Protein AF-A0A7Y8L264-F1 (afdb_monomer_lite)

Structure (mmCIF, N/CA/C/O backbone):
data_AF-A0A7Y8L264-F1
#
_entry.id   AF-A0A7Y8L264-F1
#
loop_
_atom_site.group_PDB
_atom_site.id
_atom_site.type_symbol
_atom_site.label_atom_id
_atom_site.label_alt_id
_atom_site.label_comp_id
_atom_site.label_asym_id
_atom_site.label_entity_id
_atom_site.label_seq_id
_atom_site.pdbx_PDB_ins_code
_atom_site.Cartn_x
_atom_site.Cartn_y
_atom_site.Cartn_z
_atom_site.occupancy
_atom_site.B_iso_or_equiv
_atom_site.auth_seq_id
_atom_site.auth_comp_id
_atom_site.auth_asym_id
_atom_site.auth_atom_id
_atom_site.pdbx_PDB_model_num
ATOM 1 N N . MET A 1 1 ? -32.188 -51.997 -29.684 1.00 31.36 1 MET A N 1
ATOM 2 C CA . MET A 1 1 ? -32.563 -53.361 -30.122 1.00 31.36 1 MET A CA 1
ATOM 3 C C . MET A 1 1 ? -32.174 -54.346 -29.017 1.00 31.36 1 MET A C 1
ATOM 5 O O . MET A 1 1 ? -30.989 -54.434 -28.754 1.00 31.36 1 MET A O 1
ATOM 9 N N . LYS A 1 2 ? -33.172 -55.009 -28.388 1.00 29.67 2 LYS A N 1
ATOM 10 C CA . LYS A 1 2 ? -33.124 -56.189 -27.469 1.00 29.67 2 LYS A CA 1
ATOM 11 C C . LYS A 1 2 ? -32.184 -56.068 -26.244 1.00 29.67 2 LYS A C 1
ATOM 13 O O . LYS A 1 2 ? -30.986 -56.189 -26.407 1.00 29.67 2 LYS A O 1
ATOM 18 N N . PHE A 1 3 ? -32.590 -55.810 -24.995 1.00 30.33 3 PHE A N 1
ATOM 19 C CA . PHE A 1 3 ? -33.687 -56.303 -24.135 1.00 30.33 3 PHE A CA 1
ATOM 20 C C . PHE A 1 3 ? -33.802 -57.834 -24.002 1.00 30.33 3 PHE A C 1
ATOM 22 O O . PHE A 1 3 ? -34.340 -58.491 -24.892 1.00 30.33 3 PHE A O 1
ATOM 29 N N . LYS A 1 4 ? -33.357 -58.356 -22.846 1.00 29.53 4 LYS A N 1
ATOM 30 C CA . LYS A 1 4 ? -34.009 -59.387 -22.007 1.00 29.53 4 LYS A CA 1
ATOM 31 C C . LYS A 1 4 ? -33.331 -59.367 -20.624 1.00 29.53 4 LYS A C 1
ATOM 33 O O . LYS A 1 4 ? -32.141 -59.627 -20.538 1.00 29.53 4 LYS A O 1
ATOM 38 N N . LEU A 1 5 ? -33.952 -58.767 -19.607 1.00 29.25 5 LEU A N 1
ATOM 39 C CA . LEU A 1 5 ? -34.953 -59.351 -18.695 1.00 29.25 5 LEU A CA 1
ATOM 40 C C . LEU A 1 5 ? -34.452 -60.596 -17.948 1.00 29.25 5 LEU A C 1
ATOM 42 O O . LEU A 1 5 ? -34.485 -61.688 -18.507 1.00 29.25 5 LEU A O 1
ATOM 46 N N . THR A 1 6 ? -34.206 -60.419 -16.647 1.00 29.00 6 THR A N 1
ATOM 47 C CA . THR A 1 6 ? -34.832 -61.276 -15.634 1.00 29.00 6 THR A CA 1
ATOM 48 C C . THR A 1 6 ? -35.420 -60.377 -14.551 1.00 29.00 6 THR A C 1
ATOM 50 O O . THR A 1 6 ? -34.779 -59.458 -14.050 1.00 29.00 6 THR A O 1
ATOM 53 N N . VAL A 1 7 ? -36.694 -60.619 -14.286 1.00 29.27 7 VAL A N 1
ATOM 54 C CA . VAL A 1 7 ? -37.655 -59.828 -13.527 1.00 29.27 7 VAL A CA 1
ATOM 55 C C . VAL A 1 7 ? -37.965 -60.594 -12.242 1.00 29.27 7 VAL A C 1
ATOM 57 O O . VAL A 1 7 ? -38.245 -61.784 -12.313 1.00 29.27 7 VAL A O 1
ATOM 60 N N . ILE A 1 8 ? -37.925 -59.870 -11.118 1.00 28.70 8 ILE A N 1
ATOM 61 C CA . ILE A 1 8 ? -38.795 -59.975 -9.931 1.00 28.70 8 ILE A CA 1
ATOM 62 C C . ILE A 1 8 ? -38.875 -61.346 -9.241 1.00 28.70 8 ILE A C 1
ATOM 64 O O . ILE A 1 8 ? -39.528 -62.250 -9.740 1.00 28.70 8 ILE A O 1
ATOM 68 N N . PHE A 1 9 ? -38.356 -61.425 -8.009 1.00 26.72 9 PHE A N 1
ATOM 69 C CA . PHE A 1 9 ? -39.140 -61.802 -6.818 1.00 26.72 9 PHE A CA 1
ATOM 70 C C . PHE A 1 9 ? -38.274 -61.636 -5.557 1.00 26.72 9 PHE A C 1
ATOM 72 O O . PHE A 1 9 ? -37.479 -62.509 -5.251 1.00 26.72 9 PHE A O 1
ATOM 79 N N . PHE A 1 10 ? -38.385 -60.489 -4.878 1.00 26.81 10 PHE A N 1
ATOM 80 C CA . PHE A 1 10 ? -38.339 -60.324 -3.410 1.00 26.81 10 PHE A CA 1
ATOM 81 C C . PHE A 1 10 ? -38.509 -58.827 -3.091 1.00 26.81 10 PHE A C 1
ATOM 83 O O . PHE A 1 10 ? -37.588 -58.114 -2.714 1.00 26.81 10 PHE A O 1
ATOM 90 N N . LEU A 1 11 ? -39.727 -58.333 -3.315 1.00 28.83 11 LEU A N 1
ATOM 91 C CA . LEU A 1 11 ? -40.212 -57.052 -2.808 1.00 28.83 11 LEU A CA 1
ATOM 92 C C . LEU A 1 11 ? -41.447 -57.365 -1.970 1.00 28.83 11 LEU A C 1
ATOM 94 O O . LEU A 1 11 ? -42.546 -57.390 -2.502 1.00 28.83 11 LEU A O 1
ATOM 98 N N . PHE A 1 12 ? -41.243 -57.679 -0.692 1.00 30.33 12 PHE A N 1
ATOM 99 C CA . PHE A 1 12 ? -42.161 -57.354 0.401 1.00 30.33 12 PHE A CA 1
ATOM 100 C C . PHE A 1 12 ? -41.427 -57.565 1.737 1.00 30.33 12 PHE A C 1
ATOM 102 O O . PHE A 1 12 ? -40.907 -58.645 1.996 1.00 30.33 12 PHE A O 1
ATOM 109 N N . PHE A 1 13 ? -41.422 -56.509 2.556 1.00 29.30 13 PHE A N 1
ATOM 110 C CA . PHE A 1 13 ? -40.920 -56.405 3.935 1.00 29.30 13 PHE A CA 1
ATOM 111 C C . PHE A 1 13 ? -39.402 -56.385 4.179 1.00 29.30 13 PHE A C 1
ATOM 113 O O . PHE A 1 13 ? -38.818 -57.357 4.635 1.00 29.30 13 PHE A O 1
ATOM 120 N N . SER A 1 14 ? -38.811 -55.191 4.050 1.00 26.73 14 SER A N 1
ATOM 121 C CA . SER A 1 14 ? -38.271 -54.465 5.217 1.00 26.73 14 SER A CA 1
ATOM 122 C C . SER A 1 14 ? -37.817 -53.061 4.802 1.00 26.73 14 SER A C 1
ATOM 124 O O . SER A 1 14 ? -36.739 -52.878 4.240 1.00 26.73 14 SER A O 1
ATOM 126 N N . TYR A 1 15 ? -38.653 -52.061 5.091 1.00 30.11 15 TYR A N 1
ATOM 127 C CA . TYR A 1 15 ? -38.219 -50.674 5.254 1.00 30.11 15 TYR A CA 1
ATOM 128 C C . TYR A 1 15 ? -37.241 -50.648 6.439 1.00 30.11 15 TYR A C 1
ATOM 130 O O . TYR A 1 15 ? -37.668 -50.633 7.590 1.00 30.11 15 TYR A O 1
ATOM 138 N N . TYR A 1 16 ? -35.937 -50.665 6.179 1.00 27.92 16 TYR A N 1
ATOM 139 C CA . TYR A 1 16 ? -34.974 -50.111 7.123 1.00 27.92 16 TYR A CA 1
ATOM 140 C C . TYR A 1 16 ? -34.631 -48.716 6.618 1.00 27.92 16 TYR A C 1
ATOM 142 O O . TYR A 1 16 ? -33.755 -48.528 5.780 1.00 27.92 16 TYR A O 1
ATOM 150 N N . ASN A 1 17 ? -35.367 -47.726 7.132 1.00 28.25 17 ASN A N 1
ATOM 151 C CA . ASN A 1 17 ? -34.797 -46.396 7.279 1.00 28.25 17 ASN A CA 1
ATOM 152 C C . ASN A 1 17 ? -33.455 -46.591 7.996 1.00 28.25 17 ASN A C 1
ATOM 154 O O . ASN A 1 17 ? -33.437 -47.149 9.097 1.00 28.25 17 ASN A O 1
ATOM 158 N N . PHE A 1 18 ? -32.346 -46.139 7.408 1.00 28.52 18 PHE A N 1
ATOM 159 C CA . PHE A 1 18 ? -31.194 -45.780 8.224 1.00 28.52 18 PHE A CA 1
ATOM 160 C C . PHE A 1 18 ? -31.675 -44.629 9.107 1.00 28.52 18 PHE A C 1
ATOM 162 O O . PHE A 1 18 ? -31.741 -43.476 8.688 1.00 28.52 18 PHE A O 1
ATOM 169 N N . CYS A 1 19 ? -32.149 -44.981 10.299 1.00 29.50 19 CYS A N 1
ATOM 170 C CA . CYS A 1 19 ? -32.493 -44.032 11.330 1.00 29.50 19 CYS A CA 1
ATOM 171 C C . CYS A 1 19 ? -31.200 -43.271 11.634 1.00 29.50 19 CYS A C 1
ATOM 173 O O . CYS A 1 19 ? -30.268 -43.848 12.194 1.00 29.50 19 CYS A O 1
ATOM 175 N N . GLN A 1 20 ? -31.125 -41.992 11.248 1.00 42.78 20 GLN A N 1
ATOM 176 C CA . GLN A 1 20 ? -30.262 -41.053 11.962 1.00 42.78 20 GLN A CA 1
ATOM 177 C C . GLN A 1 20 ? -30.543 -41.281 13.447 1.00 42.78 20 GLN A C 1
ATOM 179 O O . GLN A 1 20 ? -31.708 -41.308 13.853 1.00 42.78 20 GLN A O 1
ATOM 184 N N . SER A 1 21 ? -29.514 -41.558 14.246 1.00 48.03 21 SER A N 1
ATOM 185 C CA . SER A 1 21 ? -29.738 -41.748 15.673 1.00 48.03 21 SER A CA 1
ATOM 186 C C . SER A 1 21 ? -30.273 -40.429 16.234 1.00 48.03 21 SER A C 1
ATOM 188 O O . SER A 1 21 ? -29.532 -39.451 16.331 1.00 48.03 21 SER A O 1
ATOM 190 N N . ASN A 1 22 ? -31.546 -40.396 16.617 1.00 67.69 22 ASN A N 1
ATOM 191 C CA . ASN A 1 22 ? -32.160 -39.261 17.311 1.00 67.69 22 ASN A CA 1
ATOM 192 C C . ASN A 1 22 ? -31.761 -39.248 18.800 1.00 67.69 22 ASN A C 1
ATOM 194 O O . ASN A 1 22 ? -32.583 -39.028 19.691 1.00 67.69 22 ASN A O 1
ATOM 198 N N . SER A 1 23 ? -30.501 -39.573 19.084 1.00 83.44 23 SER A N 1
ATOM 199 C CA . SER A 1 23 ? -29.975 -39.715 20.433 1.00 83.44 23 SER A CA 1
ATOM 200 C C . SER A 1 23 ? -28.510 -39.303 20.503 1.00 83.44 23 SER A C 1
ATOM 202 O O . SER A 1 23 ? -27.727 -39.653 19.621 1.00 83.44 23 SER A O 1
ATOM 204 N N . LEU A 1 24 ? -28.152 -38.591 21.568 1.00 89.81 24 LEU A N 1
ATOM 205 C CA . LEU A 1 24 ? -26.783 -38.296 21.967 1.00 89.81 24 LEU A CA 1
ATOM 206 C C . LEU A 1 24 ? -26.287 -39.401 22.905 1.00 89.81 24 LEU A C 1
ATOM 208 O O . LEU A 1 24 ? -26.932 -39.685 23.914 1.00 89.81 24 LEU A O 1
ATOM 212 N N . GLU A 1 25 ? -25.132 -39.980 22.599 1.00 89.38 25 GLU A N 1
ATOM 213 C CA . GLU A 1 25 ? -24.409 -40.893 23.485 1.00 89.38 25 GLU A CA 1
ATOM 214 C C . GLU A 1 25 ? -23.531 -40.098 24.463 1.00 89.38 25 GLU A C 1
ATOM 216 O O . GLU A 1 25 ? -22.702 -39.288 24.044 1.00 89.38 25 GLU A O 1
ATOM 221 N N . ILE A 1 26 ? -23.694 -40.326 25.764 1.00 87.69 26 ILE A N 1
ATOM 222 C CA . ILE A 1 26 ? -22.900 -39.714 26.834 1.00 87.69 26 ILE A CA 1
ATOM 223 C C . ILE A 1 26 ? -22.106 -40.807 27.542 1.00 87.69 26 ILE A C 1
ATOM 225 O O . ILE A 1 26 ? -22.686 -41.676 28.188 1.00 87.69 26 ILE A O 1
ATOM 229 N N . ASN A 1 27 ? -20.780 -40.733 27.461 1.00 79.94 27 ASN A N 1
ATOM 230 C CA . ASN A 1 27 ? -19.869 -41.631 28.165 1.00 79.94 27 ASN A CA 1
ATOM 231 C C . ASN A 1 27 ? -19.351 -40.962 29.447 1.00 79.94 27 ASN A C 1
ATOM 233 O O . ASN A 1 27 ? -18.563 -40.017 29.372 1.00 79.94 27 ASN A O 1
ATOM 237 N N . TYR A 1 28 ? -19.778 -41.453 30.615 1.00 78.50 28 TYR A N 1
ATOM 238 C CA . TYR A 1 28 ? -19.426 -40.919 31.937 1.00 78.50 28 TYR A CA 1
ATOM 239 C C . TYR A 1 28 ? -19.143 -42.056 32.936 1.00 78.50 28 TYR A C 1
ATOM 241 O O . TYR A 1 28 ? -19.974 -42.945 33.103 1.00 78.50 28 TYR A O 1
ATOM 249 N N . LEU A 1 29 ? -17.972 -42.033 33.594 1.00 56.50 29 LEU A N 1
ATOM 250 C CA . LEU A 1 29 ? -17.539 -43.023 34.607 1.00 56.50 29 LEU A CA 1
ATOM 251 C C . LEU A 1 29 ? -17.741 -44.495 34.171 1.00 56.50 29 LEU A C 1
ATOM 253 O O . LEU A 1 29 ? -18.353 -45.286 34.886 1.00 56.50 29 LEU A O 1
ATOM 257 N N . ASP A 1 30 ? -17.267 -44.838 32.968 1.00 53.59 30 ASP A N 1
ATOM 258 C CA . ASP A 1 30 ? -17.371 -46.172 32.344 1.00 53.59 30 ASP A CA 1
ATOM 259 C C . ASP A 1 30 ? -18.805 -46.668 32.064 1.00 53.59 30 ASP A C 1
ATOM 261 O O . ASP A 1 30 ? -19.022 -47.844 31.765 1.00 53.59 30 ASP A O 1
ATOM 265 N N . LYS A 1 31 ? -19.796 -45.768 32.107 1.00 61.88 31 LYS A N 1
ATOM 266 C CA . LYS A 1 31 ? -21.181 -46.019 31.693 1.00 61.88 31 LYS A CA 1
ATOM 267 C C . LYS A 1 31 ? -21.552 -45.166 30.483 1.00 61.88 31 LYS A C 1
ATOM 269 O O . LYS A 1 31 ? -21.129 -44.017 30.359 1.00 61.88 31 LYS A O 1
ATOM 274 N N . THR A 1 32 ? -22.386 -45.734 29.619 1.00 80.88 32 THR A N 1
ATOM 275 C CA . THR A 1 32 ? -22.916 -45.076 28.423 1.00 80.88 32 THR A CA 1
ATOM 276 C C . THR A 1 32 ? -24.402 -44.794 28.609 1.00 80.88 32 THR A C 1
ATOM 278 O O . THR A 1 32 ? -25.178 -45.707 28.895 1.00 80.88 32 THR A O 1
ATOM 281 N N . PHE A 1 33 ? -24.804 -43.541 28.420 1.00 87.75 33 PHE A N 1
ATOM 282 C CA . PHE A 1 33 ? -26.193 -43.092 28.453 1.00 87.75 33 PHE A CA 1
ATOM 283 C C . PHE A 1 33 ? -26.612 -42.614 27.064 1.00 87.75 33 PHE A C 1
ATOM 285 O O . PHE A 1 33 ? -25.810 -42.030 26.343 1.00 87.75 33 PHE A O 1
ATOM 292 N N . LEU A 1 34 ? -27.868 -42.837 26.688 1.00 89.56 34 LEU A N 1
ATOM 293 C CA . LEU A 1 34 ? -28.440 -42.311 25.450 1.00 89.56 34 LEU A CA 1
ATOM 294 C C . LEU A 1 34 ? -29.558 -41.341 25.811 1.00 89.56 34 LEU A C 1
ATOM 296 O O . LEU A 1 34 ? -30.544 -41.749 26.424 1.00 89.56 34 LEU A O 1
ATOM 300 N N . ILE A 1 35 ? -29.413 -40.074 25.426 1.00 93.06 35 ILE A N 1
ATOM 301 C CA . ILE A 1 35 ? -30.436 -39.045 25.649 1.00 93.06 35 ILE A CA 1
ATOM 302 C C . ILE A 1 35 ? -31.029 -38.565 24.321 1.00 93.06 35 ILE A C 1
ATOM 304 O O . ILE A 1 35 ? -30.329 -38.601 23.311 1.00 93.06 35 ILE A O 1
ATOM 308 N N . PRO A 1 36 ? -32.289 -38.098 24.277 1.00 92.00 36 PRO A N 1
ATOM 309 C CA . PRO A 1 36 ? -32.906 -37.587 23.056 1.00 92.00 36 PRO A CA 1
ATOM 310 C C . PRO A 1 36 ? -32.105 -36.450 22.416 1.00 92.00 36 PRO A C 1
ATOM 312 O O . PRO A 1 36 ? -31.690 -35.502 23.090 1.00 92.00 36 PRO A O 1
ATOM 315 N N . ALA A 1 37 ? -31.935 -36.526 21.099 1.00 88.62 37 ALA A N 1
ATOM 316 C CA . ALA A 1 37 ? -31.271 -35.511 20.297 1.00 88.62 37 ALA A CA 1
ATOM 317 C C . ALA A 1 37 ? -31.898 -35.407 18.900 1.00 88.62 37 ALA A C 1
ATOM 319 O O . ALA A 1 37 ? -32.473 -36.366 18.394 1.00 88.62 37 ALA A O 1
ATOM 320 N N . GLU A 1 38 ? -31.799 -34.244 18.268 1.00 85.44 38 GLU A N 1
ATOM 321 C CA . GLU A 1 38 ? -32.346 -33.984 16.937 1.00 85.44 38 GLU A CA 1
ATOM 322 C C . GLU A 1 38 ? -31.435 -33.043 16.151 1.00 85.44 38 GLU A C 1
ATOM 324 O O . GLU A 1 38 ? -30.750 -32.200 16.725 1.00 85.44 38 GLU A O 1
ATOM 329 N N . LYS A 1 39 ? -31.459 -33.136 14.820 1.00 78.44 39 LYS A N 1
ATOM 330 C CA . LYS A 1 39 ? -30.754 -32.188 13.951 1.00 78.44 39 LYS A CA 1
ATOM 331 C C . LYS A 1 39 ? -31.728 -31.088 13.522 1.00 78.44 39 LYS A C 1
ATOM 333 O O . LYS A 1 39 ? -32.715 -31.370 12.846 1.00 78.44 39 LYS A O 1
ATOM 338 N N . ILE A 1 40 ? -31.469 -29.843 13.922 1.00 75.69 40 ILE A N 1
ATOM 339 C CA . ILE A 1 40 ? -32.297 -28.670 13.594 1.00 75.69 40 ILE A CA 1
ATOM 340 C C . ILE A 1 40 ? -31.398 -27.647 12.905 1.00 75.69 40 ILE A C 1
ATOM 342 O O . ILE A 1 40 ? -30.402 -27.213 13.482 1.00 75.69 40 ILE A O 1
ATOM 346 N N . ASN A 1 41 ? -31.732 -27.271 11.666 1.00 63.81 41 ASN A N 1
ATOM 347 C CA . ASN A 1 41 ? -30.929 -26.358 10.840 1.00 63.81 41 ASN A CA 1
ATOM 348 C C . ASN A 1 41 ? -29.436 -26.743 10.827 1.00 63.81 41 ASN A C 1
ATOM 350 O O . ASN A 1 41 ? -28.572 -25.925 11.128 1.00 63.81 41 ASN A O 1
ATOM 354 N N . GLU A 1 42 ? -29.159 -28.021 10.549 1.00 59.03 42 GLU A N 1
ATOM 355 C CA . GLU A 1 42 ? -27.818 -28.631 10.510 1.00 59.03 42 GLU A CA 1
ATOM 356 C C . GLU A 1 42 ? -27.051 -28.698 11.846 1.00 59.03 42 GLU A C 1
ATOM 358 O O . GLU A 1 42 ? -26.016 -29.357 11.898 1.00 59.03 42 GLU A O 1
ATOM 363 N N . ASN A 1 43 ? -27.560 -28.126 12.941 1.00 65.00 43 ASN A N 1
ATOM 364 C CA . ASN A 1 43 ? -26.951 -28.253 14.266 1.00 65.00 43 ASN A CA 1
ATOM 365 C C . ASN A 1 43 ? -27.526 -29.459 15.008 1.00 65.00 43 ASN A C 1
ATOM 367 O O . ASN A 1 43 ? -28.731 -29.710 14.964 1.00 65.00 43 ASN A O 1
ATOM 371 N N . PHE A 1 44 ? -26.667 -30.199 15.706 1.00 83.44 44 PHE A N 1
ATOM 372 C CA . PHE A 1 44 ? -27.095 -31.294 16.568 1.00 83.44 44 PHE A CA 1
ATOM 373 C C . PHE A 1 44 ? -27.558 -30.722 17.908 1.00 83.44 44 PHE A C 1
ATOM 375 O O . PHE A 1 44 ? -26.785 -30.079 18.618 1.00 83.44 44 PHE A O 1
ATOM 382 N N . TYR A 1 45 ? -28.827 -30.913 18.236 1.00 91.56 45 TYR A N 1
ATOM 383 C CA . TYR A 1 45 ? -29.448 -30.473 19.475 1.00 91.56 45 TYR A CA 1
ATOM 384 C C . TYR A 1 45 ? -29.687 -31.666 20.386 1.00 91.56 45 TYR A C 1
ATOM 386 O O . TYR A 1 45 ? -30.135 -32.707 19.925 1.00 91.56 45 TYR A O 1
ATOM 394 N N . PHE A 1 46 ? -29.470 -31.509 21.684 1.00 93.50 46 PHE A N 1
ATOM 395 C CA . PHE A 1 46 ? -29.722 -32.553 22.680 1.00 93.50 46 PHE A CA 1
ATOM 396 C C . PHE A 1 46 ? -30.663 -32.030 23.761 1.00 93.50 46 PHE A C 1
ATOM 398 O O . PHE A 1 46 ? -30.743 -30.817 23.989 1.00 93.50 46 PHE A O 1
ATOM 405 N N . SER A 1 47 ? -31.392 -32.933 24.417 1.00 94.00 47 SER A N 1
ATOM 406 C CA . SER A 1 47 ? -32.285 -32.538 25.499 1.00 94.00 47 SER A CA 1
ATOM 407 C C . SER A 1 47 ? -31.501 -32.155 26.753 1.00 94.00 47 SER A C 1
ATOM 409 O O . SER A 1 47 ? -30.823 -32.987 27.355 1.00 94.00 47 SER A O 1
ATOM 411 N N . LEU A 1 48 ? -31.646 -30.901 27.183 1.00 93.31 48 LEU A N 1
ATOM 412 C CA . LEU A 1 48 ? -31.091 -30.424 28.450 1.00 93.31 48 LEU A CA 1
ATOM 413 C C . LEU A 1 48 ? -31.759 -31.097 29.654 1.00 93.31 48 LEU A C 1
ATOM 415 O O . LEU A 1 48 ? -31.111 -31.269 30.680 1.00 93.31 48 LEU A O 1
ATOM 419 N N . ASN A 1 49 ? -33.033 -31.475 29.523 1.00 92.50 49 ASN A N 1
ATOM 420 C CA . ASN A 1 49 ? -33.780 -32.190 30.554 1.00 92.50 49 ASN A CA 1
ATOM 421 C C . ASN A 1 49 ? -33.124 -33.546 30.841 1.00 92.50 49 ASN A C 1
ATOM 423 O O . ASN A 1 49 ? -32.682 -33.797 31.953 1.00 92.50 49 ASN A O 1
ATOM 427 N N . ASP A 1 50 ? -32.999 -34.381 29.807 1.00 93.31 50 ASP A N 1
ATOM 428 C CA . ASP A 1 50 ? -32.446 -35.727 29.957 1.00 93.31 50 ASP A CA 1
ATOM 429 C C . ASP A 1 50 ? -30.939 -35.688 30.274 1.00 93.31 50 ASP A C 1
ATOM 431 O O . ASP A 1 50 ? -30.434 -36.551 30.986 1.00 93.31 50 ASP A O 1
ATOM 435 N N . PHE A 1 51 ? -30.208 -34.668 29.799 1.00 93.06 51 PHE A N 1
ATOM 436 C CA . PHE A 1 51 ? -28.825 -34.432 30.229 1.00 93.06 51 PHE A CA 1
ATOM 437 C C . PHE A 1 51 ? -28.742 -34.170 31.736 1.00 93.06 51 PHE A C 1
ATOM 439 O O . PHE A 1 51 ? -27.858 -34.696 32.410 1.00 93.06 51 PHE A O 1
ATOM 446 N N . ALA A 1 52 ? -29.659 -33.361 32.267 1.00 91.88 52 ALA A N 1
ATOM 447 C CA . ALA A 1 52 ? -29.703 -33.054 33.685 1.00 91.88 52 ALA A CA 1
ATOM 448 C C . ALA A 1 52 ? -30.052 -34.284 34.530 1.00 91.88 52 ALA A C 1
ATOM 450 O O . ALA A 1 52 ? -29.427 -34.481 35.567 1.00 91.88 52 ALA A O 1
ATOM 451 N N . ASP A 1 53 ? -30.953 -35.144 34.049 1.00 90.44 53 ASP A N 1
ATOM 452 C CA . ASP A 1 53 ? -31.263 -36.428 34.687 1.00 90.44 53 ASP A CA 1
ATOM 453 C C . ASP A 1 53 ? -30.042 -37.362 34.723 1.00 90.44 53 ASP A C 1
ATOM 455 O O . ASP A 1 53 ? -29.723 -37.925 35.769 1.00 90.44 53 ASP A O 1
ATOM 459 N N . VAL A 1 54 ? -29.318 -37.498 33.601 1.00 89.12 54 VAL A N 1
ATOM 460 C CA . VAL A 1 54 ? -28.105 -38.339 33.508 1.00 89.12 54 VAL A CA 1
ATOM 461 C C . VAL A 1 54 ? -27.000 -37.858 34.444 1.00 89.12 54 VAL A C 1
ATOM 463 O O . VAL A 1 54 ? -26.269 -38.671 35.006 1.00 89.12 54 VAL A O 1
ATOM 466 N N . MET A 1 55 ? -26.871 -36.542 34.604 1.00 87.25 55 MET A N 1
ATOM 467 C CA . MET A 1 55 ? -25.837 -35.925 35.430 1.00 87.25 55 MET A CA 1
ATOM 468 C C . MET A 1 55 ? -26.297 -35.632 36.868 1.00 87.25 55 MET A C 1
ATOM 470 O O . MET A 1 55 ? -25.574 -34.957 37.599 1.00 87.25 55 MET A O 1
ATOM 474 N N . GLU A 1 56 ? -27.481 -36.111 37.267 1.00 87.06 56 GLU A N 1
ATOM 475 C CA . GLU A 1 56 ? -28.081 -35.903 38.595 1.00 87.06 56 GLU A CA 1
ATOM 476 C C . GLU A 1 56 ? -28.163 -34.413 39.010 1.00 87.06 56 GLU A C 1
ATOM 478 O O . GLU A 1 56 ? -28.016 -34.052 40.179 1.00 87.06 56 GLU A O 1
ATOM 483 N N . LEU A 1 57 ? -28.403 -33.515 38.046 1.00 89.81 57 LEU A N 1
ATOM 484 C CA . LEU A 1 57 ? -28.521 -32.072 38.278 1.00 89.81 57 LEU A CA 1
ATOM 485 C C . LEU A 1 57 ? -29.934 -31.729 38.753 1.00 89.81 57 LEU A C 1
ATOM 487 O O . LEU A 1 57 ? -30.925 -32.166 38.171 1.00 89.81 57 LEU A O 1
ATOM 491 N N . SER A 1 58 ? -30.049 -30.837 39.736 1.00 88.44 58 SER A N 1
ATOM 492 C CA . SER A 1 58 ? -31.351 -30.243 40.054 1.00 88.44 58 SER A CA 1
ATOM 493 C C . SER A 1 58 ? -31.740 -29.238 38.969 1.00 88.44 58 SER A C 1
ATOM 495 O O . SER A 1 58 ? -30.921 -28.408 38.580 1.00 88.44 58 SER A O 1
ATOM 497 N N . TYR A 1 59 ? -32.975 -29.276 38.467 1.00 89.25 59 TYR A N 1
ATOM 498 C CA . TYR A 1 59 ? -33.431 -28.311 37.467 1.00 89.25 59 TYR A CA 1
ATOM 499 C C . TYR A 1 59 ? -34.845 -27.786 37.732 1.00 89.25 59 TYR A C 1
ATOM 501 O O . TYR A 1 59 ? -35.678 -28.467 38.326 1.00 89.25 59 TYR A O 1
ATOM 509 N N . ASN A 1 60 ? -35.125 -26.559 37.285 1.00 87.88 60 ASN A N 1
ATOM 510 C CA . ASN A 1 60 ? -36.445 -25.932 37.363 1.00 87.88 60 ASN A CA 1
ATOM 511 C C . ASN A 1 60 ? -36.881 -25.399 35.989 1.00 87.88 60 ASN A C 1
ATOM 513 O O . ASN A 1 60 ? -36.077 -24.806 35.263 1.00 87.88 60 ASN A O 1
ATOM 517 N N . PHE A 1 61 ? -38.161 -25.573 35.654 1.00 83.06 61 PHE A N 1
ATOM 518 C CA . PHE A 1 61 ? -38.752 -25.099 34.402 1.00 83.06 61 PHE A CA 1
ATOM 519 C C . PHE A 1 61 ? -39.754 -23.984 34.659 1.00 83.06 61 PHE A C 1
ATOM 521 O O . PHE A 1 61 ? -40.675 -24.134 35.459 1.00 83.06 61 PHE A O 1
ATOM 528 N N . ILE A 1 62 ? -39.630 -22.896 33.905 1.00 81.69 62 ILE A N 1
ATOM 529 C CA . ILE A 1 62 ? -40.584 -21.787 33.937 1.00 81.69 62 ILE A CA 1
ATOM 530 C C . ILE A 1 62 ? -41.151 -21.629 32.527 1.00 81.69 62 ILE A C 1
ATOM 532 O O . ILE A 1 62 ? -40.631 -20.848 31.725 1.00 81.69 62 ILE A O 1
ATOM 536 N N . TYR A 1 63 ? -42.207 -22.390 32.221 1.00 74.69 63 TYR A N 1
ATOM 537 C CA . TYR A 1 63 ? -42.828 -22.426 30.889 1.00 74.69 63 TYR A CA 1
ATOM 538 C C . TYR A 1 63 ? -43.316 -21.049 30.421 1.00 74.69 63 TYR A C 1
ATOM 540 O O . TYR A 1 63 ? -43.139 -20.710 29.256 1.00 74.69 63 TYR A O 1
ATOM 548 N N . GLU A 1 64 ? -43.828 -20.219 31.332 1.00 74.56 64 GLU A N 1
ATOM 549 C CA . GLU A 1 64 ? -44.302 -18.853 31.051 1.00 74.56 64 GLU A CA 1
ATOM 550 C C . GLU A 1 64 ? -43.197 -17.924 30.522 1.00 74.56 64 GLU A C 1
ATOM 552 O O . GLU A 1 64 ? -43.470 -17.015 29.744 1.00 74.56 64 GLU A O 1
ATOM 557 N N . SER A 1 65 ? -41.940 -18.167 30.909 1.00 74.94 65 SER A N 1
ATOM 558 C CA . SER A 1 65 ? -40.778 -17.376 30.474 1.00 74.94 65 SER A CA 1
ATOM 559 C C . SER A 1 65 ? -39.865 -18.118 29.495 1.00 74.94 65 SER A C 1
ATOM 561 O O . SER A 1 65 ? -38.845 -17.574 29.073 1.00 74.94 65 SER A O 1
ATOM 563 N N . GLY A 1 66 ? -40.210 -19.364 29.147 1.00 84.94 66 GLY A N 1
ATOM 564 C CA . GLY A 1 66 ? -39.398 -20.232 28.302 1.00 84.94 66 GLY A CA 1
ATOM 565 C C . GLY A 1 66 ? -38.001 -20.490 28.869 1.00 84.94 66 GLY A C 1
ATOM 566 O O . GLY A 1 66 ? -37.052 -20.504 28.095 1.00 84.94 66 GLY A O 1
ATOM 567 N N . LYS A 1 67 ? -37.842 -20.654 30.190 1.00 90.44 67 LYS A N 1
ATOM 568 C CA . LYS A 1 67 ? -36.531 -20.865 30.833 1.00 90.44 67 LYS A CA 1
ATOM 569 C C . LYS A 1 67 ? -36.385 -22.266 31.418 1.00 90.44 67 LYS A C 1
ATOM 571 O O . LYS A 1 67 ? -37.306 -22.760 32.071 1.00 90.44 67 LYS A O 1
ATOM 576 N N . ILE A 1 68 ? -35.201 -22.848 31.240 1.00 93.06 68 ILE A N 1
ATOM 577 C CA . ILE A 1 68 ? -34.714 -24.005 31.995 1.00 93.06 68 ILE A CA 1
ATOM 578 C C . ILE A 1 68 ? -33.498 -23.575 32.806 1.00 93.06 68 ILE A C 1
ATOM 580 O O . ILE A 1 68 ? -32.569 -22.950 32.296 1.00 93.06 68 ILE A O 1
ATOM 584 N N . GLU A 1 69 ? -33.527 -23.902 34.087 1.00 93.38 69 GLU A N 1
ATOM 585 C CA . GLU A 1 69 ? -32.476 -23.588 35.037 1.00 93.38 69 GLU A CA 1
ATOM 586 C C . GLU A 1 69 ? -31.896 -24.886 35.582 1.00 93.38 69 GLU A C 1
ATOM 588 O O . GLU A 1 69 ? -32.609 -25.616 36.258 1.00 93.38 69 GLU A O 1
ATOM 593 N N . LEU A 1 70 ? -30.624 -25.157 35.298 1.00 93.94 70 LEU A N 1
ATOM 594 C CA . LEU A 1 70 ? -29.867 -26.296 35.811 1.00 93.94 70 LEU A CA 1
ATOM 595 C C . LEU A 1 70 ? -29.008 -25.842 37.000 1.00 93.94 70 LEU A C 1
ATOM 597 O O . LEU A 1 70 ? -28.417 -24.763 36.950 1.00 93.94 70 LEU A O 1
ATOM 601 N N . ARG A 1 71 ? -28.922 -26.638 38.066 1.00 90.62 71 ARG A N 1
ATOM 602 C CA . ARG A 1 71 ? -28.214 -26.314 39.312 1.00 90.62 71 ARG A CA 1
ATOM 603 C C . ARG A 1 71 ? -27.433 -27.510 39.855 1.00 90.62 71 ARG A C 1
ATOM 605 O O . ARG A 1 71 ? -27.989 -28.601 40.006 1.00 90.62 71 ARG A O 1
ATOM 612 N N . VAL A 1 72 ? -26.184 -27.250 40.238 1.00 89.00 72 VAL A N 1
ATOM 613 C CA . VAL A 1 72 ? -25.277 -28.178 40.933 1.00 89.00 72 VAL A CA 1
ATOM 614 C C . VAL A 1 72 ? -24.489 -27.403 41.969 1.00 89.00 72 VAL A C 1
ATOM 616 O O . VAL A 1 72 ? -23.831 -26.431 41.615 1.00 89.00 72 VAL A O 1
ATOM 619 N N . GLU A 1 73 ? -24.515 -27.836 43.229 1.00 83.69 73 GLU A N 1
ATOM 620 C CA . GLU A 1 73 ? -23.793 -27.170 44.322 1.00 83.69 73 GLU A CA 1
ATOM 621 C C . GLU A 1 73 ? -24.060 -25.646 44.363 1.00 83.69 73 GLU A C 1
ATOM 623 O O . GLU A 1 73 ? -25.194 -25.215 44.576 1.00 83.69 73 GLU A O 1
ATOM 628 N N . GLN A 1 74 ? -23.020 -24.829 44.158 1.00 84.31 74 GLN A N 1
ATOM 629 C CA . GLN A 1 74 ? -23.084 -23.369 44.077 1.00 84.31 74 GLN A CA 1
ATOM 630 C C . GLN A 1 74 ? -23.180 -22.854 42.634 1.00 84.31 74 GLN A C 1
ATOM 632 O O . GLN A 1 74 ? -23.088 -21.655 42.427 1.00 84.31 74 GLN A O 1
ATOM 637 N N . ASN A 1 75 ? -23.360 -23.699 41.624 1.00 88.25 75 ASN A N 1
ATOM 638 C CA . ASN A 1 75 ? -23.417 -23.294 40.223 1.00 88.25 75 ASN A CA 1
ATOM 639 C C . ASN A 1 75 ? -24.838 -23.407 39.673 1.00 88.25 75 ASN A C 1
ATOM 641 O O . ASN A 1 75 ? -25.577 -24.354 39.952 1.00 88.25 75 ASN A O 1
ATOM 645 N N . LYS A 1 76 ? -25.209 -22.439 38.842 1.00 91.81 76 LYS A N 1
ATOM 646 C CA . LYS A 1 76 ? -26.485 -22.374 38.142 1.00 91.81 76 LYS A CA 1
ATOM 647 C C . LYS A 1 76 ? -26.241 -22.029 36.679 1.00 91.81 76 LYS A C 1
ATOM 649 O O . LYS A 1 76 ? -25.477 -21.121 36.385 1.00 91.81 76 LYS A O 1
ATOM 654 N N . LEU A 1 77 ? -26.929 -22.700 35.765 1.00 93.12 77 LEU A N 1
ATOM 655 C CA . LEU A 1 77 ? -26.892 -22.419 34.333 1.00 93.12 77 LEU A CA 1
ATOM 656 C C . LEU A 1 77 ? -28.318 -22.269 33.806 1.00 93.12 77 LEU A C 1
ATOM 658 O O . LEU A 1 77 ? -29.147 -23.160 33.977 1.00 93.12 77 LEU A O 1
ATOM 662 N N . ILE A 1 78 ? -28.612 -21.136 33.177 1.00 92.75 78 ILE A N 1
ATOM 663 C CA . ILE A 1 78 ? -29.936 -20.817 32.640 1.00 92.75 78 ILE A CA 1
ATOM 664 C C . ILE A 1 78 ? -29.879 -20.829 31.120 1.00 92.75 78 ILE A C 1
ATOM 666 O O . ILE A 1 78 ? -29.077 -20.109 30.526 1.00 92.75 78 ILE A O 1
ATOM 670 N N . PHE A 1 79 ? -30.800 -21.554 30.498 1.00 91.56 79 PHE A N 1
ATOM 671 C CA . PHE A 1 79 ? -31.094 -21.422 29.077 1.00 91.56 79 PHE A CA 1
ATOM 672 C C . PHE A 1 79 ? -32.487 -20.827 28.891 1.00 91.56 79 PHE A C 1
ATOM 674 O O . PHE A 1 79 ? -33.424 -21.171 29.614 1.00 91.56 79 PHE A O 1
ATOM 681 N N . THR A 1 80 ? -32.628 -19.941 27.906 1.00 89.81 80 THR A N 1
ATOM 682 C CA . THR A 1 80 ? -33.916 -19.334 27.544 1.00 89.81 80 THR A CA 1
ATOM 683 C C . THR A 1 80 ? -34.268 -19.721 26.108 1.00 89.81 80 THR A C 1
ATOM 685 O O . THR A 1 80 ? -33.420 -19.681 25.221 1.00 89.81 80 THR A O 1
ATOM 688 N N . SER A 1 81 ? -35.511 -20.125 25.859 1.00 86.25 81 SER A N 1
ATOM 689 C CA . SER A 1 81 ? -35.968 -20.495 24.522 1.00 86.25 81 SER A CA 1
ATOM 690 C C . SER A 1 81 ? -35.955 -19.289 23.586 1.00 86.25 81 SER A C 1
ATOM 692 O O . SER A 1 81 ? -36.253 -18.173 24.009 1.00 86.25 81 SER A O 1
ATOM 694 N N . ARG A 1 82 ? -35.616 -19.518 22.310 1.00 78.81 82 ARG A N 1
ATOM 695 C CA . ARG A 1 82 ? -35.452 -18.473 21.280 1.00 78.81 82 ARG A CA 1
ATOM 696 C C . ARG A 1 82 ? -34.399 -17.416 21.643 1.00 78.81 82 ARG A C 1
ATOM 698 O O . ARG A 1 82 ? -34.416 -16.317 21.101 1.00 78.81 82 ARG A O 1
ATOM 705 N N . ASN A 1 83 ? -33.495 -17.757 22.558 1.00 70.62 83 ASN A N 1
ATOM 706 C CA . ASN A 1 83 ? -32.372 -16.935 22.967 1.00 70.62 83 ASN A CA 1
ATOM 707 C C . ASN A 1 83 ? -31.075 -17.751 22.775 1.00 70.62 83 ASN A C 1
ATOM 709 O O . ASN A 1 83 ? -30.989 -18.871 23.291 1.00 70.62 83 ASN A O 1
ATOM 713 N N . PRO A 1 84 ? -30.078 -17.245 22.024 1.00 77.56 84 PRO A N 1
ATOM 714 C CA . PRO A 1 84 ? -28.820 -17.941 21.774 1.00 77.56 84 PRO A CA 1
ATOM 715 C C . PRO A 1 84 ? -27.787 -17.691 22.881 1.00 77.56 84 PRO A C 1
ATOM 717 O O . PRO A 1 84 ? -26.595 -17.738 22.618 1.00 77.56 84 PRO A O 1
ATOM 720 N N . PHE A 1 85 ? -28.201 -17.408 24.115 1.00 77.50 85 PHE A N 1
ATOM 721 C CA . PHE A 1 85 ? -27.291 -17.219 25.239 1.00 77.50 85 PHE A CA 1
ATOM 722 C C . PHE A 1 85 ? -27.638 -18.161 26.393 1.00 77.50 85 PHE A C 1
ATOM 724 O O . PHE A 1 85 ? -28.804 -18.324 26.764 1.00 77.50 85 PHE A O 1
ATOM 731 N N . ALA A 1 86 ? -26.604 -18.758 26.980 1.00 81.94 86 ALA A N 1
ATOM 732 C CA . ALA A 1 86 ? -26.672 -19.485 28.237 1.00 81.94 86 ALA A CA 1
ATOM 733 C C . ALA A 1 86 ? -26.025 -18.642 29.342 1.00 81.94 86 ALA A C 1
ATOM 735 O O . ALA A 1 86 ? -24.934 -18.103 29.173 1.00 81.94 86 ALA A O 1
ATOM 736 N N . VAL A 1 87 ? -26.708 -18.511 30.473 1.00 83.88 87 VAL A N 1
ATOM 737 C CA . VAL A 1 87 ? -26.296 -17.642 31.581 1.00 83.88 87 VAL A CA 1
ATOM 738 C C . VAL A 1 87 ? -25.829 -18.520 32.730 1.00 83.88 87 VAL A C 1
ATOM 740 O O . VAL A 1 87 ? -26.645 -19.148 33.402 1.00 83.88 87 VAL A O 1
ATOM 743 N N . PHE A 1 88 ? -24.523 -18.582 32.944 1.00 87.38 88 PHE A N 1
ATOM 744 C CA . PHE A 1 88 ? -23.915 -19.270 34.074 1.00 87.38 88 PHE A CA 1
ATOM 745 C C . PHE A 1 88 ? -23.762 -18.311 35.249 1.00 87.38 88 PHE A C 1
ATOM 747 O O . PHE A 1 88 ? -23.332 -17.176 35.085 1.00 87.38 88 PHE A O 1
ATOM 754 N N . GLN A 1 89 ? -24.092 -18.755 36.450 1.00 85.38 89 GLN A N 1
ATOM 755 C CA . GLN A 1 89 ? -23.993 -17.962 37.661 1.00 85.38 89 GLN A CA 1
ATOM 756 C C . GLN A 1 89 ? -23.512 -18.838 38.808 1.00 85.38 89 GLN A C 1
ATOM 758 O O . GLN A 1 89 ? -24.117 -19.868 39.105 1.00 85.38 89 GLN A O 1
ATOM 763 N N . LYS A 1 90 ? -22.475 -18.382 39.505 1.00 83.38 90 LYS A N 1
ATOM 764 C CA . LYS A 1 90 ? -22.076 -18.956 40.783 1.00 83.38 90 LYS A CA 1
ATOM 765 C C . LYS A 1 90 ? -22.821 -18.248 41.916 1.00 83.38 90 LYS A C 1
ATOM 767 O O . LYS A 1 90 ? -22.837 -17.023 42.002 1.00 83.38 90 LYS A O 1
ATOM 772 N N . ILE A 1 91 ? -23.494 -19.015 42.762 1.00 74.62 91 ILE A N 1
ATOM 773 C CA . ILE A 1 91 ? -24.262 -18.566 43.921 1.00 74.62 91 ILE A CA 1
ATOM 774 C C . ILE A 1 91 ? -23.289 -17.887 44.892 1.00 74.62 91 ILE A C 1
ATOM 776 O O . ILE A 1 91 ? -22.452 -18.546 45.501 1.00 74.62 91 ILE A O 1
ATOM 780 N N . GLY A 1 92 ? -23.402 -16.563 45.013 1.00 68.06 92 GLY A N 1
ATOM 781 C CA . GLY A 1 92 ? -22.513 -15.719 45.821 1.00 68.06 92 GLY A CA 1
ATOM 782 C C . GLY A 1 92 ? -21.643 -14.756 45.006 1.00 68.06 92 GLY A C 1
ATOM 783 O O . GLY A 1 92 ? -21.163 -13.776 45.568 1.00 68.06 92 GLY A O 1
ATOM 784 N N . GLU A 1 93 ? -21.490 -14.966 43.694 1.00 74.69 93 GLU A N 1
ATOM 785 C CA . GLU A 1 93 ? -20.851 -13.995 42.799 1.00 74.69 93 GLU A CA 1
ATOM 786 C C . GLU A 1 93 ? -21.897 -13.011 42.239 1.00 74.69 93 GLU A C 1
ATOM 788 O O . GLU A 1 93 ? -23.013 -13.414 41.889 1.00 74.69 93 GLU A O 1
ATOM 793 N N . PRO A 1 94 ? -21.575 -11.706 42.158 1.00 52.84 94 PRO A N 1
ATOM 794 C CA . PRO A 1 94 ? -22.562 -10.674 41.844 1.00 52.84 94 PRO A CA 1
ATOM 795 C C . PRO A 1 94 ? -23.049 -10.706 40.389 1.00 52.84 94 PRO A C 1
ATOM 797 O O . PRO A 1 94 ? -24.094 -10.129 40.092 1.00 52.84 94 PRO A O 1
ATOM 800 N N . LEU A 1 95 ? -22.317 -11.346 39.471 1.00 57.19 95 LEU A N 1
ATOM 801 C CA . LEU A 1 95 ? -22.544 -11.222 38.031 1.00 57.19 95 LEU A CA 1
ATOM 802 C C . LEU A 1 95 ? -22.448 -12.576 37.317 1.00 57.19 95 LEU A C 1
ATOM 804 O O . LEU A 1 95 ? -21.525 -13.342 37.586 1.00 57.19 95 LEU A O 1
ATOM 808 N N . PRO A 1 96 ? -23.374 -12.876 36.391 1.00 76.12 96 PRO A N 1
ATOM 809 C CA . PRO A 1 96 ? -23.324 -14.104 35.619 1.00 76.12 96 PRO A CA 1
ATOM 810 C C . PRO A 1 96 ? -22.318 -14.027 34.458 1.00 76.12 96 PRO A C 1
ATOM 812 O O . PRO A 1 96 ? -22.127 -12.977 33.844 1.00 76.12 96 PRO A O 1
ATOM 815 N N . VAL A 1 97 ? -21.734 -15.171 34.105 1.00 72.06 97 VAL A N 1
ATOM 816 C CA . VAL A 1 97 ? -20.964 -15.386 32.874 1.00 72.06 97 VAL A CA 1
ATOM 817 C C . VAL A 1 97 ? -21.929 -15.781 31.758 1.00 72.06 97 VAL A C 1
ATOM 819 O O . VAL A 1 97 ? -22.767 -16.664 31.935 1.00 72.06 97 VAL A O 1
ATOM 822 N N . ILE A 1 98 ? -21.831 -15.128 30.601 1.00 69.06 98 ILE A N 1
ATOM 823 C CA . ILE A 1 98 ? -22.726 -15.371 29.465 1.00 69.06 98 ILE A CA 1
ATOM 824 C C . ILE A 1 98 ? -21.968 -16.137 28.384 1.00 69.06 98 ILE A C 1
ATOM 826 O O . ILE A 1 98 ? -20.946 -15.674 27.884 1.00 69.06 98 ILE A O 1
ATOM 830 N N . TYR A 1 99 ? -22.505 -17.289 27.999 1.00 68.94 99 TYR A N 1
ATOM 831 C CA . TYR A 1 99 ? -22.015 -18.105 26.897 1.00 68.94 99 TYR A CA 1
ATOM 832 C C . TYR A 1 99 ? -22.921 -17.929 25.687 1.00 68.94 99 TYR A C 1
ATOM 834 O O . TYR A 1 99 ? -24.131 -18.134 25.777 1.00 68.94 99 TYR A O 1
ATOM 842 N N . GLN A 1 100 ? -22.342 -17.558 24.550 1.00 66.00 100 GLN A N 1
ATOM 843 C CA . GLN A 1 100 ? -23.061 -17.491 23.283 1.00 66.00 100 GLN A CA 1
ATOM 844 C C . GLN A 1 100 ? -23.154 -18.884 22.661 1.00 66.00 100 GLN A C 1
ATOM 846 O O . GLN A 1 100 ? -22.158 -19.588 22.501 1.00 66.00 100 GLN A O 1
ATOM 851 N N . LEU A 1 101 ? -24.373 -19.276 22.319 1.00 70.31 101 LEU A N 1
ATOM 852 C CA . LEU A 1 101 ? -24.711 -20.502 21.621 1.00 70.31 101 LEU A CA 1
ATOM 853 C C . LEU A 1 101 ? -24.689 -20.251 20.110 1.00 70.31 101 LEU A C 1
ATOM 855 O O . LEU A 1 101 ? -25.013 -19.159 19.651 1.00 70.31 101 LEU A O 1
ATOM 859 N N . GLN A 1 102 ? -24.369 -21.281 19.324 1.00 61.91 102 GLN A N 1
ATOM 860 C CA . GLN A 1 102 ? -24.417 -21.219 17.856 1.00 61.91 102 GLN A CA 1
ATOM 861 C C . GLN A 1 102 ? -25.817 -20.859 17.341 1.00 61.91 102 GLN A C 1
ATOM 863 O O . GLN A 1 102 ? -25.964 -20.218 16.306 1.00 61.91 102 GLN A O 1
ATOM 868 N N . THR A 1 103 ? -26.849 -21.293 18.063 1.00 77.81 103 THR A N 1
ATOM 869 C CA . THR A 1 103 ? -28.262 -21.086 17.745 1.00 77.81 103 THR A CA 1
ATOM 870 C C . THR A 1 103 ? -29.095 -21.055 19.028 1.00 77.81 103 THR A C 1
ATOM 872 O O . THR A 1 103 ? -28.637 -21.426 20.109 1.00 77.81 103 THR A O 1
ATOM 875 N N . SER A 1 104 ? -30.339 -20.586 18.926 1.00 84.38 104 SER A N 1
ATOM 876 C CA . SER A 1 104 ? -31.237 -20.502 20.080 1.00 84.38 104 SER A CA 1
ATOM 877 C C . SER A 1 104 ? -31.691 -21.872 20.581 1.00 84.38 104 SER A C 1
ATOM 879 O O . SER A 1 104 ? -31.910 -22.790 19.788 1.00 84.38 104 SER A O 1
ATOM 881 N N . VAL A 1 105 ? -31.933 -21.970 21.891 1.00 87.38 105 VAL A N 1
ATOM 882 C CA . VAL A 1 105 ? -32.587 -23.133 22.508 1.00 87.38 105 VAL A CA 1
ATOM 883 C C . VAL A 1 105 ? -34.043 -23.219 22.055 1.00 87.38 105 VAL A C 1
ATOM 885 O O . VAL A 1 105 ? -34.769 -22.220 22.033 1.00 87.38 105 VAL A O 1
ATOM 888 N N . VAL A 1 106 ? -34.500 -24.417 21.708 1.00 90.38 106 VAL A N 1
ATOM 889 C CA . VAL A 1 106 ? -35.871 -24.660 21.243 1.00 90.38 106 VAL A CA 1
ATOM 890 C C . VAL A 1 106 ? -36.621 -25.549 22.224 1.00 90.38 106 VAL A C 1
ATOM 892 O O . VAL A 1 106 ? -36.029 -26.387 22.899 1.00 90.38 106 VAL A O 1
ATOM 895 N N . ILE A 1 107 ? -37.935 -25.352 22.321 1.00 89.31 107 ILE A N 1
ATOM 896 C CA . ILE A 1 107 ? -38.810 -26.206 23.126 1.00 89.31 107 ILE A CA 1
ATOM 897 C C . ILE A 1 107 ? -39.580 -27.113 22.171 1.00 89.31 107 ILE A C 1
ATOM 899 O O . ILE A 1 107 ? -40.271 -26.623 21.276 1.00 89.31 107 ILE A O 1
ATOM 903 N N . LYS A 1 108 ? -39.479 -28.427 22.371 1.00 84.88 108 LYS A N 1
ATOM 904 C CA . LYS A 1 108 ? -40.211 -29.442 21.604 1.00 84.88 108 LYS A CA 1
ATOM 905 C C . LYS A 1 108 ? -40.666 -30.551 22.545 1.00 84.88 108 LYS A C 1
ATOM 907 O O . LYS A 1 108 ? -39.890 -30.992 23.385 1.00 84.88 108 LYS A O 1
ATOM 912 N N . ASN A 1 109 ? -41.921 -30.991 22.429 1.00 83.62 109 ASN A N 1
ATOM 913 C CA . ASN A 1 109 ? -42.506 -32.040 23.280 1.00 83.62 109 ASN A CA 1
ATOM 914 C C . ASN A 1 109 ? -42.283 -31.804 24.793 1.00 83.62 109 ASN A C 1
ATOM 916 O O . ASN A 1 109 ? -41.908 -32.722 25.516 1.00 83.62 109 ASN A O 1
ATOM 920 N N . ASN A 1 110 ? -42.468 -30.563 25.264 1.00 84.00 110 ASN A N 1
ATOM 921 C CA . ASN A 1 110 ? -42.204 -30.133 26.649 1.00 84.00 110 ASN A CA 1
ATOM 922 C C . ASN A 1 110 ? -40.756 -30.340 27.153 1.00 84.00 110 ASN A C 1
ATOM 924 O O . ASN A 1 110 ? -40.519 -30.328 28.359 1.00 84.00 110 ASN A O 1
ATOM 928 N N . LYS A 1 111 ? -39.774 -30.478 26.255 1.00 89.12 111 LYS A N 1
ATOM 929 C CA . LYS A 1 111 ? -38.344 -30.546 26.588 1.00 89.12 111 LYS A CA 1
ATOM 930 C C . LYS A 1 111 ? -37.568 -29.410 25.926 1.00 89.12 111 LYS A C 1
ATOM 932 O O . LYS A 1 111 ? -37.906 -28.975 24.823 1.00 89.12 111 LYS A O 1
ATOM 937 N N . PHE A 1 112 ? -36.527 -28.938 26.604 1.00 92.06 112 PHE A N 1
ATOM 938 C CA . PHE A 1 112 ? -35.593 -27.946 26.086 1.00 92.06 112 PHE A CA 1
ATOM 939 C C . PHE A 1 112 ? -34.468 -28.643 25.336 1.00 92.06 112 PHE A C 1
ATOM 941 O O . PHE A 1 112 ? -33.825 -29.549 25.865 1.00 92.06 112 PHE A O 1
ATOM 948 N N . PHE A 1 113 ? -34.221 -28.188 24.116 1.00 92.88 113 PHE A N 1
ATOM 949 C CA . PHE A 1 113 ? -33.165 -28.680 23.252 1.00 92.88 113 PHE A CA 1
ATOM 950 C C . PHE A 1 113 ? -32.167 -27.558 22.997 1.00 92.88 113 PHE A C 1
ATOM 952 O O . PHE A 1 113 ? -32.545 -26.496 22.491 1.00 92.88 113 PHE A O 1
ATOM 959 N N . ALA A 1 114 ? -30.896 -27.798 23.316 1.00 91.31 114 ALA A N 1
ATOM 960 C CA . ALA A 1 114 ? -29.807 -26.847 23.102 1.00 91.31 114 ALA A CA 1
ATOM 961 C C . ALA A 1 114 ? -28.788 -27.379 22.081 1.00 91.31 114 ALA A C 1
ATOM 963 O O . ALA A 1 114 ? -28.605 -28.596 21.997 1.00 91.31 114 ALA A O 1
ATOM 964 N N . PRO A 1 115 ? -28.123 -26.500 21.307 1.00 90.56 115 PRO A N 1
ATOM 965 C CA . PRO A 1 115 ? -27.102 -26.915 20.347 1.00 90.56 115 PRO A CA 1
ATOM 966 C C . PRO A 1 115 ? -25.892 -27.513 21.074 1.00 90.56 115 PRO A C 1
ATOM 968 O O . PRO A 1 115 ? -25.307 -26.859 21.939 1.00 90.56 115 PRO A O 1
ATOM 971 N N . LEU A 1 116 ? -25.510 -28.743 20.721 1.00 87.75 116 LEU A N 1
ATOM 972 C CA . LEU A 1 116 ? -24.498 -29.543 21.416 1.00 87.75 116 LEU A CA 1
ATOM 973 C C . LEU A 1 116 ? -23.163 -28.809 21.533 1.00 87.75 116 LEU A C 1
ATOM 975 O O . LEU A 1 116 ? -22.739 -28.495 22.642 1.00 87.75 116 LEU A O 1
ATOM 979 N N . ASN A 1 117 ? -22.535 -28.487 20.400 1.00 78.50 117 ASN A N 1
ATOM 980 C CA . ASN A 1 117 ? -21.156 -27.991 20.358 1.00 78.50 117 ASN A CA 1
ATOM 981 C C . ASN A 1 117 ? -20.954 -26.720 21.189 1.00 78.50 117 ASN A C 1
ATOM 983 O O . ASN A 1 117 ? -20.014 -26.638 21.973 1.00 78.50 117 ASN A O 1
ATOM 987 N N . SER A 1 118 ? -21.869 -25.755 21.090 1.00 75.56 118 SER A N 1
ATOM 988 C CA . SER A 1 118 ? -21.784 -24.523 21.879 1.00 75.56 118 SER A CA 1
ATOM 989 C C . SER A 1 118 ? -22.296 -24.655 23.318 1.00 75.56 118 SER A C 1
ATOM 991 O O . SER A 1 118 ? -22.070 -23.756 24.122 1.00 75.56 118 SER A O 1
ATOM 993 N N . SER A 1 119 ? -22.973 -25.756 23.664 1.00 88.75 119 SER A N 1
ATOM 994 C CA . SER A 1 119 ? -23.413 -26.032 25.041 1.00 88.75 119 SER A CA 1
ATOM 995 C C . SER A 1 119 ? -22.395 -26.845 25.849 1.00 88.75 119 SER A C 1
ATOM 997 O O . SER A 1 119 ? -22.485 -26.872 27.073 1.00 88.75 119 SER A O 1
ATOM 999 N N . ILE A 1 120 ? -21.409 -27.479 25.199 1.00 83.50 120 ILE A N 1
ATOM 1000 C CA . ILE A 1 120 ? -20.368 -28.296 25.850 1.00 83.50 120 ILE A CA 1
ATOM 1001 C C . ILE A 1 120 ? -19.626 -27.501 26.927 1.00 83.50 120 ILE A C 1
ATOM 1003 O O . ILE A 1 120 ? -19.499 -27.965 28.058 1.00 83.50 120 ILE A O 1
ATOM 1007 N N . TYR A 1 121 ? -19.161 -26.295 26.597 1.00 72.81 121 TYR A N 1
ATOM 1008 C CA . TYR A 1 121 ? -18.400 -25.466 27.529 1.00 72.81 121 TYR A CA 1
ATOM 1009 C C . TYR A 1 121 ? -19.226 -24.981 28.741 1.00 72.81 121 TYR A C 1
ATOM 1011 O O . TYR A 1 121 ? -18.806 -25.239 29.871 1.00 72.81 121 TYR A O 1
ATOM 1019 N N . PRO A 1 122 ? -20.409 -24.346 28.572 1.00 82.19 122 PRO A N 1
ATOM 1020 C CA . PRO A 1 122 ? -21.229 -23.941 29.715 1.00 82.19 122 PRO A CA 1
ATOM 1021 C C . PRO A 1 122 ? -21.671 -25.122 30.589 1.00 82.19 122 PRO A C 1
ATOM 1023 O O . PRO A 1 122 ? -21.731 -24.986 31.810 1.00 82.19 122 PRO A O 1
ATOM 1026 N N . LEU A 1 123 ? -21.954 -26.288 29.996 1.00 88.75 123 LEU A N 1
ATOM 1027 C CA . LEU A 1 123 ? -22.279 -27.490 30.764 1.00 88.75 123 LEU A CA 1
ATOM 1028 C C . LEU A 1 123 ? -21.065 -28.032 31.521 1.00 88.75 123 LEU A C 1
ATOM 1030 O O . LEU A 1 123 ? -21.209 -28.378 32.687 1.00 88.75 123 LEU A O 1
ATOM 1034 N N . SER A 1 124 ? -19.881 -28.044 30.900 1.00 79.88 124 SER A N 1
ATOM 1035 C CA . SER A 1 124 ? -18.599 -28.392 31.534 1.00 79.88 124 SER A CA 1
ATOM 1036 C C . SER A 1 124 ? -18.316 -27.531 32.772 1.00 79.88 124 SER A C 1
ATOM 1038 O O . SER A 1 124 ? -17.883 -28.054 33.802 1.00 79.88 124 SER A O 1
ATOM 1040 N N . GLU A 1 125 ? -18.623 -26.230 32.708 1.00 78.31 125 GLU A N 1
ATOM 1041 C CA . GLU A 1 125 ? -18.549 -25.312 33.857 1.00 78.31 125 GLU A CA 1
ATOM 1042 C C . GLU A 1 125 ? -19.575 -25.635 34.946 1.00 78.31 125 GLU A C 1
ATOM 1044 O O . GLU A 1 125 ? -19.225 -25.655 36.125 1.00 78.31 125 GLU A O 1
ATOM 1049 N N . LEU A 1 126 ? -20.822 -25.937 34.570 1.00 88.00 126 LEU A N 1
ATOM 1050 C CA . LEU A 1 126 ? -21.882 -26.292 35.517 1.00 88.00 126 LEU A CA 1
ATOM 1051 C C . LEU A 1 126 ? -21.536 -27.523 36.359 1.00 88.00 126 LEU A C 1
ATOM 1053 O O . LEU A 1 126 ? -21.648 -27.464 37.583 1.00 88.00 126 LEU A O 1
ATOM 1057 N N . ILE A 1 127 ? -21.127 -28.616 35.713 1.00 85.62 127 ILE A N 1
ATOM 1058 C CA . ILE A 1 127 ? -20.912 -29.920 36.368 1.00 85.62 127 ILE A CA 1
ATOM 1059 C C . ILE A 1 127 ? -19.480 -30.122 36.871 1.00 85.62 127 ILE A C 1
ATOM 1061 O O . ILE A 1 127 ? -19.140 -31.198 37.361 1.00 85.62 127 ILE A O 1
ATOM 1065 N N . ASN A 1 128 ? -18.617 -29.123 36.687 1.00 79.56 128 ASN A N 1
ATOM 1066 C CA . ASN A 1 128 ? -17.198 -29.200 37.003 1.00 79.56 128 ASN A CA 1
ATOM 1067 C C . ASN A 1 128 ? -16.514 -30.463 36.406 1.00 79.56 128 ASN A C 1
ATOM 1069 O O . ASN A 1 128 ? -15.795 -31.189 37.094 1.00 79.56 128 ASN A O 1
ATOM 1073 N N . CYS A 1 129 ? -16.746 -30.745 35.118 1.00 76.88 129 CYS A N 1
ATOM 1074 C CA . CYS A 1 129 ? -16.150 -31.866 34.366 1.00 76.88 129 CYS A CA 1
ATOM 1075 C C . CYS A 1 129 ? -15.746 -31.417 32.952 1.00 76.88 129 CYS A C 1
ATOM 1077 O O . CYS A 1 129 ? -16.418 -30.582 32.363 1.00 76.88 129 CYS A O 1
ATOM 1079 N N . PHE A 1 130 ? -14.670 -31.960 32.381 1.00 68.00 130 PHE A N 1
ATOM 1080 C CA . PHE A 1 130 ? -14.352 -31.797 30.965 1.00 68.00 130 PHE A CA 1
ATOM 1081 C C . PHE A 1 130 ? -15.331 -32.610 30.123 1.00 68.00 130 PHE A C 1
ATOM 1083 O O . PHE A 1 130 ? -15.376 -33.832 30.226 1.00 68.00 130 PHE A O 1
ATOM 1090 N N . ILE A 1 131 ? -16.088 -31.934 29.267 1.00 77.12 131 ILE A N 1
ATOM 1091 C CA . ILE A 1 131 ? -16.931 -32.573 28.261 1.00 77.12 131 ILE A CA 1
ATOM 1092 C C . ILE A 1 131 ? -16.207 -32.443 26.917 1.00 77.12 131 ILE A C 1
ATOM 1094 O O . ILE A 1 131 ? -15.897 -31.332 26.495 1.00 77.12 131 ILE A O 1
ATOM 1098 N N . THR A 1 132 ? -15.920 -33.557 26.248 1.00 63.69 132 THR A N 1
ATOM 1099 C CA . THR A 1 132 ? -15.313 -33.592 24.910 1.00 63.69 132 THR A CA 1
ATOM 1100 C C . THR A 1 132 ? -16.242 -34.276 23.918 1.00 63.69 132 THR A C 1
ATOM 1102 O O . THR A 1 132 ? -16.840 -35.307 24.219 1.00 63.69 132 THR A O 1
ATOM 1105 N N . SER A 1 133 ? -16.371 -33.705 22.721 1.00 63.97 133 SER A N 1
ATOM 1106 C CA . SER A 1 133 ? -17.082 -34.352 21.616 1.00 63.97 133 SER A CA 1
ATOM 1107 C C . SER A 1 133 ? -16.172 -35.391 20.962 1.00 63.97 133 SER A C 1
ATOM 1109 O O . SER A 1 133 ? -15.043 -35.071 20.597 1.00 63.97 133 SER A O 1
ATOM 1111 N N . ILE A 1 134 ? -16.640 -36.636 20.847 1.00 65.50 134 ILE A N 1
ATOM 1112 C CA . ILE A 1 134 ? -15.941 -37.711 20.121 1.00 65.50 134 ILE A CA 1
ATOM 1113 C C . ILE A 1 134 ? -16.407 -37.742 18.654 1.00 65.50 134 ILE A C 1
ATOM 1115 O O . ILE A 1 134 ? -15.643 -38.099 17.764 1.00 65.50 134 ILE A O 1
ATOM 1119 N N . SER A 1 135 ? -17.672 -37.395 18.400 1.00 58.94 135 SER A N 1
ATOM 1120 C CA . SER A 1 135 ? -18.304 -37.318 17.070 1.00 58.94 135 SER A CA 1
ATOM 1121 C C . SER A 1 135 ? -19.617 -36.522 17.172 1.00 58.94 135 SER A C 1
ATOM 1123 O O . SER A 1 135 ? -20.042 -36.222 18.286 1.00 58.94 135 SER A O 1
ATOM 1125 N N . GLU A 1 136 ? -20.296 -36.215 16.053 1.00 65.81 136 GLU A N 1
ATOM 1126 C CA . GLU A 1 136 ? -21.511 -35.362 16.031 1.00 65.81 136 GLU A CA 1
ATOM 1127 C C . GLU A 1 136 ? -22.592 -35.739 17.067 1.00 65.81 136 GLU 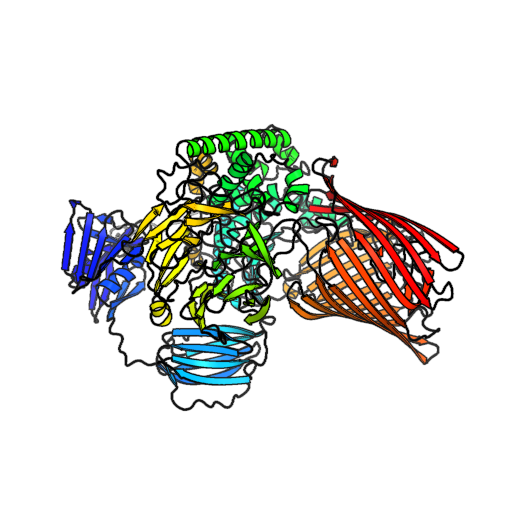A C 1
ATOM 1129 O O . GLU A 1 136 ? -23.305 -34.860 17.544 1.00 65.81 136 GLU A O 1
ATOM 1134 N N . ASN A 1 137 ? -22.716 -37.020 17.427 1.00 78.06 137 ASN A N 1
ATOM 1135 C CA . ASN A 1 137 ? -23.725 -37.540 18.351 1.00 78.06 137 ASN A CA 1
ATOM 1136 C C . ASN A 1 137 ? -23.137 -38.253 19.584 1.00 78.06 137 ASN A C 1
ATOM 1138 O O . ASN A 1 137 ? -23.866 -39.002 20.238 1.00 78.06 137 ASN A O 1
ATOM 1142 N N . ARG A 1 138 ? -21.853 -38.056 19.921 1.00 79.75 138 ARG A N 1
ATOM 1143 C CA . ARG A 1 138 ? -21.239 -38.685 21.107 1.00 79.75 138 ARG A CA 1
ATOM 1144 C C . ARG A 1 138 ? -20.343 -37.731 21.873 1.00 79.75 138 ARG A C 1
ATOM 1146 O O . ARG A 1 138 ? -19.421 -37.151 21.301 1.00 79.75 138 ARG A O 1
ATOM 1153 N N . ILE A 1 139 ? -20.544 -37.662 23.184 1.00 77.31 139 ILE A N 1
ATOM 1154 C CA . ILE A 1 139 ? -19.700 -36.905 24.107 1.00 77.31 139 ILE A CA 1
ATOM 1155 C C . ILE A 1 139 ? -19.109 -37.806 25.193 1.00 77.31 139 ILE A C 1
ATOM 1157 O O . ILE A 1 139 ? -19.711 -38.793 25.617 1.00 77.31 139 ILE A O 1
ATOM 1161 N N . ARG A 1 140 ? -17.919 -37.443 25.668 1.00 74.81 140 ARG A N 1
ATOM 1162 C CA . ARG A 1 140 ? -17.252 -38.045 26.823 1.00 74.81 140 ARG A CA 1
ATOM 1163 C C . ARG A 1 140 ? -17.125 -37.012 27.927 1.00 74.81 140 ARG A C 1
ATOM 1165 O O . ARG A 1 140 ? -16.714 -35.886 27.668 1.00 74.81 140 ARG A O 1
ATOM 1172 N N . ILE A 1 141 ? -17.455 -37.405 29.150 1.00 77.44 141 ILE A N 1
ATOM 1173 C CA . ILE A 1 141 ? -17.361 -36.561 30.339 1.00 77.44 141 ILE A CA 1
ATOM 1174 C C . ILE A 1 141 ? -16.256 -37.116 31.241 1.00 77.44 141 ILE A C 1
ATOM 1176 O O . ILE A 1 141 ? -16.283 -38.280 31.643 1.00 77.44 141 ILE A O 1
ATOM 1180 N N . LEU A 1 142 ? -15.271 -36.275 31.544 1.00 62.19 142 LEU A N 1
ATOM 1181 C CA . LEU A 1 142 ? -14.097 -36.566 32.364 1.00 62.19 142 LEU A CA 1
ATOM 1182 C C . LEU A 1 142 ? -14.086 -35.608 33.574 1.00 62.19 142 LEU A C 1
ATOM 1184 O O . LEU A 1 142 ? -14.357 -34.427 33.391 1.00 62.19 142 LEU A O 1
ATOM 1188 N N . PRO A 1 143 ? -13.773 -36.035 34.807 1.00 55.78 143 PRO A N 1
ATOM 1189 C CA . PRO A 1 143 ? -13.754 -35.138 35.972 1.00 55.78 143 PRO A CA 1
ATOM 1190 C C . PRO A 1 143 ? -12.789 -33.943 35.795 1.00 55.78 143 PRO A C 1
ATOM 1192 O O . PRO A 1 143 ? -11.662 -34.149 35.352 1.00 55.78 143 PRO A O 1
ATOM 1195 N N . ARG A 1 144 ? -13.158 -32.709 36.206 1.00 46.75 144 ARG A N 1
ATOM 1196 C CA . ARG A 1 144 ? -12.214 -31.556 36.279 1.00 46.75 144 ARG A CA 1
ATOM 1197 C C . ARG A 1 144 ? -11.297 -31.621 37.499 1.00 46.75 144 ARG A C 1
ATOM 1199 O O . ARG A 1 144 ? -10.685 -30.613 37.848 1.00 46.75 144 ARG A O 1
ATOM 1206 N N . ARG A 1 145 ? -11.164 -32.772 38.171 1.00 40.97 145 ARG A N 1
ATOM 1207 C CA . ARG A 1 145 ? -10.029 -32.953 39.082 1.00 40.97 145 ARG A CA 1
ATOM 1208 C C . ARG A 1 145 ? -8.758 -32.941 38.238 1.00 40.97 145 ARG A C 1
ATOM 1210 O O . ARG A 1 145 ? -8.281 -33.966 37.773 1.00 40.97 145 ARG A O 1
ATOM 1217 N N . PHE A 1 146 ? -8.279 -31.721 38.035 1.00 37.59 146 PHE A N 1
ATOM 1218 C CA . PHE A 1 146 ? -6.901 -31.373 37.826 1.00 37.59 146 PHE A CA 1
ATOM 1219 C C . PHE A 1 146 ? -6.172 -31.993 39.008 1.00 37.59 146 PHE A C 1
ATOM 1221 O O . PHE A 1 146 ? -6.365 -31.571 40.149 1.00 37.59 146 PHE A O 1
ATOM 1228 N N . ASP A 1 147 ? -5.459 -33.078 38.746 1.00 36.72 147 ASP A N 1
ATOM 1229 C CA . ASP A 1 147 ? -4.503 -33.596 39.698 1.00 36.72 147 ASP A CA 1
ATOM 1230 C C . ASP A 1 147 ? -3.315 -32.627 39.650 1.00 36.72 147 ASP A C 1
ATOM 1232 O O . ASP A 1 147 ? -2.652 -32.544 38.610 1.00 36.72 147 ASP A O 1
ATOM 1236 N N . PRO A 1 148 ? -3.034 -31.855 40.714 1.00 39.53 148 PRO A N 1
ATOM 1237 C CA . PRO A 1 148 ? -1.849 -31.003 40.767 1.00 39.53 148 PRO A CA 1
ATOM 1238 C C . PRO A 1 148 ? -0.548 -31.824 40.685 1.00 39.53 148 PRO A C 1
ATOM 1240 O O . PRO A 1 148 ? 0.532 -31.247 40.671 1.00 39.53 148 PRO A O 1
ATOM 1243 N N . GLY A 1 149 ? -0.637 -33.162 40.667 1.00 44.84 149 GLY A N 1
ATOM 1244 C CA . GLY A 1 149 ? 0.489 -34.088 40.604 1.00 44.84 149 GLY A CA 1
ATOM 1245 C C . GLY A 1 149 ? 0.976 -34.488 39.207 1.00 44.84 149 GLY A C 1
ATOM 1246 O O . GLY A 1 149 ? 1.923 -35.266 39.129 1.00 44.84 149 GLY A O 1
ATOM 1247 N N . LEU A 1 150 ? 0.377 -34.007 38.112 1.00 50.16 150 LEU A N 1
ATOM 1248 C CA . LEU A 1 150 ? 0.834 -34.326 36.749 1.00 50.16 150 LEU A CA 1
ATOM 1249 C C . LEU A 1 150 ? 1.659 -33.185 36.142 1.00 50.16 150 LEU A C 1
ATOM 1251 O O . LEU A 1 150 ? 1.319 -32.619 35.105 1.00 50.16 150 LEU A O 1
ATOM 1255 N N . THR A 1 151 ? 2.761 -32.843 36.805 1.00 57.09 151 THR A N 1
ATOM 1256 C CA . THR A 1 151 ? 3.870 -32.119 36.179 1.00 57.09 151 THR A CA 1
ATOM 1257 C C . THR A 1 151 ? 4.513 -33.050 35.152 1.00 57.09 151 THR A C 1
ATOM 1259 O O . THR A 1 151 ? 5.077 -34.079 35.531 1.00 57.09 151 THR A O 1
ATOM 1262 N N . SER A 1 152 ? 4.418 -32.730 33.857 1.00 70.44 152 SER A N 1
ATOM 1263 C CA . SER A 1 152 ? 5.142 -33.490 32.831 1.00 70.44 152 SER A CA 1
ATOM 1264 C C . SER A 1 152 ? 6.635 -33.234 32.992 1.00 70.44 152 SER A C 1
ATOM 1266 O O . SER A 1 152 ? 7.092 -32.088 32.985 1.00 70.44 152 SER A O 1
ATOM 1268 N N . LYS A 1 153 ? 7.418 -34.291 33.173 1.00 85.06 153 LYS A N 1
ATOM 1269 C CA . LYS A 1 153 ? 8.867 -34.181 33.296 1.00 85.06 153 LYS A CA 1
ATOM 1270 C C . LYS A 1 153 ? 9.465 -34.266 31.912 1.00 85.06 153 LYS A C 1
ATOM 1272 O O . LYS A 1 153 ? 9.341 -35.286 31.237 1.00 85.06 153 LYS A O 1
ATOM 1277 N N . ILE A 1 154 ? 10.136 -33.199 31.503 1.00 86.50 154 ILE A N 1
ATOM 1278 C CA . ILE A 1 154 ? 10.902 -33.196 30.263 1.00 86.50 154 ILE A CA 1
ATOM 1279 C C . ILE A 1 154 ? 12.081 -34.152 30.451 1.00 86.50 154 ILE A C 1
ATOM 1281 O O . ILE A 1 154 ? 12.954 -33.923 31.294 1.00 86.50 154 ILE A O 1
ATOM 1285 N N . GLU A 1 155 ? 12.068 -35.244 29.692 1.00 85.75 155 GLU A N 1
ATOM 1286 C CA . GLU A 1 155 ? 13.058 -36.315 29.775 1.00 85.75 155 GLU A CA 1
ATOM 1287 C C . GLU A 1 155 ? 14.288 -36.020 28.925 1.00 85.75 155 GLU A C 1
ATOM 1289 O O . GLU A 1 155 ? 15.407 -36.314 29.343 1.00 85.75 155 GLU A O 1
ATOM 1294 N N . SER A 1 156 ? 14.090 -35.444 27.738 1.00 83.69 156 SER A N 1
ATOM 1295 C CA . SER A 1 156 ? 15.172 -35.195 26.787 1.00 83.69 156 SER A CA 1
ATOM 1296 C C . SER A 1 156 ? 14.824 -34.088 25.799 1.00 83.69 156 SER A C 1
ATOM 1298 O O . SER A 1 156 ? 13.668 -33.943 25.404 1.00 83.69 156 SER A O 1
ATOM 1300 N N . VAL A 1 157 ? 15.850 -33.365 25.347 1.00 85.81 157 VAL A N 1
ATOM 1301 C CA . VAL A 1 157 ? 15.798 -32.520 24.155 1.00 85.81 157 VAL A CA 1
ATOM 1302 C C . VAL A 1 157 ? 16.868 -33.030 23.203 1.00 85.81 157 VAL A C 1
ATOM 1304 O O . VAL A 1 157 ? 18.041 -33.092 23.574 1.00 85.81 157 VAL A O 1
ATOM 1307 N N . HIS A 1 158 ? 16.457 -33.426 22.006 1.00 85.62 158 HIS A N 1
ATOM 1308 C CA . HIS A 1 158 ? 17.359 -33.801 20.922 1.00 85.62 158 HIS A CA 1
ATOM 1309 C C . HIS A 1 158 ? 17.363 -32.703 19.872 1.00 85.62 158 HIS A C 1
ATOM 1311 O O . HIS A 1 158 ? 16.316 -32.133 19.585 1.00 85.62 158 HIS A O 1
ATOM 1317 N N . ILE A 1 159 ? 18.539 -32.396 19.337 1.00 85.69 159 ILE A N 1
ATOM 1318 C CA . ILE A 1 159 ? 18.719 -31.409 18.277 1.00 85.69 159 ILE A CA 1
ATOM 1319 C C . ILE A 1 159 ? 19.447 -32.134 17.157 1.00 85.69 159 ILE A C 1
ATOM 1321 O O . ILE A 1 159 ? 20.557 -32.615 17.381 1.00 85.69 159 ILE A O 1
ATOM 1325 N N . ASP A 1 160 ? 18.790 -32.237 16.007 1.00 81.94 160 ASP A N 1
ATOM 1326 C CA . ASP A 1 160 ? 19.286 -32.917 14.815 1.00 81.94 160 ASP A CA 1
ATOM 1327 C C . ASP A 1 160 ? 19.270 -31.932 13.634 1.00 81.94 160 ASP A C 1
ATOM 1329 O O . ASP A 1 160 ? 18.257 -31.283 13.371 1.00 81.94 160 ASP A O 1
ATOM 1333 N N . GLU A 1 161 ? 20.363 -31.841 12.884 1.00 80.69 161 GLU A N 1
ATOM 1334 C CA . GLU A 1 161 ? 20.383 -31.154 11.589 1.00 80.69 161 GLU A CA 1
ATOM 1335 C C . GLU A 1 161 ? 19.693 -32.018 10.518 1.00 80.69 161 GLU A C 1
ATOM 1337 O O . GLU A 1 161 ? 19.955 -33.220 10.401 1.00 80.69 161 GLU A O 1
ATOM 1342 N N . ILE A 1 162 ? 18.803 -31.407 9.736 1.00 78.56 162 ILE A N 1
ATOM 1343 C CA . ILE A 1 162 ? 18.138 -32.015 8.577 1.00 78.56 162 ILE A CA 1
ATOM 1344 C C . ILE A 1 162 ? 18.463 -31.201 7.320 1.00 78.56 162 ILE A C 1
ATOM 1346 O O . ILE A 1 162 ? 18.877 -30.052 7.412 1.00 78.56 162 ILE A O 1
ATOM 1350 N N . ASN A 1 163 ? 18.232 -31.765 6.131 1.00 66.75 163 ASN A N 1
ATOM 1351 C CA . ASN A 1 163 ? 18.588 -31.110 4.862 1.00 66.75 163 ASN A CA 1
ATOM 1352 C C . ASN A 1 163 ? 18.012 -29.689 4.686 1.00 66.75 163 ASN A C 1
ATOM 1354 O O . ASN A 1 163 ? 18.577 -28.911 3.929 1.00 66.75 163 ASN A O 1
ATOM 1358 N N . THR A 1 164 ? 16.889 -29.375 5.335 1.00 62.53 164 THR A N 1
ATOM 1359 C CA . THR A 1 164 ? 16.158 -28.104 5.203 1.00 62.53 164 THR A CA 1
ATOM 1360 C C . THR A 1 164 ? 16.209 -27.233 6.463 1.00 62.53 164 THR A C 1
ATOM 1362 O O . THR A 1 164 ? 15.552 -26.197 6.508 1.00 62.53 164 THR A O 1
ATOM 1365 N N . GLY A 1 165 ? 16.924 -27.642 7.520 1.00 79.94 165 GLY A N 1
ATOM 1366 C CA . GLY A 1 165 ? 16.721 -27.036 8.833 1.00 79.94 165 GLY A CA 1
ATOM 1367 C C . GLY A 1 165 ? 17.379 -27.734 10.021 1.00 79.94 165 GLY A C 1
ATOM 1368 O O . GLY A 1 165 ? 18.263 -28.576 9.908 1.00 79.94 165 GLY A O 1
ATOM 1369 N N . THR A 1 166 ? 16.911 -27.387 11.213 1.00 84.69 166 THR A N 1
ATOM 1370 C CA . THR A 1 166 ? 17.281 -27.994 12.493 1.00 84.69 166 THR A CA 1
ATOM 1371 C C . THR A 1 166 ? 16.035 -28.428 13.222 1.00 84.69 166 THR A C 1
ATOM 1373 O O . THR A 1 166 ? 15.146 -27.627 13.482 1.00 84.69 166 THR A O 1
ATOM 1376 N N . VAL A 1 167 ? 15.976 -29.698 13.585 1.00 84.81 167 VAL A N 1
ATOM 1377 C CA . VAL A 1 167 ? 14.854 -30.281 14.304 1.00 84.81 167 VAL A CA 1
ATOM 1378 C C . VAL A 1 167 ? 15.205 -30.387 15.780 1.00 84.81 167 VAL A C 1
ATOM 1380 O O . VAL A 1 167 ? 16.158 -31.062 16.157 1.00 84.81 167 VAL A O 1
ATOM 1383 N N . ILE A 1 168 ? 14.392 -29.763 16.622 1.00 88.12 168 ILE A N 1
ATOM 1384 C CA . ILE A 1 168 ? 14.421 -29.873 18.075 1.00 88.12 168 ILE A CA 1
ATOM 1385 C C . ILE A 1 168 ? 13.270 -30.790 18.499 1.00 88.12 168 ILE A C 1
ATOM 1387 O O . ILE A 1 168 ? 12.102 -30.477 18.289 1.00 88.12 168 ILE A O 1
ATOM 1391 N N . LYS A 1 169 ? 13.585 -31.912 19.140 1.00 88.00 169 LYS A N 1
ATOM 1392 C CA . LYS A 1 169 ? 12.609 -32.837 19.731 1.00 88.00 169 LYS A CA 1
ATOM 1393 C C . LYS A 1 169 ? 12.631 -32.704 21.240 1.00 88.00 169 LYS A C 1
ATOM 1395 O O . LYS A 1 169 ? 13.604 -33.114 21.868 1.00 88.00 169 LYS A O 1
ATOM 1400 N N . ILE A 1 170 ? 11.567 -32.170 21.828 1.00 88.81 170 ILE A N 1
ATOM 1401 C CA . ILE A 1 170 ? 11.371 -32.089 23.278 1.00 88.81 170 ILE A CA 1
ATOM 1402 C C . ILE A 1 170 ? 10.449 -33.235 23.693 1.00 88.81 170 ILE A C 1
ATOM 1404 O O . ILE A 1 170 ? 9.279 -33.260 23.318 1.00 88.81 170 ILE A O 1
ATOM 1408 N N . ARG A 1 171 ? 10.964 -34.180 24.482 1.00 88.38 171 ARG A N 1
ATOM 1409 C CA . ARG A 1 171 ? 10.218 -35.357 24.944 1.00 88.38 171 ARG A CA 1
ATOM 1410 C C . ARG A 1 171 ? 9.894 -35.256 26.425 1.00 88.38 171 ARG A C 1
ATOM 1412 O O . ARG A 1 171 ? 10.771 -34.917 27.223 1.00 88.38 171 ARG A O 1
ATOM 1419 N N . ALA A 1 172 ? 8.669 -35.605 26.793 1.00 86.56 172 ALA A N 1
ATOM 1420 C CA . ALA A 1 172 ? 8.220 -35.678 28.175 1.00 86.56 172 ALA A CA 1
ATOM 1421 C C . ALA A 1 172 ? 7.744 -37.089 28.554 1.00 86.56 172 ALA A C 1
ATOM 1423 O O . ALA A 1 172 ? 7.367 -37.887 27.698 1.00 86.56 172 ALA A O 1
ATOM 1424 N N . ASP A 1 173 ? 7.750 -37.383 29.855 1.00 83.88 173 ASP A N 1
ATOM 1425 C CA . ASP A 1 173 ? 7.279 -38.654 30.426 1.00 83.88 173 ASP A CA 1
ATOM 1426 C C . ASP A 1 173 ? 5.751 -38.824 30.350 1.00 83.88 173 ASP A C 1
ATOM 1428 O O . ASP A 1 173 ? 5.223 -39.927 30.511 1.00 83.88 173 ASP A O 1
ATOM 1432 N N . ASN A 1 174 ? 5.037 -37.729 30.096 1.00 79.31 174 ASN A N 1
ATOM 1433 C CA . ASN A 1 174 ? 3.601 -37.685 29.901 1.00 79.31 174 ASN A CA 1
ATOM 1434 C C . ASN A 1 174 ? 3.227 -36.603 28.878 1.00 79.31 174 ASN A C 1
ATOM 1436 O O . ASN A 1 174 ? 4.071 -35.836 28.417 1.00 79.31 174 ASN A O 1
ATOM 1440 N N . LYS A 1 175 ? 1.945 -36.537 28.519 1.00 73.94 175 LYS A N 1
ATOM 1441 C CA . LYS A 1 175 ? 1.403 -35.573 27.563 1.00 73.94 175 LYS A CA 1
ATOM 1442 C C . LYS A 1 175 ? 1.797 -34.145 27.937 1.00 73.94 175 LYS A C 1
ATOM 1444 O O . LYS A 1 175 ? 1.423 -33.666 29.004 1.00 73.94 175 LYS A O 1
ATOM 1449 N N . ILE A 1 176 ? 2.470 -33.461 27.015 1.00 67.88 176 ILE A N 1
ATOM 1450 C CA . ILE A 1 176 ? 2.829 -32.051 27.123 1.00 67.88 176 ILE A CA 1
ATOM 1451 C C . ILE A 1 176 ? 1.534 -31.233 27.026 1.00 67.88 176 ILE A C 1
ATOM 1453 O O . ILE A 1 176 ? 0.913 -31.181 25.954 1.00 67.88 176 ILE A O 1
ATOM 1457 N N . PRO A 1 177 ? 1.073 -30.619 28.132 1.00 52.06 177 PRO A N 1
ATOM 1458 C CA . PRO A 1 177 ? -0.260 -30.035 28.174 1.00 52.06 177 PRO A CA 1
ATOM 1459 C C . PRO A 1 177 ? -0.319 -28.761 27.325 1.00 52.06 177 PRO A C 1
ATOM 1461 O O . PRO A 1 177 ? -1.228 -28.595 26.507 1.00 52.06 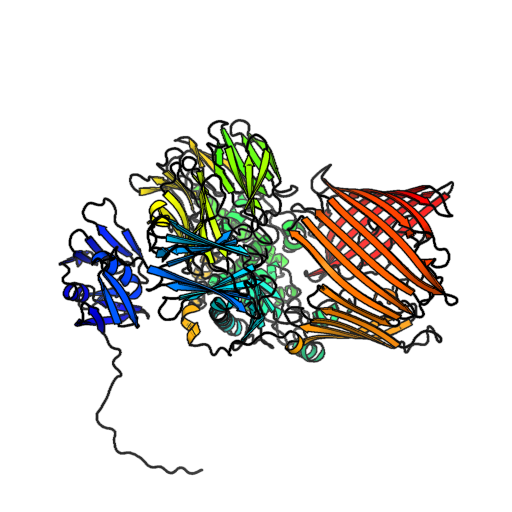177 PRO A O 1
ATOM 1464 N N . LEU A 1 178 ? 0.690 -27.896 27.454 1.00 60.12 178 LEU A N 1
ATOM 1465 C CA . LEU A 1 178 ? 0.790 -26.638 26.727 1.00 60.12 178 LEU A CA 1
ATOM 1466 C C . LEU A 1 178 ? 2.250 -26.221 26.554 1.00 60.12 178 LEU A C 1
ATOM 1468 O O . LEU A 1 178 ? 3.074 -26.436 27.439 1.00 60.12 178 LEU A O 1
ATOM 1472 N N . PHE A 1 179 ? 2.539 -25.553 25.446 1.00 63.59 179 PHE A N 1
ATOM 1473 C CA . PHE A 1 179 ? 3.790 -24.849 25.243 1.00 63.59 179 PHE A CA 1
ATOM 1474 C C . PHE A 1 179 ? 3.542 -23.546 24.483 1.00 63.59 179 PHE A C 1
ATOM 1476 O O . PHE A 1 179 ? 2.523 -23.414 23.804 1.00 63.59 179 PHE A O 1
ATOM 1483 N N . SER A 1 180 ? 4.473 -22.609 24.580 1.00 51.22 180 SER A N 1
ATOM 1484 C CA . SER A 1 180 ? 4.538 -21.409 23.748 1.00 51.22 180 SER A CA 1
ATOM 1485 C C . SER A 1 180 ? 5.927 -21.292 23.149 1.00 51.22 180 SER A C 1
ATOM 1487 O O . SER A 1 180 ? 6.904 -21.608 23.826 1.00 51.22 180 SER A O 1
ATOM 1489 N N . ILE A 1 181 ? 6.008 -20.823 21.910 1.00 57.41 181 ILE A N 1
ATOM 1490 C CA . ILE A 1 181 ? 7.267 -20.478 21.264 1.00 57.41 181 ILE A CA 1
ATOM 1491 C C . ILE A 1 181 ? 7.286 -18.981 20.983 1.00 57.41 181 ILE A C 1
ATOM 1493 O O . ILE A 1 181 ? 6.226 -18.400 20.757 1.00 57.41 181 ILE A O 1
ATOM 1497 N N . PHE A 1 182 ? 8.457 -18.365 20.990 1.00 53.47 182 PHE A N 1
ATOM 1498 C CA . PHE A 1 182 ? 8.644 -17.015 20.472 1.00 53.47 182 PHE A CA 1
ATOM 1499 C C . PHE A 1 182 ? 10.105 -16.788 20.101 1.00 53.47 182 PHE A C 1
ATOM 1501 O O . PHE A 1 182 ? 11.011 -17.369 20.701 1.00 53.47 182 PHE A O 1
ATOM 1508 N N . TYR A 1 183 ? 10.333 -15.909 19.136 1.00 58.59 183 TYR A N 1
ATOM 1509 C CA . TYR A 1 183 ? 11.664 -15.408 18.828 1.00 58.59 183 TYR A CA 1
ATOM 1510 C C . TYR A 1 183 ? 12.036 -14.279 19.798 1.00 58.59 183 TYR A C 1
ATOM 1512 O O . TYR A 1 183 ? 11.254 -13.362 20.040 1.00 58.59 183 TYR A O 1
ATOM 1520 N N . GLY A 1 184 ? 13.221 -14.376 20.392 1.00 51.81 184 GLY A N 1
ATOM 1521 C CA . GLY A 1 184 ? 13.941 -13.272 21.022 1.00 51.81 184 GLY A CA 1
ATOM 1522 C C . GLY A 1 184 ? 15.161 -12.906 20.176 1.00 51.81 184 GLY A C 1
ATOM 1523 O O . GLY A 1 184 ? 15.493 -13.612 19.226 1.00 51.81 184 GLY A O 1
ATOM 1524 N N . THR A 1 185 ? 15.866 -11.833 20.531 1.00 51.84 185 THR A N 1
ATOM 1525 C CA . THR A 1 185 ? 17.056 -11.354 19.805 1.00 51.84 185 THR A CA 1
ATOM 1526 C C . THR A 1 185 ? 18.102 -12.470 19.676 1.00 51.84 185 THR A C 1
ATOM 1528 O O . THR A 1 185 ? 18.735 -12.860 20.661 1.00 51.84 185 THR A O 1
ATOM 1531 N N . GLY A 1 186 ? 18.230 -13.049 18.478 1.00 58.03 186 GLY A N 1
ATOM 1532 C CA . GLY A 1 186 ? 19.118 -14.184 18.197 1.00 58.03 186 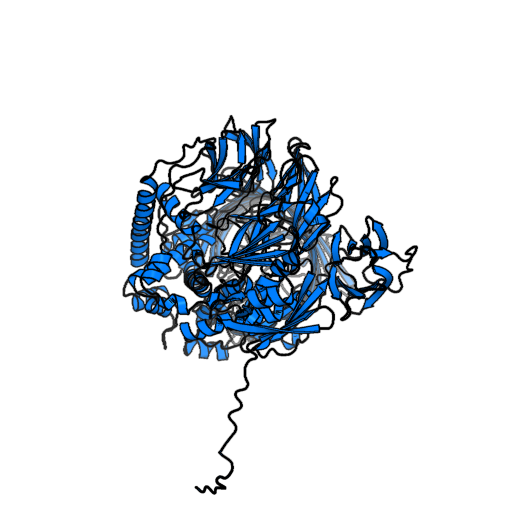GLY A CA 1
ATOM 1533 C C . GLY A 1 186 ? 18.795 -15.479 18.961 1.00 58.03 186 GLY A C 1
ATOM 1534 O O . GLY A 1 186 ? 19.700 -16.275 19.218 1.00 58.03 186 GLY A O 1
ATOM 1535 N N . SER A 1 187 ? 17.547 -15.704 19.396 1.00 70.06 187 SER A N 1
ATOM 1536 C CA . SER A 1 187 ? 17.157 -16.941 20.095 1.00 70.06 187 SER A CA 1
ATOM 1537 C C . SER A 1 187 ? 15.713 -17.374 19.833 1.00 70.06 187 SER A C 1
ATOM 1539 O O . SER A 1 187 ? 14.807 -16.553 19.786 1.00 70.06 187 SER A O 1
ATOM 1541 N N . LEU A 1 188 ? 15.474 -18.680 19.735 1.00 76.38 188 LEU A N 1
ATOM 1542 C CA . LEU A 1 188 ? 14.145 -19.281 19.777 1.00 76.38 188 LEU A CA 1
ATOM 1543 C C . LEU A 1 188 ? 13.844 -19.711 21.211 1.00 76.38 188 LEU A C 1
ATOM 1545 O O . LEU A 1 188 ? 14.564 -20.524 21.785 1.00 76.38 188 LEU A O 1
ATOM 1549 N N . ASN A 1 189 ? 12.783 -19.188 21.805 1.00 68.31 189 ASN A N 1
ATOM 1550 C CA . ASN A 1 189 ? 12.403 -19.480 23.179 1.00 68.31 189 ASN A CA 1
ATOM 1551 C C . ASN A 1 189 ? 11.169 -20.376 23.200 1.00 68.31 189 ASN A C 1
ATOM 1553 O O . ASN A 1 189 ? 10.156 -20.045 22.593 1.00 68.31 189 ASN A O 1
ATOM 1557 N N . VAL A 1 190 ? 11.234 -21.496 23.918 1.00 77.56 190 VAL A N 1
ATOM 1558 C CA . VAL A 1 190 ? 10.130 -22.445 24.095 1.00 77.56 190 VAL A CA 1
ATOM 1559 C C . VAL A 1 190 ? 9.814 -22.559 25.575 1.00 77.56 190 VAL A C 1
ATOM 1561 O O . VAL A 1 190 ? 10.647 -22.984 26.366 1.00 77.56 190 VAL A O 1
ATOM 1564 N N . ILE A 1 191 ? 8.590 -22.230 25.961 1.00 68.12 191 ILE A N 1
ATOM 1565 C CA . ILE A 1 191 ? 8.101 -22.423 27.324 1.00 68.12 191 ILE A CA 1
ATOM 1566 C C . ILE A 1 191 ? 7.163 -23.615 27.302 1.00 68.12 191 ILE A C 1
ATOM 1568 O O . ILE A 1 191 ? 6.102 -23.541 26.693 1.00 68.12 191 ILE A O 1
ATOM 1572 N N . VAL A 1 192 ? 7.511 -24.696 27.988 1.00 76.31 192 VAL A N 1
ATOM 1573 C CA . VAL A 1 192 ? 6.616 -25.827 28.225 1.00 76.31 192 VAL A CA 1
ATOM 1574 C C . VAL A 1 192 ? 5.963 -25.646 29.587 1.00 76.31 192 VAL A C 1
ATOM 1576 O O . VAL A 1 192 ? 6.633 -25.672 30.623 1.00 76.31 192 VAL A O 1
ATOM 1579 N N . ARG A 1 193 ? 4.650 -25.412 29.590 1.00 64.88 193 ARG A N 1
ATOM 1580 C CA . ARG A 1 193 ? 3.927 -25.073 30.815 1.00 64.88 193 ARG A CA 1
ATOM 1581 C C . ARG A 1 193 ? 3.579 -26.313 31.633 1.00 64.88 193 ARG A C 1
ATOM 1583 O O . ARG A 1 193 ? 3.431 -27.404 31.084 1.00 64.88 193 ARG A O 1
ATOM 1590 N N . ASN A 1 194 ? 3.431 -26.135 32.943 1.00 67.62 194 ASN A N 1
ATOM 1591 C CA . ASN A 1 194 ? 3.143 -27.209 33.904 1.00 67.62 194 ASN A CA 1
ATOM 1592 C C . ASN A 1 194 ? 4.109 -28.410 33.789 1.00 67.62 194 ASN A C 1
ATOM 1594 O O . ASN A 1 194 ? 3.692 -29.568 33.765 1.00 67.62 194 ASN A O 1
ATOM 1598 N N . SER A 1 195 ? 5.401 -28.119 33.641 1.00 76.50 195 SER A N 1
ATOM 1599 C CA . SER A 1 195 ? 6.463 -29.096 33.409 1.00 76.50 195 SER A CA 1
ATOM 1600 C C . SER A 1 195 ? 7.676 -28.841 34.299 1.00 76.50 195 SER A C 1
ATOM 1602 O O . SER A 1 195 ? 7.935 -27.710 34.713 1.00 76.50 195 SER A O 1
ATOM 1604 N N . GLU A 1 196 ? 8.466 -29.886 34.531 1.00 82.81 196 GLU A N 1
ATOM 1605 C CA . GLU A 1 196 ? 9.748 -29.815 35.243 1.00 82.81 196 GLU A CA 1
ATOM 1606 C C . GLU A 1 196 ? 10.870 -30.459 34.423 1.00 82.81 196 GLU A C 1
ATOM 1608 O O . GLU A 1 196 ? 10.645 -31.405 33.668 1.00 82.81 196 GLU A O 1
ATOM 1613 N N . LEU A 1 197 ? 12.101 -29.968 34.575 1.00 83.50 197 LEU A N 1
ATOM 1614 C CA . LEU A 1 197 ? 13.275 -30.615 33.988 1.00 83.50 197 LEU A CA 1
ATOM 1615 C C . LEU A 1 197 ? 13.699 -31.815 34.838 1.00 83.50 197 LEU A C 1
ATOM 1617 O O . LEU A 1 197 ? 13.938 -31.694 36.042 1.00 83.50 197 LEU A O 1
ATOM 1621 N N . LYS A 1 198 ? 13.868 -32.980 34.210 1.00 79.88 198 LYS A N 1
ATOM 1622 C CA . LYS A 1 198 ? 14.418 -34.167 34.874 1.00 79.88 198 LYS A CA 1
ATOM 1623 C C . LYS A 1 198 ? 15.952 -34.063 34.955 1.00 79.88 198 LYS A C 1
ATOM 1625 O O . LYS A 1 198 ? 16.665 -34.631 34.137 1.00 79.88 198 LYS A O 1
ATOM 1630 N N . GLY A 1 199 ? 16.466 -33.354 35.967 1.00 66.50 199 GLY A N 1
ATOM 1631 C CA . GLY A 1 199 ? 17.908 -33.219 36.250 1.00 66.50 199 GLY A CA 1
ATOM 1632 C C . GLY A 1 199 ? 18.582 -31.987 35.622 1.00 66.50 199 GLY A C 1
ATOM 1633 O O . GLY A 1 199 ? 17.923 -31.137 35.030 1.00 66.50 199 GLY A O 1
ATOM 1634 N N . SER A 1 200 ? 19.907 -31.859 35.784 1.00 57.38 200 SER A N 1
ATOM 1635 C CA . SER A 1 200 ? 20.685 -30.762 35.187 1.00 57.38 200 SER A CA 1
ATOM 1636 C C . SER A 1 200 ? 20.847 -30.980 33.683 1.00 57.38 200 SER A C 1
ATOM 1638 O O . SER A 1 200 ? 21.530 -31.914 33.257 1.00 57.38 200 SER A O 1
ATOM 1640 N N . PHE A 1 201 ? 20.231 -30.109 32.889 1.00 57.81 201 PHE A N 1
ATOM 1641 C CA . PHE A 1 201 ? 20.285 -30.153 31.434 1.00 57.81 201 PHE A CA 1
ATOM 1642 C C . PHE A 1 201 ? 21.637 -29.631 30.929 1.00 57.81 201 PHE A C 1
ATOM 1644 O O . PHE A 1 201 ? 21.920 -28.439 30.999 1.00 57.81 201 PHE A O 1
ATOM 1651 N N . TYR A 1 202 ? 22.485 -30.531 30.435 1.00 51.41 202 TYR A N 1
ATOM 1652 C CA . TYR A 1 202 ? 23.684 -30.184 29.672 1.00 51.41 202 TYR A CA 1
ATOM 1653 C C . TYR A 1 202 ? 23.795 -31.177 28.512 1.00 51.41 202 TYR A C 1
ATOM 1655 O O . TYR A 1 202 ? 24.340 -32.270 28.658 1.00 51.41 202 TYR A O 1
ATOM 1663 N N . SER A 1 203 ? 23.219 -30.835 27.360 1.00 52.59 203 SER A N 1
ATOM 1664 C CA . SER A 1 203 ? 23.371 -31.623 26.136 1.00 52.59 203 SER A CA 1
ATOM 1665 C C . SER A 1 203 ? 24.536 -31.065 25.326 1.00 52.59 203 SER A C 1
ATOM 1667 O O . SER A 1 203 ? 24.507 -29.915 24.890 1.00 52.59 203 SER A O 1
ATOM 1669 N N . LYS A 1 204 ? 25.569 -31.879 25.101 1.00 51.56 204 LYS A N 1
ATOM 1670 C CA . LYS A 1 204 ? 26.568 -31.597 24.067 1.00 51.56 204 LYS A CA 1
ATOM 1671 C C . LYS A 1 204 ? 25.850 -31.707 22.717 1.00 51.56 204 LYS A C 1
ATOM 1673 O O . LYS A 1 204 ? 25.396 -32.795 22.379 1.00 51.56 204 LYS A O 1
ATOM 1678 N N . LEU A 1 205 ? 25.688 -30.590 22.009 1.00 59.28 205 LEU A N 1
ATOM 1679 C CA . LEU A 1 205 ? 25.015 -30.544 20.708 1.00 59.28 205 LEU A CA 1
ATOM 1680 C C . LEU A 1 205 ? 25.815 -31.377 19.696 1.00 59.28 205 LEU A C 1
ATOM 1682 O O . LEU A 1 205 ? 27.031 -31.212 19.584 1.00 59.28 205 LEU A O 1
ATOM 1686 N N . ILE A 1 206 ? 25.153 -32.296 18.998 1.00 52.81 206 ILE A N 1
ATOM 1687 C CA . ILE A 1 206 ? 25.745 -33.107 17.928 1.00 52.81 206 ILE A CA 1
ATOM 1688 C C . ILE A 1 206 ? 25.055 -32.653 16.643 1.00 52.81 206 ILE A C 1
ATOM 1690 O O . ILE A 1 206 ? 23.856 -32.848 16.530 1.00 52.81 206 ILE A O 1
ATOM 1694 N N . ASN A 1 207 ? 25.791 -32.021 15.722 1.00 56.84 207 ASN A N 1
ATOM 1695 C CA . ASN A 1 207 ? 25.246 -31.347 14.530 1.00 56.84 207 ASN A CA 1
ATOM 1696 C C . ASN A 1 207 ? 24.103 -30.359 14.856 1.00 56.84 207 ASN A C 1
ATOM 1698 O O . ASN A 1 207 ? 22.948 -30.619 14.532 1.00 56.84 207 ASN A O 1
ATOM 1702 N N . PRO A 1 208 ? 24.405 -29.231 15.528 1.00 67.50 208 PRO A N 1
ATOM 1703 C CA . PRO A 1 208 ? 23.390 -28.280 15.983 1.00 67.50 208 PRO A CA 1
ATOM 1704 C C . PRO A 1 208 ? 22.594 -27.553 14.892 1.00 67.50 208 PRO A C 1
ATOM 1706 O O . PRO A 1 208 ? 21.652 -26.846 15.245 1.00 67.50 208 PRO A O 1
ATOM 1709 N N . GLY A 1 209 ? 22.998 -27.641 13.619 1.00 80.12 209 GLY A N 1
ATOM 1710 C CA . GLY A 1 209 ? 22.458 -26.813 12.541 1.00 80.12 209 GLY A CA 1
ATOM 1711 C C . GLY A 1 209 ? 22.385 -25.331 12.939 1.00 80.12 209 GLY A C 1
ATOM 1712 O O . GLY A 1 209 ? 23.419 -24.713 13.186 1.00 80.12 209 GLY A O 1
ATOM 1713 N N . PHE A 1 210 ? 21.173 -24.783 13.057 1.00 82.12 210 PHE A N 1
ATOM 1714 C CA . PHE A 1 210 ? 20.866 -23.390 13.390 1.00 82.12 210 PHE A CA 1
ATOM 1715 C C . PHE A 1 210 ? 20.951 -23.030 14.883 1.00 82.12 210 PHE A C 1
ATOM 1717 O O . PHE A 1 210 ? 20.771 -21.865 15.232 1.00 82.12 210 PHE A O 1
ATOM 1724 N N . VAL A 1 211 ? 21.204 -23.985 15.784 1.00 85.38 211 VAL A N 1
ATOM 1725 C CA . VAL A 1 211 ? 21.171 -23.769 17.243 1.00 85.38 211 VAL A CA 1
ATOM 1726 C C . VAL A 1 211 ? 22.580 -23.732 17.842 1.00 85.38 211 VAL A C 1
ATOM 1728 O O . VAL A 1 211 ? 23.173 -24.764 18.123 1.00 85.38 211 VAL A O 1
ATOM 1731 N N . ASP A 1 212 ? 23.102 -22.550 18.154 1.00 81.25 212 ASP A N 1
ATOM 1732 C CA . ASP A 1 212 ? 24.414 -22.370 18.796 1.00 81.25 212 ASP A CA 1
ATOM 1733 C C . ASP A 1 212 ? 24.492 -22.968 20.206 1.00 81.25 212 ASP A C 1
ATOM 1735 O O . ASP A 1 212 ? 25.488 -23.577 20.605 1.00 81.25 212 ASP A O 1
ATOM 1739 N N . SER A 1 213 ? 23.460 -22.735 21.015 1.00 80.69 213 SER A N 1
ATOM 1740 C CA . SER A 1 213 ? 23.425 -23.187 22.406 1.00 80.69 213 SER A CA 1
ATOM 1741 C C . SER A 1 213 ? 21.996 -23.288 22.912 1.00 80.69 213 SER A C 1
ATOM 1743 O O . SER A 1 213 ? 21.111 -22.583 22.440 1.00 80.69 213 SER A O 1
ATOM 1745 N N . ILE A 1 214 ? 21.780 -24.144 23.907 1.00 85.00 214 ILE A N 1
ATOM 1746 C CA . ILE A 1 214 ? 20.504 -24.281 24.602 1.00 85.00 214 ILE A CA 1
ATOM 1747 C C . ILE A 1 214 ? 20.693 -23.910 26.071 1.00 85.00 214 ILE A C 1
ATOM 1749 O O . ILE A 1 214 ? 21.610 -24.398 26.735 1.00 85.00 214 ILE A O 1
ATOM 1753 N N . GLN A 1 215 ? 19.809 -23.069 26.593 1.00 79.06 215 GLN A N 1
ATOM 1754 C CA . GLN A 1 215 ? 19.633 -22.876 28.028 1.00 79.06 215 GLN A CA 1
ATOM 1755 C C . GLN A 1 215 ? 18.276 -23.431 28.428 1.00 79.06 215 GLN A C 1
ATOM 1757 O O . GLN A 1 215 ? 17.284 -23.145 27.768 1.00 79.06 215 GLN A O 1
ATOM 1762 N N . ALA A 1 216 ? 18.231 -24.223 29.497 1.00 82.50 216 ALA A N 1
ATOM 1763 C CA . ALA A 1 216 ? 16.986 -24.755 30.025 1.00 82.50 216 ALA A CA 1
ATOM 1764 C C . ALA A 1 216 ? 16.894 -24.500 31.531 1.00 82.50 216 ALA A C 1
ATOM 1766 O O . ALA A 1 216 ? 17.841 -24.791 32.264 1.00 82.50 216 ALA A O 1
ATOM 1767 N N . TYR A 1 217 ? 15.768 -23.976 32.008 1.00 74.56 217 TYR A N 1
ATOM 1768 C CA . TYR A 1 217 ? 15.518 -23.793 33.439 1.00 74.56 217 TYR A CA 1
ATOM 1769 C C . TYR A 1 217 ? 14.038 -23.966 33.779 1.00 74.56 217 TYR A C 1
ATOM 1771 O O . TYR A 1 217 ? 13.168 -23.841 32.922 1.00 74.56 217 TYR A O 1
ATOM 1779 N N . THR A 1 218 ? 13.740 -24.261 35.044 1.00 71.94 218 THR A N 1
ATOM 1780 C CA . THR A 1 218 ? 12.362 -24.384 35.536 1.00 71.94 218 THR A CA 1
ATOM 1781 C C . THR A 1 218 ? 12.020 -23.202 36.436 1.00 71.94 218 THR A C 1
ATOM 1783 O O . THR A 1 218 ? 12.770 -22.895 37.363 1.00 71.94 218 THR A O 1
ATOM 1786 N N . ARG A 1 219 ? 10.879 -22.551 36.191 1.00 59.22 219 ARG A N 1
ATOM 1787 C CA . ARG A 1 219 ? 10.328 -21.491 37.048 1.00 59.22 219 ARG A CA 1
ATOM 1788 C C . ARG A 1 219 ? 8.811 -21.627 37.134 1.00 59.22 219 ARG A C 1
ATOM 1790 O O . ARG A 1 219 ? 8.152 -21.751 36.109 1.00 59.22 219 ARG A O 1
ATOM 1797 N N . GLU A 1 220 ? 8.275 -21.591 38.357 1.00 59.75 220 GLU A N 1
ATOM 1798 C CA . GLU A 1 220 ? 6.822 -21.589 38.623 1.00 59.75 220 GLU A CA 1
ATOM 1799 C C . GLU A 1 220 ? 6.075 -22.735 37.906 1.00 59.75 220 GLU A C 1
ATOM 1801 O O . GLU A 1 220 ? 5.002 -22.547 37.341 1.00 59.75 220 GLU A O 1
ATOM 1806 N N . SER A 1 221 ? 6.659 -23.939 37.927 1.00 68.12 221 SER A N 1
ATOM 1807 C CA . SER A 1 221 ? 6.144 -25.137 37.241 1.00 68.12 221 SER A CA 1
ATOM 1808 C C . SER A 1 221 ? 6.135 -25.041 35.711 1.00 68.12 221 SER A C 1
ATOM 1810 O O . SER A 1 221 ? 5.343 -25.708 35.065 1.00 68.12 221 SER A O 1
ATOM 1812 N N . ASN A 1 222 ? 7.000 -24.236 35.095 1.00 65.62 222 ASN A N 1
ATOM 1813 C CA . ASN A 1 222 ? 7.185 -24.201 33.643 1.00 65.62 222 ASN A CA 1
ATOM 1814 C C . ASN A 1 222 ? 8.658 -24.433 33.301 1.00 65.62 222 ASN A C 1
ATOM 1816 O O . ASN A 1 222 ? 9.542 -23.910 33.984 1.00 65.62 222 ASN A O 1
ATOM 1820 N N . VAL A 1 223 ? 8.926 -25.188 32.237 1.00 77.88 223 VAL A N 1
ATOM 1821 C CA . VAL A 1 223 ? 10.271 -25.351 31.678 1.00 77.88 223 VAL A CA 1
ATOM 1822 C C . VAL A 1 223 ? 10.467 -24.339 30.565 1.00 77.88 223 VAL A C 1
ATOM 1824 O O . VAL A 1 223 ? 9.720 -24.329 29.596 1.00 77.88 223 VAL A O 1
ATOM 1827 N N . PHE A 1 224 ? 11.493 -23.515 30.692 1.00 75.62 224 PHE A N 1
ATOM 1828 C CA . PHE A 1 224 ? 11.922 -22.558 29.688 1.00 75.62 224 PHE A CA 1
ATOM 1829 C C . PHE A 1 224 ? 13.115 -23.150 28.957 1.00 75.62 224 PHE A C 1
ATOM 1831 O O . PHE A 1 224 ? 14.074 -23.557 29.606 1.00 75.62 224 PHE A O 1
ATOM 1838 N N . PHE A 1 225 ? 13.061 -23.168 27.634 1.00 85.19 225 PHE A N 1
ATOM 1839 C CA . PHE A 1 225 ? 14.186 -23.414 26.751 1.00 85.19 225 PHE A CA 1
ATOM 1840 C C . PHE A 1 225 ? 14.482 -22.131 25.981 1.00 85.19 225 PHE A C 1
ATOM 1842 O O . PHE A 1 225 ? 13.573 -21.552 25.398 1.00 85.19 225 PHE A O 1
ATOM 1849 N N . ALA A 1 226 ? 15.738 -21.709 25.951 1.00 78.38 226 ALA A N 1
ATOM 1850 C CA . ALA A 1 226 ? 16.232 -20.660 25.074 1.00 78.38 226 ALA A CA 1
ATOM 1851 C C . ALA A 1 226 ? 17.285 -21.280 24.155 1.00 78.38 226 ALA A C 1
ATOM 1853 O O . ALA A 1 226 ? 18.380 -21.636 24.596 1.00 78.38 226 ALA A O 1
ATOM 1854 N N . PHE A 1 227 ? 16.933 -21.454 22.889 1.00 84.94 227 PHE A N 1
ATOM 1855 C CA . PHE A 1 227 ? 17.812 -21.936 21.835 1.00 84.94 227 PHE A CA 1
ATOM 1856 C C . PHE A 1 227 ? 18.447 -20.717 21.173 1.00 84.94 227 PHE A C 1
ATOM 1858 O O . PHE A 1 227 ? 17.807 -20.041 20.375 1.00 84.94 227 PHE A O 1
ATOM 1865 N N . LYS A 1 228 ? 19.689 -20.389 21.524 1.00 82.50 228 LYS A N 1
ATOM 1866 C CA . LYS A 1 228 ? 20.442 -19.343 20.829 1.00 82.50 228 LYS A CA 1
ATOM 1867 C C . LYS A 1 228 ? 20.676 -19.790 19.393 1.00 82.50 228 LYS A C 1
ATOM 1869 O O . LYS A 1 228 ? 21.151 -20.906 19.191 1.00 82.50 228 LYS A O 1
ATOM 1874 N N . LEU A 1 229 ? 20.347 -18.939 18.434 1.00 83.25 229 LEU A N 1
ATOM 1875 C CA . LEU A 1 229 ? 20.441 -19.245 17.014 1.00 83.25 229 LEU A CA 1
ATOM 1876 C C . LEU A 1 229 ? 21.705 -18.623 16.429 1.00 83.25 229 LEU A C 1
ATOM 1878 O 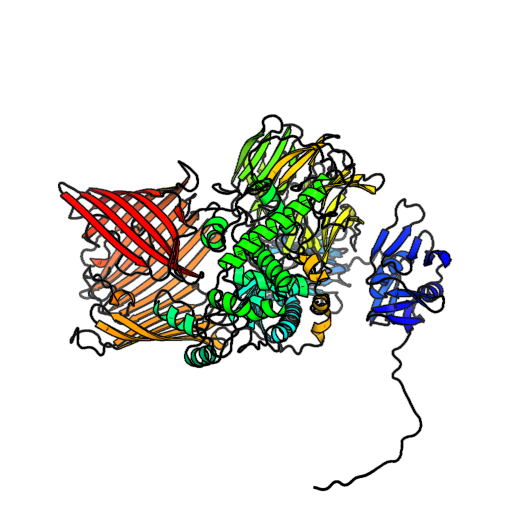O . LEU A 1 229 ? 22.137 -17.562 16.874 1.00 83.25 229 LEU A O 1
ATOM 1882 N N . ASN A 1 230 ? 22.292 -19.293 15.443 1.00 75.25 230 ASN A N 1
ATOM 1883 C CA . ASN A 1 230 ? 23.460 -18.792 14.708 1.00 75.25 230 ASN A CA 1
ATOM 1884 C C . ASN A 1 230 ? 23.095 -18.041 13.418 1.00 75.25 230 ASN A C 1
ATOM 1886 O O . ASN A 1 230 ? 23.984 -17.561 12.718 1.00 75.25 230 ASN A O 1
ATOM 1890 N N . SER A 1 231 ? 21.798 -17.947 13.118 1.00 68.38 231 SER A N 1
ATOM 1891 C CA . SER A 1 231 ? 21.232 -17.185 12.012 1.00 68.38 231 SER A CA 1
ATOM 1892 C C . SER A 1 231 ? 20.056 -16.358 12.524 1.00 68.38 231 SER A C 1
ATOM 1894 O O . SER A 1 231 ? 19.190 -16.871 13.241 1.00 68.38 231 SER A O 1
ATOM 1896 N N . GLU A 1 232 ? 20.050 -15.072 12.178 1.00 54.75 232 GLU A N 1
ATOM 1897 C CA . GLU A 1 232 ? 19.025 -14.109 12.599 1.00 54.75 232 GLU A CA 1
ATOM 1898 C C . GLU A 1 232 ? 17.723 -14.280 11.797 1.00 54.75 232 GLU A C 1
ATOM 1900 O O . GLU A 1 232 ? 16.637 -14.058 12.325 1.00 54.75 232 GLU A O 1
ATOM 1905 N N . GLU A 1 233 ? 17.805 -14.806 10.572 1.00 64.81 233 GLU A N 1
ATOM 1906 C CA . GLU A 1 233 ? 16.658 -15.019 9.685 1.00 64.81 233 GLU A CA 1
ATOM 1907 C C . GLU A 1 233 ? 16.202 -16.479 9.686 1.00 64.81 233 GLU A C 1
ATOM 1909 O O . GLU A 1 233 ? 16.275 -17.187 8.680 1.00 64.81 233 GLU A O 1
ATOM 1914 N N . THR A 1 234 ? 15.718 -16.962 10.826 1.00 64.56 234 THR A N 1
ATOM 1915 C CA . THR A 1 234 ? 15.101 -18.292 10.915 1.00 64.56 234 THR A CA 1
ATOM 1916 C C . THR A 1 234 ? 13.640 -18.186 11.328 1.00 64.56 234 THR A C 1
ATOM 1918 O O . THR A 1 234 ? 13.236 -17.237 11.991 1.00 64.56 234 THR A O 1
ATOM 1921 N N . THR A 1 235 ? 12.835 -19.163 10.930 1.00 62.00 235 THR A N 1
ATOM 1922 C CA . THR A 1 235 ? 11.480 -19.371 11.447 1.00 62.00 235 THR A CA 1
ATOM 1923 C C . THR A 1 235 ? 11.338 -20.812 11.940 1.00 62.00 235 THR A C 1
ATOM 1925 O O . THR A 1 235 ? 12.161 -21.671 11.611 1.00 62.00 235 THR A O 1
ATOM 1928 N N . ALA A 1 236 ? 10.344 -21.065 12.788 1.00 65.94 236 ALA A N 1
ATOM 1929 C CA . ALA A 1 236 ? 10.172 -22.336 13.471 1.00 65.94 236 ALA A CA 1
ATOM 1930 C C . ALA A 1 236 ? 8.746 -22.861 13.291 1.00 65.94 236 ALA A C 1
ATOM 1932 O O . ALA A 1 236 ? 7.780 -22.238 13.723 1.00 65.94 236 ALA A O 1
ATOM 1933 N N . GLN A 1 237 ? 8.617 -24.050 12.708 1.00 62.38 237 GLN A N 1
ATOM 1934 C CA . GLN A 1 237 ? 7.366 -24.809 12.688 1.00 62.38 237 GLN A CA 1
ATOM 1935 C C . GLN A 1 237 ? 7.306 -25.747 13.882 1.00 62.38 237 GLN A C 1
ATOM 1937 O O . GLN A 1 237 ? 8.334 -26.239 14.341 1.00 62.38 237 GLN A O 1
ATOM 1942 N N . ILE A 1 238 ? 6.098 -26.024 14.374 1.00 68.94 238 ILE A N 1
ATOM 1943 C CA . ILE A 1 238 ? 5.908 -26.903 15.523 1.00 68.94 238 ILE A CA 1
ATOM 1944 C C . ILE A 1 238 ? 4.846 -27.948 15.237 1.00 68.94 238 ILE A C 1
ATOM 1946 O O . ILE A 1 238 ? 3.722 -27.628 14.853 1.00 68.94 238 ILE A O 1
ATOM 1950 N N . GLU A 1 239 ? 5.179 -29.191 15.548 1.00 61.69 239 GLU A N 1
ATOM 1951 C CA . GLU A 1 239 ? 4.280 -30.330 15.495 1.00 61.69 239 GLU A CA 1
ATOM 1952 C C . GLU A 1 239 ? 4.277 -31.062 16.840 1.00 61.69 239 GLU A C 1
ATOM 1954 O O . GLU A 1 239 ? 5.251 -31.053 17.595 1.00 61.69 239 GLU A O 1
ATOM 1959 N N . ARG A 1 240 ? 3.150 -31.694 17.173 1.00 67.62 240 ARG A N 1
ATOM 1960 C CA . ARG A 1 240 ? 3.046 -32.598 18.328 1.00 67.62 240 ARG A CA 1
ATOM 1961 C C . ARG A 1 240 ? 2.943 -34.029 17.823 1.00 67.62 240 ARG A C 1
ATOM 1963 O O . ARG A 1 240 ? 2.254 -34.279 16.834 1.00 67.62 240 ARG A O 1
ATOM 1970 N N . SER A 1 241 ? 3.538 -34.977 18.541 1.00 68.00 241 SER A N 1
ATOM 1971 C CA . SER A 1 241 ? 3.276 -36.399 18.300 1.00 68.00 241 SER A CA 1
ATOM 1972 C C . SER A 1 241 ? 1.790 -36.738 18.510 1.00 68.00 241 SER A C 1
ATOM 1974 O O . SER A 1 241 ? 1.067 -36.040 19.229 1.00 68.00 241 SER A O 1
ATOM 1976 N N . GLN A 1 242 ? 1.313 -37.836 17.910 1.00 62.28 242 GLN A N 1
ATOM 1977 C CA . GLN A 1 242 ? -0.095 -38.265 18.010 1.00 62.28 242 GLN A CA 1
ATOM 1978 C C . GLN A 1 242 ? -0.565 -38.488 19.462 1.00 62.28 242 GLN A C 1
ATOM 1980 O O . GLN A 1 242 ? -1.730 -38.256 19.781 1.00 62.28 242 GLN A O 1
ATOM 1985 N N . ASP A 1 243 ? 0.338 -38.896 20.354 1.00 66.44 243 ASP A N 1
ATOM 1986 C CA . ASP A 1 243 ? 0.107 -39.055 21.795 1.00 66.44 243 ASP A CA 1
ATOM 1987 C C . ASP A 1 243 ? 0.419 -37.778 22.609 1.00 66.44 243 ASP A C 1
ATOM 1989 O O . ASP A 1 243 ? 0.140 -37.721 23.809 1.00 66.44 243 ASP A O 1
ATOM 1993 N N . SER A 1 244 ? 0.929 -36.728 21.952 1.00 69.06 244 SER A N 1
ATOM 1994 C CA . SER A 1 244 ? 1.313 -35.427 22.518 1.00 69.06 244 SER A CA 1
ATOM 1995 C C . SER A 1 244 ? 2.379 -35.493 23.620 1.00 69.06 244 SER A C 1
ATOM 1997 O O . SER A 1 244 ? 2.458 -34.581 24.442 1.00 69.06 244 SER A O 1
ATOM 1999 N N . THR A 1 245 ? 3.178 -36.557 23.672 1.00 83.69 245 THR A N 1
ATOM 2000 C CA . THR A 1 245 ? 4.316 -36.699 24.603 1.00 83.69 245 THR A CA 1
ATOM 2001 C C . THR A 1 245 ? 5.604 -36.086 24.044 1.00 83.69 245 THR A C 1
ATOM 2003 O O . THR A 1 245 ? 6.568 -35.879 24.784 1.00 83.69 245 THR A O 1
ATOM 2006 N N . GLU A 1 246 ? 5.614 -35.751 22.751 1.00 82.94 246 GLU A N 1
ATOM 2007 C CA . GLU A 1 246 ? 6.751 -35.175 22.044 1.00 82.94 246 GLU A CA 1
ATOM 2008 C C . GLU A 1 246 ? 6.351 -33.901 21.288 1.00 82.94 246 GLU A C 1
ATOM 2010 O O . GLU A 1 246 ? 5.268 -33.788 20.701 1.00 82.94 246 GLU A O 1
ATOM 2015 N N . LEU A 1 247 ? 7.257 -32.934 21.343 1.00 79.94 247 LEU A N 1
ATOM 2016 C CA . LEU A 1 247 ? 7.201 -31.615 20.733 1.00 79.94 247 LEU A CA 1
ATOM 2017 C C . LEU A 1 247 ? 8.303 -31.562 19.675 1.00 79.94 247 LEU A C 1
ATOM 2019 O O . LEU A 1 247 ? 9.482 -31.609 20.024 1.00 79.94 247 LEU A O 1
ATOM 2023 N N . LEU A 1 248 ? 7.926 -31.485 18.406 1.00 82.44 248 LEU A N 1
ATOM 2024 C CA . LEU A 1 248 ? 8.846 -31.376 17.282 1.00 82.44 248 LEU A CA 1
ATOM 2025 C C . LEU A 1 248 ? 8.874 -29.919 16.829 1.00 82.44 248 LEU A C 1
ATOM 2027 O O . LEU A 1 248 ? 7.836 -29.385 16.459 1.00 82.44 248 LEU A O 1
ATOM 2031 N N . ILE A 1 249 ? 10.033 -29.274 16.872 1.00 83.31 249 ILE A N 1
ATOM 2032 C CA . ILE A 1 249 ? 10.209 -27.891 16.432 1.00 83.31 249 ILE A CA 1
ATOM 2033 C C . ILE A 1 249 ? 11.241 -27.888 15.317 1.00 83.31 249 ILE A C 1
ATOM 2035 O O . ILE A 1 249 ? 12.400 -28.217 15.552 1.00 83.31 249 ILE A O 1
ATOM 2039 N N . THR A 1 250 ? 10.833 -27.515 14.115 1.00 78.62 250 THR A N 1
ATOM 2040 C CA . THR A 1 250 ? 11.712 -27.460 12.949 1.00 78.62 250 THR A CA 1
ATOM 2041 C C . THR A 1 250 ? 12.063 -26.010 12.674 1.00 78.62 250 THR A C 1
ATOM 2043 O O . THR A 1 250 ? 11.198 -25.235 12.282 1.00 78.62 250 THR A O 1
ATOM 2046 N N . ILE A 1 251 ? 13.324 -25.649 12.891 1.00 78.25 251 ILE A N 1
ATOM 2047 C CA . ILE A 1 251 ? 13.901 -24.348 12.557 1.00 78.25 251 ILE A CA 1
ATOM 2048 C C . ILE A 1 251 ? 14.419 -24.403 11.128 1.00 78.25 251 ILE A C 1
ATOM 2050 O O . ILE A 1 251 ? 15.199 -25.291 10.797 1.00 78.25 251 ILE A O 1
ATOM 2054 N N . TYR A 1 252 ? 14.047 -23.443 10.299 1.00 69.06 252 TYR A N 1
ATOM 2055 C CA . TYR A 1 252 ? 14.558 -23.304 8.939 1.00 69.06 252 TYR A CA 1
ATOM 2056 C C . TYR A 1 252 ? 14.852 -21.835 8.635 1.00 69.06 252 TYR A C 1
ATOM 2058 O O . TYR A 1 252 ? 14.299 -20.952 9.297 1.00 69.06 252 TYR A O 1
ATOM 2066 N N . PRO A 1 253 ? 15.726 -21.537 7.660 1.00 64.12 253 PRO A N 1
ATOM 2067 C CA . PRO A 1 253 ? 15.941 -20.168 7.219 1.00 64.12 253 PRO A CA 1
ATOM 2068 C C . PRO A 1 253 ? 14.631 -19.603 6.680 1.00 64.12 253 PRO A C 1
ATOM 2070 O O . PRO A 1 253 ? 13.932 -20.258 5.901 1.00 64.12 253 PRO A O 1
ATOM 2073 N N . ARG A 1 254 ? 14.294 -18.379 7.078 1.00 58.19 254 ARG A N 1
ATOM 2074 C CA . ARG A 1 254 ? 13.040 -17.726 6.695 1.00 58.19 254 ARG A CA 1
ATOM 2075 C C . ARG A 1 254 ? 12.947 -17.558 5.174 1.00 58.19 254 ARG A C 1
ATOM 2077 O O . ARG A 1 254 ? 11.884 -17.790 4.600 1.00 58.19 254 ARG A O 1
ATOM 2084 N N . GLU A 1 255 ? 14.070 -17.258 4.517 1.00 53.50 255 GLU A N 1
ATOM 2085 C CA . GLU A 1 255 ? 14.146 -17.140 3.055 1.00 53.50 255 GLU A CA 1
ATOM 2086 C C . GLU A 1 255 ? 14.254 -18.488 2.309 1.00 53.50 255 GLU A C 1
ATOM 2088 O O . GLU A 1 255 ? 13.777 -18.575 1.173 1.00 53.50 255 GLU A O 1
ATOM 2093 N N . GLU A 1 256 ? 14.793 -19.549 2.928 1.00 54.47 256 GLU A N 1
ATOM 2094 C CA . GLU A 1 256 ? 15.124 -20.829 2.258 1.00 54.47 256 GLU A CA 1
ATOM 2095 C C . GLU A 1 256 ? 14.102 -21.963 2.483 1.00 54.47 256 GLU A C 1
ATOM 2097 O O . GLU A 1 256 ? 14.378 -23.118 2.161 1.00 54.47 256 GLU A O 1
ATOM 2102 N N . SER A 1 257 ? 12.909 -21.675 3.017 1.00 63.66 257 SER A N 1
ATOM 2103 C CA . SER A 1 257 ? 11.831 -22.679 3.028 1.00 63.66 257 SER A CA 1
ATOM 2104 C C . SER A 1 257 ? 11.413 -23.046 1.602 1.00 63.66 257 SER A C 1
ATOM 2106 O O . SER A 1 257 ? 11.242 -22.166 0.754 1.00 63.66 257 SER A O 1
ATOM 2108 N N . ASN A 1 258 ? 11.232 -24.345 1.344 1.00 70.88 258 ASN A N 1
ATOM 2109 C CA . ASN A 1 258 ? 10.807 -24.829 0.034 1.00 70.88 258 ASN A CA 1
ATOM 2110 C C . ASN A 1 258 ? 9.435 -24.253 -0.339 1.00 70.88 258 ASN A C 1
ATOM 2112 O O . ASN A 1 258 ? 8.540 -24.116 0.504 1.00 70.88 258 ASN A O 1
ATOM 2116 N N . TRP A 1 259 ? 9.271 -23.958 -1.626 1.00 88.50 259 TRP A N 1
ATOM 2117 C CA . TRP A 1 259 ? 7.967 -23.693 -2.210 1.00 88.50 259 TRP A CA 1
ATOM 2118 C C . TRP A 1 259 ? 7.249 -25.012 -2.491 1.00 88.50 259 TRP A C 1
ATOM 2120 O O . TRP A 1 259 ? 7.849 -25.989 -2.945 1.00 88.50 259 TRP A O 1
ATOM 2130 N N . TYR A 1 260 ? 5.949 -25.017 -2.245 1.00 88.88 260 TYR A N 1
ATOM 2131 C CA . TYR A 1 260 ? 5.039 -26.118 -2.515 1.00 88.88 260 TYR A CA 1
ATOM 2132 C C . TYR A 1 260 ? 3.881 -25.616 -3.362 1.00 88.88 260 TYR A C 1
ATOM 2134 O O . TYR A 1 260 ? 3.563 -24.422 -3.376 1.00 88.88 260 TYR A O 1
ATOM 2142 N N . GLU A 1 261 ? 3.238 -26.540 -4.059 1.00 94.25 261 GLU A N 1
ATOM 2143 C CA . GLU A 1 261 ? 2.011 -26.275 -4.782 1.00 94.25 261 GLU A CA 1
ATOM 2144 C C . GLU A 1 261 ? 0.923 -27.301 -4.468 1.00 94.25 261 GLU A C 1
ATOM 2146 O O . GLU A 1 261 ? 1.174 -28.469 -4.165 1.00 94.25 261 GLU A O 1
ATOM 2151 N N . MET A 1 262 ? -0.321 -26.834 -4.537 1.00 93.00 262 MET A N 1
ATOM 2152 C CA . MET A 1 262 ? -1.518 -27.661 -4.445 1.00 93.00 262 MET A CA 1
ATOM 2153 C C . MET A 1 262 ? -2.543 -27.157 -5.456 1.00 93.00 262 MET A C 1
ATOM 2155 O O . MET A 1 262 ? -2.601 -25.970 -5.779 1.00 93.00 262 MET A O 1
ATOM 2159 N N . GLU A 1 263 ? -3.383 -28.052 -5.964 1.00 94.25 263 GLU A N 1
ATOM 2160 C CA . GLU A 1 263 ? -4.396 -27.692 -6.951 1.00 94.25 263 GLU A CA 1
ATOM 2161 C C . GLU A 1 263 ? -5.805 -28.110 -6.524 1.00 94.25 263 GLU A C 1
ATOM 2163 O O . GLU A 1 263 ? -6.011 -29.173 -5.929 1.00 94.25 263 GLU A O 1
ATOM 2168 N N . SER A 1 264 ? -6.779 -27.290 -6.917 1.00 93.81 264 SER A N 1
ATOM 2169 C CA . SER A 1 264 ? -8.209 -27.605 -6.945 1.00 93.81 264 SER A CA 1
ATOM 2170 C C . SER A 1 264 ? -8.720 -27.622 -8.399 1.00 93.81 264 SER A C 1
ATOM 2172 O O . SER A 1 264 ? -7.928 -27.774 -9.340 1.00 93.81 264 SER A O 1
ATOM 2174 N N . GLU A 1 265 ? -10.037 -27.518 -8.600 1.00 92.88 265 GLU A N 1
ATOM 2175 C CA . GLU A 1 265 ? -10.671 -27.525 -9.923 1.00 92.88 265 GLU A CA 1
ATOM 2176 C C . GLU A 1 265 ? -10.210 -26.325 -10.762 1.00 92.88 265 GLU A C 1
ATOM 2178 O O . GLU A 1 265 ? -9.662 -26.514 -11.851 1.00 92.88 265 GLU A O 1
ATOM 2183 N N . HIS A 1 266 ? -10.332 -25.113 -10.214 1.00 96.38 266 HIS A N 1
ATOM 2184 C CA . HIS A 1 266 ? -10.039 -23.860 -10.917 1.00 96.38 266 HIS A CA 1
ATOM 2185 C C . HIS A 1 266 ? -8.758 -23.162 -10.450 1.00 96.38 266 HIS A C 1
ATOM 2187 O O . HIS A 1 266 ? -8.326 -22.205 -11.093 1.00 96.38 266 HIS A O 1
ATOM 2193 N N . PHE A 1 267 ? -8.136 -23.620 -9.360 1.00 97.25 267 PHE A N 1
ATOM 2194 C CA . PHE A 1 267 ? -7.002 -22.930 -8.745 1.00 97.25 267 PHE A CA 1
ATOM 2195 C C . PHE A 1 267 ? -5.743 -23.788 -8.666 1.00 97.25 267 PHE A C 1
ATOM 2197 O O . PHE A 1 267 ? -5.790 -25.018 -8.539 1.00 97.25 267 PHE A O 1
ATOM 2204 N N . ARG A 1 268 ? -4.607 -23.092 -8.684 1.00 96.06 268 ARG A N 1
ATOM 2205 C CA . ARG A 1 268 ? -3.303 -23.578 -8.232 1.00 96.06 268 ARG A CA 1
ATOM 2206 C C . ARG A 1 268 ? -2.804 -22.624 -7.164 1.00 96.06 268 ARG A C 1
ATOM 2208 O O . ARG A 1 268 ? -2.694 -21.435 -7.430 1.00 96.06 268 ARG A O 1
ATOM 2215 N N . ILE A 1 269 ? -2.504 -23.123 -5.977 1.00 96.75 269 ILE A N 1
ATOM 2216 C CA . ILE A 1 269 ? -1.922 -22.317 -4.907 1.00 96.75 269 ILE A CA 1
ATOM 2217 C C . ILE A 1 269 ? -0.451 -22.675 -4.745 1.00 96.75 269 ILE A C 1
ATOM 2219 O O . ILE A 1 269 ? -0.121 -23.852 -4.640 1.00 96.75 269 ILE A O 1
ATOM 2223 N N . ILE A 1 270 ? 0.406 -21.658 -4.740 1.00 96.44 270 ILE A N 1
ATOM 2224 C CA . ILE A 1 270 ? 1.843 -21.747 -4.497 1.00 96.44 270 ILE A CA 1
ATOM 2225 C C . ILE A 1 270 ? 2.110 -21.114 -3.129 1.00 96.44 270 ILE A C 1
ATOM 2227 O O . ILE A 1 270 ? 1.607 -20.028 -2.814 1.00 96.44 270 ILE A O 1
ATOM 2231 N N . TYR A 1 271 ? 2.824 -21.828 -2.267 1.00 91.31 271 TYR A N 1
ATOM 2232 C CA . TYR A 1 271 ? 2.986 -21.443 -0.869 1.00 91.31 271 TYR A CA 1
ATOM 2233 C C . TYR A 1 271 ? 4.293 -21.947 -0.274 1.00 91.31 271 TYR A C 1
ATOM 2235 O O . TYR A 1 271 ? 4.884 -22.910 -0.753 1.00 91.31 271 TYR A O 1
ATOM 2243 N N . ARG A 1 272 ? 4.741 -21.293 0.799 1.00 83.31 272 ARG A N 1
ATOM 2244 C CA . ARG A 1 272 ? 5.847 -21.780 1.631 1.00 83.31 272 ARG A CA 1
ATOM 2245 C C . ARG A 1 272 ? 5.331 -22.783 2.651 1.00 83.31 272 ARG A C 1
ATOM 2247 O O . ARG A 1 272 ? 4.194 -22.657 3.099 1.00 83.31 272 ARG A O 1
ATOM 2254 N N . GLU A 1 273 ? 6.176 -23.722 3.074 1.00 73.12 273 GLU A N 1
ATOM 2255 C CA . GLU A 1 273 ? 5.834 -24.781 4.048 1.00 73.12 273 GLU A CA 1
ATOM 2256 C C . GLU A 1 273 ? 5.045 -24.273 5.268 1.00 73.12 273 GLU A C 1
ATOM 2258 O O . GLU A 1 273 ? 4.037 -24.866 5.663 1.00 73.12 273 GLU A O 1
ATOM 2263 N N . ALA A 1 274 ? 5.446 -23.109 5.795 1.00 70.00 274 ALA A N 1
ATOM 2264 C CA . ALA A 1 274 ? 4.824 -22.431 6.932 1.00 70.00 274 ALA A CA 1
ATOM 2265 C C . ALA A 1 274 ? 3.313 -22.176 6.758 1.00 70.00 274 ALA A C 1
ATOM 2267 O O . ALA A 1 274 ? 2.567 -22.116 7.736 1.00 70.00 274 ALA A O 1
ATOM 2268 N N . HIS A 1 275 ? 2.836 -22.038 5.520 1.00 82.06 275 HIS A N 1
ATOM 2269 C CA . HIS A 1 275 ? 1.445 -21.709 5.209 1.00 82.06 275 HIS A CA 1
ATOM 2270 C C . HIS A 1 275 ? 0.580 -22.953 4.958 1.00 82.06 275 HIS A C 1
ATOM 2272 O O . HIS A 1 275 ? -0.634 -22.817 4.810 1.00 82.06 275 HIS A O 1
ATOM 2278 N N . SER A 1 276 ? 1.166 -24.157 4.929 1.00 75.00 276 SER A N 1
ATOM 2279 C CA . SER A 1 276 ? 0.499 -25.427 4.581 1.00 75.00 276 SER A CA 1
ATOM 2280 C C . SER A 1 276 ? -0.841 -25.642 5.300 1.00 75.00 276 SER A C 1
ATOM 2282 O O . SER A 1 276 ? -1.826 -26.064 4.692 1.00 75.00 276 SER A O 1
ATOM 2284 N N . SER A 1 277 ? -0.924 -25.266 6.582 1.00 73.75 277 SER A N 1
ATOM 2285 C CA . SER A 1 277 ? -2.147 -25.388 7.389 1.00 73.75 277 SER A CA 1
ATOM 2286 C C . SER A 1 277 ? -3.331 -24.538 6.891 1.00 73.75 277 SER A C 1
ATOM 2288 O O . SER A 1 277 ? -4.483 -24.884 7.159 1.00 73.75 277 SER A O 1
ATOM 2290 N N . LEU A 1 278 ? -3.072 -23.463 6.138 1.00 83.06 278 LEU A N 1
ATOM 2291 C CA . LEU A 1 278 ? -4.076 -22.541 5.592 1.00 83.06 278 LEU A CA 1
ATOM 2292 C C . LEU A 1 278 ? -4.528 -22.921 4.178 1.00 83.06 278 LEU A C 1
ATOM 2294 O O . LEU A 1 278 ? -5.630 -22.567 3.763 1.00 83.06 278 LEU A O 1
ATOM 2298 N N . VAL A 1 279 ? -3.700 -23.654 3.437 1.00 88.06 279 VAL A N 1
ATOM 2299 C CA . VAL A 1 279 ? -3.832 -23.881 1.988 1.00 88.06 279 VAL A CA 1
ATOM 2300 C C . VAL A 1 279 ? -5.194 -24.440 1.595 1.00 88.06 279 VAL A C 1
ATOM 2302 O O . VAL A 1 279 ? -5.865 -23.898 0.718 1.00 88.06 279 VAL A O 1
ATOM 2305 N N . ARG A 1 280 ? -5.652 -25.497 2.274 1.00 87.50 280 ARG A N 1
ATOM 2306 C CA . ARG A 1 280 ? -6.951 -26.120 1.967 1.00 87.50 280 ARG A CA 1
ATOM 2307 C C . ARG A 1 280 ? -8.128 -25.200 2.273 1.00 87.50 280 ARG A C 1
ATOM 2309 O O . ARG A 1 280 ? -9.141 -25.254 1.574 1.00 87.50 280 ARG A O 1
ATOM 2316 N N . HIS A 1 281 ? -8.005 -24.375 3.312 1.00 86.75 281 HIS A N 1
ATOM 2317 C CA . HIS A 1 281 ? -9.015 -23.377 3.653 1.00 86.75 281 HIS A CA 1
ATOM 2318 C C . HIS A 1 281 ? -9.061 -22.274 2.594 1.00 86.75 281 HIS A C 1
ATOM 2320 O O . HIS A 1 281 ? -10.129 -22.011 2.054 1.00 86.75 281 HIS A O 1
ATOM 2326 N N . ILE A 1 282 ? -7.905 -21.734 2.193 1.00 92.75 282 ILE A N 1
ATOM 2327 C CA . ILE A 1 282 ? -7.794 -20.724 1.129 1.00 92.75 282 ILE A CA 1
ATOM 2328 C C . ILE A 1 282 ? -8.378 -21.250 -0.188 1.00 92.75 282 ILE A C 1
ATOM 2330 O O . ILE A 1 282 ? -9.232 -20.589 -0.777 1.00 92.75 282 ILE A O 1
ATOM 2334 N N . LEU A 1 283 ? -8.000 -22.458 -0.624 1.00 93.25 283 LEU A N 1
ATOM 2335 C CA . LEU A 1 283 ? -8.562 -23.079 -1.831 1.00 93.25 283 LEU A CA 1
ATOM 2336 C C . LEU A 1 283 ? -10.077 -23.283 -1.722 1.00 93.25 283 LEU A C 1
ATOM 2338 O O . LEU A 1 283 ? -10.808 -23.034 -2.679 1.00 93.25 283 LEU A O 1
ATOM 2342 N N . SER A 1 284 ? -10.574 -23.708 -0.557 1.00 91.56 284 SER A N 1
ATOM 2343 C CA . SER A 1 284 ? -12.016 -23.857 -0.329 1.00 91.56 284 SER A CA 1
ATOM 2344 C C . SER A 1 284 ? -12.743 -22.519 -0.412 1.00 91.56 284 SER A C 1
ATOM 2346 O O . SER A 1 284 ? -13.803 -22.446 -1.033 1.00 91.56 284 SER A O 1
ATOM 2348 N N . SER A 1 285 ? -12.178 -21.466 0.180 1.00 92.12 285 SER A N 1
ATOM 2349 C CA . SER A 1 285 ? -12.691 -20.097 0.113 1.00 92.12 285 SER A CA 1
ATOM 2350 C C . SER A 1 285 ? -12.693 -19.562 -1.319 1.00 92.12 285 SER A C 1
ATOM 2352 O O . SER A 1 285 ? -13.682 -18.955 -1.733 1.00 92.12 285 SER A O 1
ATOM 2354 N N . ALA A 1 286 ? -11.649 -19.848 -2.099 1.00 95.62 286 ALA A N 1
ATOM 2355 C CA . ALA A 1 286 ? -11.531 -19.447 -3.497 1.00 95.62 286 ALA A CA 1
ATOM 2356 C C . ALA A 1 286 ? -12.580 -20.140 -4.387 1.00 95.62 286 ALA A C 1
ATOM 2358 O O . ALA A 1 286 ? -13.357 -19.463 -5.059 1.00 95.62 286 ALA A O 1
ATOM 2359 N N . GLU A 1 287 ? -12.701 -21.471 -4.321 1.00 94.88 287 GLU A N 1
ATOM 2360 C CA . GLU A 1 287 ? -13.711 -22.235 -5.080 1.00 94.88 287 GLU A CA 1
ATOM 2361 C C . GLU A 1 287 ? -15.144 -21.840 -4.699 1.00 94.88 287 GLU A C 1
ATOM 2363 O O . GLU A 1 287 ? -16.036 -21.720 -5.544 1.00 94.88 287 GLU A O 1
ATOM 2368 N N . ASN A 1 288 ? -15.380 -21.608 -3.406 1.00 93.00 288 ASN A N 1
ATOM 2369 C CA . ASN A 1 288 ? -16.685 -21.198 -2.905 1.00 93.00 288 ASN A CA 1
ATOM 2370 C C . ASN A 1 288 ? -17.092 -19.805 -3.404 1.00 93.00 288 ASN A C 1
ATOM 2372 O O . ASN A 1 288 ? -18.278 -19.589 -3.647 1.00 93.00 288 ASN A O 1
ATOM 2376 N N . SER A 1 289 ? -16.124 -18.903 -3.575 1.00 94.69 289 SER A N 1
ATOM 2377 C CA . SER A 1 289 ? -16.340 -17.538 -4.065 1.00 94.69 289 SER A CA 1
ATOM 2378 C C . SER A 1 289 ? -16.446 -17.486 -5.595 1.00 94.69 289 SER A C 1
ATOM 2380 O O . SER A 1 289 ? -17.316 -16.798 -6.124 1.00 94.69 289 SER A O 1
ATOM 2382 N N . LEU A 1 290 ? -15.638 -18.268 -6.322 1.00 96.50 290 LEU A N 1
ATOM 2383 C CA . LEU A 1 290 ? -15.647 -18.302 -7.790 1.00 96.50 290 LEU A CA 1
ATOM 2384 C C . LEU A 1 290 ? -16.945 -18.884 -8.360 1.00 96.50 290 LEU A C 1
ATOM 2386 O O . LEU A 1 290 ? -17.488 -18.363 -9.331 1.00 96.50 290 LEU A O 1
ATOM 2390 N N . LYS A 1 291 ? -17.480 -19.950 -7.755 1.00 94.44 291 LYS A N 1
ATOM 2391 C CA . LYS A 1 291 ? -18.665 -20.653 -8.270 1.00 94.44 291 LYS A CA 1
ATOM 2392 C C . LYS A 1 291 ? -19.880 -19.743 -8.545 1.00 94.44 291 LYS A C 1
ATOM 2394 O O . LYS A 1 291 ? -20.452 -19.844 -9.630 1.00 94.44 291 LYS A O 1
ATOM 2399 N N . PRO A 1 292 ? -20.332 -18.880 -7.616 1.00 95.06 292 PRO A N 1
ATOM 2400 C CA . PRO A 1 292 ? -21.409 -17.938 -7.909 1.00 95.06 292 PRO A CA 1
ATOM 2401 C C . PRO A 1 292 ? -20.991 -16.835 -8.886 1.00 95.06 292 PRO A C 1
ATOM 2403 O O . PRO A 1 292 ? -21.830 -16.428 -9.684 1.00 95.06 292 PRO A O 1
ATOM 2406 N N . LEU A 1 293 ? -19.729 -16.388 -8.890 1.00 96.62 293 LEU A N 1
ATOM 2407 C CA . LEU A 1 293 ? -19.235 -15.414 -9.875 1.00 96.62 293 LEU A CA 1
ATOM 2408 C C . LEU A 1 293 ? -19.344 -15.949 -11.306 1.00 96.62 293 LEU A C 1
ATOM 2410 O O . LEU A 1 293 ? -19.865 -15.252 -12.173 1.00 96.62 293 LEU A O 1
ATOM 2414 N N . MET A 1 294 ? -18.963 -17.208 -11.535 1.00 95.88 294 MET A N 1
ATOM 2415 C CA . MET A 1 294 ? -19.118 -17.878 -12.832 1.00 95.88 294 MET A CA 1
ATOM 2416 C C . MET A 1 294 ? -20.572 -17.845 -13.321 1.00 95.88 294 MET A C 1
ATOM 2418 O O . MET A 1 294 ? -20.825 -17.594 -14.495 1.00 95.88 294 MET A O 1
ATOM 2422 N N . ILE A 1 295 ? -21.544 -18.027 -12.419 1.00 94.88 295 ILE A N 1
ATOM 2423 C CA . ILE A 1 295 ? -22.977 -17.979 -12.749 1.00 94.88 295 ILE A CA 1
ATOM 2424 C C . ILE A 1 295 ? -23.440 -16.538 -12.998 1.00 94.88 295 ILE A C 1
ATOM 2426 O O . ILE A 1 295 ? -24.105 -16.269 -13.997 1.00 94.88 295 ILE A O 1
ATOM 2430 N N . LEU A 1 296 ? -23.101 -15.608 -12.100 1.00 94.00 296 LEU A N 1
ATOM 2431 C CA . LEU A 1 296 ? -23.520 -14.207 -12.191 1.00 94.00 296 LEU A CA 1
ATOM 2432 C C . LEU A 1 296 ? -22.982 -13.543 -13.457 1.00 94.00 296 LEU A C 1
ATOM 2434 O O . LEU A 1 296 ? -23.724 -12.817 -14.124 1.00 94.00 296 LEU A O 1
ATOM 2438 N N . PHE A 1 297 ? -21.726 -13.823 -13.806 1.00 93.38 297 PHE A N 1
ATOM 2439 C CA . PHE A 1 297 ? -21.039 -13.227 -14.946 1.00 93.38 297 PHE A CA 1
ATOM 2440 C C . PHE A 1 297 ? -21.104 -14.058 -16.228 1.00 93.38 297 PHE A C 1
ATOM 2442 O O . PHE A 1 297 ? -20.763 -13.523 -17.274 1.00 93.38 297 PHE A O 1
ATOM 2449 N N . ASN A 1 298 ? -21.609 -15.298 -16.183 1.00 93.06 298 ASN A N 1
ATOM 2450 C CA . ASN A 1 298 ? -21.474 -16.275 -17.272 1.00 93.06 298 ASN A CA 1
ATOM 2451 C C . ASN A 1 298 ? -20.005 -16.452 -17.698 1.00 93.06 298 ASN A C 1
ATOM 2453 O O . ASN A 1 298 ? -19.673 -16.442 -18.877 1.00 93.06 298 ASN A O 1
ATOM 2457 N N . TYR A 1 299 ? -19.129 -16.556 -16.704 1.00 93.56 299 TYR A N 1
ATOM 2458 C CA . TYR A 1 299 ? -17.683 -16.611 -16.872 1.00 93.56 299 TYR A CA 1
ATOM 2459 C C . TYR A 1 299 ? -17.171 -18.021 -16.581 1.00 93.56 299 TYR A C 1
ATOM 2461 O O . TYR A 1 299 ? -17.652 -18.692 -15.668 1.00 93.56 299 TYR A O 1
ATOM 2469 N N . THR A 1 300 ? -16.178 -18.471 -17.341 1.00 93.38 300 THR A N 1
ATOM 2470 C CA . THR A 1 300 ? -15.411 -19.687 -17.052 1.00 93.38 300 THR A CA 1
ATOM 2471 C C . THR A 1 300 ? -13.933 -19.377 -17.273 1.00 93.38 300 THR A C 1
ATOM 2473 O O . THR A 1 300 ? -13.590 -18.913 -18.360 1.00 93.38 300 THR A O 1
ATOM 2476 N N . PRO A 1 301 ? -13.055 -19.606 -16.279 1.00 94.25 301 PRO A N 1
ATOM 2477 C CA . PRO A 1 301 ? -11.642 -19.293 -16.429 1.00 94.25 301 PRO A CA 1
ATOM 2478 C C . PRO A 1 301 ? -11.003 -20.161 -17.521 1.00 94.25 301 PRO A C 1
ATOM 2480 O O . PRO A 1 301 ? -11.165 -21.382 -17.538 1.00 94.25 301 PRO A O 1
ATOM 2483 N N . SER A 1 302 ? -10.255 -19.522 -18.423 1.00 90.19 302 SER A N 1
ATOM 2484 C CA . SER A 1 302 ? -9.542 -20.188 -19.530 1.00 90.19 302 SER A CA 1
ATOM 2485 C C . SER A 1 302 ? -8.313 -20.985 -19.068 1.00 90.19 302 SER A C 1
ATOM 2487 O O . SER A 1 302 ? -7.824 -21.871 -19.769 1.00 90.19 302 SER A O 1
ATOM 2489 N N . GLU A 1 303 ? -7.825 -20.688 -17.867 1.00 92.69 303 GLU A N 1
ATOM 2490 C CA . GLU A 1 303 ? -6.684 -21.323 -17.218 1.00 92.69 303 GLU A CA 1
ATOM 2491 C C . GLU A 1 303 ? -6.899 -21.385 -15.702 1.00 92.69 303 GLU A C 1
ATOM 2493 O O . GLU A 1 303 ? -7.729 -20.660 -15.152 1.00 92.69 303 GLU A O 1
ATOM 2498 N N . LYS A 1 304 ? -6.116 -22.216 -15.002 1.00 95.56 304 LYS A N 1
ATOM 2499 C CA . LYS A 1 304 ? -6.132 -22.199 -13.536 1.00 95.56 304 LYS A CA 1
ATOM 2500 C C . LYS A 1 304 ? -5.651 -20.850 -13.013 1.00 95.56 304 LYS A C 1
ATOM 2502 O O . LYS A 1 304 ? -4.600 -20.364 -13.427 1.00 95.56 304 LYS A O 1
ATOM 2507 N N . ILE A 1 305 ? -6.395 -20.300 -12.063 1.00 97.88 305 ILE A N 1
ATOM 2508 C CA . ILE A 1 305 ? -6.037 -19.071 -11.362 1.00 97.88 305 ILE A CA 1
ATOM 2509 C C . ILE A 1 305 ? -4.944 -19.415 -10.348 1.00 97.88 305 ILE A C 1
ATOM 2511 O O . ILE A 1 305 ? -5.128 -20.290 -9.496 1.00 97.88 305 ILE A O 1
ATOM 2515 N N . VAL A 1 306 ? -3.799 -18.745 -10.452 1.00 97.75 306 VAL A N 1
ATOM 2516 C CA . VAL A 1 306 ? -2.679 -18.932 -9.530 1.00 97.75 306 VAL A CA 1
ATOM 2517 C C . VAL A 1 306 ? -2.902 -18.073 -8.290 1.00 97.75 306 VAL A C 1
ATOM 2519 O O . VAL A 1 306 ? -3.094 -16.870 -8.406 1.00 97.75 306 VAL A O 1
ATOM 2522 N N . ILE A 1 307 ? -2.848 -18.673 -7.105 1.00 98.19 307 ILE A N 1
ATOM 2523 C CA . ILE A 1 307 ? -2.817 -17.974 -5.819 1.00 98.19 307 ILE A CA 1
ATOM 2524 C C . ILE A 1 307 ? -1.406 -18.120 -5.261 1.00 98.19 307 ILE A C 1
ATOM 2526 O O . ILE A 1 307 ? -0.946 -19.240 -5.075 1.00 98.19 307 ILE A O 1
ATOM 2530 N N . ASN A 1 308 ? -0.723 -17.022 -4.960 1.00 96.88 308 ASN A N 1
ATOM 2531 C CA . ASN A 1 308 ? 0.548 -17.065 -4.247 1.00 96.88 308 ASN A CA 1
ATOM 2532 C C . ASN A 1 308 ? 0.405 -16.447 -2.856 1.00 96.88 308 ASN A C 1
ATOM 2534 O O . ASN A 1 308 ? -0.023 -15.298 -2.722 1.00 96.88 308 ASN A O 1
ATOM 2538 N N . THR A 1 309 ? 0.766 -17.214 -1.830 1.00 93.94 309 THR A N 1
ATOM 2539 C CA . THR A 1 309 ? 0.688 -16.773 -0.430 1.00 93.94 309 THR A CA 1
ATOM 2540 C C . THR A 1 309 ? 1.983 -16.110 0.029 1.00 93.94 309 THR A C 1
ATOM 2542 O O . THR A 1 309 ? 3.074 -16.634 -0.193 1.00 93.94 309 THR A O 1
ATOM 2545 N N . TYR A 1 310 ? 1.859 -14.983 0.723 1.00 90.00 310 TYR A N 1
ATOM 2546 C CA . TYR A 1 310 ? 2.979 -14.227 1.273 1.00 90.00 310 TYR A CA 1
ATOM 2547 C C . TYR A 1 310 ? 2.777 -13.957 2.759 1.00 90.00 310 TYR A C 1
ATOM 2549 O O . TYR A 1 310 ? 1.665 -13.680 3.205 1.00 90.00 310 TYR A O 1
ATOM 2557 N N . ASP A 1 311 ? 3.889 -13.967 3.483 1.00 87.38 311 ASP A N 1
ATOM 2558 C CA . ASP A 1 311 ? 3.991 -13.520 4.865 1.00 87.38 311 ASP A CA 1
ATOM 2559 C C . ASP A 1 311 ? 5.221 -12.607 4.978 1.00 87.38 311 ASP A C 1
ATOM 2561 O O . ASP A 1 311 ? 6.315 -13.054 5.302 1.00 87.38 311 ASP A O 1
ATOM 2565 N N . VAL A 1 312 ? 5.076 -11.355 4.528 1.00 84.81 312 VAL A N 1
ATOM 2566 C CA . VAL A 1 312 ? 6.186 -10.383 4.378 1.00 84.81 312 VAL A CA 1
ATOM 2567 C C . VAL A 1 312 ? 5.849 -8.995 4.932 1.00 84.81 312 VAL A C 1
ATOM 2569 O O . VAL A 1 312 ? 6.617 -8.048 4.767 1.00 84.81 312 VAL A O 1
ATOM 2572 N N . SER A 1 313 ? 4.673 -8.852 5.535 1.00 86.19 313 SER A N 1
ATOM 2573 C CA . SER A 1 313 ? 4.195 -7.626 6.165 1.00 86.19 313 SER A CA 1
ATOM 2574 C C . SER A 1 313 ? 3.240 -7.986 7.305 1.00 86.19 313 SER A C 1
ATOM 2576 O O . SER A 1 313 ? 2.802 -9.128 7.402 1.00 86.19 313 SER A O 1
ATOM 2578 N N . ASP A 1 314 ? 2.932 -7.043 8.191 1.00 88.50 314 ASP A N 1
ATOM 2579 C CA . ASP A 1 314 ? 2.071 -7.303 9.353 1.00 88.50 314 ASP A CA 1
ATOM 2580 C C . ASP A 1 314 ? 0.574 -7.055 9.125 1.00 88.50 314 ASP A C 1
ATOM 2582 O O . ASP A 1 314 ? -0.221 -7.292 10.045 1.00 88.50 314 ASP A O 1
ATOM 2586 N N . TYR A 1 315 ? 0.197 -6.586 7.930 1.00 88.50 315 TYR A N 1
ATOM 2587 C CA . TYR A 1 315 ? -1.193 -6.429 7.514 1.00 88.50 315 TYR A CA 1
ATOM 2588 C C . TYR A 1 315 ? -1.455 -7.154 6.196 1.00 88.50 315 TYR A C 1
ATOM 2590 O O . TYR A 1 315 ? -0.760 -6.939 5.210 1.00 88.50 315 TYR A O 1
ATOM 2598 N N . GLY A 1 316 ? -2.497 -7.978 6.163 1.00 86.75 316 GLY A N 1
ATOM 2599 C CA . GLY A 1 316 ? -2.907 -8.679 4.956 1.00 86.75 316 GLY A CA 1
ATOM 2600 C C . GLY A 1 316 ? -3.536 -7.756 3.917 1.00 86.75 316 GLY A C 1
ATOM 2601 O O . GLY A 1 316 ? -4.158 -6.741 4.238 1.00 86.75 316 GLY A O 1
ATOM 2602 N N . PHE A 1 317 ? -3.425 -8.161 2.656 1.00 88.25 317 PHE A N 1
ATOM 2603 C CA . PHE A 1 317 ? -4.185 -7.628 1.532 1.00 88.25 317 PHE A CA 1
ATOM 2604 C C . PHE A 1 317 ? -4.227 -8.644 0.383 1.00 88.25 317 PHE A C 1
ATOM 2606 O O . PHE A 1 317 ? -3.468 -9.622 0.353 1.00 88.25 317 PHE A O 1
ATOM 2613 N N . GLY A 1 318 ? -5.134 -8.403 -0.562 1.00 91.25 318 GLY A N 1
ATOM 2614 C CA . GLY A 1 318 ? -5.208 -9.095 -1.842 1.00 91.25 318 GLY A CA 1
ATOM 2615 C C . GLY A 1 318 ? -4.763 -8.176 -2.977 1.00 91.25 318 GLY A C 1
ATOM 2616 O O . GLY A 1 318 ? -4.945 -6.963 -2.916 1.00 91.25 318 GLY A O 1
ATOM 2617 N N . ALA A 1 319 ? -4.123 -8.745 -3.993 1.00 93.31 319 ALA A N 1
ATOM 2618 C CA . ALA A 1 319 ? -3.879 -8.045 -5.247 1.00 93.31 319 ALA A CA 1
ATOM 2619 C C . ALA A 1 319 ? -3.953 -9.026 -6.411 1.00 93.31 319 ALA A C 1
ATOM 2621 O O . ALA A 1 319 ? -3.352 -10.103 -6.364 1.00 93.31 319 ALA A O 1
ATOM 2622 N N . THR A 1 320 ? -4.640 -8.641 -7.481 1.00 94.75 320 THR A N 1
ATOM 2623 C CA . THR A 1 320 ? -4.833 -9.496 -8.653 1.00 94.75 320 THR A CA 1
ATOM 2624 C C . THR A 1 320 ? -4.338 -8.863 -9.940 1.00 94.75 320 THR A C 1
ATOM 2626 O O . THR A 1 320 ? -4.305 -7.647 -10.119 1.00 94.75 320 THR A O 1
ATOM 2629 N N . THR A 1 321 ? -3.952 -9.721 -10.876 1.00 93.75 321 THR A N 1
ATOM 2630 C CA . THR A 1 321 ? -3.750 -9.362 -12.277 1.00 93.75 321 THR A CA 1
ATOM 2631 C C . THR A 1 321 ? -4.244 -10.501 -13.159 1.00 93.75 321 THR A C 1
ATOM 2633 O O . THR A 1 321 ? -4.204 -11.668 -12.775 1.00 93.75 321 THR A O 1
ATOM 2636 N N . THR A 1 322 ? -4.712 -10.161 -14.352 1.00 94.00 322 THR A N 1
ATOM 2637 C CA . THR A 1 322 ? -5.109 -11.118 -15.396 1.00 94.00 322 THR A CA 1
ATOM 2638 C C . THR A 1 322 ? -4.073 -11.222 -16.509 1.00 94.00 322 THR A C 1
ATOM 2640 O O . THR A 1 322 ? -4.210 -12.038 -17.414 1.00 94.00 322 THR A O 1
ATOM 2643 N N . VAL A 1 323 ? -3.026 -10.395 -16.454 1.00 92.25 323 VAL A N 1
ATOM 2644 C CA . VAL A 1 323 ? -1.953 -10.333 -17.447 1.00 92.25 323 VAL A CA 1
ATOM 2645 C C . VAL A 1 323 ? -0.610 -10.458 -16.715 1.00 92.25 323 VAL A C 1
ATOM 2647 O O . VAL A 1 323 ? -0.384 -9.705 -15.762 1.00 92.25 323 VAL A O 1
ATOM 2650 N N . PRO A 1 324 ? 0.286 -11.373 -17.129 1.00 92.94 324 PRO A N 1
ATOM 2651 C CA . PRO A 1 324 ? 0.157 -12.263 -18.289 1.00 92.94 324 PRO A CA 1
ATOM 2652 C C . PRO A 1 324 ? -0.686 -13.533 -18.062 1.00 92.94 324 PRO A C 1
ATOM 2654 O O . PRO A 1 324 ? -0.988 -14.257 -19.005 1.00 92.94 324 PRO A O 1
ATOM 2657 N N . GLN A 1 325 ? -1.078 -13.806 -16.822 1.00 93.62 325 GLN A N 1
ATOM 2658 C CA . GLN A 1 325 ? -1.960 -14.914 -16.459 1.00 93.62 325 GLN A CA 1
ATOM 2659 C C . GLN A 1 325 ? -2.839 -14.502 -15.279 1.00 93.62 325 GLN A C 1
ATOM 2661 O O . GLN A 1 325 ? -2.530 -13.523 -14.594 1.00 93.62 325 GLN A O 1
ATOM 2666 N N . ASN A 1 326 ? -3.894 -15.268 -15.010 1.00 96.44 326 ASN A N 1
ATOM 2667 C CA . ASN A 1 326 ? -4.725 -15.060 -13.825 1.00 96.44 326 ASN A CA 1
ATOM 2668 C C . ASN A 1 326 ? -3.917 -15.356 -12.555 1.00 96.44 326 ASN A C 1
ATOM 2670 O O . ASN A 1 326 ? -3.629 -16.515 -12.250 1.00 96.44 326 ASN A O 1
ATOM 2674 N N . PHE A 1 327 ? -3.555 -14.307 -11.822 1.00 96.94 327 PHE A N 1
ATOM 2675 C CA . PHE A 1 327 ? -2.690 -14.379 -10.651 1.00 96.94 327 PHE A CA 1
ATOM 2676 C C . PHE A 1 327 ? -3.251 -13.534 -9.507 1.00 96.94 327 PHE A C 1
ATOM 2678 O O . PHE A 1 327 ? -3.613 -12.373 -9.695 1.00 96.94 327 PHE A O 1
ATOM 2685 N N . LEU A 1 328 ? -3.284 -14.119 -8.314 1.00 97.69 328 LEU A N 1
ATOM 2686 C CA . LEU A 1 328 ? -3.718 -13.512 -7.067 1.00 97.69 328 LEU A CA 1
ATOM 2687 C C . LEU A 1 328 ? -2.577 -13.611 -6.054 1.00 97.69 328 LEU A C 1
ATOM 2689 O O . LEU A 1 328 ? -2.174 -14.701 -5.648 1.00 97.69 328 LEU A O 1
ATOM 2693 N N . ARG A 1 329 ? -2.074 -12.462 -5.614 1.00 96.00 329 ARG A N 1
ATOM 2694 C CA . ARG A 1 329 ? -1.178 -12.331 -4.467 1.00 96.00 329 ARG A CA 1
ATOM 2695 C C . ARG A 1 329 ? -2.015 -12.195 -3.199 1.00 96.00 329 ARG A C 1
ATOM 2697 O O . ARG A 1 329 ? -2.842 -11.292 -3.113 1.00 96.00 329 ARG A O 1
ATOM 2704 N N . LEU A 1 330 ? -1.787 -13.080 -2.233 1.00 95.38 330 LEU A N 1
ATOM 2705 C CA . LEU A 1 330 ? -2.499 -13.104 -0.959 1.00 95.38 330 LEU A CA 1
ATOM 2706 C C . LEU A 1 330 ? -1.514 -12.951 0.199 1.00 95.38 330 LEU A C 1
ATOM 2708 O O . LEU A 1 330 ? -0.749 -13.876 0.477 1.00 95.38 330 LEU A O 1
ATOM 2712 N N . GLU A 1 331 ? -1.545 -11.816 0.892 1.00 92.31 331 GLU A N 1
ATOM 2713 C CA . GLU A 1 331 ? -0.853 -11.683 2.176 1.00 92.31 331 GLU A CA 1
ATOM 2714 C C . GLU A 1 331 ? -1.732 -12.254 3.294 1.00 92.31 331 GLU A C 1
ATOM 2716 O O . GLU A 1 331 ? -2.909 -11.907 3.410 1.00 92.31 331 GLU A O 1
ATOM 2721 N N . ILE A 1 332 ? -1.184 -13.185 4.078 1.00 90.00 332 ILE A N 1
ATOM 2722 C CA . ILE A 1 332 ? -1.990 -14.040 4.965 1.00 90.00 332 ILE A CA 1
ATOM 2723 C C . ILE A 1 332 ? -2.320 -13.412 6.318 1.00 90.00 332 ILE A C 1
ATOM 2725 O O . ILE A 1 332 ? -3.093 -14.010 7.066 1.00 90.00 332 ILE A O 1
ATOM 2729 N N . GLU A 1 333 ? -1.754 -12.251 6.638 1.00 89.19 333 GLU A N 1
ATOM 2730 C CA . GLU A 1 333 ? -1.910 -11.588 7.933 1.00 89.19 333 GLU A CA 1
ATOM 2731 C C . GLU A 1 333 ? -3.288 -10.914 8.126 1.00 89.19 333 GLU A C 1
ATOM 2733 O O . GLU A 1 333 ? -4.034 -10.724 7.162 1.00 89.19 333 GLU A O 1
ATOM 2738 N N . PRO A 1 334 ? -3.677 -10.575 9.372 1.00 87.31 334 PRO A N 1
ATOM 2739 C CA . PRO A 1 334 ? -4.847 -9.745 9.671 1.00 87.31 334 PRO A CA 1
ATOM 2740 C C . PRO A 1 334 ? -4.922 -8.452 8.860 1.00 87.31 334 PRO A C 1
ATOM 2742 O O . PRO A 1 334 ? -3.902 -7.828 8.592 1.00 87.31 334 PRO A O 1
ATOM 2745 N N . LEU A 1 335 ? -6.127 -8.011 8.501 1.00 86.81 335 LEU A N 1
ATOM 2746 C CA . LEU A 1 335 ? -6.317 -6.754 7.765 1.00 86.81 335 LEU A CA 1
ATOM 2747 C C . LEU A 1 335 ? -6.072 -5.540 8.680 1.00 86.81 335 LEU A C 1
ATOM 2749 O O . LEU A 1 335 ? -6.247 -5.632 9.896 1.00 86.81 335 LEU A O 1
ATOM 2753 N N . GLU A 1 336 ? -5.679 -4.391 8.113 1.00 87.00 336 GLU A N 1
ATOM 2754 C CA . GLU A 1 336 ? -5.517 -3.165 8.910 1.00 87.00 336 GLU A CA 1
ATOM 2755 C C . GLU A 1 336 ? -6.864 -2.766 9.542 1.00 87.00 336 GLU A C 1
ATOM 2757 O O . GLU A 1 336 ? -7.855 -2.590 8.827 1.00 87.00 336 GLU A O 1
ATOM 2762 N N . PRO A 1 337 ? -6.930 -2.595 10.873 1.00 80.44 337 PRO A N 1
ATOM 2763 C CA . PRO A 1 337 ? -8.195 -2.325 11.527 1.00 80.44 337 PRO A CA 1
ATOM 2764 C C . PRO A 1 337 ? -8.592 -0.855 11.544 1.00 80.44 337 PRO A C 1
ATOM 2766 O O . PRO A 1 337 ? -7.765 0.054 11.469 1.00 80.44 337 PRO A O 1
ATOM 2769 N N . GLY A 1 338 ? -9.869 -0.634 11.844 1.00 81.25 338 GLY A N 1
ATOM 2770 C CA . GLY A 1 338 ? -10.409 0.627 12.333 1.00 81.25 338 GLY A CA 1
ATOM 2771 C C . GLY A 1 338 ? -11.460 1.255 11.429 1.00 81.25 338 GLY A C 1
ATOM 2772 O O . GLY A 1 338 ? -11.451 1.109 10.207 1.00 81.25 338 GLY A O 1
ATOM 2773 N N . TYR A 1 339 ? -12.335 2.026 12.066 1.00 84.12 339 TYR A N 1
ATOM 2774 C CA . TYR A 1 339 ? -13.320 2.905 11.457 1.00 84.12 339 TYR A CA 1
ATOM 2775 C C . TYR A 1 339 ? -14.322 2.203 10.535 1.00 84.12 339 TYR A C 1
ATOM 2777 O O . TYR A 1 339 ? -14.875 2.878 9.686 1.00 84.12 339 TYR A O 1
ATOM 2785 N N . GLU A 1 340 ? -14.561 0.892 10.665 1.00 79.81 340 GLU A N 1
ATOM 2786 C CA . GLU A 1 340 ? -15.360 0.089 9.708 1.00 79.81 340 GLU A CA 1
ATOM 2787 C C . GLU A 1 340 ? -14.887 0.170 8.235 1.00 79.81 340 GLU A C 1
ATOM 2789 O O . GLU A 1 340 ? -15.649 -0.166 7.329 1.00 79.81 340 GLU A O 1
ATOM 2794 N N . VAL A 1 341 ? -13.646 0.600 7.959 1.00 76.75 341 VAL A N 1
ATOM 2795 C CA . VAL A 1 341 ? -13.137 0.698 6.571 1.00 76.75 341 VAL A CA 1
ATOM 2796 C C . VAL A 1 341 ? -13.023 -0.685 5.926 1.00 76.75 341 VAL A C 1
ATOM 2798 O O . VAL A 1 341 ? -13.248 -0.838 4.726 1.00 76.75 341 VAL A O 1
ATOM 2801 N N . VAL A 1 342 ? -12.722 -1.695 6.740 1.00 73.69 342 VAL A N 1
ATOM 2802 C CA . VAL A 1 342 ? -12.721 -3.106 6.364 1.00 73.69 342 VAL A CA 1
ATOM 2803 C C . VAL A 1 342 ? -13.739 -3.832 7.251 1.00 73.69 342 VAL A C 1
ATOM 2805 O O . VAL A 1 342 ? -13.681 -3.688 8.476 1.00 73.69 342 VAL A O 1
ATOM 2808 N N . PRO A 1 343 ? -14.693 -4.588 6.680 1.00 68.88 343 PRO A N 1
ATOM 2809 C CA . PRO A 1 343 ? -15.632 -5.376 7.463 1.00 68.88 343 PRO A CA 1
ATOM 2810 C C . PRO A 1 343 ? -14.904 -6.550 8.123 1.00 68.88 343 PRO A C 1
ATOM 2812 O O . PRO A 1 343 ? -14.104 -7.239 7.497 1.00 68.88 343 PRO A O 1
ATOM 2815 N N . TYR A 1 344 ? -15.225 -6.827 9.382 1.00 69.00 344 TYR A N 1
ATOM 2816 C CA . TYR A 1 344 ? -14.710 -8.010 10.059 1.00 69.00 344 TYR A CA 1
ATOM 2817 C C . TYR A 1 344 ? -15.656 -9.169 9.768 1.00 69.00 344 TYR A C 1
ATOM 2819 O O . TYR A 1 344 ? -16.816 -9.134 10.162 1.00 69.00 344 TYR A O 1
ATOM 2827 N N . ASN A 1 345 ? -15.186 -10.162 9.022 1.00 74.31 345 ASN A N 1
ATOM 2828 C CA . ASN A 1 345 ? -15.841 -11.433 8.702 1.00 74.31 345 ASN A CA 1
ATOM 2829 C C . ASN A 1 345 ? -14.743 -12.504 8.513 1.00 74.31 345 ASN A C 1
ATOM 2831 O O . ASN A 1 345 ? -13.607 -12.302 8.940 1.00 74.31 345 ASN A O 1
ATOM 2835 N N . GLU A 1 346 ? -15.048 -13.661 7.916 1.00 82.88 346 GLU A N 1
ATOM 2836 C CA . GLU A 1 346 ? -14.003 -14.645 7.603 1.00 82.88 346 GLU A CA 1
ATOM 2837 C C . GLU A 1 346 ? -13.056 -14.086 6.527 1.00 82.88 346 GLU A C 1
ATOM 2839 O O . GLU A 1 346 ? -13.403 -14.016 5.344 1.00 82.88 346 GLU A O 1
ATOM 2844 N N . ARG A 1 347 ? -11.862 -13.682 6.978 1.00 86.12 347 ARG A N 1
ATOM 2845 C CA . ARG A 1 347 ? -10.865 -12.906 6.229 1.00 86.12 347 ARG A CA 1
ATOM 2846 C C . ARG A 1 347 ? -10.582 -13.457 4.836 1.00 86.12 347 ARG A C 1
ATOM 2848 O O . ARG A 1 347 ? -10.603 -12.704 3.865 1.00 86.12 347 ARG A O 1
ATOM 2855 N N . PHE A 1 348 ? -10.311 -14.757 4.721 1.00 89.75 348 PHE A N 1
ATOM 2856 C CA . PHE A 1 348 ? -9.895 -15.335 3.445 1.00 89.75 348 PHE A CA 1
ATOM 2857 C C . PHE A 1 348 ? -11.048 -15.398 2.449 1.00 89.75 348 PHE A C 1
ATOM 2859 O O . PHE A 1 348 ? -10.869 -15.027 1.295 1.00 89.75 348 PHE A O 1
ATOM 2866 N N . GLN A 1 349 ? -12.240 -15.820 2.866 1.00 89.19 349 GLN A N 1
ATOM 2867 C CA . GLN A 1 349 ? -13.408 -15.846 1.992 1.00 89.19 349 GLN A CA 1
ATOM 2868 C C . GLN A 1 349 ? -13.818 -14.442 1.546 1.00 89.19 349 GLN A C 1
ATOM 2870 O O . GLN A 1 349 ? -14.207 -14.277 0.390 1.00 89.19 349 GLN A O 1
ATOM 2875 N N . TRP A 1 350 ? -13.708 -13.436 2.414 1.00 89.81 350 TRP A N 1
ATOM 2876 C CA . TRP A 1 350 ? -13.982 -12.051 2.034 1.00 89.81 350 TRP A CA 1
ATOM 2877 C C . TRP A 1 350 ? -12.981 -11.516 1.016 1.00 89.81 350 TRP A C 1
ATOM 2879 O O . TRP A 1 350 ? -13.403 -11.044 -0.038 1.00 89.81 350 TRP A O 1
ATOM 2889 N N . LEU A 1 351 ? -11.676 -11.688 1.265 1.00 92.50 351 LEU A N 1
ATOM 2890 C CA . LEU A 1 351 ? -10.633 -11.316 0.305 1.00 92.50 351 LEU A CA 1
ATOM 2891 C C . LEU A 1 351 ? -10.820 -12.042 -1.031 1.00 92.50 351 LEU A C 1
ATOM 2893 O O . LEU A 1 351 ? -10.808 -11.403 -2.075 1.00 92.50 351 LEU A O 1
ATOM 2897 N N . MET A 1 352 ? -11.072 -13.357 -1.023 1.00 94.94 352 MET A N 1
ATOM 2898 C CA . MET A 1 352 ? -11.346 -14.106 -2.257 1.00 94.94 352 MET A CA 1
ATOM 2899 C C . MET A 1 352 ? -12.600 -13.588 -2.973 1.00 94.94 352 MET A C 1
ATOM 2901 O O . MET A 1 352 ? -12.610 -13.503 -4.197 1.00 94.94 352 MET A O 1
ATOM 2905 N N . SER A 1 353 ? -13.654 -13.226 -2.237 1.00 94.06 353 SER A N 1
ATOM 2906 C CA . SER A 1 353 ? -14.881 -12.669 -2.823 1.00 94.06 353 SER A CA 1
ATOM 2907 C C . SER A 1 353 ? -14.639 -11.328 -3.510 1.00 94.06 353 SER A C 1
ATOM 2909 O O . SER A 1 353 ? -15.275 -11.064 -4.524 1.00 94.06 353 SER A O 1
ATOM 2911 N N . HIS A 1 354 ? -13.733 -10.506 -2.977 1.00 94.94 354 HIS A N 1
ATOM 2912 C CA . HIS A 1 354 ? -13.325 -9.241 -3.580 1.00 94.94 354 HIS A CA 1
ATOM 2913 C C . HIS A 1 354 ? -12.419 -9.470 -4.799 1.00 94.94 354 HIS A C 1
ATOM 2915 O O . HIS A 1 354 ? -12.766 -9.122 -5.925 1.00 94.94 354 HIS A O 1
ATOM 2921 N N . GLU A 1 355 ? -11.281 -10.130 -4.591 1.00 96.75 355 GLU A N 1
ATOM 2922 C CA . GLU A 1 355 ? -10.228 -10.285 -5.596 1.00 96.75 355 GLU A CA 1
ATOM 2923 C C . GLU A 1 355 ? -10.674 -11.086 -6.827 1.00 96.75 355 GLU A C 1
ATOM 2925 O O . GLU A 1 355 ? -10.280 -10.798 -7.958 1.00 96.75 355 GLU A O 1
ATOM 2930 N N . LEU A 1 356 ? -11.537 -12.088 -6.651 1.00 97.69 356 LEU A N 1
ATOM 2931 C CA . LEU A 1 356 ? -12.014 -12.885 -7.783 1.00 97.69 356 LEU A CA 1
ATOM 2932 C C . LEU A 1 356 ? -12.996 -12.129 -8.676 1.00 97.69 356 LEU A C 1
ATOM 2934 O O . LEU A 1 356 ? -13.211 -12.563 -9.810 1.00 97.69 356 LEU A O 1
ATOM 2938 N N . VAL A 1 357 ? -13.556 -11.001 -8.229 1.00 97.25 357 VAL A N 1
ATOM 2939 C CA . VAL A 1 357 ? -14.324 -10.113 -9.112 1.00 97.25 357 VAL A CA 1
ATOM 2940 C C . VAL A 1 357 ? -13.399 -9.471 -10.133 1.00 97.25 357 VAL A C 1
ATOM 2942 O O . VAL A 1 357 ? -13.730 -9.491 -11.315 1.00 97.25 357 VAL A O 1
ATOM 2945 N N . HIS A 1 358 ? -12.217 -9.003 -9.721 1.00 96.50 358 HIS A N 1
ATOM 2946 C CA . HIS A 1 358 ? -11.214 -8.459 -10.640 1.00 96.50 358 HIS A CA 1
ATOM 2947 C C . HIS A 1 358 ? -10.806 -9.492 -11.691 1.00 96.50 358 HIS A C 1
ATOM 2949 O O . HIS A 1 358 ? -10.807 -9.180 -12.878 1.00 96.50 358 HIS A O 1
ATOM 2955 N N . ILE A 1 359 ? -10.551 -10.746 -11.293 1.00 97.12 359 ILE A N 1
ATOM 2956 C CA . ILE A 1 359 ? -10.287 -11.835 -12.251 1.00 97.12 359 ILE A CA 1
ATOM 2957 C C . ILE A 1 359 ? -11.496 -12.074 -13.162 1.00 97.12 359 ILE A C 1
ATOM 2959 O O . ILE A 1 359 ? -11.344 -12.145 -14.375 1.00 97.12 359 ILE A O 1
ATOM 2963 N N . THR A 1 360 ? -12.700 -12.174 -12.600 1.00 96.19 360 THR A N 1
ATOM 2964 C CA . THR A 1 360 ? -13.919 -12.471 -13.368 1.00 96.19 360 THR A CA 1
ATOM 2965 C C . THR A 1 360 ? -14.236 -11.382 -14.388 1.00 96.19 360 THR A C 1
ATOM 2967 O O . THR A 1 360 ? -14.662 -11.701 -15.488 1.00 96.19 360 THR A O 1
ATOM 2970 N N . VAL A 1 361 ? -14.045 -10.108 -14.050 1.00 93.94 361 VAL A N 1
ATOM 2971 C CA . VAL A 1 361 ? -14.339 -8.979 -14.944 1.00 93.94 361 VAL A CA 1
ATOM 2972 C C . VAL A 1 361 ? -13.210 -8.768 -15.953 1.00 93.94 361 VAL A C 1
ATOM 2974 O O . VAL A 1 361 ? -13.479 -8.594 -17.140 1.00 93.94 361 VAL A O 1
ATOM 2977 N N . ASN A 1 362 ? -11.949 -8.819 -15.514 1.00 93.69 362 ASN A N 1
ATOM 2978 C CA . ASN A 1 362 ? -10.806 -8.512 -16.376 1.00 93.69 362 ASN A CA 1
ATOM 2979 C C . ASN A 1 362 ? -10.359 -9.704 -17.238 1.00 93.69 362 ASN A C 1
ATOM 2981 O O . ASN A 1 362 ? -9.708 -9.494 -18.258 1.00 93.69 362 ASN A O 1
ATOM 2985 N N . ASP A 1 363 ? -10.644 -10.954 -16.858 1.00 94.19 363 ASP A N 1
ATOM 2986 C CA . ASP A 1 363 ? -10.284 -12.120 -17.678 1.00 94.19 363 ASP A CA 1
ATOM 2987 C C . ASP A 1 363 ? -11.366 -12.482 -18.694 1.00 94.19 363 ASP A C 1
ATOM 2989 O O . ASP A 1 363 ? -11.062 -13.142 -19.685 1.00 94.19 363 ASP A O 1
ATOM 2993 N N . HIS A 1 364 ? -12.610 -12.047 -18.486 1.00 91.06 364 HIS A N 1
ATOM 2994 C CA . HIS A 1 364 ? -13.717 -12.373 -19.379 1.00 91.06 364 HIS A CA 1
ATOM 2995 C C . HIS A 1 364 ? -13.462 -11.826 -20.788 1.00 91.06 364 HIS A C 1
ATOM 2997 O O . HIS A 1 364 ? -13.455 -10.615 -21.010 1.00 91.06 364 HIS A O 1
ATOM 3003 N N . SER A 1 365 ? -13.249 -12.745 -21.725 1.00 89.94 365 SER A N 1
ATOM 3004 C CA . SER A 1 365 ? -12.990 -12.476 -23.135 1.00 89.94 365 SER A CA 1
ATOM 3005 C C . SER A 1 365 ? -14.243 -12.606 -23.996 1.00 89.94 365 SER A C 1
ATOM 3007 O O . SER A 1 365 ? -15.227 -13.247 -23.633 1.00 89.94 365 SER A O 1
ATOM 3009 N N . ASN A 1 366 ? -14.167 -12.000 -25.178 1.00 88.06 366 ASN A N 1
ATOM 3010 C CA . ASN A 1 366 ? -15.013 -12.314 -26.325 1.00 88.06 366 ASN A CA 1
ATOM 3011 C C . ASN A 1 366 ? -14.228 -13.182 -27.335 1.00 88.06 366 ASN A C 1
ATOM 3013 O O . ASN A 1 366 ? -13.019 -13.381 -27.190 1.00 88.06 366 ASN A O 1
ATOM 3017 N N . ASP A 1 367 ? -14.890 -13.614 -28.411 1.00 88.81 367 ASP A N 1
ATOM 3018 C CA . ASP A 1 367 ? -14.289 -14.455 -29.460 1.00 88.81 367 ASP A CA 1
ATOM 3019 C C . ASP A 1 367 ? -13.011 -13.865 -30.095 1.00 88.81 367 ASP A C 1
ATOM 3021 O O . ASP A 1 367 ? -12.126 -14.601 -30.540 1.00 88.81 367 ASP A O 1
ATOM 3025 N N . ILE A 1 368 ? -12.901 -12.534 -30.168 1.00 88.19 368 ILE A N 1
ATOM 3026 C CA . ILE A 1 368 ? -11.753 -11.847 -30.778 1.00 88.19 368 ILE A CA 1
ATOM 3027 C C . ILE A 1 368 ? -10.553 -11.880 -29.831 1.00 88.19 368 ILE A C 1
ATOM 3029 O O . ILE A 1 368 ? -9.443 -12.205 -30.260 1.00 88.19 368 ILE A O 1
ATOM 3033 N N . GLU A 1 369 ? -10.764 -11.577 -28.550 1.00 91.50 369 GLU A N 1
ATOM 3034 C CA . GLU A 1 369 ? -9.716 -11.711 -27.540 1.00 91.50 369 GLU A CA 1
ATOM 3035 C C . GLU A 1 369 ? -9.248 -13.163 -27.432 1.00 91.50 369 GLU A C 1
ATOM 3037 O O . GLU A 1 369 ? -8.043 -13.399 -27.411 1.00 91.50 369 GLU A O 1
ATOM 3042 N N . ASP A 1 370 ? -10.160 -14.139 -27.445 1.00 91.56 370 ASP A N 1
ATOM 3043 C CA . ASP A 1 370 ? -9.811 -15.565 -27.415 1.00 91.56 370 ASP A CA 1
ATOM 3044 C C . ASP A 1 370 ? -8.937 -15.972 -28.606 1.00 91.56 370 ASP A C 1
ATOM 3046 O O . ASP A 1 370 ? -7.926 -16.664 -28.435 1.00 91.56 370 ASP A O 1
ATOM 3050 N N . PHE A 1 371 ? -9.261 -15.483 -29.809 1.00 92.50 371 PHE A N 1
ATOM 3051 C CA . PHE A 1 371 ? -8.423 -15.682 -30.988 1.00 92.50 371 PHE A CA 1
ATOM 3052 C C . PHE A 1 371 ? -7.003 -15.144 -30.765 1.00 92.50 371 PHE A C 1
ATOM 3054 O O . PHE A 1 371 ? -6.034 -15.877 -30.977 1.00 92.50 371 PHE A O 1
ATOM 3061 N N . PHE A 1 372 ? -6.851 -13.904 -30.296 1.00 93.62 372 PHE A N 1
ATOM 3062 C CA . PHE A 1 372 ? -5.526 -13.317 -30.077 1.00 93.62 372 PHE A CA 1
ATOM 3063 C C . PHE A 1 372 ? -4.768 -13.959 -28.910 1.00 93.62 372 PHE A C 1
ATOM 3065 O O . PHE A 1 372 ? -3.569 -14.214 -29.044 1.00 93.62 372 PHE A O 1
ATOM 3072 N N . ARG A 1 373 ? -5.446 -14.287 -27.804 1.00 93.19 373 ARG A N 1
ATOM 3073 C CA . ARG A 1 373 ? -4.872 -14.999 -26.649 1.00 93.19 373 ARG A CA 1
ATOM 3074 C C . ARG A 1 373 ? -4.321 -16.364 -27.060 1.00 93.19 373 ARG A C 1
ATOM 3076 O O . ARG A 1 373 ? -3.260 -16.749 -26.580 1.00 93.19 373 ARG A O 1
ATOM 3083 N N . SER A 1 374 ? -4.983 -17.064 -27.988 1.00 92.69 374 SER A N 1
ATOM 3084 C CA . SER A 1 374 ? -4.518 -18.366 -28.491 1.00 92.69 374 SER A CA 1
ATOM 3085 C C . SER A 1 374 ? -3.200 -18.302 -29.281 1.00 92.69 374 SER A C 1
ATOM 3087 O O . SER A 1 374 ? -2.502 -19.310 -29.387 1.00 92.69 374 SER A O 1
ATOM 3089 N N . ILE A 1 375 ? -2.852 -17.129 -29.825 1.00 92.94 375 ILE A N 1
ATOM 3090 C CA . ILE A 1 375 ? -1.647 -16.916 -30.641 1.00 92.94 375 ILE A CA 1
ATOM 3091 C C . ILE A 1 375 ? -0.534 -16.261 -29.818 1.00 92.94 375 ILE A C 1
ATOM 3093 O O . ILE A 1 375 ? 0.628 -16.648 -29.940 1.00 92.94 375 ILE A O 1
ATOM 3097 N N . PHE A 1 376 ? -0.877 -15.251 -29.016 1.00 94.38 376 PHE A N 1
ATOM 3098 C CA . PHE A 1 376 ? 0.088 -14.344 -28.390 1.00 94.38 376 PHE A CA 1
ATOM 3099 C C . PHE A 1 376 ? 0.192 -14.476 -26.865 1.00 94.38 376 PHE A C 1
ATOM 3101 O O . PHE A 1 376 ? 1.070 -13.832 -26.289 1.00 94.38 376 PHE A O 1
ATOM 3108 N N . SER A 1 377 ? -0.656 -15.295 -26.227 1.00 93.38 377 SER A N 1
ATOM 3109 C CA . SER A 1 377 ? -0.936 -15.262 -24.779 1.00 93.38 377 SER A CA 1
ATOM 3110 C C . SER A 1 377 ? -1.588 -13.935 -24.348 1.00 93.38 377 SER A C 1
ATOM 3112 O O . SER A 1 377 ? -1.932 -13.100 -25.186 1.00 93.38 377 SER A O 1
ATOM 3114 N N . LYS A 1 378 ? -1.821 -13.727 -23.045 1.00 94.19 378 LYS A N 1
ATOM 3115 C CA . LYS A 1 378 ? -2.273 -12.428 -22.520 1.00 94.19 378 LYS A CA 1
ATOM 3116 C C . LYS A 1 378 ? -1.040 -11.532 -22.383 1.00 94.19 378 LYS A C 1
ATOM 3118 O O . LYS A 1 378 ? -0.283 -11.660 -21.429 1.00 94.19 378 LYS A O 1
ATOM 3123 N N . VAL A 1 379 ? -0.798 -10.657 -23.355 1.00 94.69 379 VAL A N 1
ATOM 3124 C CA . VAL A 1 379 ? 0.485 -9.941 -23.474 1.00 94.69 379 VAL A CA 1
ATOM 3125 C C . VAL A 1 379 ? 0.566 -8.773 -22.477 1.00 94.69 379 VAL A C 1
ATOM 3127 O O . VAL A 1 379 ? -0.300 -7.900 -22.522 1.00 94.69 379 VAL A O 1
ATOM 3130 N N . PRO A 1 380 ? 1.579 -8.682 -21.594 1.00 93.31 380 PRO A N 1
ATOM 3131 C CA . PRO A 1 380 ? 1.839 -7.503 -20.770 1.00 93.31 380 PRO A CA 1
ATOM 3132 C C . PRO A 1 380 ? 2.482 -6.361 -21.577 1.00 93.31 380 PRO A C 1
ATOM 3134 O O . PRO A 1 380 ? 3.246 -6.617 -22.508 1.00 93.31 380 PRO A O 1
ATOM 3137 N N . PRO A 1 381 ? 2.221 -5.091 -21.217 1.00 92.62 381 PRO A N 1
ATOM 3138 C CA . PRO A 1 381 ? 2.993 -3.955 -21.713 1.00 92.62 381 PRO A CA 1
ATOM 3139 C C . PRO A 1 381 ? 4.458 -4.022 -21.263 1.00 92.62 381 PRO A C 1
ATOM 3141 O O . PRO A 1 381 ? 4.746 -4.130 -20.075 1.00 92.62 381 PRO A O 1
ATOM 3144 N N . GLU A 1 382 ? 5.375 -3.882 -22.213 1.00 91.62 382 GLU A N 1
ATOM 3145 C CA . GLU A 1 382 ? 6.823 -3.983 -22.034 1.00 91.62 382 GLU A CA 1
ATOM 3146 C C . GLU A 1 382 ? 7.505 -2.690 -22.486 1.00 91.62 382 GLU A C 1
ATOM 3148 O O . GLU A 1 382 ? 7.370 -2.264 -23.635 1.00 91.62 382 GLU A O 1
ATOM 3153 N N . GLN A 1 383 ? 8.306 -2.069 -21.619 1.00 90.62 383 GLN A N 1
ATOM 3154 C CA . GLN A 1 383 ? 8.981 -0.806 -21.952 1.00 90.62 383 GLN A CA 1
ATOM 3155 C C . GLN A 1 383 ? 10.027 -0.928 -23.047 1.00 90.62 383 GLN A C 1
ATOM 3157 O O . GLN A 1 383 ? 10.255 0.004 -23.811 1.00 90.62 383 GLN A O 1
ATOM 3162 N N . ILE A 1 384 ? 10.723 -2.061 -23.086 1.00 90.62 384 ILE A N 1
ATOM 3163 C CA . ILE A 1 384 ? 11.731 -2.330 -24.112 1.00 90.62 384 ILE A CA 1
ATOM 3164 C C . ILE A 1 384 ? 11.086 -2.564 -25.482 1.00 90.62 384 ILE A C 1
ATOM 3166 O O . ILE A 1 384 ? 11.746 -2.384 -26.502 1.00 90.62 384 ILE A O 1
ATOM 3170 N N . GLN A 1 385 ? 9.797 -2.919 -25.501 1.00 93.06 385 GLN A N 1
ATOM 3171 C CA . GLN A 1 385 ? 9.006 -3.180 -26.697 1.00 93.06 385 GLN A CA 1
ATOM 3172 C C . GLN A 1 385 ? 7.615 -2.540 -26.566 1.00 93.06 385 GLN A C 1
ATOM 3174 O O . GLN A 1 385 ? 6.631 -3.266 -26.421 1.00 93.06 385 GLN A O 1
ATOM 3179 N N . PRO A 1 386 ? 7.475 -1.200 -26.652 1.00 92.88 386 PRO A N 1
ATOM 3180 C CA . PRO A 1 386 ? 6.188 -0.518 -26.457 1.00 92.88 386 PRO A CA 1
ATOM 3181 C C . PRO A 1 386 ? 5.070 -0.976 -27.405 1.00 92.88 386 PRO A C 1
ATOM 3183 O O . PRO A 1 386 ? 3.895 -0.787 -27.110 1.00 92.88 386 PRO A O 1
ATOM 3186 N N . VAL A 1 387 ? 5.414 -1.620 -28.529 1.00 92.88 387 VAL A N 1
ATOM 3187 C CA . VAL A 1 387 ? 4.447 -2.264 -29.435 1.00 92.88 387 VAL A CA 1
ATOM 3188 C C . VAL A 1 387 ? 3.622 -3.363 -28.746 1.00 92.88 387 VAL A C 1
ATOM 3190 O O . VAL A 1 387 ? 2.499 -3.632 -29.162 1.00 92.88 387 VAL A O 1
ATOM 3193 N N . SER A 1 388 ? 4.129 -3.950 -27.659 1.00 94.19 388 SER A N 1
ATOM 3194 C CA . SER A 1 388 ? 3.401 -4.882 -26.785 1.00 94.19 388 SER A CA 1
ATOM 3195 C C . SER A 1 388 ? 2.082 -4.314 -26.254 1.00 94.19 388 SER A C 1
ATOM 3197 O O . SER A 1 388 ? 1.151 -5.083 -26.052 1.00 94.19 388 SER A O 1
ATOM 3199 N N . VAL A 1 389 ? 1.945 -2.988 -26.108 1.00 93.12 389 VAL A N 1
ATOM 3200 C CA . VAL A 1 389 ? 0.683 -2.336 -25.709 1.00 93.12 389 VAL A CA 1
ATOM 3201 C C . VAL A 1 389 ? -0.441 -2.673 -26.680 1.00 93.12 389 VAL A C 1
ATOM 3203 O O . VAL A 1 389 ? -1.547 -2.975 -26.242 1.00 93.12 389 VAL A O 1
ATOM 3206 N N . LEU A 1 390 ? -0.160 -2.673 -27.989 1.00 92.56 390 LEU A N 1
ATOM 3207 C CA . LEU A 1 390 ? -1.146 -3.052 -29.000 1.00 92.56 390 LEU A CA 1
ATOM 3208 C C . LEU A 1 390 ? -1.635 -4.480 -28.743 1.00 92.56 390 LEU A C 1
ATOM 3210 O O . LEU A 1 390 ? -2.832 -4.705 -28.642 1.00 92.56 390 LEU A O 1
ATOM 3214 N N . PHE A 1 391 ? -0.714 -5.428 -28.574 1.00 94.25 391 PHE A N 1
ATOM 3215 C CA . PHE A 1 391 ? -1.057 -6.825 -28.303 1.00 94.25 391 PHE A CA 1
ATOM 3216 C C . PHE A 1 391 ? -1.747 -7.012 -26.952 1.00 94.25 391 PHE A C 1
ATOM 3218 O O . PHE A 1 391 ? -2.645 -7.840 -26.836 1.00 94.25 391 PHE A O 1
ATOM 3225 N N . SER A 1 392 ? -1.394 -6.213 -25.948 1.00 93.12 392 SER A N 1
ATOM 3226 C CA . SER A 1 392 ? -2.070 -6.225 -24.656 1.00 93.12 392 SER A CA 1
ATOM 3227 C C . SER A 1 392 ? -3.528 -5.790 -24.781 1.00 93.12 392 SER A C 1
ATOM 3229 O O . SER A 1 392 ? -4.420 -6.468 -24.285 1.00 93.12 392 SER A O 1
ATOM 3231 N N . LEU A 1 393 ? -3.793 -4.723 -25.538 1.00 90.31 393 LEU A N 1
ATOM 3232 C CA . LEU A 1 393 ? -5.150 -4.272 -25.841 1.00 90.31 393 LEU A CA 1
ATOM 3233 C C . LEU A 1 393 ? -5.929 -5.273 -26.710 1.00 90.31 393 LEU A C 1
ATOM 3235 O O . LEU A 1 393 ? -7.149 -5.295 -26.632 1.00 90.31 393 LEU A O 1
ATOM 3239 N N . LEU A 1 394 ? -5.255 -6.067 -27.553 1.00 91.69 394 LEU A N 1
ATOM 3240 C CA . LEU A 1 394 ? -5.883 -7.131 -28.355 1.00 91.69 394 LEU A CA 1
ATOM 3241 C C . LEU A 1 394 ? -6.222 -8.379 -27.526 1.00 91.69 394 LEU A C 1
ATOM 3243 O O . LEU A 1 394 ? -7.076 -9.162 -27.931 1.00 91.69 394 LEU A O 1
ATOM 3247 N N . THR A 1 395 ? -5.508 -8.603 -26.421 1.00 92.75 395 THR A N 1
ATOM 3248 C CA . THR A 1 395 ? -5.572 -9.854 -25.650 1.00 92.75 395 THR A CA 1
ATOM 3249 C C . THR A 1 395 ? -6.230 -9.688 -24.287 1.00 92.75 395 THR A C 1
ATOM 3251 O O . THR A 1 395 ? -6.644 -10.689 -23.722 1.00 92.75 395 THR A O 1
ATOM 3254 N N . ASN A 1 396 ? -6.346 -8.477 -23.738 1.00 90.69 396 ASN A N 1
ATOM 3255 C CA . ASN A 1 396 ? -7.068 -8.221 -22.492 1.00 90.69 396 ASN A CA 1
ATOM 3256 C C . ASN A 1 396 ? -7.483 -6.740 -22.391 1.00 90.69 396 ASN A C 1
ATOM 3258 O O . ASN A 1 396 ? -6.825 -5.939 -21.722 1.00 90.69 396 ASN A O 1
ATOM 3262 N N . TYR A 1 397 ? -8.552 -6.346 -23.083 1.00 87.56 397 TYR A N 1
ATOM 3263 C CA . TYR A 1 397 ? -8.986 -4.950 -23.121 1.00 87.56 397 TYR A CA 1
ATOM 3264 C C . TYR A 1 397 ? -9.700 -4.515 -21.831 1.00 87.56 397 TYR A C 1
ATOM 3266 O O . TYR A 1 397 ? -9.500 -3.390 -21.370 1.00 87.56 397 TYR A O 1
ATOM 3274 N N . SER A 1 398 ? -10.476 -5.408 -21.205 1.00 85.88 398 SER A N 1
ATOM 3275 C CA . SER A 1 398 ? -11.272 -5.130 -19.992 1.00 85.88 398 SER A CA 1
ATOM 3276 C C . SER A 1 398 ? -10.437 -4.654 -18.793 1.00 85.88 398 SER A C 1
ATOM 3278 O O . SER A 1 398 ? -10.913 -3.849 -17.990 1.00 85.88 398 SER A O 1
ATOM 3280 N N . ARG A 1 399 ? -9.159 -5.052 -18.716 1.00 87.06 399 ARG A N 1
ATOM 3281 C CA . ARG A 1 399 ? -8.193 -4.558 -17.717 1.00 87.06 399 ARG A CA 1
ATOM 3282 C C . ARG A 1 399 ? -7.911 -3.052 -17.821 1.00 87.06 399 ARG A C 1
ATOM 3284 O O . ARG A 1 399 ? -7.484 -2.438 -16.842 1.00 87.06 399 ARG A O 1
ATOM 3291 N N . TYR A 1 400 ? -8.112 -2.436 -18.984 1.00 87.69 400 TYR A N 1
ATOM 3292 C CA . TYR A 1 400 ? -7.774 -1.036 -19.263 1.00 87.69 400 TYR A CA 1
ATOM 3293 C C . TYR A 1 400 ? -8.941 -0.080 -18.970 1.00 87.69 400 TYR A C 1
ATOM 3295 O O . TYR A 1 400 ? -9.377 0.701 -19.819 1.00 87.69 400 TYR A O 1
ATOM 3303 N N . THR A 1 401 ? -9.451 -0.155 -17.741 1.00 89.38 401 THR A N 1
ATOM 3304 C CA . THR A 1 401 ? -10.522 0.699 -17.204 1.00 89.38 401 THR A CA 1
ATOM 3305 C C . THR A 1 401 ? -10.048 1.438 -15.951 1.00 89.38 401 THR A C 1
ATOM 3307 O O . THR A 1 401 ? -9.026 1.073 -15.363 1.00 89.38 401 THR A O 1
ATOM 3310 N N . SER A 1 402 ? -10.763 2.493 -15.551 1.00 89.88 402 SER A N 1
ATOM 3311 C CA . SER A 1 402 ? -10.448 3.268 -14.343 1.00 89.88 402 SER A CA 1
ATOM 3312 C C . SER A 1 402 ? -10.474 2.398 -13.082 1.00 89.88 402 SER A C 1
ATOM 3314 O O . SER A 1 402 ? -11.211 1.411 -13.010 1.00 89.88 402 SER A O 1
ATOM 3316 N N . ARG A 1 403 ? -9.701 2.760 -12.052 1.00 91.88 403 ARG A N 1
ATOM 3317 C CA . ARG A 1 403 ? -9.623 1.946 -10.828 1.00 91.88 403 ARG A CA 1
ATOM 3318 C C . ARG A 1 403 ? -10.949 1.922 -10.084 1.00 91.88 403 ARG A C 1
ATOM 3320 O O . ARG A 1 403 ? -11.389 0.852 -9.687 1.00 91.88 403 ARG A O 1
ATOM 3327 N N . TRP A 1 404 ? -11.654 3.052 -9.982 1.00 94.38 404 TRP A N 1
ATOM 3328 C CA . TRP A 1 404 ? -12.990 3.061 -9.364 1.00 94.38 404 TRP A CA 1
ATOM 3329 C C . TRP A 1 404 ? -13.983 2.135 -10.074 1.00 94.38 404 TRP A C 1
ATOM 3331 O O . TRP A 1 404 ? -14.864 1.587 -9.416 1.00 94.38 404 TRP A O 1
ATOM 3341 N N . HIS A 1 405 ? -13.857 1.956 -11.395 1.00 94.19 405 HIS A N 1
ATOM 3342 C CA . HIS A 1 405 ? -14.717 1.057 -12.162 1.00 94.19 405 HIS A CA 1
ATOM 3343 C C . HIS A 1 405 ? -14.423 -0.407 -11.825 1.00 94.19 405 HIS A C 1
ATOM 3345 O O . HIS A 1 405 ? -15.354 -1.197 -11.755 1.00 94.19 405 HIS A O 1
ATOM 3351 N N . GLN A 1 406 ? -13.161 -0.761 -11.569 1.00 93.88 406 GLN A N 1
ATOM 3352 C CA . GLN A 1 406 ? -12.769 -2.110 -11.145 1.00 93.88 406 GLN A CA 1
ATOM 3353 C C . GLN A 1 406 ? -13.167 -2.381 -9.685 1.00 93.88 406 GLN A C 1
ATOM 3355 O O . GLN A 1 406 ? -13.735 -3.429 -9.386 1.00 93.88 406 GLN A O 1
ATOM 3360 N N . GLU A 1 407 ? -12.967 -1.411 -8.787 1.00 95.38 407 GLU A N 1
ATOM 3361 C CA . GLU A 1 407 ? -13.314 -1.562 -7.367 1.00 95.38 407 GLU A CA 1
ATOM 3362 C C . GLU A 1 407 ? -14.825 -1.606 -7.111 1.00 95.38 407 GLU A C 1
ATOM 3364 O O . GLU A 1 407 ? -15.292 -2.330 -6.232 1.00 95.38 407 GLU A O 1
ATOM 3369 N N . ALA A 1 408 ? -15.623 -0.861 -7.881 1.00 95.94 408 ALA A N 1
ATOM 3370 C CA . ALA A 1 408 ? -17.069 -0.772 -7.687 1.00 95.94 408 ALA A CA 1
ATOM 3371 C C . ALA A 1 408 ? -17.798 -2.138 -7.642 1.00 95.94 408 ALA A C 1
ATOM 3373 O O . ALA A 1 408 ? -18.492 -2.401 -6.653 1.00 95.94 408 ALA A O 1
ATOM 3374 N N . PRO A 1 409 ? -17.686 -3.028 -8.653 1.00 96.19 409 PRO A N 1
ATOM 3375 C CA . PRO A 1 409 ? -18.325 -4.340 -8.613 1.00 96.19 409 PRO A CA 1
ATOM 3376 C C . PRO A 1 409 ? -17.708 -5.252 -7.547 1.00 96.19 409 PRO A C 1
ATOM 3378 O O . PRO A 1 409 ? -18.441 -6.049 -6.959 1.00 96.19 409 PRO A O 1
ATOM 3381 N N . ALA A 1 410 ? -16.407 -5.125 -7.259 1.00 95.75 410 ALA A N 1
ATOM 3382 C CA . ALA A 1 410 ? -15.725 -5.935 -6.252 1.00 95.75 410 ALA A CA 1
ATOM 3383 C C . ALA A 1 410 ? -16.291 -5.666 -4.850 1.00 95.75 410 ALA A C 1
ATOM 3385 O O . ALA A 1 410 ? -16.738 -6.589 -4.166 1.00 95.75 410 ALA A O 1
ATOM 3386 N N . VAL A 1 411 ? -16.411 -4.390 -4.469 1.00 94.62 411 VAL A N 1
ATOM 3387 C CA . VAL A 1 411 ? -17.013 -3.974 -3.192 1.00 94.62 411 VAL A CA 1
ATOM 3388 C C . VAL A 1 411 ? -18.510 -4.281 -3.119 1.00 94.62 411 VAL A C 1
ATOM 3390 O O . VAL A 1 411 ? -19.051 -4.633 -2.063 1.00 94.62 411 VAL A O 1
ATOM 3393 N N . PHE A 1 412 ? -19.220 -4.152 -4.238 1.00 94.62 412 PHE A N 1
ATOM 3394 C CA . PHE A 1 412 ? -20.634 -4.501 -4.280 1.00 94.62 412 PHE A CA 1
ATOM 3395 C C . PHE A 1 412 ? -20.831 -5.996 -3.992 1.00 94.62 412 PHE A C 1
ATOM 3397 O O . PHE A 1 412 ? -21.623 -6.369 -3.125 1.00 94.62 412 PHE A O 1
ATOM 3404 N N . ILE A 1 413 ? -20.087 -6.863 -4.682 1.00 95.00 413 ILE A N 1
ATOM 3405 C CA . ILE A 1 413 ? -20.225 -8.315 -4.559 1.00 95.00 413 ILE A CA 1
ATOM 3406 C C . ILE A 1 413 ? -19.716 -8.821 -3.214 1.00 95.00 413 ILE A C 1
ATOM 3408 O O . ILE A 1 413 ? -20.425 -9.613 -2.590 1.00 95.00 413 ILE A O 1
ATOM 3412 N N . GLU A 1 414 ? -18.567 -8.344 -2.719 1.00 92.62 414 GLU A N 1
ATOM 3413 C CA . GLU A 1 414 ? -18.045 -8.767 -1.411 1.00 92.62 414 GLU A CA 1
ATOM 3414 C C . GLU A 1 414 ? -19.095 -8.549 -0.305 1.00 92.62 414 GLU A C 1
ATOM 3416 O O . GLU A 1 414 ? -19.236 -9.382 0.594 1.00 92.62 414 GLU A O 1
ATOM 3421 N N . THR A 1 415 ? -19.862 -7.448 -0.390 1.00 90.81 415 THR A N 1
ATOM 3422 C CA . THR A 1 415 ? -20.843 -7.064 0.626 1.00 90.81 415 THR A CA 1
ATOM 3423 C C . THR A 1 415 ? -21.978 -8.078 0.658 1.00 90.81 415 THR A C 1
ATOM 3425 O O . THR A 1 415 ? -22.341 -8.579 1.724 1.00 90.81 415 THR A O 1
ATOM 3428 N N . TRP A 1 416 ? -22.519 -8.433 -0.507 1.00 91.56 416 TRP A N 1
ATOM 3429 C CA . TRP A 1 416 ? -23.639 -9.369 -0.598 1.00 91.56 416 TRP A CA 1
ATOM 3430 C C . TRP A 1 416 ? -23.213 -10.823 -0.392 1.00 91.56 416 TRP A C 1
ATOM 3432 O O . TRP A 1 416 ? -23.930 -11.576 0.267 1.00 91.56 416 TRP A O 1
ATOM 3442 N N . PHE A 1 417 ? -22.020 -11.208 -0.850 1.00 92.19 417 PHE A N 1
ATOM 3443 C CA . PHE A 1 417 ? -21.438 -12.525 -0.570 1.00 92.19 417 PHE A CA 1
ATOM 3444 C C . PHE A 1 417 ? -21.196 -12.736 0.926 1.00 92.19 417 PHE A C 1
ATOM 3446 O O . PHE A 1 417 ? -21.336 -13.856 1.422 1.00 92.19 417 PHE A O 1
ATOM 3453 N N . SER A 1 418 ? -20.936 -11.655 1.660 1.00 85.81 418 SER A N 1
ATOM 3454 C CA . SER A 1 418 ? -20.717 -11.666 3.109 1.00 85.81 418 SER A CA 1
ATOM 3455 C C . SER A 1 418 ? -21.985 -11.455 3.936 1.00 85.81 418 SER A C 1
ATOM 3457 O O . SER A 1 418 ? -21.891 -11.200 5.132 1.00 85.81 418 SER A O 1
ATOM 3459 N N . GLY A 1 419 ? -23.184 -11.532 3.349 1.00 82.31 419 GLY A N 1
ATOM 3460 C CA . GLY A 1 419 ? -24.430 -11.379 4.114 1.00 82.31 419 GLY A CA 1
ATOM 3461 C C . GLY A 1 419 ? -24.746 -9.950 4.548 1.00 82.31 419 GLY A C 1
ATOM 3462 O O . GLY A 1 419 ? -25.471 -9.763 5.520 1.00 82.31 419 GLY A O 1
ATOM 3463 N N . GLY A 1 420 ? -24.213 -8.950 3.844 1.00 79.62 420 GLY A N 1
ATOM 3464 C CA . GLY A 1 420 ? -24.374 -7.531 4.164 1.00 79.62 420 GLY A CA 1
ATOM 3465 C C . GLY A 1 420 ? -23.260 -6.959 5.046 1.00 79.62 420 GLY A C 1
ATOM 3466 O O . GLY A 1 420 ? -23.225 -5.750 5.254 1.00 79.62 420 GLY A O 1
ATOM 3467 N N . TYR A 1 421 ? -22.321 -7.788 5.516 1.00 75.44 421 TYR A N 1
ATOM 3468 C CA . TYR A 1 421 ? -21.101 -7.346 6.199 1.00 75.44 421 TYR A CA 1
ATOM 3469 C C . TYR A 1 421 ? -20.061 -6.874 5.171 1.00 75.44 421 TYR A C 1
ATOM 3471 O O . TYR A 1 421 ? -19.110 -7.588 4.859 1.00 75.44 421 TYR A O 1
ATOM 3479 N N . GLY A 1 422 ? -20.275 -5.687 4.599 1.00 77.31 422 GLY A N 1
ATOM 3480 C CA . GLY A 1 422 ? -19.368 -5.071 3.632 1.00 77.31 422 GLY A CA 1
ATOM 3481 C C . GLY A 1 422 ? -19.609 -3.579 3.433 1.00 77.31 422 GLY A C 1
ATOM 3482 O O . GLY A 1 422 ? -20.580 -3.016 3.945 1.00 77.31 422 GLY A O 1
ATOM 3483 N N . ARG A 1 423 ? -18.710 -2.930 2.686 1.00 87.31 423 ARG A N 1
ATOM 3484 C CA . ARG A 1 423 ? -18.606 -1.460 2.616 1.00 87.31 423 ARG A CA 1
ATOM 3485 C C . ARG A 1 423 ? -19.840 -0.772 2.014 1.00 87.31 423 ARG A C 1
ATOM 3487 O O . ARG A 1 423 ? -20.141 0.362 2.372 1.00 87.31 423 ARG A O 1
ATOM 3494 N N . THR A 1 424 ? -20.659 -1.472 1.219 1.00 88.19 424 THR A N 1
ATOM 3495 C CA . THR A 1 424 ? -21.947 -0.926 0.720 1.00 88.19 424 THR A CA 1
ATOM 3496 C C . THR A 1 424 ? -22.924 -0.570 1.859 1.00 88.19 424 THR A C 1
ATOM 3498 O O . THR A 1 424 ? -23.798 0.287 1.702 1.00 88.19 424 THR A O 1
ATOM 3501 N N . LEU A 1 425 ? -22.775 -1.214 3.021 1.00 87.62 425 LEU A N 1
ATOM 3502 C CA . LEU A 1 425 ? -23.536 -0.970 4.251 1.00 87.62 425 LEU A CA 1
ATOM 3503 C C . LEU A 1 425 ? -22.654 -0.395 5.380 1.00 87.62 425 LEU A C 1
ATOM 3505 O O . LEU A 1 425 ? -23.049 -0.431 6.543 1.00 87.62 425 LEU A O 1
ATOM 3509 N N . GLY A 1 426 ? -21.478 0.149 5.049 1.00 88.19 426 GLY A N 1
ATOM 3510 C CA . GLY A 1 426 ? -20.521 0.686 6.017 1.00 88.19 426 GLY A CA 1
ATOM 3511 C C . GLY A 1 426 ? -20.934 2.046 6.584 1.00 88.19 426 GLY A C 1
ATOM 3512 O O . GLY A 1 426 ? -21.352 2.951 5.853 1.00 88.19 426 GLY A O 1
ATOM 3513 N N . SER A 1 427 ? -20.783 2.228 7.899 1.00 91.75 427 SER A N 1
ATOM 3514 C CA . SER A 1 427 ? -21.058 3.514 8.561 1.00 91.75 427 SER A CA 1
ATOM 3515 C C . SER A 1 427 ? -19.976 4.551 8.264 1.00 91.75 427 SER A C 1
ATOM 3517 O O . SER A 1 427 ? -20.236 5.755 8.342 1.00 91.75 427 SER A O 1
ATOM 3519 N N . PHE A 1 428 ? -18.770 4.097 7.911 1.00 92.19 428 PHE A N 1
ATOM 3520 C CA . PHE A 1 428 ? -17.679 4.957 7.467 1.00 92.19 428 PHE A CA 1
ATOM 3521 C C . PHE A 1 428 ? -18.020 5.705 6.184 1.00 92.19 428 PHE A C 1
ATOM 3523 O O . PHE A 1 428 ? -17.904 6.926 6.140 1.00 92.19 428 PHE A O 1
ATOM 3530 N N . ASP A 1 429 ? -18.504 4.995 5.167 1.00 93.44 429 ASP A N 1
ATOM 3531 C CA . ASP A 1 429 ? -18.928 5.578 3.900 1.00 93.44 429 ASP A CA 1
ATOM 3532 C C . ASP A 1 429 ? -20.030 6.625 4.124 1.00 93.44 429 ASP A C 1
ATOM 3534 O O . ASP A 1 429 ? -19.931 7.749 3.634 1.00 93.44 429 ASP A O 1
ATOM 3538 N N . GLU A 1 430 ? -21.046 6.311 4.941 1.00 95.56 430 GLU A N 1
ATOM 3539 C CA . GLU A 1 430 ? -22.091 7.283 5.304 1.00 95.56 430 GLU A CA 1
ATOM 3540 C C . GLU A 1 430 ? -21.508 8.513 6.010 1.00 95.56 430 GLU A C 1
ATOM 3542 O O . GLU A 1 430 ? -21.952 9.642 5.795 1.00 95.56 430 GLU A O 1
ATOM 3547 N N . MET A 1 431 ? -20.513 8.317 6.876 1.00 96.25 431 MET A N 1
ATOM 3548 C CA . MET A 1 431 ? -19.814 9.407 7.547 1.00 96.25 431 MET A CA 1
ATOM 3549 C C . MET A 1 431 ? -19.000 10.261 6.571 1.00 96.25 431 MET A C 1
ATOM 3551 O O . MET A 1 431 ? -19.036 11.485 6.702 1.00 96.25 431 MET A O 1
ATOM 3555 N N . TYR A 1 432 ? -18.310 9.655 5.604 1.00 96.19 432 TYR A N 1
ATOM 3556 C CA . TYR A 1 432 ? -17.512 10.347 4.594 1.00 96.19 432 TYR A CA 1
ATOM 3557 C C . TYR A 1 432 ? -18.380 11.295 3.758 1.00 96.19 432 TYR A C 1
ATOM 3559 O O . TYR A 1 432 ? -18.166 12.508 3.787 1.00 96.19 432 TYR A O 1
ATOM 3567 N N . PHE A 1 433 ? -19.424 10.780 3.094 1.00 97.19 433 PHE A N 1
ATOM 3568 C CA . PHE A 1 433 ? -20.282 11.595 2.221 1.00 97.19 433 PHE A CA 1
ATOM 3569 C C . PHE A 1 433 ? -21.097 12.631 3.006 1.00 97.19 433 PHE A C 1
ATOM 3571 O O . PHE A 1 433 ? -21.286 13.761 2.547 1.00 97.19 433 PHE A O 1
ATOM 3578 N N . ARG A 1 434 ? -21.522 12.307 4.234 1.00 97.62 434 ARG A N 1
ATOM 3579 C CA . ARG A 1 434 ? -22.170 13.280 5.124 1.00 97.62 434 ARG A CA 1
ATOM 3580 C C . ARG A 1 434 ? -21.217 14.389 5.564 1.00 97.62 434 ARG A C 1
ATOM 3582 O O . ARG A 1 434 ? -21.618 15.549 5.610 1.00 97.62 434 ARG A O 1
ATOM 3589 N N . THR A 1 435 ? -19.973 14.055 5.900 1.00 97.44 435 THR A N 1
ATOM 3590 C CA . THR A 1 435 ? -18.970 15.045 6.321 1.00 97.44 435 THR A CA 1
ATOM 3591 C C . THR A 1 435 ? -18.578 15.949 5.164 1.00 97.44 435 THR A C 1
ATOM 3593 O O . THR A 1 435 ? -18.516 17.157 5.360 1.00 97.44 435 THR A O 1
ATOM 3596 N N . MET A 1 436 ? -18.450 15.402 3.955 1.00 96.44 436 MET A N 1
ATOM 3597 C CA . MET A 1 436 ? -18.246 16.167 2.724 1.00 96.44 436 MET A CA 1
ATOM 3598 C C . MET A 1 436 ? -19.342 17.227 2.518 1.00 96.44 436 MET A C 1
ATOM 3600 O O . MET A 1 436 ? -19.029 18.376 2.218 1.00 96.44 436 MET A O 1
ATOM 3604 N N . MET A 1 437 ? -20.614 16.878 2.763 1.00 96.12 437 MET A N 1
ATOM 3605 C CA . MET A 1 437 ? -21.731 17.833 2.727 1.00 96.12 437 MET A CA 1
ATOM 3606 C C . MET A 1 437 ? -21.629 18.916 3.803 1.00 96.12 437 MET A C 1
ATOM 3608 O O . MET A 1 437 ? -21.867 20.089 3.525 1.00 96.12 437 MET A O 1
ATOM 3612 N N . ILE A 1 438 ? -21.273 18.539 5.034 1.00 96.25 438 ILE A N 1
ATOM 3613 C CA . ILE A 1 438 ? -21.138 19.484 6.154 1.00 96.25 438 ILE A CA 1
ATOM 3614 C C . ILE A 1 438 ? -19.971 20.450 5.919 1.00 96.25 438 ILE A C 1
ATOM 3616 O O . ILE A 1 438 ? -20.097 21.637 6.209 1.00 96.25 438 ILE A O 1
ATOM 3620 N N . ASP A 1 439 ? -18.861 19.949 5.377 1.00 95.12 439 ASP A N 1
ATOM 3621 C CA . ASP A 1 439 ? -17.666 20.730 5.048 1.00 95.12 439 ASP A CA 1
ATOM 3622 C C . ASP A 1 439 ? -17.781 21.490 3.726 1.00 95.12 439 ASP A C 1
ATOM 3624 O O . ASP A 1 439 ? -16.867 22.226 3.368 1.00 95.12 439 ASP A O 1
ATOM 3628 N N . SER A 1 440 ? -18.923 21.383 3.035 1.00 94.62 440 SER A N 1
ATOM 3629 C CA . SER A 1 440 ? -19.181 22.063 1.760 1.00 94.62 440 SER A CA 1
ATOM 3630 C C . SER A 1 440 ? -18.097 21.783 0.711 1.00 94.62 440 SER A C 1
ATOM 3632 O O . SER A 1 440 ? -17.709 22.673 -0.042 1.00 94.62 440 SER A O 1
ATOM 3634 N N . ILE A 1 441 ? -17.599 20.543 0.680 1.00 93.81 441 ILE A N 1
ATOM 3635 C CA . ILE A 1 441 ? -16.607 20.094 -0.297 1.00 93.81 441 ILE A CA 1
ATOM 3636 C C . ILE A 1 441 ? -17.308 19.755 -1.612 1.00 93.81 441 ILE A C 1
ATOM 3638 O O . ILE A 1 441 ? -18.347 19.085 -1.632 1.00 93.81 441 ILE A O 1
ATOM 3642 N N . ASP A 1 442 ? -16.725 20.212 -2.718 1.00 91.62 442 ASP A N 1
ATOM 3643 C CA . ASP A 1 442 ? -17.228 19.913 -4.051 1.00 91.62 442 ASP A CA 1
ATOM 3644 C C . ASP A 1 442 ? -17.091 18.426 -4.383 1.00 91.62 442 ASP A C 1
ATOM 3646 O O . ASP A 1 442 ? -16.120 17.756 -4.032 1.00 91.62 442 ASP A O 1
ATOM 3650 N N . PHE A 1 443 ? -18.096 17.909 -5.086 1.00 94.00 443 PHE A N 1
ATOM 3651 C CA . PHE A 1 443 ? -18.111 16.516 -5.505 1.00 94.00 443 PHE A CA 1
ATOM 3652 C C . PHE A 1 443 ? -17.211 16.363 -6.738 1.00 94.00 443 PHE A C 1
ATOM 3654 O O . PHE A 1 443 ? -17.466 17.056 -7.726 1.00 94.00 443 PHE A O 1
ATOM 3661 N N . PRO A 1 444 ? -16.200 15.476 -6.724 1.00 94.00 444 PRO A N 1
ATOM 3662 C CA . PRO A 1 444 ? -15.298 15.317 -7.854 1.00 94.00 444 PRO A CA 1
ATOM 3663 C C . PRO A 1 444 ? -16.020 14.697 -9.053 1.00 94.00 444 PRO A C 1
ATOM 3665 O O . PRO A 1 444 ? -16.858 13.796 -8.920 1.00 94.00 444 PRO A O 1
ATOM 3668 N N . THR A 1 445 ? -15.646 15.124 -10.252 1.00 92.31 445 THR A N 1
ATOM 3669 C CA . THR A 1 445 ? -15.935 14.365 -11.472 1.00 92.31 445 THR A CA 1
ATOM 3670 C C . THR A 1 445 ? -15.216 13.010 -11.445 1.00 92.31 445 THR A C 1
ATOM 3672 O O . THR A 1 445 ? -14.225 12.820 -10.732 1.00 92.31 445 THR A O 1
ATOM 3675 N N . HIS A 1 446 ? -15.681 12.056 -12.257 1.00 89.38 446 HIS A N 1
ATOM 3676 C CA . HIS A 1 446 ? -15.051 10.735 -12.361 1.00 89.38 446 HIS A CA 1
ATOM 3677 C C . HIS A 1 446 ? -13.562 10.812 -12.771 1.00 89.38 446 HIS A C 1
ATOM 3679 O O . HIS A 1 446 ? -12.789 9.917 -12.436 1.00 89.38 446 HIS A O 1
ATOM 3685 N N . LEU A 1 447 ? -13.154 11.876 -13.477 1.00 87.62 447 LEU A N 1
ATOM 3686 C CA . LEU A 1 447 ? -11.772 12.101 -13.898 1.00 87.62 447 LEU A CA 1
ATOM 3687 C C . LEU A 1 447 ? -10.927 12.786 -12.812 1.00 87.62 447 LEU A C 1
ATOM 3689 O O . LEU A 1 447 ? -9.802 12.360 -12.562 1.00 87.62 447 LEU A O 1
ATOM 3693 N N . GLU A 1 448 ? -11.467 13.789 -12.112 1.00 91.31 448 GLU A N 1
ATOM 3694 C CA . GLU A 1 448 ? -10.785 14.432 -10.973 1.00 91.31 448 GLU A CA 1
ATOM 3695 C C . GLU A 1 448 ? -10.463 13.444 -9.850 1.00 91.31 448 GLU A C 1
ATOM 3697 O O . GLU A 1 448 ? -9.451 13.592 -9.159 1.00 91.31 448 GLU A O 1
ATOM 3702 N N . LEU A 1 449 ? -11.301 12.419 -9.692 1.00 91.31 449 LEU A N 1
ATOM 3703 C CA . LEU A 1 449 ? -11.052 11.298 -8.798 1.00 91.31 449 LEU A CA 1
ATOM 3704 C C . LEU A 1 449 ? -9.709 10.607 -9.121 1.00 91.31 449 LEU A C 1
ATOM 3706 O O . LEU A 1 449 ? -8.897 10.386 -8.228 1.00 91.31 449 LEU A O 1
ATOM 3710 N N . GLU A 1 450 ? -9.450 10.331 -10.400 1.00 86.06 450 GLU A N 1
ATOM 3711 C CA . GLU A 1 450 ? -8.265 9.614 -10.898 1.00 86.06 450 GLU A CA 1
ATOM 3712 C C . GLU A 1 450 ? -6.987 10.462 -10.945 1.00 86.06 450 GLU A C 1
ATOM 3714 O O . GLU A 1 450 ? -5.881 9.926 -10.799 1.00 86.06 450 GLU A O 1
ATOM 3719 N N . THR A 1 451 ? -7.112 11.768 -11.192 1.00 85.94 451 THR A N 1
ATOM 3720 C CA . THR A 1 451 ? -5.963 12.644 -11.484 1.00 85.94 451 THR A CA 1
ATOM 3721 C C . THR A 1 451 ? -5.624 13.633 -10.369 1.00 85.94 451 THR A C 1
ATOM 3723 O O . THR A 1 451 ? -4.485 14.105 -10.303 1.00 85.94 451 THR A O 1
ATOM 3726 N N . ILE A 1 452 ? -6.563 13.948 -9.469 1.00 90.25 452 ILE A N 1
ATOM 3727 C CA . ILE A 1 452 ? -6.367 14.935 -8.396 1.00 90.25 452 ILE A CA 1
ATOM 3728 C C . ILE A 1 452 ? -6.593 14.314 -7.020 1.00 90.25 452 ILE A C 1
ATOM 3730 O O . ILE A 1 452 ? -5.674 14.312 -6.193 1.00 90.25 452 ILE A O 1
ATOM 3734 N N . LEU A 1 453 ? -7.810 13.836 -6.750 1.00 92.44 453 LEU A N 1
ATOM 3735 C CA . LEU A 1 453 ? -8.232 13.502 -5.390 1.00 92.44 453 LEU A CA 1
ATOM 3736 C C . LEU A 1 453 ? -7.457 12.299 -4.835 1.00 92.44 453 LEU A C 1
ATOM 3738 O O . LEU A 1 453 ? -7.024 12.356 -3.684 1.00 92.44 453 LEU A O 1
ATOM 3742 N N . SER A 1 454 ? -7.195 11.283 -5.667 1.00 90.38 454 SER A N 1
ATOM 3743 C CA . SER A 1 454 ? -6.437 10.068 -5.309 1.00 90.38 454 SER A CA 1
ATOM 3744 C C . SER A 1 454 ? -5.004 10.351 -4.859 1.00 90.38 454 SER A C 1
ATOM 3746 O O . SER A 1 454 ? -4.387 9.536 -4.179 1.00 90.38 454 SER A O 1
ATOM 3748 N N . HIS A 1 455 ? -4.467 11.516 -5.227 1.00 89.56 455 HIS A N 1
ATOM 3749 C CA . HIS A 1 455 ? -3.106 11.919 -4.903 1.00 89.56 455 HIS A CA 1
ATOM 3750 C C . HIS A 1 455 ? -3.043 12.909 -3.736 1.00 89.56 455 HIS A C 1
ATOM 3752 O O . HIS A 1 455 ? -2.109 12.839 -2.945 1.00 89.56 455 HIS A O 1
ATOM 3758 N N . LYS A 1 456 ? -3.995 13.848 -3.631 1.00 90.31 456 LYS A N 1
ATOM 3759 C CA . LYS A 1 456 ? -3.965 14.925 -2.618 1.00 90.31 456 LYS A CA 1
ATOM 3760 C C . LYS A 1 456 ? -4.656 14.568 -1.304 1.00 90.31 456 LYS A C 1
ATOM 3762 O O . LYS A 1 456 ? -4.371 15.179 -0.275 1.00 90.31 456 LYS A O 1
ATOM 3767 N N . SER A 1 457 ? -5.601 13.636 -1.348 1.00 92.06 457 SER A N 1
ATOM 3768 C CA . SER A 1 457 ? -6.387 13.266 -0.181 1.00 92.06 457 SER A CA 1
ATOM 3769 C C . SER A 1 457 ? -5.605 12.369 0.776 1.00 92.06 457 SER A C 1
ATOM 3771 O O . SER A 1 457 ? -4.872 11.484 0.339 1.00 92.06 457 SER A O 1
ATOM 3773 N N . ILE A 1 458 ? -5.863 12.505 2.081 1.00 92.69 458 ILE A N 1
ATOM 3774 C CA . ILE A 1 458 ? -5.386 11.557 3.101 1.00 92.69 458 ILE A CA 1
ATOM 3775 C C . ILE A 1 458 ? -5.945 10.135 2.913 1.00 92.69 458 ILE A C 1
ATOM 3777 O O . ILE A 1 458 ? -5.444 9.192 3.519 1.00 92.69 458 ILE A O 1
ATOM 3781 N N . PHE A 1 459 ? -6.994 9.976 2.097 1.00 91.94 459 PHE A N 1
ATOM 3782 C CA . PHE A 1 459 ? -7.590 8.680 1.764 1.00 91.94 459 PHE A CA 1
ATOM 3783 C C . PHE A 1 459 ? -6.871 7.976 0.605 1.00 91.94 459 PHE A C 1
ATOM 3785 O O . PHE A 1 459 ? -7.118 6.794 0.391 1.00 91.94 459 PHE A O 1
ATOM 3792 N N . LEU A 1 460 ? -5.987 8.667 -0.129 1.00 90.56 460 LEU A N 1
ATOM 3793 C CA . LEU A 1 460 ? -5.258 8.115 -1.276 1.00 90.56 460 LEU A CA 1
ATOM 3794 C C . LEU A 1 460 ? -6.192 7.336 -2.223 1.00 90.56 460 LEU A C 1
ATOM 3796 O O . LEU A 1 460 ? -7.235 7.844 -2.629 1.00 90.56 460 LEU A O 1
ATOM 3800 N N . GLU A 1 461 ? -5.852 6.091 -2.548 1.00 89.69 461 GLU A N 1
ATOM 3801 C CA . GLU A 1 461 ? -6.603 5.229 -3.460 1.00 89.69 461 GLU A CA 1
ATOM 3802 C C . GLU A 1 461 ? -7.899 4.669 -2.844 1.00 89.69 461 GLU A C 1
ATOM 3804 O O . GLU A 1 461 ? -8.770 4.215 -3.586 1.00 89.69 461 GLU A O 1
ATOM 3809 N N . ASN A 1 462 ? -8.115 4.784 -1.522 1.00 90.94 462 ASN A N 1
ATOM 3810 C CA . ASN A 1 462 ? -9.372 4.352 -0.892 1.00 90.94 462 ASN A CA 1
ATOM 3811 C C . ASN A 1 462 ? -10.594 5.107 -1.437 1.00 90.94 462 ASN A C 1
ATOM 3813 O O . ASN A 1 462 ? -11.720 4.615 -1.349 1.00 90.94 462 ASN A O 1
ATOM 3817 N N . ILE A 1 463 ? -10.396 6.285 -2.038 1.00 94.12 463 ILE A N 1
ATOM 3818 C CA . ILE A 1 463 ? -11.485 7.019 -2.688 1.00 94.12 463 ILE A CA 1
ATOM 3819 C C . ILE A 1 463 ? -12.117 6.229 -3.843 1.00 94.12 463 ILE A C 1
ATOM 3821 O O . ILE A 1 463 ? -13.300 6.418 -4.116 1.00 94.12 463 ILE A O 1
ATOM 3825 N N . PHE A 1 464 ? -11.364 5.347 -4.514 1.00 95.06 464 PHE A N 1
ATOM 3826 C CA . PHE A 1 464 ? -11.883 4.547 -5.626 1.00 95.06 464 PHE A CA 1
ATOM 3827 C C . PHE A 1 464 ? -12.990 3.609 -5.140 1.00 95.06 464 PHE A C 1
ATOM 3829 O O . PHE A 1 464 ? -14.045 3.521 -5.766 1.00 95.06 464 PHE A O 1
ATOM 3836 N N . TYR A 1 465 ? -12.789 3.015 -3.964 1.00 93.69 465 TYR A N 1
ATOM 3837 C CA . TYR A 1 465 ? -13.768 2.181 -3.279 1.00 93.69 465 TYR A CA 1
ATOM 3838 C C . TYR A 1 465 ? -14.980 3.007 -2.835 1.00 93.69 465 TYR A C 1
ATOM 3840 O O . TYR A 1 465 ? -16.108 2.630 -3.144 1.00 93.69 465 TYR A O 1
ATOM 3848 N N . LEU A 1 466 ? -14.771 4.159 -2.183 1.00 94.25 466 LEU A N 1
ATOM 3849 C CA . LEU A 1 466 ? -15.859 5.011 -1.676 1.00 94.25 466 LEU A CA 1
ATOM 3850 C C . LEU A 1 466 ? -16.793 5.487 -2.800 1.00 94.25 466 LEU A C 1
ATOM 3852 O O . LEU A 1 466 ? -18.005 5.273 -2.753 1.00 94.25 466 LEU A O 1
ATOM 3856 N N . TYR A 1 467 ? -16.244 6.128 -3.836 1.00 96.62 467 TYR A N 1
ATOM 3857 C CA . TYR A 1 467 ? -17.054 6.691 -4.919 1.00 96.62 467 TYR A CA 1
ATOM 3858 C C . TYR A 1 467 ? -17.575 5.617 -5.872 1.00 96.62 467 TYR A C 1
ATOM 3860 O O . TYR A 1 467 ? -18.745 5.677 -6.251 1.00 96.62 467 TYR A O 1
ATOM 3868 N N . GLY A 1 468 ? -16.756 4.619 -6.220 1.00 96.44 468 GLY A N 1
ATOM 3869 C CA . GLY A 1 468 ? -17.174 3.511 -7.080 1.00 96.44 468 GLY A CA 1
ATOM 3870 C C . GLY A 1 468 ? -18.361 2.747 -6.487 1.00 96.44 468 GLY A C 1
ATOM 3871 O O . GLY A 1 468 ? -19.379 2.564 -7.159 1.00 96.44 468 GLY A O 1
ATOM 3872 N N . THR A 1 469 ? -18.285 2.397 -5.198 1.00 94.50 469 THR A N 1
ATOM 3873 C CA . THR A 1 469 ? -19.354 1.683 -4.474 1.00 94.50 469 THR A CA 1
ATOM 3874 C C . THR A 1 469 ? -20.639 2.499 -4.384 1.00 94.50 469 THR A C 1
ATOM 3876 O O . THR A 1 469 ? -21.739 1.967 -4.566 1.00 94.50 469 THR A O 1
ATOM 3879 N N . ARG A 1 470 ? -20.546 3.808 -4.128 1.00 95.81 470 ARG A N 1
ATOM 3880 C CA . ARG A 1 470 ? -21.735 4.673 -4.087 1.00 95.81 470 ARG A CA 1
ATOM 3881 C C . ARG A 1 470 ? -22.361 4.866 -5.458 1.00 95.81 470 ARG A C 1
ATOM 3883 O O . ARG A 1 470 ? -23.586 4.810 -5.571 1.00 95.81 470 ARG A O 1
ATOM 3890 N N . PHE A 1 471 ? -21.545 5.006 -6.498 1.00 97.75 471 PHE A N 1
ATOM 3891 C CA . PHE A 1 471 ? -22.041 5.143 -7.859 1.00 97.75 471 PHE A CA 1
ATOM 3892 C C . PHE A 1 471 ? -22.765 3.874 -8.326 1.00 97.75 471 PHE A C 1
ATOM 3894 O O . PHE A 1 471 ? -23.916 3.950 -8.755 1.00 97.75 471 PHE A O 1
ATOM 3901 N N . ILE A 1 472 ? -22.168 2.689 -8.159 1.00 96.31 472 ILE A N 1
ATOM 3902 C CA . ILE A 1 472 ? -22.812 1.420 -8.543 1.00 96.31 472 ILE A CA 1
ATOM 3903 C C . ILE A 1 472 ? -24.068 1.130 -7.709 1.00 96.31 472 ILE A C 1
ATOM 3905 O O . ILE A 1 472 ? -25.049 0.584 -8.220 1.00 96.31 472 ILE A O 1
ATOM 3909 N N . THR A 1 473 ? -24.084 1.565 -6.446 1.00 95.75 473 THR A N 1
ATOM 3910 C CA . THR A 1 473 ? -25.264 1.509 -5.576 1.00 95.75 473 THR A CA 1
ATOM 3911 C C . THR A 1 473 ? -26.397 2.378 -6.122 1.00 95.75 473 THR A C 1
ATOM 3913 O O . THR A 1 473 ? -27.529 1.907 -6.244 1.00 95.75 473 THR A O 1
ATOM 3916 N N . TYR A 1 474 ? -26.103 3.620 -6.515 1.00 97.25 474 TYR A N 1
ATOM 3917 C CA . TYR A 1 474 ? -27.063 4.513 -7.168 1.00 97.25 474 TYR A CA 1
ATOM 3918 C C . TYR A 1 474 ? -27.606 3.916 -8.475 1.00 97.25 474 TYR A C 1
ATOM 3920 O O . TYR A 1 474 ? -28.823 3.889 -8.679 1.00 97.25 474 TYR A O 1
ATOM 3928 N N . LEU A 1 475 ? -26.729 3.384 -9.333 1.00 97.31 475 LEU A N 1
ATOM 3929 C CA . LEU A 1 475 ? -27.136 2.743 -10.585 1.00 97.31 475 LEU A CA 1
ATOM 3930 C C . LEU A 1 475 ? -28.048 1.544 -10.330 1.00 97.31 475 LEU A C 1
ATOM 3932 O O . LEU A 1 475 ? -29.076 1.410 -10.987 1.00 97.31 475 LEU A O 1
ATOM 3936 N N . THR A 1 476 ? -27.719 0.710 -9.345 1.00 95.94 476 THR A N 1
ATOM 3937 C CA . THR A 1 476 ? -28.529 -0.459 -8.980 1.00 95.94 476 THR A CA 1
ATOM 3938 C C . THR A 1 476 ? -29.913 -0.044 -8.477 1.00 95.94 476 THR A C 1
ATOM 3940 O O . THR A 1 476 ? -30.908 -0.650 -8.871 1.00 95.94 476 THR A O 1
ATOM 3943 N N . LEU A 1 477 ? -30.009 1.021 -7.672 1.00 95.69 477 LEU A N 1
ATOM 3944 C CA . LEU A 1 477 ? -31.293 1.566 -7.210 1.00 95.69 477 LEU A CA 1
ATOM 3945 C C . LEU A 1 477 ? -32.156 2.111 -8.356 1.00 95.69 477 LEU A C 1
ATOM 3947 O O . LEU A 1 477 ? -33.378 1.978 -8.316 1.00 95.69 477 LEU A O 1
ATOM 3951 N N . LYS A 1 478 ? -31.536 2.745 -9.357 1.00 95.88 478 LYS A N 1
ATOM 3952 C CA . LYS A 1 478 ? -32.241 3.386 -10.479 1.00 95.88 478 LYS A CA 1
ATOM 3953 C C . LYS A 1 478 ? -32.616 2.398 -11.585 1.00 95.88 478 LYS A C 1
ATOM 3955 O O . LYS A 1 478 ? -33.690 2.518 -12.170 1.00 95.88 478 LYS A O 1
ATOM 3960 N N . TYR A 1 479 ? -31.735 1.446 -11.882 1.00 95.88 479 TYR A N 1
ATOM 3961 C CA . TYR A 1 479 ? -31.786 0.625 -13.094 1.00 95.88 479 TYR A CA 1
ATOM 3962 C C . TYR A 1 479 ? -31.875 -0.886 -12.840 1.00 95.88 479 TYR A C 1
ATOM 3964 O O . TYR A 1 479 ? -32.093 -1.637 -13.791 1.00 95.88 479 TYR A O 1
ATOM 3972 N N . GLY A 1 480 ? -31.742 -1.331 -11.589 1.00 94.31 480 GLY A N 1
ATOM 3973 C CA . GLY A 1 480 ? -31.720 -2.745 -11.220 1.00 94.31 480 GLY A CA 1
ATOM 3974 C C . GLY A 1 480 ? -30.336 -3.385 -11.357 1.00 94.31 480 GLY A C 1
ATOM 3975 O O . GLY A 1 480 ? -29.449 -2.890 -12.061 1.00 94.31 480 GLY A O 1
ATOM 3976 N N . LYS A 1 481 ? -30.141 -4.512 -10.667 1.00 93.00 481 LYS A N 1
ATOM 3977 C CA . LYS A 1 481 ? -28.851 -5.218 -10.624 1.00 93.00 481 LYS A CA 1
ATOM 3978 C C . LYS A 1 481 ? -28.486 -5.883 -11.951 1.00 93.00 481 LYS A C 1
ATOM 3980 O O . LYS A 1 481 ? -27.310 -6.080 -12.225 1.00 93.00 481 LYS A O 1
ATOM 3985 N N . GLU A 1 482 ? -29.467 -6.237 -12.778 1.00 93.69 482 GLU A N 1
ATOM 3986 C CA . GLU A 1 482 ? -29.249 -6.929 -14.050 1.00 93.69 482 GLU A CA 1
ATOM 3987 C C . GLU A 1 482 ? -28.500 -6.028 -15.031 1.00 93.69 482 GLU A C 1
ATOM 3989 O O . GLU A 1 482 ? -27.508 -6.456 -15.620 1.00 93.69 482 GLU A O 1
ATOM 3994 N N . LYS A 1 483 ? -28.923 -4.761 -15.145 1.00 95.12 483 LYS A N 1
ATOM 3995 C CA . LYS A 1 483 ? -28.220 -3.752 -15.947 1.00 95.12 483 LYS A CA 1
ATOM 3996 C C . LYS A 1 483 ? -26.837 -3.445 -15.382 1.00 95.12 483 LYS A C 1
ATOM 3998 O O . LYS A 1 483 ? -25.887 -3.319 -16.146 1.00 95.12 483 LYS A O 1
ATOM 4003 N N . MET A 1 484 ? -26.711 -3.386 -14.055 1.00 94.06 484 MET A N 1
ATOM 4004 C CA . MET A 1 484 ? -25.407 -3.245 -13.407 1.00 94.06 484 MET A CA 1
ATOM 4005 C C . MET A 1 484 ? -24.459 -4.380 -13.820 1.00 94.06 484 MET A C 1
ATOM 4007 O O . MET A 1 484 ? -23.385 -4.101 -14.337 1.00 94.06 484 MET A O 1
ATOM 4011 N N . LEU A 1 485 ? -24.872 -5.646 -13.692 1.00 94.31 485 LEU A N 1
ATOM 4012 C CA . LEU A 1 485 ? -24.050 -6.795 -14.089 1.00 94.31 485 LEU A CA 1
ATOM 4013 C C . LEU A 1 485 ? -23.730 -6.786 -15.590 1.00 94.31 485 LEU A C 1
ATOM 4015 O O . LEU A 1 485 ? -22.623 -7.150 -15.978 1.00 94.31 485 LEU A O 1
ATOM 4019 N N . GLN A 1 486 ? -24.676 -6.370 -16.437 1.00 93.56 486 GLN A N 1
ATOM 4020 C CA . GLN A 1 486 ? -24.472 -6.275 -17.884 1.00 93.56 486 GLN A CA 1
ATOM 4021 C C . GLN A 1 486 ? -23.341 -5.301 -18.248 1.00 93.56 486 GLN A C 1
ATOM 4023 O O . GLN A 1 486 ? -22.535 -5.599 -19.128 1.00 93.56 486 GLN A O 1
ATOM 4028 N N . TRP A 1 487 ? -23.208 -4.179 -17.536 1.00 93.88 487 TRP A N 1
ATOM 4029 C CA . TRP A 1 487 ? -22.132 -3.213 -17.784 1.00 93.88 487 TRP A CA 1
ATOM 4030 C C . TRP A 1 487 ? -20.725 -3.809 -17.614 1.00 93.88 487 TRP A C 1
ATOM 4032 O O . TRP A 1 487 ? -19.805 -3.426 -18.334 1.00 93.88 487 TRP A O 1
ATOM 4042 N N . PHE A 1 488 ? -20.573 -4.834 -16.775 1.00 93.00 488 PHE A N 1
ATOM 4043 C CA . PHE A 1 488 ? -19.300 -5.516 -16.519 1.00 93.00 488 PHE A CA 1
ATOM 4044 C C . PHE A 1 488 ? -19.098 -6.818 -17.323 1.00 93.00 488 PHE A C 1
ATOM 4046 O O . PHE A 1 488 ? -18.073 -7.472 -17.168 1.00 93.00 488 PHE A O 1
ATOM 4053 N N . LYS A 1 489 ? -20.039 -7.208 -18.199 1.00 89.69 489 LYS A N 1
ATOM 4054 C CA . LYS A 1 489 ? -19.947 -8.418 -19.052 1.00 89.69 489 LYS A CA 1
ATOM 4055 C C . LYS A 1 489 ? -19.651 -8.085 -20.513 1.00 89.69 489 LYS A C 1
ATOM 4057 O O . LYS A 1 489 ? -20.421 -7.299 -21.049 1.00 89.69 489 LYS A O 1
ATOM 4062 N N . PRO A 1 490 ? -18.624 -8.628 -21.181 1.00 83.50 490 PRO A N 1
ATOM 4063 C CA . PRO A 1 490 ? -18.388 -8.332 -22.595 1.00 83.50 490 PRO A CA 1
ATOM 4064 C C . PRO A 1 490 ? -19.626 -8.661 -23.448 1.00 83.50 490 PRO A C 1
ATOM 4066 O O . PRO A 1 490 ? -20.315 -9.647 -23.187 1.00 83.50 490 PRO A O 1
ATOM 4069 N N . ASP A 1 491 ? -19.913 -7.823 -24.446 1.00 79.31 491 ASP A N 1
ATOM 4070 C CA . ASP A 1 491 ? -20.957 -8.098 -25.435 1.00 79.31 491 ASP A CA 1
ATOM 4071 C C . ASP A 1 491 ? -20.388 -9.003 -26.547 1.00 79.31 491 ASP A C 1
ATOM 4073 O O . ASP A 1 491 ? -19.214 -8.902 -26.920 1.00 79.31 491 ASP A O 1
ATOM 4077 N N . GLU A 1 492 ? -21.214 -9.899 -27.097 1.00 70.81 492 GLU A N 1
ATOM 4078 C CA . GLU A 1 492 ? -20.797 -10.795 -28.184 1.00 70.81 492 GLU A CA 1
ATOM 4079 C C . GLU A 1 492 ? -20.351 -9.984 -29.415 1.00 70.81 492 GLU A C 1
ATOM 4081 O O . GLU A 1 492 ? -21.123 -9.219 -29.994 1.00 70.81 492 GLU A O 1
ATOM 4086 N N . GLY A 1 493 ? -19.088 -10.153 -29.823 1.00 66.06 493 GLY A N 1
ATOM 4087 C CA . GLY A 1 493 ? -18.501 -9.454 -30.972 1.00 66.06 493 GLY A CA 1
ATOM 4088 C C . GLY A 1 493 ? -18.134 -7.982 -30.736 1.00 66.06 493 GLY A C 1
ATOM 4089 O O . GLY A 1 493 ? -17.673 -7.331 -31.676 1.00 66.06 493 GLY A O 1
ATOM 4090 N N . ASP A 1 494 ? -18.301 -7.450 -29.520 1.00 70.62 494 ASP A N 1
ATOM 4091 C CA . ASP A 1 494 ? -17.884 -6.087 -29.184 1.00 70.62 494 ASP A CA 1
ATOM 4092 C C . ASP A 1 494 ? -16.376 -6.018 -28.941 1.00 70.62 494 ASP A C 1
ATOM 4094 O O . ASP A 1 494 ? -15.844 -6.570 -27.980 1.00 70.62 494 ASP A O 1
ATOM 4098 N N . PHE A 1 495 ? -15.689 -5.304 -29.824 1.00 63.81 495 PHE A N 1
ATOM 4099 C CA . PHE A 1 495 ? -14.260 -5.072 -29.772 1.00 63.81 495 PHE A CA 1
ATOM 4100 C C . PHE A 1 495 ? -14.026 -3.566 -29.719 1.00 63.81 495 PHE A C 1
ATOM 4102 O O . PHE A 1 495 ? -14.252 -2.873 -30.711 1.00 63.81 495 PHE A O 1
ATOM 4109 N N . TYR A 1 496 ? -13.557 -3.076 -28.567 1.00 67.94 496 TYR A N 1
ATOM 4110 C CA . TYR A 1 496 ? -13.177 -1.678 -28.321 1.00 67.94 496 TYR A CA 1
ATOM 4111 C C . TYR A 1 496 ? -14.284 -0.641 -28.070 1.00 67.94 496 TYR A C 1
ATOM 4113 O O . TYR A 1 496 ? -13.970 0.552 -28.099 1.00 67.94 496 TYR A O 1
ATOM 4121 N N . SER A 1 497 ? -15.537 -1.002 -27.755 1.00 71.25 497 SER A N 1
ATOM 4122 C CA . SER A 1 497 ? -16.503 0.027 -27.318 1.00 71.25 497 SER A CA 1
ATOM 4123 C C . SER A 1 497 ? -15.998 0.801 -26.087 1.00 71.25 497 SER A C 1
ATOM 4125 O O . SER A 1 497 ? -16.195 2.011 -25.998 1.00 71.25 497 SER A O 1
ATOM 4127 N N . GLY A 1 498 ? -15.261 0.151 -25.181 1.00 79.94 498 GLY A N 1
ATOM 4128 C CA . GLY A 1 498 ? -14.798 0.761 -23.936 1.00 79.94 498 GLY A CA 1
ATOM 4129 C C . GLY A 1 498 ? -15.935 0.910 -22.927 1.00 79.94 498 GLY A C 1
ATOM 4130 O O . GLY A 1 498 ? -17.109 1.025 -23.279 1.00 79.94 498 GLY A O 1
ATOM 4131 N N . PHE A 1 499 ? -15.596 0.925 -21.638 1.00 87.94 499 PHE A N 1
ATOM 4132 C CA . PHE A 1 499 ? -16.613 0.899 -20.582 1.00 87.94 499 PHE A CA 1
ATOM 4133 C C . PHE A 1 499 ? -17.554 2.123 -20.601 1.00 87.94 499 PHE A C 1
ATOM 4135 O O . PHE A 1 499 ? -18.693 2.007 -20.157 1.00 87.94 499 PHE A O 1
ATOM 4142 N N . ILE A 1 500 ? -17.117 3.265 -21.152 1.00 89.56 500 ILE A N 1
ATOM 4143 C CA . ILE A 1 500 ? -17.925 4.491 -21.289 1.00 89.56 500 ILE A CA 1
ATOM 4144 C C . ILE A 1 500 ? -19.015 4.329 -22.359 1.00 89.56 500 ILE A C 1
ATOM 4146 O O . ILE A 1 500 ? -20.188 4.518 -22.056 1.00 89.56 500 ILE A O 1
ATOM 4150 N N . ASN A 1 501 ? -18.675 3.924 -23.588 1.00 88.62 501 ASN A N 1
ATOM 4151 C CA . ASN A 1 501 ? -19.703 3.743 -24.627 1.00 88.62 501 ASN A CA 1
ATOM 4152 C C . ASN A 1 501 ? -20.642 2.588 -24.266 1.00 88.62 501 ASN A C 1
ATOM 4154 O O . ASN A 1 501 ? -21.846 2.637 -24.508 1.00 88.62 501 ASN A O 1
ATOM 4158 N N . LYS A 1 502 ? -20.104 1.548 -23.623 1.00 90.25 502 LYS A N 1
ATOM 4159 C CA . LYS A 1 502 ? -20.919 0.457 -23.105 1.00 90.25 502 LYS A CA 1
ATOM 4160 C C . LYS A 1 502 ? -21.882 0.911 -22.009 1.00 90.25 502 LYS A C 1
ATOM 4162 O O . LYS A 1 502 ? -23.014 0.436 -21.967 1.00 90.25 502 LYS A O 1
ATOM 4167 N N . PHE A 1 503 ? -21.465 1.838 -21.144 1.00 94.25 503 PHE A N 1
ATOM 4168 C CA . PHE A 1 503 ? -22.360 2.451 -20.164 1.00 94.25 503 PHE A CA 1
ATOM 4169 C C . PHE A 1 503 ? -23.569 3.084 -20.866 1.00 94.25 503 PHE A C 1
ATOM 4171 O O . PHE A 1 503 ? -24.710 2.784 -20.512 1.00 94.25 503 PHE A O 1
ATOM 4178 N N . GLU A 1 504 ? -23.331 3.876 -21.914 1.00 94.00 504 GLU A N 1
ATOM 4179 C CA . GLU A 1 504 ? -24.397 4.505 -22.699 1.00 94.00 504 GLU A CA 1
ATOM 4180 C C . GLU A 1 504 ? -25.330 3.466 -23.340 1.00 94.00 504 GLU A C 1
ATOM 4182 O O . GLU A 1 504 ? -26.549 3.589 -23.236 1.00 94.00 504 GLU A O 1
ATOM 4187 N N . ASN A 1 505 ? -24.786 2.383 -23.902 1.00 92.69 505 ASN A N 1
ATOM 4188 C CA . ASN A 1 505 ? -25.584 1.302 -24.490 1.00 92.69 505 ASN A CA 1
ATOM 4189 C C . ASN A 1 505 ? -26.481 0.584 -23.463 1.00 92.69 505 ASN A C 1
ATOM 4191 O O . ASN A 1 505 ? -27.635 0.262 -23.753 1.00 92.69 505 ASN A O 1
ATOM 4195 N N . VAL A 1 506 ? -25.968 0.319 -22.257 1.00 95.00 506 VAL A N 1
ATOM 4196 C CA . VAL A 1 506 ? -26.683 -0.440 -21.214 1.00 95.00 506 VAL A CA 1
ATOM 4197 C C . VAL A 1 506 ? -27.721 0.427 -20.492 1.00 95.00 506 VAL A C 1
ATOM 4199 O O . VAL A 1 506 ? -28.854 -0.007 -20.221 1.00 95.00 506 VAL A O 1
ATOM 4202 N N . PHE A 1 507 ? -27.355 1.665 -20.163 1.00 96.06 507 PHE A N 1
ATOM 4203 C CA . PHE A 1 507 ? -28.173 2.553 -19.339 1.00 96.06 507 PHE A CA 1
ATOM 4204 C C . PHE A 1 507 ? -28.989 3.566 -20.148 1.00 96.06 507 PHE A C 1
ATOM 4206 O O . PHE A 1 507 ? -30.010 4.031 -19.642 1.00 96.06 507 PHE A O 1
ATOM 4213 N N . GLY A 1 508 ? -28.625 3.836 -21.405 1.00 95.75 508 GLY A N 1
ATOM 4214 C CA . GLY A 1 508 ? -29.273 4.839 -22.255 1.00 95.75 508 GLY A CA 1
ATOM 4215 C C . GLY A 1 508 ? -28.990 6.280 -21.818 1.00 95.75 508 GLY A C 1
ATOM 4216 O O . GLY A 1 508 ? -29.813 7.160 -22.061 1.00 95.75 508 GLY A O 1
ATOM 4217 N N . GLU A 1 509 ? -27.882 6.507 -21.110 1.00 96.62 509 GLU A N 1
ATOM 4218 C CA . GLU A 1 509 ? -27.462 7.790 -20.537 1.00 96.62 509 GLU A CA 1
ATOM 4219 C C . GLU A 1 509 ? -25.930 7.888 -20.621 1.00 96.62 509 GLU A C 1
ATOM 4221 O O . GLU A 1 509 ? -25.246 6.896 -20.383 1.00 96.62 509 GLU A O 1
ATOM 4226 N N . GLU A 1 510 ? -25.386 9.064 -20.942 1.00 95.56 510 GLU A N 1
ATOM 4227 C CA . GLU A 1 510 ? -23.932 9.299 -20.907 1.00 95.56 510 GLU A CA 1
ATOM 4228 C C . GLU A 1 510 ? -23.395 9.172 -19.468 1.00 95.56 510 GLU A C 1
ATOM 4230 O O . GLU A 1 510 ? -24.062 9.573 -18.504 1.00 95.56 510 GLU A O 1
ATOM 4235 N N . LEU A 1 511 ? -22.176 8.644 -19.308 1.00 94.56 511 LEU A N 1
ATOM 4236 C CA . LEU A 1 511 ? -21.573 8.391 -17.993 1.00 94.56 511 LEU A CA 1
ATOM 4237 C C . LEU A 1 511 ? -21.438 9.676 -17.165 1.00 94.56 511 LEU A C 1
ATOM 4239 O O . LEU A 1 511 ? -21.722 9.673 -15.968 1.00 94.56 511 LEU A O 1
ATOM 4243 N N . GLU A 1 512 ? -21.042 10.777 -17.797 1.00 93.38 512 GLU A N 1
ATOM 4244 C CA . GLU A 1 512 ? -20.889 12.090 -17.172 1.00 93.38 512 GLU A CA 1
ATOM 4245 C C . GLU A 1 512 ? -22.219 12.588 -16.595 1.00 93.38 512 GLU A C 1
ATOM 4247 O O . GLU A 1 512 ? -22.279 12.980 -15.427 1.00 93.38 512 GLU A O 1
ATOM 4252 N N . ASN A 1 513 ? -23.304 12.487 -17.370 1.00 96.69 513 ASN A N 1
ATOM 4253 C CA . ASN A 1 513 ? -24.644 12.881 -16.931 1.00 96.69 513 ASN A CA 1
ATOM 4254 C C . ASN A 1 513 ? -25.132 12.001 -15.771 1.00 96.69 513 ASN A C 1
ATOM 4256 O O . ASN A 1 513 ? -25.666 12.507 -14.778 1.00 96.69 513 ASN A O 1
ATOM 4260 N N . ALA A 1 514 ? -24.900 10.688 -15.850 1.00 97.69 514 ALA A N 1
ATOM 4261 C CA . ALA A 1 514 ? -25.242 9.769 -14.772 1.00 97.69 514 ALA A CA 1
ATOM 4262 C C . ALA A 1 514 ? -24.440 10.055 -13.492 1.00 97.69 514 ALA A C 1
ATOM 4264 O O . ALA A 1 514 ? -25.006 9.993 -12.399 1.00 97.69 514 ALA A O 1
ATOM 4265 N N . TRP A 1 515 ? -23.155 10.406 -13.609 1.00 97.00 515 TRP A N 1
ATOM 4266 C CA . TRP A 1 515 ? -22.296 10.782 -12.482 1.00 97.00 515 TRP A CA 1
ATOM 4267 C C . TRP A 1 515 ? -22.751 12.089 -11.824 1.00 97.00 515 TRP A C 1
ATOM 4269 O O . TRP A 1 515 ? -22.819 12.178 -10.597 1.00 97.00 515 TRP A O 1
ATOM 4279 N N . GLU A 1 516 ? -23.137 13.096 -12.610 1.00 96.94 516 GLU A N 1
ATOM 4280 C CA . GLU A 1 516 ? -23.724 14.332 -12.081 1.00 96.94 516 GLU A CA 1
ATOM 4281 C C . GLU A 1 516 ? -25.057 14.083 -11.365 1.00 96.94 516 GLU A C 1
ATOM 4283 O O . GLU A 1 516 ? -25.327 14.662 -10.307 1.00 96.94 516 GLU A O 1
ATOM 4288 N N . ASN A 1 517 ? -25.905 13.221 -11.927 1.00 98.00 517 ASN A N 1
ATOM 4289 C CA . ASN A 1 517 ? -27.181 12.846 -11.327 1.00 98.00 517 ASN A CA 1
ATOM 4290 C C . ASN A 1 517 ? -26.985 12.048 -10.033 1.00 98.00 517 ASN A C 1
ATOM 4292 O O . ASN A 1 517 ? -27.692 12.291 -9.053 1.00 98.00 517 ASN A O 1
ATOM 4296 N N . PHE A 1 518 ? -25.992 11.160 -10.004 1.00 97.81 518 PHE A N 1
ATOM 4297 C CA . PHE A 1 518 ? -25.525 10.496 -8.793 1.00 97.81 518 PHE A CA 1
ATOM 4298 C C . PHE A 1 518 ? -25.066 11.513 -7.745 1.00 97.81 518 PHE A C 1
ATOM 4300 O O . PHE A 1 518 ? -25.541 11.458 -6.614 1.00 97.81 518 PHE A O 1
ATOM 4307 N N . SER A 1 519 ? -24.211 12.472 -8.114 1.00 97.12 519 SER A N 1
ATOM 4308 C CA . SER A 1 519 ? -23.728 13.505 -7.196 1.00 97.12 519 SER A CA 1
ATOM 4309 C C . SER A 1 519 ? -24.889 14.260 -6.546 1.00 97.12 519 SER A C 1
ATOM 4311 O O . SER A 1 519 ? -24.946 14.371 -5.324 1.00 97.12 519 SER A O 1
ATOM 4313 N N . LYS A 1 520 ? -25.867 14.720 -7.338 1.00 97.69 520 LYS A N 1
ATOM 4314 C CA . LYS A 1 520 ? -27.071 15.400 -6.824 1.00 97.69 520 LYS A CA 1
ATOM 4315 C C . LYS A 1 520 ? -27.864 14.498 -5.875 1.00 97.69 520 LYS A C 1
ATOM 4317 O O . LYS A 1 520 ? -28.210 14.925 -4.777 1.00 97.69 520 LYS A O 1
ATOM 4322 N N . TYR A 1 521 ? -28.091 13.245 -6.267 1.00 98.12 521 TYR A N 1
ATOM 4323 C CA . TYR A 1 521 ? -28.806 12.272 -5.445 1.00 98.12 521 TYR A CA 1
ATOM 4324 C C . TYR A 1 521 ? -28.095 11.989 -4.111 1.00 98.12 521 TYR A C 1
ATOM 4326 O O . TYR A 1 521 ? -28.753 11.952 -3.073 1.00 98.12 521 TYR A O 1
ATOM 4334 N N . GLU A 1 522 ? -26.770 11.816 -4.112 1.00 97.88 522 GLU A N 1
ATOM 4335 C CA . GLU A 1 522 ? -25.989 11.566 -2.894 1.00 97.88 522 GLU A CA 1
ATOM 4336 C C . GLU A 1 522 ? -26.059 12.770 -1.948 1.00 97.88 522 GLU A C 1
ATOM 4338 O O . GLU A 1 522 ? -26.282 12.602 -0.748 1.00 97.88 522 GLU A O 1
ATOM 4343 N N . LYS A 1 523 ? -25.968 13.996 -2.483 1.00 97.50 523 LYS A N 1
ATOM 4344 C CA . LYS A 1 523 ? -26.137 15.229 -1.698 1.00 97.50 523 LYS A CA 1
ATOM 4345 C C . LYS A 1 523 ? -27.519 15.291 -1.040 1.00 97.50 523 LYS A C 1
ATOM 4347 O O . LYS A 1 523 ? -27.606 15.528 0.166 1.00 97.50 523 LYS A O 1
ATOM 4352 N N . ASP A 1 524 ? -28.587 15.022 -1.791 1.00 97.94 524 ASP A N 1
ATOM 4353 C CA . ASP A 1 524 ? -29.961 15.011 -1.268 1.00 97.94 524 ASP A CA 1
ATOM 4354 C C . ASP A 1 524 ? -30.167 13.910 -0.215 1.00 97.94 524 ASP A C 1
ATOM 4356 O O . ASP A 1 524 ? -30.786 14.129 0.834 1.00 97.94 524 ASP A O 1
ATOM 4360 N N . PHE A 1 525 ? -29.612 12.722 -0.465 1.00 97.94 525 PHE A N 1
ATOM 4361 C CA . PHE A 1 525 ? -29.666 11.599 0.460 1.00 97.94 525 PHE A CA 1
ATOM 4362 C C . PHE A 1 525 ? -28.975 11.937 1.784 1.00 97.94 525 PHE A C 1
ATOM 4364 O O . PHE A 1 525 ? -29.593 11.808 2.847 1.00 97.94 525 PHE A O 1
ATOM 4371 N N . GLN A 1 526 ? -27.749 12.457 1.746 1.00 98.06 526 GLN A N 1
ATOM 4372 C CA . GLN A 1 526 ? -27.032 12.833 2.963 1.00 98.06 526 GLN A CA 1
ATOM 4373 C C . GLN A 1 526 ? -27.659 14.037 3.667 1.00 98.06 526 GLN A C 1
ATOM 4375 O O . GLN A 1 526 ? -27.703 14.064 4.899 1.00 98.06 526 GLN A O 1
ATOM 4380 N N . GLN A 1 527 ? -28.246 14.985 2.933 1.00 98.31 527 GLN A N 1
ATOM 4381 C CA . GLN A 1 527 ? -29.017 16.074 3.535 1.00 98.31 527 GLN A CA 1
ATOM 4382 C C . GLN A 1 527 ? -30.206 15.542 4.351 1.00 98.31 527 GLN A C 1
ATOM 4384 O O . GLN A 1 527 ? -30.504 16.065 5.429 1.00 98.31 527 GLN A O 1
ATOM 4389 N N . SER A 1 528 ? -30.863 14.472 3.892 1.00 98.25 528 SER A N 1
ATOM 4390 C CA . SER A 1 528 ? -31.934 13.820 4.654 1.00 98.25 528 SER A CA 1
ATOM 4391 C C . SER A 1 528 ? -31.422 13.194 5.962 1.00 98.25 528 SER A C 1
ATOM 4393 O O . SER A 1 528 ? -32.035 13.393 7.014 1.00 98.25 528 SER A O 1
ATOM 4395 N N . ASN A 1 529 ? -30.250 12.548 5.939 1.00 98.25 529 ASN A N 1
ATOM 4396 C CA . ASN A 1 529 ? -29.590 12.014 7.133 1.00 98.25 529 ASN A CA 1
ATOM 4397 C C . ASN A 1 529 ? -29.175 13.129 8.108 1.00 98.25 529 ASN A C 1
ATOM 4399 O O . ASN A 1 529 ? -29.393 13.010 9.315 1.00 98.25 529 ASN A O 1
ATOM 4403 N N . ILE A 1 530 ? -28.651 14.248 7.603 1.00 98.44 530 ILE A N 1
ATOM 4404 C CA . ILE A 1 530 ? -28.327 15.435 8.411 1.00 98.44 530 ILE A CA 1
ATOM 4405 C C . ILE A 1 530 ? -29.586 15.974 9.104 1.00 98.44 530 ILE A C 1
ATOM 4407 O O . ILE A 1 530 ? -29.556 16.263 10.301 1.00 98.44 530 ILE A O 1
ATOM 4411 N N . ASN A 1 531 ? -30.718 16.052 8.397 1.00 98.44 531 ASN A N 1
ATOM 4412 C CA . ASN A 1 531 ? -31.990 16.501 8.971 1.00 98.44 531 ASN A CA 1
ATOM 4413 C C . ASN A 1 531 ? -32.496 15.564 10.084 1.00 98.44 531 ASN A C 1
ATOM 4415 O O . ASN A 1 531 ? -33.000 16.044 11.100 1.00 98.44 531 ASN A O 1
ATOM 4419 N N . ILE A 1 532 ? -32.322 14.245 9.933 1.00 98.00 532 ILE A N 1
ATOM 4420 C CA . ILE A 1 532 ? -32.636 13.261 10.982 1.00 98.00 532 ILE A CA 1
ATOM 4421 C C . ILE A 1 532 ? -31.793 13.526 12.236 1.00 98.00 532 ILE A C 1
ATOM 4423 O O . ILE A 1 532 ? -32.333 13.570 13.345 1.00 98.00 532 ILE A O 1
ATOM 4427 N N . LEU A 1 533 ? -30.486 13.746 12.081 1.00 97.62 533 LEU A N 1
ATOM 4428 C CA . LEU A 1 533 ? -29.580 14.003 13.204 1.00 97.62 533 LEU A CA 1
ATOM 4429 C C . LEU A 1 533 ? -29.856 15.353 13.888 1.00 97.62 533 LEU A C 1
ATOM 4431 O O . LEU A 1 533 ? -29.808 15.425 15.116 1.00 97.62 533 LEU A O 1
ATOM 4435 N N . ASN A 1 534 ? -30.232 16.384 13.124 1.00 97.25 534 ASN A N 1
ATOM 4436 C CA . ASN A 1 534 ? -30.635 17.708 13.625 1.00 97.25 534 ASN A CA 1
ATOM 4437 C C . ASN A 1 534 ? -31.933 17.696 14.457 1.00 97.25 534 ASN A C 1
ATOM 4439 O O . ASN A 1 534 ? -32.243 18.685 15.118 1.00 97.25 534 ASN A O 1
ATOM 4443 N N . SER A 1 535 ? -32.703 16.601 14.449 1.00 96.38 535 SER A N 1
ATOM 4444 C CA . SER A 1 535 ? -33.940 16.490 15.241 1.00 96.38 535 SER A CA 1
ATOM 4445 C C . SER A 1 535 ? -33.708 16.426 16.759 1.00 96.38 535 SER A C 1
ATOM 4447 O O . SER A 1 535 ? -34.657 16.535 17.539 1.00 96.38 535 SER A O 1
ATOM 4449 N N . VAL A 1 536 ? -32.456 16.240 17.188 1.00 96.19 536 VAL A N 1
ATOM 4450 C CA . VAL A 1 536 ? -32.034 16.169 18.589 1.00 96.19 536 VAL A CA 1
ATOM 4451 C C . VAL A 1 536 ? -30.831 17.087 18.797 1.00 96.19 536 VAL A C 1
ATOM 4453 O O . VAL A 1 536 ? -29.951 17.170 17.949 1.00 96.19 536 VAL A O 1
ATOM 4456 N N . GLU A 1 537 ? -30.780 17.759 19.948 1.00 95.00 537 GLU A N 1
ATOM 4457 C CA . GLU A 1 537 ? -29.666 18.634 20.329 1.00 95.00 537 GLU A CA 1
ATOM 4458 C C . GLU A 1 537 ? -28.332 17.871 20.400 1.00 95.00 537 GLU A C 1
ATOM 4460 O O . GLU A 1 537 ? -28.241 16.823 21.047 1.00 95.00 537 GLU A O 1
ATOM 4465 N N . PHE A 1 538 ? -27.300 18.415 19.751 1.00 96.50 538 PHE A N 1
ATOM 4466 C CA . PHE A 1 538 ? -25.952 17.850 19.732 1.00 96.50 538 PHE A CA 1
ATOM 4467 C C . PHE A 1 538 ? -25.234 17.991 21.069 1.00 96.50 538 PHE A C 1
ATOM 4469 O O . PHE A 1 538 ? -25.477 18.916 21.845 1.00 96.50 538 PHE A O 1
ATOM 4476 N N . THR A 1 539 ? -24.277 17.099 21.308 1.00 97.00 539 THR A N 1
ATOM 4477 C CA . THR A 1 539 ? -23.363 17.231 22.439 1.00 97.00 539 THR A CA 1
ATOM 4478 C C . THR A 1 539 ? -22.526 18.505 22.285 1.00 97.00 539 THR A C 1
ATOM 4480 O O . THR A 1 539 ? -21.887 18.682 21.244 1.00 97.00 539 THR A O 1
ATOM 4483 N N . PRO A 1 540 ? -22.484 19.387 23.304 1.00 96.25 540 PRO A N 1
ATOM 4484 C CA . PRO A 1 540 ? -21.624 20.563 23.276 1.00 96.25 540 PRO A CA 1
ATOM 4485 C C . PRO A 1 540 ? -20.161 20.173 23.056 1.00 96.25 540 PRO A C 1
ATOM 4487 O O . PRO A 1 540 ? -19.666 19.235 23.679 1.00 96.25 540 PRO A O 1
ATOM 4490 N N . LYS A 1 541 ? -19.456 20.909 22.196 1.00 95.81 541 LYS A N 1
ATOM 4491 C CA . LYS A 1 541 ? -18.037 20.683 21.898 1.00 95.81 541 LYS A CA 1
ATOM 4492 C C . LYS A 1 541 ? -17.253 21.985 21.973 1.00 95.81 541 LYS A C 1
ATOM 4494 O O . LYS A 1 541 ? -17.757 23.040 21.592 1.00 95.81 541 LYS A O 1
ATOM 4499 N N . ARG A 1 542 ? -16.013 21.905 22.451 1.00 95.62 542 ARG A N 1
ATOM 4500 C CA . ARG A 1 542 ? -15.056 23.016 22.471 1.00 95.62 542 ARG A CA 1
ATOM 4501 C C . ARG A 1 542 ? -13.891 22.698 21.540 1.00 95.62 542 ARG A C 1
ATOM 4503 O O . ARG A 1 542 ? -13.238 21.668 21.712 1.00 95.62 542 ARG A O 1
ATOM 4510 N N . ASN A 1 543 ? -13.616 23.597 20.597 1.00 92.94 543 ASN A N 1
ATOM 4511 C CA . ASN A 1 543 ? -12.416 23.526 19.765 1.00 92.94 543 ASN A CA 1
ATOM 4512 C C . ASN A 1 543 ? -11.182 23.825 20.623 1.00 92.94 543 ASN A C 1
ATOM 4514 O O . ASN A 1 543 ? -11.203 24.756 21.433 1.00 92.94 543 ASN A O 1
ATOM 4518 N N . ILE A 1 544 ? -10.134 23.016 20.466 1.00 93.19 544 ILE A N 1
ATOM 4519 C CA . ILE A 1 544 ? -8.813 23.309 21.040 1.00 93.19 544 ILE A CA 1
ATOM 4520 C C . ILE A 1 544 ? -7.901 23.897 19.958 1.00 93.19 544 ILE A C 1
ATOM 4522 O O . ILE A 1 544 ? -7.190 24.857 20.220 1.00 93.19 544 ILE A O 1
ATOM 4526 N N . SER A 1 545 ? -7.973 23.334 18.750 1.00 90.62 545 SER A N 1
ATOM 4527 C CA . SER A 1 545 ? -7.347 23.836 17.530 1.00 90.62 545 SER A CA 1
ATOM 4528 C C . SER A 1 545 ? -8.330 23.687 16.362 1.00 90.62 545 SER A C 1
ATOM 4530 O O . SER A 1 545 ? -9.261 22.869 16.427 1.00 90.62 545 SER A O 1
ATOM 4532 N N . ASP A 1 546 ? -8.129 24.493 15.324 1.00 86.31 546 ASP A N 1
ATOM 4533 C CA . ASP A 1 546 ? -8.805 24.357 14.030 1.00 86.31 546 ASP A CA 1
ATOM 4534 C C . ASP A 1 546 ? -7.957 23.550 13.025 1.00 86.31 546 ASP A C 1
ATOM 4536 O O . ASP A 1 546 ? -8.420 23.244 11.932 1.00 86.31 546 ASP A O 1
ATOM 4540 N N . GLU A 1 547 ? -6.735 23.163 13.406 1.00 91.50 547 GLU A N 1
ATOM 4541 C CA . GLU A 1 547 ? -5.825 22.367 12.583 1.00 91.50 547 GLU A CA 1
ATOM 4542 C C . GLU A 1 547 ? -6.264 20.895 12.506 1.00 91.50 547 GLU A C 1
ATOM 4544 O O . GLU A 1 547 ? -6.614 20.276 13.519 1.00 91.50 547 GLU A O 1
ATOM 4549 N N . SER A 1 548 ? -6.218 20.332 11.294 1.00 94.25 548 SER A N 1
ATOM 4550 C CA . SER A 1 548 ? -6.423 18.905 11.047 1.00 94.25 548 SER A CA 1
ATOM 4551 C C . SER A 1 548 ? -5.100 18.142 11.095 1.00 94.25 548 SER A C 1
ATOM 4553 O O . SER A 1 548 ? -4.079 18.577 10.553 1.00 94.25 548 SER A O 1
ATOM 4555 N N . PHE A 1 549 ? -5.129 16.963 11.707 1.00 95.75 549 PHE A N 1
ATOM 4556 C CA . PHE A 1 549 ? -3.971 16.084 11.836 1.00 95.75 549 PHE A CA 1
ATOM 4557 C C . PHE A 1 549 ? -4.012 14.886 10.876 1.00 95.75 549 PHE A C 1
ATOM 4559 O O . PHE A 1 549 ? -3.213 13.972 11.021 1.00 95.75 549 PHE A O 1
ATOM 4566 N N . GLY A 1 550 ? -4.893 14.863 9.870 1.00 95.62 550 GLY A N 1
ATOM 4567 C CA . GLY A 1 550 ? -4.971 13.707 8.970 1.00 95.62 550 GLY A CA 1
ATOM 4568 C C . GLY A 1 550 ? -5.423 12.447 9.718 1.00 95.62 550 GLY A C 1
ATOM 4569 O O . GLY A 1 550 ? -6.360 12.497 10.519 1.00 95.62 550 GLY A O 1
ATOM 4570 N N . TRP A 1 551 ? -4.740 11.328 9.490 1.00 96.25 551 TRP A N 1
ATOM 4571 C CA . TRP A 1 551 ? -4.871 10.125 10.313 1.00 96.25 551 TRP A CA 1
ATOM 4572 C C . TRP A 1 551 ? -4.054 10.255 11.597 1.00 96.25 551 TRP A C 1
ATOM 4574 O O . TRP A 1 551 ? -2.981 10.854 11.594 1.00 96.25 551 TRP A O 1
ATOM 4584 N N . VAL A 1 552 ? -4.544 9.687 12.702 1.00 96.94 552 VAL A N 1
ATOM 4585 C CA . VAL A 1 552 ? -3.908 9.804 14.025 1.00 96.94 552 VAL A CA 1
ATOM 4586 C C . VAL A 1 552 ? -3.831 8.458 14.735 1.00 96.94 552 VAL A C 1
ATOM 4588 O O . VAL A 1 552 ? -4.739 7.629 14.610 1.00 96.94 552 VAL A O 1
ATOM 4591 N N . THR A 1 553 ? -2.773 8.272 15.526 1.00 97.19 553 THR A N 1
ATOM 4592 C CA . THR A 1 553 ? -2.624 7.123 16.432 1.00 97.19 553 THR A CA 1
ATOM 4593 C C . THR A 1 553 ? -3.591 7.231 17.615 1.00 97.19 553 THR A C 1
ATOM 4595 O O . THR A 1 553 ? -4.321 8.215 17.775 1.00 97.19 553 THR A O 1
ATOM 4598 N N . GLN A 1 554 ? -3.568 6.237 18.507 1.00 95.69 554 GLN A N 1
ATOM 4599 C CA . GLN A 1 554 ? -4.228 6.364 19.803 1.00 95.69 554 GLN A CA 1
ATOM 4600 C C . GLN A 1 554 ? -3.605 7.536 20.592 1.00 95.69 554 GLN A C 1
ATOM 4602 O O . GLN A 1 554 ? -2.378 7.588 20.710 1.00 95.69 554 GLN A O 1
ATOM 4607 N N . PRO A 1 555 ? -4.407 8.490 21.108 1.00 97.12 555 PRO A N 1
ATOM 4608 C CA . PRO A 1 555 ? -3.886 9.552 21.949 1.00 97.12 555 PRO A CA 1
ATOM 4609 C C . PRO A 1 555 ? -3.618 9.062 23.382 1.00 97.12 555 PRO A C 1
ATOM 4611 O O . PRO A 1 555 ? -4.164 8.050 23.826 1.00 97.12 555 PRO A O 1
ATOM 4614 N N . TYR A 1 556 ? -2.816 9.816 24.137 1.00 96.88 556 TYR A N 1
ATOM 4615 C CA . TYR A 1 556 ? -2.587 9.599 25.571 1.00 96.88 556 TYR A CA 1
ATOM 4616 C C . TYR A 1 556 ? -2.513 10.926 26.314 1.00 96.88 556 TYR A C 1
ATOM 4618 O O . TYR A 1 556 ? -1.874 11.864 25.845 1.00 96.88 556 TYR A O 1
ATOM 4626 N N . PHE A 1 557 ? -3.144 11.013 27.484 1.00 95.69 557 PHE A N 1
ATOM 4627 C CA . PHE A 1 557 ? -3.143 12.231 28.290 1.00 95.69 557 PHE A CA 1
ATOM 4628 C C . PHE A 1 557 ? -2.017 12.221 29.328 1.00 95.69 557 PHE A C 1
ATOM 4630 O O . PHE A 1 557 ? -2.009 11.397 30.242 1.00 95.69 557 PHE A O 1
ATOM 4637 N N . ASP A 1 558 ? -1.097 13.180 29.226 1.00 94.62 558 ASP A N 1
ATOM 4638 C CA . ASP A 1 558 ? -0.127 13.479 30.275 1.00 94.62 558 ASP A CA 1
ATOM 4639 C C . ASP A 1 558 ? -0.687 14.549 31.216 1.00 94.62 558 ASP A C 1
ATOM 4641 O O . ASP A 1 558 ? -0.688 15.752 30.929 1.00 94.62 558 ASP A O 1
ATOM 4645 N N . LYS A 1 559 ? -1.174 14.086 32.369 1.00 91.38 559 LYS A N 1
ATOM 4646 C CA . LYS A 1 559 ? -1.845 14.917 33.373 1.00 91.38 559 LYS A CA 1
ATOM 4647 C C . LYS A 1 559 ? -0.944 16.009 33.954 1.00 91.38 559 LYS A C 1
ATOM 4649 O O . LYS A 1 559 ? -1.449 17.089 34.260 1.00 91.38 559 LYS A O 1
ATOM 4654 N N . ASP A 1 560 ? 0.354 15.741 34.101 1.00 90.69 560 ASP A N 1
ATOM 4655 C CA . ASP A 1 560 ? 1.289 16.661 34.762 1.00 90.69 560 ASP A CA 1
ATOM 4656 C C . ASP A 1 560 ? 1.520 17.917 33.921 1.00 90.69 560 ASP A C 1
ATOM 4658 O O . ASP A 1 560 ? 1.546 19.033 34.439 1.00 90.69 560 ASP A O 1
ATOM 4662 N N . SER A 1 561 ? 1.648 17.734 32.606 1.00 90.25 561 SER A N 1
ATOM 4663 C CA . SER A 1 561 ? 1.903 18.816 31.656 1.00 90.25 561 SER A CA 1
ATOM 4664 C C . SER A 1 561 ? 0.650 19.299 30.916 1.00 90.25 561 SER A C 1
ATOM 4666 O O . SER A 1 561 ? 0.721 20.284 30.186 1.00 90.25 561 SER A O 1
ATOM 4668 N N . LYS A 1 562 ? -0.505 18.651 31.134 1.00 94.56 562 LYS A N 1
ATOM 4669 C CA . LYS A 1 562 ? -1.784 18.894 30.440 1.00 94.56 562 LYS A CA 1
ATOM 4670 C C . LYS A 1 562 ? -1.682 18.780 28.914 1.00 94.56 562 LYS A C 1
ATOM 4672 O O . LYS A 1 562 ? -2.326 19.537 28.185 1.00 94.56 562 LYS A O 1
ATOM 4677 N N . ASN A 1 563 ? -0.905 17.808 28.451 1.00 96.12 563 ASN A N 1
ATOM 4678 C CA . ASN A 1 563 ? -0.682 17.554 27.034 1.00 96.12 563 ASN A CA 1
ATOM 4679 C C . ASN A 1 563 ? -1.331 16.243 26.579 1.00 96.12 563 ASN A C 1
ATOM 4681 O O . ASN A 1 563 ? -1.480 15.308 27.366 1.00 96.12 563 ASN A O 1
ATOM 4685 N N . ILE A 1 564 ? -1.667 16.160 25.293 1.00 97.44 564 ILE A N 1
ATOM 4686 C CA . ILE A 1 564 ? -2.020 14.916 24.606 1.00 97.44 564 ILE A CA 1
ATOM 4687 C C . ILE A 1 564 ? -0.834 14.488 23.740 1.00 97.44 564 ILE A C 1
ATOM 4689 O O . ILE A 1 564 ? -0.308 15.289 22.971 1.00 97.44 564 ILE A O 1
ATOM 4693 N N . LEU A 1 565 ? -0.410 13.234 23.860 1.00 97.62 565 LEU A N 1
ATOM 4694 C CA . LEU A 1 565 ? 0.623 12.627 23.022 1.00 97.62 565 LEU A CA 1
ATOM 4695 C C . LEU A 1 565 ? -0.030 11.743 21.962 1.00 97.62 565 LEU A C 1
ATOM 4697 O O . LEU A 1 565 ? -0.859 10.905 22.314 1.00 97.62 565 LEU A O 1
ATOM 4701 N N . PHE A 1 566 ? 0.332 11.923 20.694 1.00 97.69 566 PHE A N 1
ATOM 4702 C CA . PHE A 1 566 ? -0.131 11.087 19.579 1.00 97.69 566 PHE A CA 1
ATOM 4703 C C . PHE A 1 566 ? 0.780 11.247 18.357 1.00 97.69 566 PHE A C 1
ATOM 4705 O O . PHE A 1 566 ? 1.522 12.223 18.249 1.00 97.69 566 PHE A O 1
ATOM 4712 N N . GLY A 1 567 ? 0.730 10.288 17.437 1.00 97.38 567 GLY A N 1
ATOM 4713 C CA . GLY A 1 567 ? 1.307 10.403 16.102 1.00 97.38 567 GLY A CA 1
ATOM 4714 C C . GLY A 1 567 ? 0.262 10.789 15.062 1.00 97.38 567 GLY A C 1
ATOM 4715 O O . GLY A 1 567 ? -0.925 10.517 15.249 1.00 97.38 567 GLY A O 1
ATOM 4716 N N . TYR A 1 568 ? 0.701 11.407 13.967 1.00 97.06 568 TYR A N 1
ATOM 4717 C CA . TYR A 1 568 ? -0.175 11.796 12.866 1.00 97.06 568 TYR A CA 1
ATOM 4718 C C . TYR A 1 568 ? 0.431 11.539 11.481 1.00 97.06 568 TYR A C 1
ATOM 4720 O O . TYR A 1 568 ? 1.654 11.460 11.335 1.00 97.06 568 TYR A O 1
ATOM 4728 N N . HIS A 1 569 ? -0.432 11.447 10.466 1.00 95.56 569 HIS A N 1
ATOM 4729 C CA . HIS A 1 569 ? -0.086 11.298 9.051 1.00 95.56 569 HIS A CA 1
ATOM 4730 C C . HIS A 1 569 ? -1.055 12.118 8.181 1.00 95.56 569 HIS A C 1
ATOM 4732 O O . HIS A 1 569 ? -2.247 11.815 8.120 1.00 95.56 569 HIS A O 1
ATOM 4738 N N . ARG A 1 570 ? -0.552 13.172 7.521 1.00 93.56 570 ARG A N 1
ATOM 4739 C CA . ARG A 1 570 ? -1.363 14.141 6.761 1.00 93.56 570 ARG A CA 1
ATOM 4740 C C . ARG A 1 570 ? -0.700 14.580 5.454 1.00 93.56 570 ARG A C 1
ATOM 4742 O O . ARG A 1 570 ? 0.491 14.356 5.254 1.00 93.56 570 ARG A O 1
ATOM 4749 N N . THR A 1 571 ? -1.481 15.209 4.577 1.00 91.94 571 THR A N 1
ATOM 4750 C CA . THR A 1 571 ? -1.021 15.771 3.295 1.00 91.94 571 THR A CA 1
ATOM 4751 C C . THR A 1 571 ? 0.102 16.791 3.490 1.00 91.94 571 THR A C 1
ATOM 4753 O O . THR A 1 571 ? 0.076 17.553 4.452 1.00 91.94 571 THR A O 1
ATOM 4756 N N . GLY A 1 572 ? 1.098 16.781 2.597 1.00 90.81 572 GLY A N 1
ATOM 4757 C CA . GLY A 1 572 ? 2.202 17.753 2.588 1.00 90.81 572 GLY A CA 1
ATOM 4758 C C . GLY A 1 572 ? 3.292 17.543 3.646 1.00 90.81 572 GLY A C 1
ATOM 4759 O O . GLY A 1 572 ? 4.337 18.189 3.576 1.00 90.81 572 GLY A O 1
ATOM 4760 N N . GLU A 1 573 ? 3.111 16.618 4.597 1.00 91.88 573 GLU A N 1
ATOM 4761 C CA . GLU A 1 573 ? 4.044 16.422 5.710 1.00 91.88 573 GLU A CA 1
ATOM 4762 C C . GLU A 1 573 ? 4.434 14.964 5.958 1.00 91.88 573 GLU A C 1
ATOM 4764 O O . GLU A 1 573 ? 3.683 14.022 5.711 1.00 91.88 573 GLU A O 1
ATOM 4769 N N . LEU A 1 574 ? 5.648 14.775 6.483 1.00 93.38 574 LEU A N 1
ATOM 4770 C CA . LEU A 1 574 ? 6.090 13.471 6.971 1.00 93.38 574 LEU A CA 1
ATOM 4771 C C . LEU A 1 574 ? 5.377 13.134 8.280 1.00 93.38 574 LEU A C 1
ATOM 4773 O O . LEU A 1 574 ? 5.184 14.008 9.125 1.00 93.38 574 LEU A O 1
ATOM 4777 N N . ALA A 1 575 ? 5.080 11.852 8.484 1.00 95.25 575 ALA A N 1
ATOM 4778 C CA . ALA A 1 575 ? 4.494 11.387 9.730 1.00 95.25 575 ALA A CA 1
ATOM 4779 C C . ALA A 1 575 ? 5.419 11.643 10.934 1.00 95.25 575 ALA A C 1
ATOM 4781 O O . ALA A 1 575 ? 6.649 11.466 10.885 1.00 95.25 575 ALA A O 1
ATOM 4782 N N . LYS A 1 576 ? 4.806 12.088 12.031 1.00 95.25 576 LYS A N 1
ATOM 4783 C CA . LYS A 1 576 ? 5.481 12.595 13.233 1.00 95.25 576 LYS A CA 1
ATOM 4784 C C . LYS A 1 576 ? 4.736 12.159 14.485 1.00 95.25 576 LYS A C 1
ATOM 4786 O O . LYS A 1 576 ? 3.533 11.919 14.446 1.00 95.25 576 LYS A O 1
ATOM 4791 N N . ILE A 1 577 ? 5.460 12.109 15.598 1.00 96.56 577 ILE A N 1
ATOM 4792 C CA . ILE A 1 577 ? 4.908 11.983 16.950 1.00 96.56 577 ILE A CA 1
ATOM 4793 C C . ILE A 1 577 ? 4.984 13.352 17.613 1.00 96.56 577 ILE A C 1
ATOM 4795 O O . ILE A 1 577 ? 6.033 14.001 17.575 1.00 96.56 577 ILE A O 1
ATOM 4799 N N . VAL A 1 578 ? 3.887 13.785 18.230 1.00 96.00 578 VAL A N 1
ATOM 4800 C CA . VAL A 1 578 ? 3.754 15.125 18.800 1.00 96.00 578 VAL A CA 1
ATOM 4801 C C . VAL A 1 578 ? 3.232 15.126 20.227 1.00 96.00 578 VAL A C 1
ATOM 4803 O O . VAL A 1 578 ? 2.565 14.199 20.690 1.00 96.00 578 VAL A O 1
ATOM 4806 N N . ARG A 1 579 ? 3.523 16.232 20.910 1.00 95.81 579 ARG A N 1
ATOM 4807 C CA . ARG A 1 579 ? 2.942 16.619 22.191 1.00 95.81 579 ARG A CA 1
ATOM 4808 C C . ARG A 1 579 ? 2.084 17.866 21.988 1.00 95.81 579 ARG A C 1
ATOM 4810 O O . ARG A 1 579 ? 2.626 18.929 21.698 1.00 95.81 579 ARG A O 1
ATOM 4817 N N . PHE A 1 580 ? 0.775 17.731 22.151 1.00 96.88 580 PHE A N 1
ATOM 4818 C CA . PHE A 1 580 ? -0.238 18.757 21.901 1.00 96.88 580 PHE A CA 1
ATOM 4819 C C . PHE A 1 580 ? -0.761 19.365 23.211 1.00 96.88 580 PHE A C 1
ATOM 4821 O O . PHE A 1 580 ? -1.253 18.640 24.075 1.00 96.88 580 PHE A O 1
ATOM 4828 N N . ASP A 1 581 ? -0.679 20.684 23.360 1.00 96.00 581 ASP A N 1
ATOM 4829 C CA . ASP A 1 581 ? -1.056 21.414 24.575 1.00 96.00 581 ASP A CA 1
ATOM 4830 C C . ASP A 1 581 ? -2.546 21.773 24.583 1.00 96.00 581 ASP A C 1
ATOM 4832 O O . ASP A 1 581 ? -3.043 22.512 23.731 1.00 96.00 581 ASP A O 1
ATOM 4836 N N . LEU A 1 582 ? -3.274 21.280 25.591 1.00 95.50 582 LEU A N 1
ATOM 4837 C CA . LEU A 1 582 ? -4.725 21.469 25.699 1.00 95.50 582 LEU A CA 1
ATOM 4838 C C . LEU A 1 582 ? -5.163 22.901 26.044 1.00 95.50 582 LEU A C 1
ATOM 4840 O O . LEU A 1 582 ? -6.349 23.225 25.895 1.00 95.50 582 LEU A O 1
ATOM 4844 N N . ASN A 1 583 ? -4.258 23.734 26.561 1.00 93.44 583 ASN A N 1
ATOM 4845 C CA . ASN A 1 583 ? -4.543 25.119 26.929 1.00 93.44 583 ASN A CA 1
ATOM 4846 C C . ASN A 1 583 ? -4.288 26.066 25.755 1.00 93.44 583 ASN A C 1
ATOM 4848 O O . ASN A 1 583 ? -5.060 27.003 25.566 1.00 93.44 583 ASN A O 1
ATOM 4852 N N . THR A 1 584 ? -3.207 25.842 25.003 1.00 93.81 584 THR A N 1
ATOM 4853 C CA . THR A 1 584 ? -2.785 26.742 23.916 1.00 93.81 584 THR A CA 1
ATOM 4854 C C . THR A 1 584 ? -3.224 26.283 22.529 1.00 93.81 584 THR A C 1
ATOM 4856 O O . THR A 1 584 ? -3.313 27.120 21.638 1.00 93.81 584 THR A O 1
ATOM 4859 N N . GLY A 1 585 ? -3.492 24.988 22.336 1.00 93.88 585 GLY A N 1
ATOM 4860 C CA . GLY A 1 585 ? -3.797 24.404 21.026 1.00 93.88 585 GLY A CA 1
ATOM 4861 C C . GLY A 1 585 ? -2.586 24.222 20.110 1.00 93.88 585 GLY A C 1
ATOM 4862 O O . GLY A 1 585 ? -2.753 23.782 18.977 1.00 93.88 585 GLY A O 1
ATOM 4863 N N . ASN A 1 586 ? -1.379 24.519 20.599 1.00 95.25 586 ASN A N 1
ATOM 4864 C CA . ASN A 1 586 ? -0.127 24.303 19.880 1.00 95.25 586 ASN A CA 1
ATOM 4865 C C . ASN A 1 586 ? 0.423 22.895 20.144 1.00 95.25 586 ASN A C 1
ATOM 4867 O O . ASN A 1 586 ? 0.115 22.279 21.165 1.00 95.25 586 ASN A O 1
ATOM 4871 N N . TYR A 1 587 ? 1.311 22.412 19.276 1.00 94.75 587 TYR A N 1
ATOM 4872 C CA . TYR A 1 587 ? 2.050 21.171 19.500 1.00 94.75 587 TYR A CA 1
ATOM 4873 C C . TYR A 1 587 ? 3.552 21.334 19.287 1.00 94.75 587 TYR A C 1
ATOM 4875 O O . TYR A 1 587 ? 4.023 22.281 18.661 1.00 94.75 587 TYR A O 1
ATOM 4883 N N . ILE A 1 588 ? 4.303 20.383 19.837 1.00 94.12 588 ILE A N 1
ATOM 4884 C CA . ILE A 1 588 ? 5.745 20.238 19.652 1.00 94.12 588 ILE A CA 1
ATOM 4885 C C . ILE A 1 588 ? 6.009 18.853 19.071 1.00 94.12 588 ILE A C 1
ATOM 4887 O O . ILE A 1 588 ? 5.470 17.856 19.556 1.00 94.12 588 ILE A O 1
ATOM 4891 N N . GLU A 1 589 ? 6.857 18.795 18.052 1.00 93.69 589 GLU A N 1
ATOM 4892 C CA . GLU A 1 589 ? 7.325 17.546 17.458 1.00 93.69 589 GLU A CA 1
ATOM 4893 C C . GLU A 1 589 ? 8.335 16.858 18.383 1.00 93.69 589 GLU A C 1
ATOM 4895 O O . GLU A 1 589 ? 9.309 17.471 18.820 1.00 93.69 589 GLU A O 1
ATOM 4900 N N . LEU A 1 590 ? 8.098 15.581 18.690 1.00 92.94 590 LEU A N 1
ATOM 4901 C CA . LEU A 1 590 ? 8.996 14.760 19.505 1.00 92.94 590 LEU A CA 1
ATOM 4902 C C . LEU A 1 590 ? 9.984 13.989 18.634 1.00 92.94 590 LEU A C 1
ATOM 4904 O O . LEU A 1 590 ? 11.182 13.977 18.903 1.00 92.94 590 LEU A O 1
ATOM 4908 N N . THR A 1 591 ? 9.481 13.317 17.600 1.00 93.62 591 THR A N 1
ATOM 4909 C CA . THR A 1 591 ? 10.311 12.560 16.662 1.00 93.62 591 THR A CA 1
ATOM 4910 C C . THR A 1 591 ? 9.564 12.293 15.357 1.00 93.62 591 THR A C 1
ATOM 4912 O O . THR A 1 591 ? 8.334 12.361 15.298 1.00 93.62 591 THR A O 1
ATOM 4915 N N . SER A 1 592 ? 10.313 11.976 14.302 1.00 91.69 592 SER A N 1
ATOM 4916 C CA . SER A 1 592 ? 9.746 11.524 13.033 1.00 91.69 592 SER A CA 1
ATOM 4917 C C . SER A 1 592 ? 9.426 10.031 13.093 1.00 91.69 592 SER A C 1
ATOM 4919 O O . SER A 1 592 ? 10.150 9.247 13.712 1.00 91.69 592 SER A O 1
ATOM 4921 N N . MET A 1 593 ? 8.355 9.640 12.413 1.00 91.94 593 MET A N 1
ATOM 4922 C CA . MET A 1 593 ? 7.870 8.270 12.354 1.00 91.94 593 MET A CA 1
ATOM 4923 C C . MET A 1 593 ? 7.988 7.760 10.913 1.00 91.94 593 MET A C 1
ATOM 4925 O O . MET A 1 593 ? 7.191 8.155 10.059 1.00 91.94 593 MET A O 1
ATOM 4929 N N . PRO A 1 594 ? 9.021 6.960 10.592 1.00 90.81 594 PRO A N 1
ATOM 4930 C CA . PRO A 1 594 ? 9.118 6.329 9.282 1.00 90.81 594 PRO A CA 1
ATOM 4931 C C . PRO A 1 594 ? 8.029 5.259 9.117 1.00 90.81 594 PRO A C 1
ATOM 4933 O O . PRO A 1 594 ? 7.471 4.787 10.108 1.00 90.81 594 PRO A O 1
ATOM 4936 N N . SER A 1 595 ? 7.732 4.922 7.856 1.00 91.06 595 SER A N 1
ATOM 4937 C CA . SER A 1 595 ? 6.821 3.828 7.474 1.00 91.06 595 SER A CA 1
ATOM 4938 C C . SER A 1 595 ? 5.482 3.809 8.247 1.00 91.06 595 SER A C 1
ATOM 4940 O O . SER A 1 595 ? 5.143 2.802 8.878 1.00 91.06 595 SER A O 1
ATOM 4942 N N . PRO A 1 596 ? 4.703 4.917 8.238 1.00 93.69 596 PRO A N 1
ATOM 4943 C CA . PRO A 1 596 ? 3.364 4.917 8.818 1.00 93.69 596 PRO A CA 1
ATOM 4944 C C . PRO A 1 596 ? 2.428 4.003 8.014 1.00 93.69 596 PRO A C 1
ATOM 4946 O O . PRO A 1 596 ? 2.531 3.934 6.786 1.00 93.69 596 PRO A O 1
ATOM 4949 N N . SER A 1 597 ? 1.482 3.348 8.688 1.00 91.38 597 SER A N 1
ATOM 4950 C CA . SER A 1 597 ? 0.337 2.745 8.003 1.00 91.38 597 SER A CA 1
ATOM 4951 C C . SER A 1 597 ? -0.618 3.837 7.527 1.00 91.38 597 SER A C 1
ATOM 4953 O O . SER A 1 597 ? -0.478 5.018 7.875 1.00 91.38 597 SER A O 1
ATOM 4955 N N . MET A 1 598 ? -1.580 3.463 6.690 1.00 83.94 598 MET A N 1
ATOM 4956 C CA . MET A 1 598 ? -2.500 4.434 6.117 1.00 83.94 598 MET A CA 1
ATOM 4957 C C . MET A 1 598 ? -3.443 4.991 7.185 1.00 83.94 598 MET A C 1
ATOM 4959 O O . MET A 1 598 ? -3.533 6.206 7.325 1.00 83.94 598 MET A O 1
ATOM 4963 N N . ILE A 1 599 ? -4.108 4.121 7.949 1.00 88.56 599 ILE A N 1
ATOM 4964 C CA . ILE A 1 599 ? -5.247 4.491 8.802 1.00 88.56 599 ILE A CA 1
ATOM 4965 C C . ILE A 1 599 ? -4.846 4.589 10.277 1.00 88.56 599 ILE A C 1
ATOM 4967 O O . ILE A 1 599 ? -5.120 5.591 10.941 1.00 88.56 599 ILE A O 1
ATOM 4971 N N . GLN A 1 600 ? -4.199 3.551 10.812 1.00 91.50 600 GLN A N 1
ATOM 4972 C CA . GLN A 1 600 ? -3.772 3.519 12.217 1.00 91.50 600 GLN A CA 1
ATOM 4973 C C . GLN A 1 600 ? -2.511 4.344 12.472 1.00 91.50 600 GLN A C 1
ATOM 4975 O O . GLN A 1 600 ? -2.245 4.706 13.619 1.00 91.50 600 GLN A O 1
ATOM 4980 N N . VAL A 1 601 ? -1.768 4.670 11.412 1.00 95.00 601 VAL A N 1
ATOM 4981 C CA . VAL A 1 601 ? -0.481 5.368 11.407 1.00 95.00 601 VAL A CA 1
ATOM 4982 C C . VAL A 1 601 ? 0.635 4.558 12.077 1.00 95.00 601 VAL A C 1
ATOM 4984 O O . VAL A 1 601 ? 1.626 4.224 11.435 1.00 95.00 601 VAL A O 1
ATOM 4987 N N . SER A 1 602 ? 0.494 4.251 13.363 1.00 96.00 602 SER A N 1
ATOM 4988 C CA . SER A 1 602 ? 1.411 3.440 14.162 1.00 96.00 602 SER A CA 1
ATOM 4989 C C . SER A 1 602 ? 0.688 2.934 15.406 1.00 96.00 602 SER A C 1
ATOM 4991 O O . SER A 1 602 ? -0.208 3.590 15.945 1.00 96.00 602 SER A O 1
ATOM 4993 N N . SER A 1 603 ? 1.092 1.764 15.883 1.00 96.50 603 SER A N 1
ATOM 4994 C CA . SER A 1 603 ? 0.646 1.257 17.169 1.00 96.50 603 SER A CA 1
ATOM 4995 C C . SER A 1 603 ? 1.449 1.919 18.284 1.00 96.50 603 SER A C 1
ATOM 4997 O O . SER A 1 603 ? 2.672 1.825 18.305 1.00 96.50 603 SER A O 1
ATOM 4999 N N . THR A 1 604 ? 0.770 2.545 19.243 1.00 97.62 604 THR A N 1
ATOM 5000 C CA . THR A 1 604 ? 1.402 3.376 20.280 1.00 97.62 604 THR A CA 1
ATOM 5001 C C . THR A 1 604 ? 1.025 2.942 21.693 1.00 97.62 604 THR A C 1
ATOM 5003 O O . THR A 1 604 ? 0.010 2.283 21.875 1.00 97.62 604 THR A O 1
ATOM 5006 N N . ALA A 1 605 ? 1.816 3.322 22.699 1.00 97.69 605 ALA A N 1
ATOM 5007 C CA . ALA A 1 605 ? 1.470 3.217 24.123 1.00 97.69 605 ALA A CA 1
ATOM 5008 C C . ALA A 1 605 ? 2.215 4.288 24.938 1.00 97.69 605 ALA A C 1
ATOM 5010 O O . ALA A 1 605 ? 3.275 4.748 24.521 1.00 97.69 605 ALA A O 1
ATOM 5011 N N . TYR A 1 606 ? 1.707 4.678 26.111 1.00 96.69 606 TYR A N 1
ATOM 5012 C CA . TYR A 1 606 ? 2.358 5.692 26.949 1.00 96.69 606 TYR A CA 1
ATOM 5013 C C . TYR A 1 606 ? 2.405 5.302 28.427 1.00 96.69 606 TYR A C 1
ATOM 5015 O O . TYR A 1 606 ? 1.374 5.164 29.083 1.00 96.69 606 TYR A O 1
ATOM 5023 N N . ASP A 1 607 ? 3.619 5.183 28.962 1.00 95.75 607 ASP A N 1
ATOM 5024 C CA . ASP A 1 607 ? 3.871 5.029 30.391 1.00 95.75 607 ASP A CA 1
ATOM 5025 C C . ASP A 1 607 ? 4.008 6.418 31.023 1.00 95.75 607 ASP A C 1
ATOM 5027 O O . ASP A 1 607 ? 5.067 7.055 30.989 1.00 95.75 607 ASP A O 1
ATOM 5031 N N . SER A 1 608 ? 2.920 6.891 31.626 1.00 91.69 608 SER A N 1
ATOM 5032 C CA . SER A 1 608 ? 2.837 8.232 32.207 1.00 91.69 608 SER A CA 1
ATOM 5033 C C . SER A 1 608 ? 3.733 8.454 33.423 1.00 91.69 608 SER A C 1
ATOM 5035 O O . SER A 1 608 ? 3.943 9.608 33.806 1.00 91.69 608 SER A O 1
ATOM 5037 N N . LYS A 1 609 ? 4.238 7.390 34.055 1.00 92.06 609 LYS A N 1
ATOM 5038 C CA . LYS A 1 609 ? 5.072 7.481 35.258 1.00 92.06 609 LYS A CA 1
ATOM 5039 C C . LYS A 1 609 ? 6.555 7.535 34.902 1.00 92.06 609 LYS A C 1
ATOM 5041 O O . LYS A 1 609 ? 7.270 8.343 35.488 1.00 92.06 609 LYS A O 1
ATOM 5046 N N . ASN A 1 610 ? 6.988 6.760 33.907 1.00 92.88 610 ASN A N 1
ATOM 5047 C CA . ASN A 1 610 ? 8.360 6.822 33.385 1.00 92.88 610 ASN A CA 1
ATOM 5048 C C . ASN A 1 610 ? 8.533 7.804 32.216 1.00 92.88 610 ASN A C 1
ATOM 5050 O O . ASN A 1 610 ? 9.651 8.014 31.759 1.00 92.88 610 ASN A O 1
ATOM 5054 N N . LYS A 1 611 ? 7.439 8.412 31.737 1.00 93.88 611 LYS A N 1
ATOM 5055 C CA . LYS A 1 611 ? 7.407 9.340 30.593 1.00 93.88 611 LYS A CA 1
ATOM 5056 C C . LYS A 1 611 ? 7.916 8.712 29.287 1.00 93.88 611 LYS A C 1
ATOM 5058 O O . LYS A 1 611 ? 8.475 9.403 28.436 1.00 93.88 611 LYS A O 1
ATOM 5063 N N . LEU A 1 612 ? 7.671 7.414 29.115 1.00 96.06 612 LEU A N 1
ATOM 5064 C CA . LEU A 1 612 ? 8.070 6.644 27.937 1.00 96.06 612 LEU A CA 1
ATOM 5065 C C . LEU A 1 612 ? 6.897 6.513 26.965 1.00 96.06 612 LEU A C 1
ATOM 5067 O O . LEU A 1 612 ? 5.820 6.057 27.350 1.00 96.06 612 LEU A O 1
ATOM 5071 N N . PHE A 1 613 ? 7.110 6.901 25.711 1.00 97.38 613 PHE A N 1
ATOM 5072 C CA . PHE A 1 613 ? 6.147 6.744 24.626 1.00 97.38 613 PHE A CA 1
ATOM 5073 C C . PHE A 1 613 ? 6.643 5.666 23.660 1.00 97.38 613 PHE A C 1
ATOM 5075 O O . PHE A 1 613 ? 7.700 5.811 23.046 1.00 97.38 613 PHE A O 1
ATOM 5082 N N . PHE A 1 614 ? 5.889 4.582 23.541 1.00 98.12 614 PHE A N 1
ATOM 5083 C CA . PHE A 1 614 ? 6.179 3.453 22.664 1.00 98.12 614 PHE A CA 1
ATOM 5084 C C . PHE A 1 614 ? 5.467 3.644 21.332 1.00 98.12 614 PHE A C 1
ATOM 5086 O O . PHE A 1 614 ? 4.334 4.129 21.306 1.00 98.12 614 PHE A O 1
ATOM 5093 N N . PHE A 1 615 ? 6.114 3.250 20.242 1.00 97.88 615 PHE A N 1
ATOM 5094 C CA . PHE A 1 615 ? 5.534 3.296 18.905 1.00 97.88 615 PHE A CA 1
ATOM 5095 C C . PHE A 1 615 ? 6.171 2.254 17.990 1.00 97.88 615 PHE A C 1
ATOM 5097 O O . PHE A 1 615 ? 7.321 1.868 18.195 1.00 97.88 615 PHE A O 1
ATOM 5104 N N . THR A 1 616 ? 5.440 1.834 16.964 1.00 97.06 616 THR A N 1
ATOM 5105 C CA . THR A 1 616 ? 5.936 0.892 15.957 1.00 97.06 616 THR A CA 1
ATOM 5106 C C . THR A 1 616 ? 6.405 1.595 14.683 1.00 97.06 616 THR A C 1
ATOM 5108 O O . THR A 1 616 ? 5.841 2.625 14.293 1.00 97.06 616 THR A O 1
ATOM 5111 N N . THR A 1 617 ? 7.411 1.031 14.017 1.00 94.62 617 THR A N 1
ATOM 5112 C CA . THR A 1 617 ? 7.812 1.344 12.626 1.00 94.62 617 THR A CA 1
ATOM 5113 C C . THR A 1 617 ? 7.492 0.153 11.725 1.00 94.62 617 THR A C 1
ATOM 5115 O O . THR A 1 617 ? 7.008 -0.857 12.224 1.00 94.62 617 THR A O 1
ATOM 5118 N N . ASN A 1 618 ? 7.690 0.277 10.411 1.00 92.62 618 ASN A N 1
ATOM 5119 C CA . ASN A 1 618 ? 7.386 -0.773 9.424 1.00 92.62 618 ASN A CA 1
ATOM 5120 C C . ASN A 1 618 ? 5.902 -1.162 9.416 1.00 92.62 618 ASN A C 1
ATOM 5122 O O . ASN A 1 618 ? 5.515 -2.316 9.292 1.00 92.62 618 ASN A O 1
ATOM 5126 N N . ASN A 1 619 ? 5.032 -0.156 9.554 1.00 91.31 619 ASN A N 1
ATOM 5127 C CA . ASN A 1 619 ? 3.591 -0.372 9.697 1.00 91.31 619 ASN A CA 1
ATOM 5128 C C . ASN A 1 619 ? 2.864 -0.585 8.361 1.00 91.31 619 ASN A C 1
ATOM 5130 O O . ASN A 1 619 ? 1.678 -0.900 8.367 1.00 91.31 619 ASN A O 1
ATOM 5134 N N . ASN A 1 620 ? 3.529 -0.350 7.229 1.00 79.06 620 ASN A N 1
ATOM 5135 C CA . ASN A 1 620 ? 2.946 -0.487 5.892 1.00 79.06 620 ASN A CA 1
ATOM 5136 C C . ASN A 1 620 ? 3.677 -1.491 4.992 1.00 79.06 620 ASN A C 1
ATOM 5138 O O . ASN A 1 620 ? 3.164 -1.820 3.926 1.00 79.06 620 ASN A O 1
ATOM 5142 N N . GLN A 1 621 ? 4.880 -1.920 5.375 1.00 77.88 621 GLN A N 1
ATOM 5143 C CA . GLN A 1 621 ? 5.749 -2.843 4.648 1.00 77.88 621 GLN A CA 1
ATOM 5144 C C . GLN A 1 621 ? 6.712 -3.467 5.661 1.00 77.88 621 GLN A C 1
ATOM 5146 O O . GLN A 1 621 ? 7.175 -2.740 6.538 1.00 77.88 621 GLN A O 1
ATOM 5151 N N . LEU A 1 622 ? 7.080 -4.739 5.468 1.00 86.25 622 LEU A N 1
ATOM 5152 C CA . LEU A 1 622 ? 8.008 -5.483 6.335 1.00 86.25 622 LEU A CA 1
ATOM 5153 C C . LEU A 1 622 ? 7.441 -5.761 7.738 1.00 86.25 622 LEU A C 1
ATOM 5155 O O . LEU A 1 622 ? 6.240 -5.617 7.981 1.00 86.25 622 LEU A O 1
ATOM 5159 N N . TYR A 1 623 ? 8.303 -6.237 8.631 1.00 89.69 623 TYR A N 1
ATOM 5160 C CA . TYR A 1 623 ? 7.959 -6.635 9.988 1.00 89.69 623 TYR A CA 1
ATOM 5161 C C . TYR A 1 623 ? 8.093 -5.454 10.949 1.00 89.69 623 TYR A C 1
ATOM 5163 O O . TYR A 1 623 ? 9.055 -4.690 10.887 1.00 89.69 623 TYR A O 1
ATOM 5171 N N . ARG A 1 624 ? 7.111 -5.278 11.842 1.00 92.75 624 ARG A N 1
ATOM 5172 C CA . ARG A 1 624 ? 7.106 -4.155 12.786 1.00 92.75 624 ARG A CA 1
ATOM 5173 C C . ARG A 1 624 ? 8.191 -4.290 13.842 1.00 92.75 624 ARG A C 1
ATOM 5175 O O . ARG A 1 624 ? 8.243 -5.278 14.582 1.00 92.75 624 ARG A O 1
ATOM 5182 N N . ASP A 1 625 ? 8.904 -3.190 14.029 1.00 93.69 625 ASP A N 1
ATOM 5183 C CA . ASP A 1 625 ? 9.698 -2.939 15.226 1.00 93.69 625 ASP A CA 1
ATOM 5184 C C . ASP A 1 625 ? 8.870 -2.255 16.309 1.00 93.69 625 ASP A C 1
ATOM 5186 O O . ASP A 1 625 ? 7.908 -1.539 16.020 1.00 93.69 625 ASP A O 1
ATOM 5190 N N . ILE A 1 626 ? 9.331 -2.352 17.554 1.00 96.88 626 ILE A N 1
ATOM 5191 C CA . ILE A 1 626 ? 8.900 -1.506 18.666 1.00 96.88 626 ILE A CA 1
ATOM 5192 C C . ILE A 1 626 ? 10.046 -0.582 19.071 1.00 96.88 626 ILE A C 1
ATOM 5194 O O . ILE A 1 626 ? 11.113 -1.019 19.505 1.00 96.88 626 ILE A O 1
ATOM 5198 N N . TRP A 1 627 ? 9.771 0.717 19.027 1.00 97.06 627 TRP A N 1
ATOM 5199 C CA . TRP A 1 627 ? 10.637 1.782 19.511 1.00 97.06 627 TRP A CA 1
ATOM 5200 C C . TRP A 1 627 ? 10.051 2.432 20.761 1.00 97.06 627 TRP A C 1
ATOM 5202 O O . TRP A 1 627 ? 8.838 2.450 20.979 1.00 97.06 627 TRP A O 1
ATOM 5212 N N . VAL A 1 628 ? 10.921 3.038 21.563 1.00 97.12 628 VAL A N 1
ATOM 5213 C CA . VAL A 1 628 ? 10.535 3.923 22.662 1.00 97.12 628 VAL A CA 1
ATOM 5214 C C . VAL A 1 628 ? 11.211 5.275 22.509 1.00 97.12 628 VAL A C 1
ATOM 5216 O O . VAL A 1 628 ? 12.385 5.362 22.145 1.00 97.12 628 VAL A O 1
ATOM 5219 N N . VAL A 1 629 ? 10.472 6.341 22.797 1.00 96.44 629 VAL A N 1
ATOM 5220 C CA . VAL A 1 629 ? 10.995 7.699 22.919 1.00 96.44 629 VAL A CA 1
ATOM 5221 C C . VAL A 1 629 ? 10.656 8.260 24.294 1.00 96.44 629 VAL A C 1
ATOM 5223 O O . VAL A 1 629 ? 9.528 8.152 24.777 1.00 96.44 629 VAL A O 1
ATOM 5226 N N . ASP A 1 630 ? 11.644 8.865 24.942 1.00 94.25 630 ASP A N 1
ATOM 5227 C CA . ASP A 1 630 ? 11.411 9.655 26.146 1.00 94.25 630 ASP A CA 1
ATOM 5228 C C . ASP A 1 630 ? 10.693 10.959 25.758 1.00 94.25 630 ASP A C 1
ATOM 5230 O O . ASP A 1 630 ? 11.203 11.761 24.969 1.00 94.25 630 ASP A O 1
ATOM 5234 N N . ALA A 1 631 ? 9.495 11.171 26.306 1.00 90.38 631 ALA A N 1
ATOM 5235 C CA . ALA A 1 631 ? 8.578 12.233 25.885 1.00 90.38 631 ALA A CA 1
ATOM 5236 C C . ALA A 1 631 ? 9.061 13.668 26.196 1.00 90.38 631 ALA A C 1
ATOM 5238 O O . ALA A 1 631 ? 8.394 14.634 25.813 1.00 90.38 631 ALA A O 1
ATOM 5239 N N . TYR A 1 632 ? 10.191 13.833 26.895 1.00 85.19 632 TYR A N 1
ATOM 5240 C CA . TYR A 1 632 ? 10.764 15.139 27.236 1.00 85.19 632 TYR A CA 1
ATOM 5241 C C . TYR A 1 632 ? 12.133 15.365 26.605 1.00 85.19 632 TYR A C 1
ATOM 5243 O O . TYR A 1 632 ? 12.370 16.431 26.043 1.00 85.19 632 TYR A O 1
ATOM 5251 N N . SER A 1 633 ? 13.034 14.389 26.702 1.00 88.00 633 SER A N 1
ATOM 5252 C CA . SER A 1 633 ? 14.376 14.473 26.121 1.00 88.00 633 SER A CA 1
ATOM 5253 C C . SER A 1 633 ? 14.396 14.187 24.620 1.00 88.00 633 SER A C 1
ATOM 5255 O O . SER A 1 633 ? 15.361 14.555 23.955 1.00 88.00 633 SER A O 1
ATOM 5257 N N . GLY A 1 634 ? 13.367 13.519 24.083 1.00 87.44 634 GLY A N 1
ATOM 5258 C CA . GLY A 1 634 ? 13.303 13.109 22.678 1.00 87.44 634 GLY A CA 1
ATOM 5259 C C . GLY A 1 634 ? 14.257 11.964 22.324 1.00 87.44 634 GLY A C 1
ATOM 5260 O O . GLY A 1 634 ? 14.391 11.614 21.151 1.00 87.44 634 GLY A O 1
ATOM 5261 N N . LYS A 1 635 ? 14.937 11.360 23.312 1.00 93.00 635 LYS A N 1
ATOM 5262 C CA . LYS A 1 635 ? 15.851 10.238 23.075 1.00 93.00 635 LYS A CA 1
ATOM 5263 C C . LYS A 1 635 ? 15.056 9.003 22.650 1.00 93.00 635 LYS A C 1
ATOM 5265 O O . LYS A 1 635 ? 14.243 8.499 23.422 1.00 93.00 635 LYS A O 1
ATOM 5270 N N . LYS A 1 636 ? 15.329 8.521 21.436 1.00 94.75 636 LYS A N 1
ATOM 5271 C CA . LYS A 1 636 ? 14.714 7.343 20.811 1.00 94.75 636 LYS A CA 1
ATOM 5272 C C . LYS A 1 636 ? 15.631 6.114 20.937 1.00 94.75 636 LYS A C 1
ATOM 5274 O O . LYS A 1 636 ? 16.835 6.240 20.722 1.00 94.75 636 LYS A O 1
ATOM 5279 N N . THR A 1 637 ? 15.059 4.949 21.243 1.00 95.12 637 THR A N 1
ATOM 5280 C CA . THR A 1 637 ? 15.755 3.654 21.384 1.00 95.12 637 THR A CA 1
ATOM 5281 C C . THR A 1 637 ? 14.912 2.537 20.763 1.00 95.12 637 THR A C 1
ATOM 5283 O O . THR A 1 637 ? 13.698 2.513 20.969 1.00 95.12 637 THR A O 1
ATOM 5286 N N . LEU A 1 638 ? 15.535 1.631 20.005 1.00 94.25 638 LEU A N 1
ATOM 5287 C CA . LEU A 1 638 ? 14.897 0.410 19.500 1.00 94.25 638 LEU A CA 1
ATOM 5288 C C . LEU A 1 638 ? 14.788 -0.599 20.650 1.00 94.25 638 LEU A C 1
ATOM 5290 O O . LEU A 1 638 ? 15.781 -0.826 21.340 1.00 94.25 638 LEU A O 1
ATOM 5294 N N . LEU A 1 639 ? 13.597 -1.151 20.886 1.00 93.62 639 LEU A N 1
ATOM 5295 C CA . LEU A 1 639 ? 13.366 -2.156 21.931 1.00 93.62 639 LEU A CA 1
ATOM 5296 C C . LEU A 1 639 ? 13.307 -3.567 21.359 1.00 93.62 639 LEU A C 1
ATOM 5298 O O . LEU A 1 639 ? 14.007 -4.448 21.849 1.00 93.62 639 LEU A O 1
ATOM 5302 N N . PHE A 1 640 ? 12.483 -3.769 20.332 1.00 90.44 640 PHE A N 1
ATOM 5303 C CA . PHE A 1 640 ? 12.298 -5.069 19.696 1.00 90.44 640 PHE A CA 1
ATOM 5304 C C . PHE A 1 640 ? 12.297 -4.887 18.181 1.00 90.44 640 PHE A C 1
ATOM 5306 O O . PHE A 1 640 ? 11.418 -4.211 17.656 1.00 90.44 640 PHE A O 1
ATOM 5313 N N . GLU A 1 641 ? 13.286 -5.462 17.510 1.00 88.75 641 GLU A N 1
ATOM 5314 C CA . GLU A 1 641 ? 13.417 -5.486 16.048 1.00 88.75 641 GLU A CA 1
ATOM 5315 C C . GLU A 1 641 ? 12.582 -6.629 15.463 1.00 88.75 641 GLU A C 1
ATOM 5317 O O . GLU A 1 641 ? 12.516 -7.696 16.086 1.00 88.75 641 GLU A O 1
ATOM 5322 N N . ASP A 1 642 ? 11.909 -6.399 14.330 1.00 87.75 642 ASP A N 1
ATOM 5323 C CA . ASP A 1 642 ? 11.139 -7.397 13.563 1.00 87.75 642 ASP A CA 1
ATOM 5324 C C . ASP A 1 642 ? 10.197 -8.277 14.410 1.00 87.75 642 ASP A C 1
ATOM 5326 O O . ASP A 1 642 ? 9.890 -9.431 14.098 1.00 87.75 642 ASP A O 1
ATOM 5330 N N . CYS A 1 643 ? 9.710 -7.732 15.524 1.00 87.94 643 CYS A N 1
ATOM 5331 C CA . CYS A 1 643 ? 8.937 -8.479 16.512 1.00 87.94 643 CYS A CA 1
ATOM 5332 C C . CYS A 1 643 ? 7.471 -8.682 16.109 1.00 87.94 643 CYS A C 1
ATOM 5334 O O . CYS A 1 643 ? 6.736 -9.395 16.806 1.00 87.94 643 CYS A O 1
ATOM 5336 N N . ARG A 1 644 ? 7.036 -8.020 15.026 1.00 91.62 644 ARG A N 1
ATOM 5337 C CA . ARG A 1 644 ? 5.699 -8.113 14.413 1.00 91.62 644 ARG A CA 1
ATOM 5338 C C . ARG A 1 644 ? 4.550 -7.800 15.366 1.00 91.62 644 ARG A C 1
ATOM 5340 O O . ARG A 1 644 ? 3.419 -8.260 15.194 1.00 91.62 644 ARG A O 1
ATOM 5347 N N . THR A 1 645 ? 4.841 -7.024 16.408 1.00 93.81 645 THR A N 1
ATOM 5348 C CA . THR A 1 645 ? 3.921 -6.760 17.514 1.00 93.81 645 THR A CA 1
ATOM 5349 C C . THR A 1 645 ? 3.336 -5.355 17.410 1.00 93.81 645 THR A C 1
ATOM 5351 O O . THR A 1 645 ? 4.056 -4.361 17.439 1.00 93.81 645 THR A O 1
ATOM 5354 N N . GLY A 1 646 ? 2.007 -5.268 17.334 1.00 95.12 646 GLY A N 1
ATOM 5355 C CA . GLY A 1 646 ? 1.246 -4.017 17.368 1.00 95.12 646 GLY A CA 1
ATOM 5356 C C . GLY A 1 646 ? 0.167 -4.017 18.448 1.00 95.12 646 GLY A C 1
ATOM 5357 O O . GLY A 1 646 ? 0.273 -4.737 19.437 1.00 95.12 646 GLY A O 1
ATOM 5358 N N . SER A 1 647 ? -0.875 -3.194 18.273 1.00 95.50 647 SER A N 1
ATOM 5359 C CA . SER A 1 647 ? -1.944 -2.972 19.264 1.00 95.50 647 SER A CA 1
ATOM 5360 C C . SER A 1 647 ? -1.414 -2.797 20.696 1.00 95.50 647 SER A C 1
ATOM 5362 O O . SER A 1 647 ? -1.860 -3.467 21.623 1.00 95.50 647 SER A O 1
ATOM 5364 N N . LEU A 1 648 ? -0.422 -1.923 20.863 1.00 97.81 648 LEU A N 1
ATOM 5365 C CA . LEU A 1 648 ? 0.331 -1.766 22.102 1.00 97.81 648 LEU A CA 1
ATOM 5366 C C . LEU A 1 648 ? -0.509 -1.118 23.211 1.00 97.81 648 LEU A C 1
ATOM 5368 O O . LEU A 1 648 ? -1.327 -0.229 22.977 1.00 97.81 648 LEU A O 1
ATOM 5372 N N . THR A 1 649 ? -0.256 -1.517 24.454 1.00 97.69 649 THR A N 1
ATOM 5373 C CA . THR A 1 649 ? -0.744 -0.810 25.643 1.00 97.69 649 THR A CA 1
ATOM 5374 C C . THR A 1 649 ? 0.198 -1.026 26.817 1.00 97.69 649 THR A C 1
ATOM 5376 O O . THR A 1 649 ? 0.926 -2.012 26.859 1.00 97.69 649 THR A O 1
ATOM 5379 N N . VAL A 1 650 ? 0.205 -0.121 27.791 1.00 97.25 650 VAL A N 1
ATOM 5380 C CA . VAL A 1 650 ? 1.093 -0.220 28.954 1.00 97.25 650 VAL A CA 1
ATOM 5381 C C . VAL A 1 650 ? 0.360 0.202 30.216 1.00 97.25 650 VAL A C 1
ATOM 5383 O O . VAL A 1 650 ? -0.417 1.156 30.209 1.00 97.25 650 VAL A O 1
ATOM 5386 N N . SER A 1 651 ? 0.607 -0.509 31.312 1.00 93.94 651 SER A N 1
ATOM 5387 C CA . SER A 1 651 ? 0.129 -0.098 32.633 1.00 93.94 651 SER A CA 1
ATOM 5388 C C . SER A 1 651 ? 1.119 0.877 33.265 1.00 93.94 651 SER A C 1
ATOM 5390 O O . SER A 1 651 ? 2.293 0.560 33.437 1.00 93.94 651 SER A O 1
ATOM 5392 N N . SER A 1 652 ? 0.635 2.040 33.704 1.00 88.19 652 SER A N 1
ATOM 5393 C CA . SER A 1 652 ? 1.466 3.050 34.379 1.00 88.19 652 SER A CA 1
ATOM 5394 C C . SER A 1 652 ? 2.020 2.613 35.744 1.00 88.19 652 SER A C 1
ATOM 5396 O O . SER A 1 652 ? 2.931 3.252 36.272 1.00 88.19 652 SER A O 1
ATOM 5398 N N . GLN A 1 653 ? 1.443 1.574 36.362 1.00 90.44 653 GLN A N 1
ATOM 5399 C CA . GLN A 1 653 ? 1.849 1.107 37.689 1.00 90.44 653 GLN A CA 1
ATOM 5400 C C . GLN A 1 653 ? 2.784 -0.100 37.628 1.00 90.44 653 GLN A C 1
ATOM 5402 O O . GLN A 1 653 ? 3.765 -0.133 38.370 1.00 90.44 653 GLN A O 1
ATOM 5407 N N . THR A 1 654 ? 2.461 -1.088 36.791 1.00 92.12 654 THR A N 1
ATOM 5408 C CA . THR A 1 654 ? 3.268 -2.313 36.655 1.00 92.12 654 THR A CA 1
ATOM 5409 C C . THR A 1 654 ? 4.355 -2.177 35.596 1.00 92.12 654 THR A C 1
ATOM 5411 O O . THR A 1 654 ? 5.312 -2.945 35.623 1.00 92.12 654 THR A O 1
ATOM 5414 N N . HIS A 1 655 ? 4.236 -1.190 34.701 1.00 95.25 655 HIS A N 1
ATOM 5415 C CA . HIS A 1 655 ? 5.148 -0.971 33.579 1.00 95.25 655 HIS A CA 1
ATOM 5416 C C . HIS A 1 655 ? 5.233 -2.182 32.635 1.00 95.25 655 HIS A C 1
ATOM 5418 O O . HIS A 1 655 ? 6.232 -2.377 31.954 1.00 95.25 655 HIS A O 1
ATOM 5424 N N . GLU A 1 656 ? 4.201 -3.028 32.604 1.00 94.69 656 GLU A N 1
ATOM 5425 C CA . GLU A 1 656 ? 4.111 -4.125 31.643 1.00 94.69 656 GLU A CA 1
ATOM 5426 C C . GLU A 1 656 ? 3.586 -3.594 30.306 1.00 94.69 656 GLU A C 1
ATOM 5428 O O . GLU A 1 656 ? 2.489 -3.028 30.250 1.00 94.69 656 GLU A O 1
ATOM 5433 N N . LEU A 1 657 ? 4.370 -3.789 29.244 1.00 97.19 657 LEU A N 1
ATOM 5434 C CA . LEU A 1 657 ? 4.004 -3.478 27.864 1.00 97.19 657 LEU A CA 1
ATOM 5435 C C . LEU A 1 657 ? 3.311 -4.696 27.256 1.00 97.19 657 LEU A C 1
ATOM 5437 O O . LEU A 1 657 ? 3.918 -5.753 27.128 1.00 97.19 657 LEU A O 1
ATOM 5441 N N . TRP A 1 658 ? 2.053 -4.552 26.871 1.00 97.44 658 TRP A N 1
ATOM 5442 C CA . TRP A 1 658 ? 1.262 -5.569 26.186 1.00 97.44 658 TRP A CA 1
ATOM 5443 C C . TRP A 1 658 ? 1.146 -5.236 24.702 1.00 97.44 658 TRP A C 1
ATOM 5445 O O . TRP A 1 658 ? 1.163 -4.065 24.323 1.00 97.44 658 TRP A O 1
ATOM 5455 N N . GLY A 1 659 ? 0.981 -6.263 23.876 1.00 96.88 659 GLY A N 1
ATOM 5456 C CA . GLY A 1 659 ? 0.780 -6.122 22.439 1.00 96.88 659 GLY A CA 1
ATOM 5457 C C . GLY A 1 659 ? 0.179 -7.374 21.813 1.00 96.88 659 GLY A C 1
ATOM 5458 O O . GLY A 1 659 ? -0.096 -8.368 22.491 1.00 96.88 659 GLY A O 1
ATOM 5459 N N . VAL A 1 660 ? -0.026 -7.314 20.504 1.00 95.12 660 VAL A N 1
ATOM 5460 C CA . VAL A 1 660 ? -0.523 -8.414 19.677 1.00 95.12 660 VAL A CA 1
ATOM 5461 C C . VAL A 1 660 ? 0.502 -8.687 18.589 1.00 95.12 660 VAL A C 1
ATOM 5463 O O . VAL A 1 660 ? 0.754 -7.827 17.746 1.00 95.12 660 VAL A O 1
ATOM 5466 N N . GLN A 1 661 ? 1.103 -9.869 18.646 1.00 91.12 661 GLN A N 1
ATOM 5467 C CA . GLN A 1 661 ? 2.063 -10.367 17.673 1.00 91.12 661 GLN A CA 1
ATOM 5468 C C . GLN A 1 661 ? 1.338 -11.094 16.540 1.00 91.12 661 GLN A C 1
ATOM 5470 O O . GLN A 1 661 ? 0.414 -11.869 16.801 1.00 91.12 661 GLN A O 1
ATOM 5475 N N . HIS A 1 662 ? 1.763 -10.840 15.306 1.00 87.75 662 HIS A N 1
ATOM 5476 C CA . HIS A 1 662 ? 1.276 -11.500 14.097 1.00 87.75 662 HIS A CA 1
ATOM 5477 C C . HIS A 1 662 ? 2.336 -12.471 13.565 1.00 87.75 662 HIS A C 1
ATOM 5479 O O . HIS A 1 662 ? 3.497 -12.088 13.412 1.00 87.75 662 HIS A O 1
ATOM 5485 N N . ASP A 1 663 ? 1.949 -13.728 13.346 1.00 76.75 663 ASP A N 1
ATOM 5486 C CA . ASP A 1 663 ? 2.824 -14.753 12.768 1.00 76.75 663 ASP A CA 1
ATOM 5487 C C . ASP A 1 663 ? 2.010 -15.879 12.112 1.00 76.75 663 ASP A C 1
ATOM 5489 O O . ASP A 1 663 ? 1.062 -16.404 12.713 1.00 76.75 663 ASP A O 1
ATOM 5493 N N . GLY A 1 664 ? 2.363 -16.257 10.878 1.00 73.81 664 GLY A N 1
ATOM 5494 C CA . GLY A 1 664 ? 1.689 -17.327 10.135 1.00 73.81 664 GLY A CA 1
ATOM 5495 C C . GLY A 1 664 ? 0.181 -17.099 9.970 1.00 73.81 664 GLY A C 1
ATOM 5496 O O . GLY A 1 664 ? -0.606 -18.053 10.023 1.00 73.81 664 GLY A O 1
ATOM 5497 N N . GLY A 1 665 ? -0.245 -15.837 9.847 1.00 78.19 665 GLY A N 1
ATOM 5498 C CA . GLY A 1 665 ? -1.647 -15.431 9.757 1.00 78.19 665 GLY A CA 1
ATOM 5499 C C . GLY A 1 665 ? -2.440 -15.501 11.069 1.00 78.19 665 GLY A C 1
ATOM 5500 O O . GLY A 1 665 ? -3.674 -15.371 11.024 1.00 78.19 665 GLY A O 1
ATOM 5501 N N . ARG A 1 666 ? -1.783 -15.730 12.218 1.00 77.69 666 ARG A N 1
ATOM 5502 C CA . ARG A 1 666 ? -2.398 -15.810 13.557 1.00 77.69 666 ARG A CA 1
ATOM 5503 C C . ARG A 1 666 ? -2.049 -14.601 14.415 1.00 77.69 666 ARG A C 1
ATOM 5505 O O . ARG A 1 666 ? -0.913 -14.142 14.432 1.00 77.69 666 ARG A O 1
ATOM 5512 N N . ALA A 1 667 ? -3.014 -14.167 15.223 1.00 84.50 667 ALA A N 1
ATOM 5513 C CA . ALA A 1 667 ? -2.799 -13.168 16.262 1.00 84.50 667 ALA A CA 1
ATOM 5514 C C . ALA A 1 667 ? -2.473 -13.841 17.605 1.00 84.50 667 ALA A C 1
ATOM 5516 O O . ALA A 1 667 ? -3.177 -14.751 18.044 1.00 84.50 667 ALA A O 1
ATOM 5517 N N . THR A 1 668 ? -1.436 -13.368 18.295 1.00 81.75 668 THR A N 1
ATOM 5518 C CA . THR A 1 668 ? -1.044 -13.840 19.630 1.00 81.75 668 THR A CA 1
ATOM 5519 C C . THR A 1 668 ? -0.911 -12.665 20.585 1.00 81.75 668 THR A C 1
ATOM 5521 O O . THR A 1 668 ? -0.171 -11.722 20.324 1.00 81.75 668 THR A O 1
ATOM 5524 N N . LEU A 1 669 ? -1.597 -12.718 21.728 1.00 87.00 669 LEU A N 1
ATOM 5525 C CA . LEU A 1 669 ? -1.399 -11.732 22.787 1.00 87.00 669 LEU A CA 1
ATOM 5526 C C . LEU A 1 669 ? -0.035 -11.963 23.449 1.00 87.00 669 LEU A C 1
ATOM 5528 O O . LEU A 1 669 ? 0.242 -13.070 23.922 1.00 87.00 669 LEU A O 1
ATOM 5532 N N . VAL A 1 670 ? 0.784 -10.917 23.512 1.00 87.75 670 VAL A N 1
ATOM 5533 C CA . VAL A 1 670 ? 2.133 -10.930 24.091 1.00 87.75 670 VAL A CA 1
ATOM 5534 C C . VAL A 1 670 ? 2.288 -9.837 25.149 1.00 87.75 670 VAL A C 1
ATOM 5536 O O . VAL A 1 670 ? 1.554 -8.845 25.150 1.00 87.75 670 VAL A O 1
ATOM 5539 N N . TYR A 1 671 ? 3.255 -9.998 26.052 1.00 89.44 671 TYR A N 1
ATOM 5540 C CA . TYR A 1 671 ? 3.642 -8.937 26.982 1.00 89.44 671 TYR A CA 1
ATOM 5541 C C . TYR A 1 671 ? 5.132 -8.957 27.329 1.00 89.44 671 TYR A C 1
ATOM 5543 O O . TYR A 1 671 ? 5.777 -10.005 27.343 1.00 89.44 671 TYR A O 1
ATOM 5551 N N . SER A 1 672 ? 5.671 -7.796 27.676 1.00 87.12 672 SER A N 1
ATOM 5552 C CA . SER A 1 672 ? 7.029 -7.611 28.164 1.00 87.12 672 SER A CA 1
ATOM 5553 C C . SER A 1 672 ? 7.017 -6.884 29.504 1.00 87.12 672 SER A C 1
ATOM 5555 O O . SER A 1 672 ? 6.310 -5.892 29.689 1.00 87.12 672 SER A O 1
ATOM 5557 N N . GLN A 1 673 ? 7.795 -7.391 30.456 1.00 89.38 673 GLN A N 1
ATOM 5558 C CA . GLN A 1 673 ? 7.977 -6.754 31.759 1.00 89.38 673 GLN A CA 1
ATOM 5559 C C . GLN A 1 673 ? 9.123 -5.755 31.688 1.00 89.38 673 GLN A C 1
ATOM 5561 O O . GLN A 1 673 ? 10.135 -6.036 31.050 1.00 89.38 673 GLN A O 1
ATOM 5566 N N . PHE A 1 674 ? 9.006 -4.629 32.391 1.00 87.81 674 PHE A N 1
ATOM 5567 C CA . PHE A 1 674 ? 10.117 -3.697 32.580 1.00 87.81 674 PHE A CA 1
ATOM 5568 C C . PHE A 1 674 ? 11.347 -4.430 33.169 1.00 87.81 674 PHE A C 1
ATOM 5570 O O . PHE A 1 674 ? 11.182 -5.146 34.162 1.00 87.81 674 PHE A O 1
ATOM 5577 N N . PRO A 1 675 ? 12.567 -4.278 32.611 1.00 90.06 675 PRO A N 1
ATOM 5578 C CA . PRO A 1 675 ? 13.013 -3.228 31.684 1.00 90.06 675 PRO A CA 1
ATOM 5579 C C . PRO A 1 675 ? 12.909 -3.558 30.176 1.00 90.06 675 PRO A C 1
ATOM 5581 O O . PRO A 1 675 ? 13.634 -2.972 29.380 1.00 90.06 675 PRO A O 1
ATOM 5584 N N . TYR A 1 676 ? 11.976 -4.424 29.777 1.00 90.00 676 TYR A N 1
ATOM 5585 C CA . TYR A 1 676 ? 11.632 -4.780 28.391 1.00 90.00 676 TYR A CA 1
ATOM 5586 C C . TYR A 1 676 ? 12.679 -5.621 27.653 1.00 90.00 676 TYR A C 1
ATOM 5588 O O . TYR A 1 676 ? 13.020 -5.345 26.511 1.00 90.00 676 TYR A O 1
ATOM 5596 N N . GLU A 1 677 ? 13.190 -6.667 28.302 1.00 77.31 677 GLU A N 1
ATOM 5597 C CA . GLU A 1 677 ? 14.227 -7.526 27.706 1.00 77.31 677 GLU A CA 1
ATOM 5598 C C . GLU A 1 677 ? 13.658 -8.601 26.763 1.00 77.31 677 GLU A C 1
ATOM 5600 O O . GLU A 1 677 ? 14.305 -8.966 25.786 1.00 77.31 677 GLU A O 1
ATOM 5605 N N . PHE A 1 678 ? 12.444 -9.102 27.029 1.00 76.00 678 PHE A N 1
ATOM 5606 C CA . PHE A 1 678 ? 11.830 -10.200 26.267 1.00 76.00 678 PHE A CA 1
ATOM 5607 C C . PHE A 1 678 ? 10.317 -10.004 26.092 1.00 76.00 678 PHE A C 1
ATOM 5609 O O . PHE A 1 678 ? 9.647 -9.510 27.006 1.00 76.00 678 PHE A O 1
ATOM 5616 N N . LEU A 1 679 ? 9.768 -10.439 24.952 1.00 75.12 679 LEU A N 1
ATOM 5617 C CA . LEU A 1 679 ? 8.326 -10.529 24.687 1.00 75.12 679 LEU A CA 1
ATOM 5618 C C . LEU A 1 679 ? 7.828 -11.951 24.980 1.00 75.12 679 LEU A C 1
ATOM 5620 O O . LEU A 1 679 ? 8.290 -12.912 24.380 1.00 75.12 679 LEU A O 1
ATOM 5624 N N . ASN A 1 680 ? 6.874 -12.092 25.897 1.00 75.31 680 ASN A N 1
ATOM 5625 C CA . ASN A 1 680 ? 6.322 -13.376 26.321 1.00 75.31 680 ASN A CA 1
ATOM 5626 C C . ASN A 1 680 ? 4.954 -13.611 25.677 1.00 75.31 680 ASN A C 1
ATOM 5628 O O . ASN A 1 680 ? 4.035 -12.814 25.876 1.00 75.31 680 ASN A O 1
ATOM 5632 N N . ALA A 1 681 ? 4.793 -14.736 24.981 1.00 74.06 681 ALA A N 1
ATOM 5633 C CA . ALA A 1 681 ? 3.507 -15.162 24.438 1.00 74.06 681 ALA A CA 1
ATOM 5634 C C . ALA A 1 681 ? 2.546 -15.652 25.532 1.00 74.06 681 ALA A C 1
ATOM 5636 O O . ALA A 1 681 ? 2.880 -16.496 26.373 1.00 74.06 681 ALA A O 1
ATOM 5637 N N . VAL A 1 682 ? 1.321 -15.129 25.502 1.00 75.25 682 VAL A N 1
ATOM 5638 C CA . VAL A 1 682 ? 0.290 -15.372 26.516 1.00 75.25 682 VAL A CA 1
ATOM 5639 C C . VAL A 1 682 ? -0.809 -16.269 25.973 1.00 75.25 682 VAL A C 1
ATOM 5641 O O . VAL A 1 682 ? -1.062 -17.324 26.555 1.00 75.25 682 VAL A O 1
ATOM 5644 N N . TYR A 1 683 ? -1.439 -15.860 24.869 1.00 73.12 683 TYR A N 1
ATOM 5645 C CA . TYR A 1 683 ? -2.584 -16.560 24.293 1.00 73.12 683 TYR A CA 1
ATOM 5646 C C . TYR A 1 683 ? -2.638 -16.403 22.764 1.00 73.12 683 TYR A C 1
ATOM 5648 O O . TYR A 1 683 ? -2.791 -15.272 22.293 1.00 73.12 683 TYR A O 1
ATOM 5656 N N . PRO A 1 684 ? -2.528 -17.500 21.992 1.00 72.06 684 PRO A N 1
ATOM 5657 C CA . PRO A 1 684 ? -2.756 -17.486 20.552 1.00 72.06 684 PRO A CA 1
ATOM 5658 C C . PRO A 1 684 ? -4.257 -17.577 20.244 1.00 72.06 684 PRO A C 1
ATOM 5660 O O . PRO A 1 684 ? -4.973 -18.379 20.847 1.00 72.06 684 PRO A O 1
ATOM 5663 N N . PHE A 1 685 ? -4.726 -16.770 19.298 1.00 75.19 685 PHE A N 1
ATOM 5664 C CA . PHE A 1 685 ? -6.094 -16.820 18.789 1.00 75.19 685 PHE A CA 1
ATOM 5665 C C . PHE A 1 685 ? -6.204 -17.801 17.619 1.00 75.19 685 PHE A C 1
ATOM 5667 O O . PHE A 1 685 ? -5.221 -18.102 16.934 1.00 75.19 685 PHE A O 1
ATOM 5674 N N . ASP A 1 686 ? -7.415 -18.319 17.414 1.00 71.38 686 ASP A N 1
ATOM 5675 C CA . ASP A 1 686 ? -7.723 -19.139 16.247 1.00 71.38 686 ASP A CA 1
ATOM 5676 C C . ASP A 1 686 ? -7.618 -18.297 14.968 1.00 71.38 686 ASP A C 1
ATOM 5678 O O . ASP A 1 686 ? -7.835 -17.086 14.974 1.00 71.38 686 ASP A O 1
ATOM 5682 N N . ILE A 1 687 ? -7.304 -18.943 13.847 1.00 73.25 687 ILE A N 1
ATOM 5683 C CA . ILE A 1 687 ? -7.239 -18.269 12.546 1.00 73.25 687 ILE A CA 1
ATOM 5684 C C . ILE A 1 687 ? -8.607 -17.647 12.224 1.00 73.25 687 ILE A C 1
ATOM 5686 O O . ILE A 1 687 ? -9.630 -18.332 12.247 1.00 73.25 687 ILE A O 1
ATOM 5690 N N . GLY A 1 688 ? -8.603 -16.351 11.905 1.00 73.69 688 GLY A N 1
ATOM 5691 C CA . GLY A 1 688 ? -9.803 -15.556 11.626 1.00 73.69 688 GLY A CA 1
ATOM 5692 C C . GLY A 1 688 ? -10.438 -14.893 12.855 1.00 73.69 688 GLY A C 1
ATOM 5693 O O . GLY A 1 688 ? -11.316 -14.050 12.681 1.00 73.69 688 GLY A O 1
ATOM 5694 N N . ASP A 1 689 ? -10.006 -15.231 14.073 1.00 79.44 689 ASP A N 1
ATOM 5695 C CA . ASP A 1 689 ? -10.321 -14.469 15.282 1.00 79.44 689 ASP A CA 1
ATOM 5696 C C . ASP A 1 689 ? -9.138 -13.537 15.603 1.00 79.44 689 ASP A C 1
ATOM 5698 O O . ASP A 1 689 ? -7.976 -13.945 15.592 1.00 79.44 689 ASP A O 1
ATOM 5702 N N . GLU A 1 690 ? -9.421 -12.268 15.890 1.00 85.69 690 GLU A N 1
ATOM 5703 C CA . GLU A 1 690 ? -8.393 -11.231 16.032 1.00 85.69 690 GLU A CA 1
ATOM 5704 C C . GLU A 1 690 ? -8.668 -10.381 17.277 1.00 85.69 690 GLU A C 1
ATOM 5706 O O . GLU A 1 690 ? -9.789 -9.924 17.501 1.00 85.69 690 GLU A O 1
ATOM 5711 N N . ILE A 1 691 ? -7.647 -10.163 18.109 1.00 89.81 691 ILE A N 1
ATOM 5712 C CA . ILE A 1 691 ? -7.698 -9.215 19.230 1.00 89.81 691 ILE A CA 1
ATOM 5713 C C . ILE A 1 691 ? -6.841 -8.000 18.899 1.00 89.81 691 ILE A C 1
ATOM 5715 O O . ILE A 1 691 ? -5.760 -8.139 18.335 1.00 89.81 691 ILE A O 1
ATOM 5719 N N . GLN A 1 692 ? -7.297 -6.805 19.263 1.00 92.25 692 GLN A N 1
ATOM 5720 C CA . GLN A 1 692 ? -6.600 -5.568 18.919 1.00 92.25 692 GLN A CA 1
ATOM 5721 C C . GLN A 1 692 ? -7.048 -4.378 19.773 1.00 92.25 692 GLN A C 1
ATOM 5723 O O . GLN A 1 692 ? -7.939 -4.505 20.617 1.00 92.25 692 GLN A O 1
ATOM 5728 N N . GLN A 1 693 ? -6.440 -3.209 19.525 1.00 94.25 693 GLN A N 1
ATOM 5729 C CA . GLN A 1 693 ? -6.754 -1.936 20.192 1.00 94.25 693 GLN A CA 1
ATOM 5730 C C . GLN A 1 693 ? -6.792 -2.100 21.720 1.00 94.25 693 GLN A C 1
ATOM 5732 O O . GLN A 1 693 ? -7.793 -1.823 22.383 1.00 94.25 693 GLN A O 1
ATOM 5737 N N . LEU A 1 694 ? -5.696 -2.639 22.260 1.00 96.88 694 LEU A N 1
ATOM 5738 C CA . LEU A 1 694 ? -5.575 -2.972 23.670 1.00 96.88 694 LEU A CA 1
ATOM 5739 C C . LEU A 1 694 ? -5.564 -1.714 24.547 1.00 96.88 694 LEU A C 1
ATOM 5741 O O . LEU A 1 694 ? -5.010 -0.675 24.190 1.00 96.88 694 LEU A O 1
ATOM 5745 N N . SER A 1 695 ? -6.129 -1.833 25.743 1.00 96.94 695 SER A N 1
ATOM 5746 C CA . SER A 1 695 ? -6.194 -0.752 26.718 1.00 96.94 695 SER A CA 1
ATOM 5747 C C . SER A 1 695 ? -6.099 -1.313 28.130 1.00 96.94 695 SER A C 1
ATOM 5749 O O . SER A 1 695 ? -7.058 -1.882 28.661 1.00 96.94 695 SER A O 1
ATOM 5751 N N . SER A 1 696 ? -4.916 -1.202 28.727 1.00 96.25 696 SER A N 1
ATOM 5752 C CA . SER A 1 696 ? -4.669 -1.604 30.110 1.00 96.25 696 SER A CA 1
ATOM 5753 C C . SER A 1 696 ? -5.135 -0.514 31.070 1.00 96.25 696 SER A C 1
ATOM 5755 O O . SER A 1 696 ? -4.957 0.676 30.802 1.00 96.25 696 SER A O 1
ATOM 5757 N N . ASN A 1 697 ? -5.733 -0.909 32.191 1.00 94.75 697 ASN A N 1
ATOM 5758 C CA . ASN A 1 697 ? -6.061 0.040 33.247 1.00 94.75 697 ASN A CA 1
ATOM 5759 C C . ASN A 1 697 ? -4.807 0.434 34.051 1.00 94.75 697 ASN A C 1
ATOM 5761 O O . ASN A 1 697 ? -3.756 -0.213 33.982 1.00 94.75 697 ASN A O 1
ATOM 5765 N N . SER A 1 698 ? -4.909 1.490 34.858 1.00 90.25 698 SER A N 1
ATOM 5766 C CA . SER A 1 698 ? -3.745 2.104 35.511 1.00 90.25 698 SER A CA 1
ATOM 5767 C C . SER A 1 698 ? -2.974 1.113 36.390 1.00 90.25 698 SER A C 1
ATOM 5769 O O . SER A 1 698 ? -1.739 1.093 36.349 1.00 90.25 698 SER A O 1
ATOM 5771 N N . ASN A 1 699 ? -3.688 0.250 37.126 1.00 88.81 699 ASN A N 1
ATOM 5772 C CA . ASN A 1 699 ? -3.094 -0.763 38.009 1.00 88.81 699 ASN A CA 1
ATOM 5773 C C . ASN A 1 699 ? -2.667 -2.072 37.309 1.00 88.81 699 ASN A C 1
ATOM 5775 O O . ASN A 1 699 ? -2.031 -2.910 37.944 1.00 88.81 699 ASN A O 1
ATOM 5779 N N . GLY A 1 700 ? -2.992 -2.250 36.024 1.00 90.56 700 GLY A N 1
ATOM 5780 C CA . GLY A 1 700 ? -2.613 -3.419 35.226 1.00 90.56 700 GLY A CA 1
ATOM 5781 C C . GLY A 1 700 ? -3.396 -4.704 35.515 1.00 90.56 700 GLY A C 1
ATOM 5782 O O . GLY A 1 700 ? -3.017 -5.758 35.008 1.00 90.56 700 GLY A O 1
ATOM 5783 N N . LYS A 1 701 ? -4.472 -4.655 36.310 1.00 91.81 701 LYS A N 1
ATOM 5784 C CA . LYS A 1 701 ? -5.326 -5.813 36.624 1.00 91.81 701 LYS A CA 1
ATOM 5785 C C . LYS A 1 701 ? -6.231 -6.215 35.459 1.00 91.81 701 LYS A C 1
ATOM 5787 O O . LYS A 1 701 ? -6.537 -7.397 35.299 1.00 91.81 701 LYS A O 1
ATOM 5792 N N . TYR A 1 702 ? -6.686 -5.248 34.668 1.00 93.94 702 TYR A N 1
ATOM 5793 C CA . TYR A 1 702 ? -7.637 -5.479 33.590 1.00 93.94 702 TYR A CA 1
ATOM 5794 C C . TYR A 1 702 ? -7.123 -4.963 32.252 1.00 93.94 702 TYR A C 1
ATOM 5796 O O . TYR A 1 702 ? -6.543 -3.883 32.153 1.00 93.94 702 TYR A O 1
ATOM 5804 N N . LEU A 1 703 ? -7.420 -5.734 31.212 1.00 95.44 703 LEU A N 1
ATOM 5805 C CA . LEU A 1 703 ? -7.180 -5.406 29.820 1.00 95.44 703 LEU A CA 1
ATOM 5806 C C . LEU A 1 703 ? -8.531 -5.289 29.112 1.00 95.44 703 LEU A C 1
ATOM 5808 O O . LEU A 1 703 ? -9.279 -6.264 29.026 1.00 95.44 703 LEU A O 1
ATOM 5812 N N . ALA A 1 704 ? -8.853 -4.095 28.625 1.00 97.06 704 ALA A N 1
ATOM 5813 C CA . ALA A 1 704 ? -9.923 -3.908 27.656 1.00 97.06 704 ALA A CA 1
ATOM 5814 C C . ALA A 1 704 ? -9.351 -4.074 26.243 1.00 97.06 704 ALA A C 1
ATOM 5816 O O . ALA A 1 704 ? -8.217 -3.673 25.983 1.00 97.06 704 ALA A O 1
ATOM 5817 N N . ALA A 1 705 ? -10.116 -4.677 25.340 1.00 96.44 705 ALA A N 1
ATOM 5818 C CA . ALA A 1 705 ? -9.686 -4.912 23.964 1.00 96.44 705 ALA A CA 1
ATOM 5819 C C . ALA A 1 705 ? -10.882 -4.973 23.015 1.00 96.44 705 ALA A C 1
ATOM 5821 O O . ALA A 1 705 ? -12.016 -5.206 23.446 1.00 96.44 705 ALA A O 1
ATOM 5822 N N . VAL A 1 706 ? -10.615 -4.812 21.723 1.00 94.94 706 VAL A N 1
ATOM 5823 C CA . VAL A 1 706 ? -11.556 -5.156 20.656 1.00 94.94 706 VAL A CA 1
ATOM 5824 C C . VAL A 1 706 ? -11.273 -6.593 20.222 1.00 94.94 706 VAL A C 1
ATOM 5826 O O . VAL A 1 706 ? -10.132 -6.933 19.920 1.00 94.94 706 VAL A O 1
ATOM 5829 N N . LEU A 1 707 ? -12.307 -7.432 20.212 1.00 90.75 707 LEU A N 1
ATOM 5830 C CA . LEU A 1 707 ? -12.266 -8.800 19.703 1.00 90.75 707 LEU A CA 1
ATOM 5831 C C . LEU A 1 707 ? -13.118 -8.901 18.442 1.00 90.75 707 LEU A C 1
ATOM 5833 O O . LEU A 1 707 ? -14.317 -8.608 18.479 1.00 90.75 707 LEU A O 1
ATOM 5837 N N . HIS A 1 708 ? -12.507 -9.381 17.370 1.00 87.62 708 HIS A N 1
ATOM 5838 C CA . HIS A 1 708 ? -13.167 -9.811 16.150 1.00 87.62 708 HIS A CA 1
ATOM 5839 C C . HIS A 1 708 ? -13.228 -11.317 16.102 1.00 87.62 708 HIS A C 1
ATOM 5841 O O . HIS A 1 708 ? -12.281 -12.012 16.467 1.00 87.62 708 HIS A O 1
ATOM 5847 N N . LYS A 1 709 ? -14.365 -11.811 15.637 1.00 79.75 709 LYS A N 1
ATOM 5848 C CA . LYS A 1 709 ? -14.552 -13.225 15.367 1.00 79.75 709 LYS A CA 1
ATOM 5849 C C . LYS A 1 709 ? -14.789 -13.441 13.893 1.00 79.75 709 LYS A C 1
ATOM 5851 O O . LYS A 1 709 ? -15.512 -12.662 13.276 1.00 79.75 709 LYS A O 1
ATOM 5856 N N . SER A 1 710 ? -14.357 -14.589 13.397 1.00 73.88 710 SER A N 1
ATOM 5857 C CA . SER A 1 710 ? -14.652 -15.096 12.047 1.00 73.88 710 SER A CA 1
ATOM 5858 C C . SER A 1 710 ? -16.150 -15.090 11.680 1.00 73.88 710 SER A C 1
ATOM 5860 O O . SER A 1 710 ? -16.517 -15.043 10.510 1.00 73.88 710 SER A O 1
ATOM 5862 N N . THR A 1 711 ? -17.043 -15.084 12.677 1.00 70.62 711 THR A N 1
ATOM 5863 C CA . THR A 1 711 ? -18.503 -14.893 12.506 1.00 70.62 711 THR A CA 1
ATOM 5864 C C . THR A 1 711 ? -18.927 -13.489 12.049 1.00 70.62 711 THR A C 1
ATOM 5866 O O . THR A 1 711 ? -20.101 -13.270 11.769 1.00 70.62 711 THR A O 1
ATOM 5869 N N . GLY A 1 712 ? -17.996 -12.540 12.044 1.00 73.69 712 GLY A N 1
ATOM 5870 C CA . GLY A 1 712 ? -18.188 -11.118 11.790 1.00 73.69 712 GLY A CA 1
ATOM 5871 C C . GLY A 1 712 ? -18.667 -10.282 12.977 1.00 73.69 712 GLY A C 1
ATOM 5872 O O . GLY A 1 712 ? -18.987 -9.103 12.853 1.00 73.69 712 GLY A O 1
ATOM 5873 N N . GLN A 1 713 ? -18.707 -10.882 14.167 1.00 79.12 713 GLN A N 1
ATOM 5874 C CA . GLN A 1 713 ? -18.978 -10.154 15.397 1.00 79.12 713 GLN A CA 1
ATOM 5875 C C . GLN A 1 713 ? -17.728 -9.403 15.868 1.00 79.12 713 GLN A C 1
ATOM 5877 O O . GLN A 1 713 ? -16.701 -10.017 16.156 1.00 79.12 713 GLN A O 1
ATOM 5882 N N . GLN A 1 714 ? -17.873 -8.092 16.052 1.00 87.81 714 GLN A N 1
ATOM 5883 C CA . GLN A 1 714 ? -16.914 -7.232 16.741 1.00 87.81 714 GLN A CA 1
ATOM 5884 C C . GLN A 1 714 ? -17.418 -6.883 18.139 1.00 87.81 714 GLN A C 1
ATOM 5886 O O . GLN A 1 714 ? -18.617 -6.683 18.354 1.00 87.81 714 GLN A O 1
ATOM 5891 N N . SER A 1 715 ? -16.537 -6.868 19.139 1.00 90.38 715 SER A N 1
ATOM 5892 C CA . SER A 1 715 ? -16.934 -6.627 20.529 1.00 90.38 715 SER A CA 1
ATOM 5893 C C . SER A 1 715 ? -15.853 -5.946 21.359 1.00 90.38 715 SER A C 1
ATOM 5895 O O . SER A 1 715 ? -14.685 -6.300 21.252 1.00 90.38 715 SER A O 1
ATOM 5897 N N . ILE A 1 716 ? -16.255 -5.056 22.272 1.00 95.62 716 ILE A N 1
ATOM 5898 C CA . ILE A 1 716 ? -15.407 -4.663 23.405 1.00 95.62 716 ILE A CA 1
ATOM 5899 C C . ILE A 1 716 ? -15.453 -5.784 24.428 1.00 95.62 716 ILE A C 1
ATOM 5901 O O . ILE A 1 716 ? -16.536 -6.165 24.891 1.00 95.62 716 ILE A O 1
ATOM 5905 N N . ILE A 1 717 ? -14.284 -6.285 24.802 1.00 92.62 717 ILE A N 1
ATOM 5906 C CA . ILE A 1 717 ? -14.122 -7.286 25.848 1.00 92.62 717 ILE A CA 1
ATOM 5907 C C . ILE A 1 717 ? -13.284 -6.744 27.002 1.00 92.62 717 ILE A C 1
ATOM 5909 O O . ILE A 1 717 ? -12.462 -5.849 26.826 1.00 92.62 717 ILE A O 1
ATOM 5913 N N . LEU A 1 718 ? -13.506 -7.305 28.187 1.00 93.56 718 LEU A N 1
ATOM 5914 C CA . LEU A 1 718 ? -12.744 -7.041 29.400 1.00 93.56 718 LEU A CA 1
ATOM 5915 C C . LEU A 1 718 ? -12.149 -8.351 29.918 1.00 93.56 718 LEU A C 1
ATOM 5917 O O . LEU A 1 718 ? -12.882 -9.326 30.117 1.00 93.56 718 LEU A O 1
ATOM 5921 N N . ILE A 1 719 ? -10.839 -8.364 30.142 1.00 88.56 719 ILE A N 1
ATOM 5922 C CA . ILE A 1 719 ? -10.062 -9.544 30.529 1.00 88.56 719 ILE A CA 1
ATOM 5923 C C . ILE A 1 719 ? -9.255 -9.236 31.792 1.00 88.56 719 ILE A C 1
ATOM 5925 O O . ILE A 1 719 ? -8.721 -8.138 31.930 1.00 88.56 719 ILE A O 1
ATOM 5929 N N . GLU A 1 720 ? -9.143 -10.192 32.713 1.00 88.81 720 GLU A N 1
ATOM 5930 C CA . GLU A 1 720 ? -8.237 -10.090 33.865 1.00 88.81 720 GLU A CA 1
ATOM 5931 C C . GLU A 1 720 ? -6.832 -10.580 33.481 1.00 88.81 720 GLU A C 1
ATOM 5933 O O . GLU A 1 720 ? -6.663 -11.694 32.974 1.00 88.81 720 GLU A O 1
ATOM 5938 N N . THR A 1 721 ? -5.811 -9.753 33.713 1.00 87.44 721 THR A N 1
ATOM 5939 C CA . THR A 1 721 ? -4.439 -9.995 33.230 1.00 87.44 721 THR A CA 1
ATOM 5940 C C . THR A 1 721 ? -3.754 -11.174 33.922 1.00 87.44 721 THR A C 1
ATOM 5942 O O . THR A 1 721 ? -2.994 -11.898 33.280 1.00 87.44 721 THR A O 1
ATOM 5945 N N . GLU A 1 722 ? -4.045 -11.443 35.199 1.00 80.31 722 GLU A N 1
ATOM 5946 C CA . GLU A 1 722 ? -3.536 -12.646 35.877 1.00 80.31 722 GLU A CA 1
ATOM 5947 C C . GLU A 1 722 ? -4.150 -13.932 35.312 1.00 80.31 722 GLU A C 1
ATOM 5949 O O . GLU A 1 722 ? -3.450 -14.935 35.159 1.00 80.31 722 GLU A O 1
ATOM 5954 N N . SER A 1 723 ? -5.438 -13.905 34.950 1.00 73.19 723 SER A N 1
ATOM 5955 C CA . SER A 1 723 ? -6.102 -15.056 34.329 1.00 73.19 723 SER A CA 1
ATOM 5956 C C . SER A 1 723 ? -5.467 -15.389 32.979 1.00 73.19 723 SER A C 1
ATOM 5958 O O . SER A 1 723 ? -5.202 -16.558 32.710 1.00 73.19 723 SER A O 1
ATOM 5960 N N . LEU A 1 724 ? -5.132 -14.367 32.183 1.00 75.44 724 LEU A N 1
ATOM 5961 C CA . LEU A 1 724 ? -4.398 -14.517 30.923 1.00 75.44 724 LEU A CA 1
ATOM 5962 C C . LEU A 1 724 ? -3.044 -15.218 31.109 1.00 75.44 724 LEU A C 1
ATOM 5964 O O . LEU A 1 724 ? -2.685 -16.093 30.323 1.00 75.44 724 LEU A O 1
ATOM 5968 N N . LYS A 1 725 ? -2.299 -14.867 32.161 1.00 72.38 725 LYS A N 1
ATOM 5969 C CA . LYS A 1 725 ? -0.978 -15.455 32.431 1.00 72.38 725 LYS A CA 1
ATOM 5970 C C . LYS A 1 725 ? -1.075 -16.903 32.927 1.00 72.38 725 LYS A C 1
ATOM 5972 O O . LYS A 1 725 ? -0.267 -17.735 32.515 1.00 72.38 725 LYS A O 1
ATOM 5977 N N . ASN A 1 726 ? -2.077 -17.217 33.753 1.00 58.03 726 ASN A N 1
ATOM 5978 C CA . ASN A 1 726 ? -2.079 -18.426 34.586 1.00 58.03 726 ASN A CA 1
ATOM 5979 C C . ASN A 1 726 ? -3.151 -19.477 34.245 1.00 58.03 726 ASN A C 1
ATOM 5981 O O . ASN A 1 726 ? -3.095 -20.580 34.783 1.00 58.03 726 ASN A O 1
ATOM 5985 N N . SER A 1 727 ? -4.163 -19.169 33.427 1.00 46.44 727 SER A N 1
ATOM 5986 C CA . SER A 1 727 ? -5.340 -20.036 33.237 1.00 46.44 727 SER A CA 1
ATOM 5987 C C . SER A 1 727 ? -5.665 -20.298 31.769 1.00 46.44 727 SER A C 1
ATOM 5989 O O . SER A 1 727 ? -5.656 -19.387 30.947 1.00 46.44 727 SER A O 1
ATOM 5991 N N . LEU A 1 728 ? -6.044 -21.543 31.457 1.00 50.31 728 LEU A N 1
ATOM 5992 C CA . LEU A 1 728 ? -6.678 -21.900 30.189 1.00 50.31 728 LEU A CA 1
ATOM 5993 C C . LEU A 1 728 ? -7.989 -22.664 30.428 1.00 50.31 728 LEU A C 1
ATOM 5995 O O . LEU A 1 728 ? -8.010 -23.581 31.254 1.00 50.31 728 LEU A O 1
ATOM 5999 N N . PRO A 1 729 ? -9.066 -22.332 29.690 1.00 51.81 729 PRO A N 1
ATOM 6000 C CA . PRO A 1 729 ? -9.144 -21.279 28.668 1.00 51.81 729 PRO A CA 1
ATOM 6001 C C . PRO A 1 729 ? -9.263 -19.863 29.261 1.00 51.81 729 PRO A C 1
ATOM 6003 O O . PRO A 1 729 ? -9.675 -19.688 30.409 1.00 51.81 729 PRO A O 1
ATOM 6006 N N . VAL A 1 730 ? -8.915 -18.852 28.457 1.00 59.69 730 VAL A N 1
ATOM 6007 C CA . VAL A 1 730 ? -8.998 -17.433 28.838 1.00 59.69 730 VAL A CA 1
ATOM 6008 C C . VAL A 1 730 ? -10.453 -17.029 29.050 1.00 59.69 730 VAL A C 1
ATOM 6010 O O . VAL A 1 730 ? -11.301 -17.207 28.175 1.00 59.69 730 VAL A O 1
ATOM 6013 N N . LYS A 1 731 ? -10.742 -16.448 30.217 1.00 69.75 731 LYS A N 1
ATOM 6014 C CA . LYS A 1 731 ? -12.062 -15.907 30.548 1.00 69.75 731 LYS A CA 1
ATOM 6015 C C . LYS A 1 731 ? -12.086 -14.411 30.266 1.00 69.75 731 LYS A C 1
ATOM 6017 O O . LYS A 1 731 ? -11.272 -13.664 30.798 1.00 69.75 731 LYS A O 1
ATOM 6022 N N . TYR A 1 732 ? -13.050 -13.976 29.467 1.00 82.19 732 TYR A N 1
ATOM 6023 C CA . TYR A 1 732 ? -13.295 -12.565 29.192 1.00 82.19 732 TYR A CA 1
ATOM 6024 C C . TYR A 1 732 ? -14.790 -12.255 29.267 1.00 82.19 732 TYR A C 1
ATOM 6026 O O . TYR A 1 732 ? -15.641 -13.132 29.096 1.00 82.19 732 TYR A O 1
ATOM 6034 N N . ARG A 1 733 ? -15.118 -10.988 29.515 1.00 83.62 733 ARG A N 1
ATOM 6035 C CA . ARG A 1 733 ? -16.490 -10.479 29.524 1.00 83.62 733 ARG A CA 1
ATOM 6036 C C . ARG A 1 733 ? -16.736 -9.618 28.295 1.00 83.62 733 ARG A C 1
ATOM 6038 O O . ARG A 1 733 ? -15.986 -8.681 28.058 1.00 83.62 733 ARG A O 1
ATOM 6045 N N . ILE A 1 734 ? -17.814 -9.884 27.563 1.00 88.00 734 ILE A N 1
ATOM 6046 C CA . ILE A 1 734 ? -18.282 -8.999 26.488 1.00 88.00 734 ILE A CA 1
ATOM 6047 C C . ILE A 1 734 ? -19.005 -7.803 27.119 1.00 88.00 734 ILE A C 1
ATOM 6049 O O . ILE A 1 734 ? -19.945 -7.982 27.895 1.00 88.00 734 ILE A O 1
ATOM 6053 N N . ILE A 1 735 ? -18.547 -6.594 26.798 1.00 90.94 735 ILE A N 1
ATOM 6054 C CA . ILE A 1 735 ? -19.117 -5.325 27.267 1.00 90.94 735 ILE A CA 1
ATOM 6055 C C . ILE A 1 735 ? -20.156 -4.804 26.275 1.00 90.94 735 ILE A C 1
ATOM 6057 O O . ILE A 1 735 ? -21.269 -4.458 26.663 1.00 90.94 735 ILE A O 1
ATOM 6061 N N . SER A 1 736 ? -19.799 -4.759 24.993 1.00 87.88 736 SER A N 1
ATOM 6062 C CA . SER A 1 736 ? -20.688 -4.349 23.908 1.00 87.88 736 SER A CA 1
ATOM 6063 C C . SER A 1 736 ? -20.278 -5.048 22.621 1.00 87.88 736 SER A C 1
ATOM 6065 O O . SER A 1 736 ? -19.088 -5.213 22.368 1.00 87.88 736 SER A O 1
ATOM 6067 N N . SER A 1 737 ? -21.264 -5.415 21.810 1.00 88.69 737 SER A N 1
ATOM 6068 C CA . SER A 1 737 ? -21.105 -5.984 20.466 1.00 88.69 737 SER A CA 1
ATOM 6069 C C . SER A 1 737 ? -21.927 -5.228 19.416 1.00 88.69 737 SER A C 1
ATOM 6071 O O . SER A 1 737 ? -22.196 -5.738 18.333 1.00 88.69 737 SER A O 1
ATOM 6073 N N . VAL A 1 738 ? -22.383 -4.018 19.756 1.00 85.44 738 VAL A N 1
ATOM 6074 C CA . VAL A 1 738 ? -23.296 -3.216 18.932 1.00 85.44 738 VAL A CA 1
ATOM 6075 C C . VAL A 1 738 ? -22.535 -2.064 18.288 1.00 85.44 738 VAL A C 1
ATOM 6077 O O . VAL A 1 738 ? -21.767 -1.393 18.977 1.00 85.44 738 VAL A O 1
ATOM 6080 N N . GLY A 1 739 ? -22.789 -1.834 16.995 1.00 85.94 739 GLY A N 1
ATOM 6081 C CA . GLY A 1 739 ? -22.269 -0.691 16.241 1.00 85.94 739 GLY A CA 1
ATOM 6082 C C . GLY A 1 739 ? -20.752 -0.706 16.053 1.00 85.94 739 GLY A C 1
ATOM 6083 O O . GLY A 1 739 ? -20.148 0.351 16.172 1.00 85.94 739 GLY A O 1
ATOM 6084 N N . SER A 1 740 ? -20.149 -1.881 15.846 1.00 89.38 740 SER A N 1
ATOM 6085 C CA . SER A 1 740 ? -18.705 -2.059 15.592 1.00 89.38 740 SER A CA 1
ATOM 6086 C C . SER A 1 740 ? -17.829 -1.234 16.544 1.00 89.38 740 SER A C 1
ATOM 6088 O O . SER A 1 740 ? -17.208 -0.249 16.145 1.00 89.38 740 SER A O 1
ATOM 6090 N N . PRO A 1 741 ? -17.857 -1.551 17.850 1.00 93.88 741 PRO A N 1
ATOM 6091 C CA . PRO A 1 741 ? -17.246 -0.693 18.852 1.00 93.88 741 PRO A CA 1
ATOM 6092 C C . PRO A 1 741 ? -15.709 -0.765 18.827 1.00 93.88 741 PRO A C 1
ATOM 6094 O O . PRO A 1 741 ? -15.133 -1.848 18.709 1.00 93.88 741 PRO A O 1
ATOM 6097 N N . GLU A 1 742 ? -15.052 0.387 18.988 1.00 94.75 742 GLU A N 1
ATOM 6098 C CA . GLU A 1 742 ? -13.606 0.584 18.802 1.00 94.75 742 GLU A CA 1
ATOM 6099 C C . GLU A 1 742 ? -12.986 1.585 19.792 1.00 94.75 742 GLU A C 1
ATOM 6101 O O . GLU A 1 742 ? -13.665 2.413 20.397 1.00 94.75 742 GLU A O 1
ATOM 6106 N N . ASN A 1 743 ? -11.658 1.547 19.889 1.00 96.00 743 ASN A N 1
ATOM 6107 C CA . ASN A 1 743 ? -10.772 2.433 20.642 1.00 96.00 743 ASN A CA 1
ATOM 6108 C C . ASN A 1 743 ? -11.125 2.523 22.139 1.00 96.00 743 ASN A C 1
ATOM 6110 O O . ASN A 1 743 ? -11.417 3.621 22.631 1.00 96.00 743 ASN A O 1
ATOM 6114 N N . PRO A 1 744 ? -11.116 1.391 22.876 1.00 97.44 744 PRO A N 1
ATOM 6115 C CA . PRO A 1 744 ? -11.367 1.407 24.308 1.00 97.44 744 PRO A CA 1
ATOM 6116 C C . PRO A 1 744 ? -10.292 2.210 25.063 1.00 97.44 744 PRO A C 1
ATOM 6118 O O . PRO A 1 744 ? -9.094 2.081 24.813 1.00 97.44 744 PRO A O 1
ATOM 6121 N N . SER A 1 745 ? -10.699 3.012 26.043 1.00 97.06 745 SER A N 1
ATOM 6122 C CA . SER A 1 745 ? -9.799 3.772 26.917 1.00 97.06 745 SER A CA 1
ATOM 6123 C C . SER A 1 745 ? -10.317 3.840 28.350 1.00 97.06 745 SER A C 1
ATOM 6125 O O . SER A 1 745 ? -11.524 3.855 28.591 1.00 97.06 745 SER A O 1
ATOM 6127 N N . TRP A 1 746 ? -9.403 3.886 29.316 1.00 95.94 746 TRP A N 1
ATOM 6128 C CA . TRP A 1 746 ? -9.739 3.952 30.738 1.00 95.94 746 TRP A CA 1
ATOM 6129 C C . TRP A 1 746 ? -9.789 5.392 31.254 1.00 95.94 746 TRP A C 1
ATOM 6131 O O . TRP A 1 746 ? -9.028 6.260 30.817 1.00 95.94 746 TRP A O 1
ATOM 6141 N N . SER A 1 747 ? -10.666 5.655 32.226 1.00 94.31 747 SER A N 1
ATOM 6142 C CA . SER A 1 747 ? -10.542 6.845 33.067 1.00 94.31 747 SER A CA 1
ATOM 6143 C C . SER A 1 747 ? -9.330 6.727 33.993 1.00 94.31 747 SER A C 1
ATOM 6145 O O . SER A 1 747 ? -8.946 5.642 34.412 1.00 94.31 747 SER A O 1
ATOM 6147 N N . SER A 1 748 ? -8.755 7.863 34.395 1.00 87.94 748 SER A N 1
ATOM 6148 C CA . SER A 1 748 ? -7.581 7.894 35.288 1.00 87.94 748 SER A CA 1
ATOM 6149 C C . SER A 1 748 ? -7.802 7.283 36.681 1.00 87.94 748 SER A C 1
ATOM 6151 O O . SER A 1 748 ? -6.853 7.120 37.438 1.00 87.94 748 SER A O 1
ATOM 6153 N N . ASP A 1 749 ? -9.060 7.073 37.069 1.00 89.88 749 ASP A N 1
ATOM 6154 C CA . ASP A 1 749 ? -9.464 6.453 38.332 1.00 89.88 749 ASP A CA 1
ATOM 6155 C C . ASP A 1 749 ? -9.948 5.003 38.156 1.00 89.88 749 ASP A C 1
ATOM 6157 O O . ASP A 1 749 ? -10.480 4.432 39.103 1.00 89.88 749 ASP A O 1
ATOM 6161 N N . ASP A 1 750 ? -9.778 4.427 36.960 1.00 92.75 750 ASP A N 1
ATOM 6162 C CA . ASP A 1 750 ? -10.157 3.063 36.568 1.00 92.75 750 ASP A CA 1
ATOM 6163 C C . ASP A 1 750 ? -11.657 2.715 36.757 1.00 92.75 750 ASP A C 1
ATOM 6165 O O . ASP A 1 750 ? -12.049 1.553 36.651 1.00 92.75 750 ASP A O 1
ATOM 6169 N N . ASN A 1 751 ? -12.522 3.709 37.003 1.00 93.12 751 ASN A N 1
ATOM 6170 C CA . ASN A 1 751 ? -13.963 3.506 37.211 1.00 93.12 751 ASN A CA 1
ATOM 6171 C C . ASN A 1 751 ? -14.767 3.412 35.909 1.00 93.12 751 ASN A C 1
ATOM 6173 O O . ASN A 1 751 ? -15.875 2.871 35.910 1.00 93.12 751 ASN A O 1
ATOM 6177 N N . PHE A 1 752 ? -14.240 3.956 34.811 1.00 96.31 752 PHE A N 1
ATOM 6178 C CA . PHE A 1 752 ? -14.937 4.018 33.534 1.00 96.31 752 PHE A CA 1
ATOM 6179 C C . PHE A 1 752 ? -14.080 3.508 32.379 1.00 96.31 752 PHE A C 1
ATOM 6181 O O . PHE A 1 752 ? -12.874 3.750 32.331 1.00 96.31 752 PHE A O 1
ATOM 6188 N N . ILE A 1 753 ? -14.744 2.874 31.411 1.00 97.62 753 ILE A N 1
ATOM 6189 C CA . ILE A 1 753 ? -14.185 2.556 30.091 1.00 97.62 753 ILE A CA 1
ATOM 6190 C C . ILE A 1 753 ? -14.969 3.344 29.046 1.00 97.62 753 ILE A C 1
ATOM 6192 O O . ILE A 1 753 ? -16.200 3.315 29.064 1.00 97.62 753 ILE A O 1
ATOM 6196 N N . PHE A 1 754 ? -14.278 4.019 28.132 1.00 98.38 754 PHE A N 1
ATOM 6197 C CA . PHE A 1 754 ? -14.863 4.741 27.004 1.00 98.38 754 PHE A CA 1
ATOM 6198 C C . PHE A 1 754 ? -14.499 4.071 25.686 1.00 98.38 754 PHE A C 1
ATOM 6200 O O . PHE A 1 754 ? -13.431 3.488 25.585 1.00 98.38 754 PHE A O 1
ATOM 6207 N N . TRP A 1 755 ? -15.361 4.163 24.678 1.00 98.12 755 TRP A N 1
ATOM 6208 C CA . TRP A 1 755 ? -15.088 3.696 23.311 1.00 98.12 755 TRP A CA 1
ATOM 6209 C C . TRP A 1 755 ? -15.974 4.457 22.320 1.00 98.12 755 TRP A C 1
ATOM 6211 O O . TRP A 1 755 ? -16.935 5.113 22.736 1.00 98.12 755 TRP A O 1
ATOM 6221 N N . ASN A 1 756 ? -15.680 4.375 21.023 1.00 97.75 756 ASN A N 1
ATOM 6222 C CA . ASN A 1 756 ? -16.566 4.876 19.971 1.00 97.75 756 ASN A CA 1
ATOM 6223 C C . ASN A 1 756 ? -17.308 3.730 19.263 1.00 97.75 756 ASN A C 1
ATOM 6225 O O . ASN A 1 756 ? -16.768 2.637 19.140 1.00 97.75 756 ASN A O 1
ATOM 6229 N N . ALA A 1 757 ? -18.551 3.958 18.831 1.00 95.62 757 ALA A N 1
ATOM 6230 C CA . ALA A 1 757 ? -19.366 2.978 18.099 1.00 95.62 757 ALA A CA 1
ATOM 6231 C C . ALA A 1 757 ? -20.472 3.652 17.261 1.00 95.62 757 ALA A C 1
ATOM 6233 O O . ALA A 1 757 ? -20.924 4.755 17.579 1.00 95.62 757 ALA A O 1
ATOM 6234 N N . TYR A 1 758 ? -20.962 2.961 16.235 1.00 94.06 758 TYR A N 1
ATOM 6235 C CA . TYR A 1 758 ? -21.917 3.426 15.226 1.00 94.06 758 TYR A CA 1
ATOM 6236 C C . TYR A 1 758 ? -23.365 2.949 15.458 1.00 94.06 758 TYR A C 1
ATOM 6238 O O . TYR A 1 758 ? -24.092 2.702 14.503 1.00 94.06 758 TYR A O 1
ATOM 6246 N N . ASN A 1 759 ? -23.850 2.813 16.703 1.00 92.06 759 ASN A N 1
ATOM 6247 C CA . ASN A 1 759 ? -25.177 2.205 16.965 1.00 92.06 759 ASN A CA 1
ATOM 6248 C C . ASN A 1 759 ? -26.361 2.883 16.241 1.00 92.06 759 ASN A C 1
ATOM 6250 O O . ASN A 1 759 ? -27.398 2.255 16.051 1.00 92.06 759 ASN A O 1
ATOM 6254 N N . ASN A 1 760 ? -26.242 4.166 15.889 1.00 93.69 760 ASN A N 1
ATOM 6255 C CA . ASN A 1 760 ? -27.235 4.926 15.122 1.00 93.69 760 ASN A CA 1
ATOM 6256 C C . ASN A 1 760 ? -26.738 5.296 13.702 1.00 93.69 760 ASN A C 1
ATOM 6258 O O . ASN A 1 760 ? -27.297 6.200 13.083 1.00 93.69 760 ASN A O 1
ATOM 6262 N N . GLY A 1 761 ? -25.668 4.644 13.236 1.00 93.12 761 GLY A N 1
ATOM 6263 C CA . GLY A 1 761 ? -24.908 4.911 12.009 1.00 93.12 761 GLY A CA 1
ATOM 6264 C C . GLY A 1 761 ? -23.983 6.128 12.048 1.00 93.12 761 GLY A C 1
ATOM 6265 O O . GLY A 1 761 ? -23.434 6.541 11.028 1.00 93.12 761 GLY A O 1
ATOM 6266 N N . VAL A 1 762 ? -23.764 6.704 13.233 1.00 96.44 762 VAL A N 1
ATOM 6267 C CA . VAL A 1 762 ? -22.769 7.759 13.467 1.00 96.44 762 VAL A CA 1
ATOM 6268 C C . VAL A 1 762 ? -21.854 7.340 14.608 1.00 96.44 762 VAL A C 1
ATOM 6270 O O . VAL A 1 762 ? -22.346 6.884 15.640 1.00 96.44 762 VAL A O 1
ATOM 6273 N N . SER A 1 763 ? -20.540 7.532 14.450 1.00 97.12 763 SER A N 1
ATOM 6274 C CA . SER A 1 763 ? -19.578 7.239 15.517 1.00 97.12 763 SER A CA 1
ATOM 6275 C C . SER A 1 763 ? -19.829 8.139 16.726 1.00 97.12 763 SER A C 1
ATOM 6277 O O . SER A 1 763 ? -19.578 9.347 16.689 1.00 97.12 763 SER A O 1
ATOM 6279 N N . ASN A 1 764 ? -20.340 7.552 17.801 1.00 98.00 764 ASN A N 1
ATOM 6280 C CA . ASN A 1 764 ? -20.600 8.212 19.072 1.00 98.00 764 ASN A CA 1
ATOM 6281 C C . ASN A 1 764 ? -19.767 7.585 20.187 1.00 98.00 764 ASN A C 1
ATOM 6283 O O . ASN A 1 764 ? -19.413 6.412 20.119 1.00 98.00 764 ASN A O 1
ATOM 6287 N N . ILE A 1 765 ? -19.490 8.359 21.233 1.00 98.44 765 ILE A N 1
ATOM 6288 C CA . ILE A 1 765 ? -18.771 7.906 22.418 1.00 98.44 765 ILE A CA 1
ATOM 6289 C C . ILE A 1 765 ? -19.740 7.240 23.388 1.00 98.44 765 ILE A C 1
ATOM 6291 O O . ILE A 1 765 ? -20.802 7.786 23.701 1.00 98.44 765 ILE A O 1
ATOM 6295 N N . TYR A 1 766 ? -19.337 6.091 23.911 1.00 98.19 766 TYR A N 1
ATOM 6296 C CA . TYR A 1 766 ? -20.033 5.336 24.943 1.00 98.19 766 TYR A CA 1
ATOM 6297 C C . TYR A 1 766 ? -19.136 5.186 26.164 1.00 98.19 766 TYR A C 1
ATOM 6299 O O . TYR A 1 766 ? -17.914 5.281 26.068 1.00 98.19 766 TYR A O 1
ATOM 6307 N N . ARG A 1 767 ? -19.762 4.967 27.318 1.00 97.62 767 ARG A N 1
ATOM 6308 C CA . ARG A 1 767 ? -19.099 4.777 28.605 1.00 97.62 767 ARG A CA 1
ATOM 6309 C C . ARG A 1 767 ? -19.696 3.583 29.332 1.00 97.62 767 ARG A C 1
ATOM 6311 O O . ARG A 1 767 ? -20.918 3.498 29.442 1.00 97.62 767 ARG A O 1
ATOM 6318 N N . LEU A 1 768 ? -18.843 2.731 29.885 1.00 97.31 768 LEU A N 1
ATOM 6319 C CA . LEU A 1 768 ? -19.179 1.709 30.873 1.00 97.31 768 LEU A CA 1
ATOM 6320 C C . LEU A 1 768 ? -18.775 2.213 32.258 1.00 97.31 768 LEU A C 1
ATOM 6322 O O . LEU A 1 768 ? -17.641 2.656 32.420 1.00 97.31 768 LEU A O 1
ATOM 6326 N N . ASP A 1 769 ? -19.658 2.103 33.246 1.00 94.50 769 ASP A N 1
ATOM 6327 C CA . ASP A 1 769 ? -19.296 2.191 34.668 1.00 94.50 769 ASP A CA 1
ATOM 6328 C C . ASP A 1 769 ? -18.935 0.793 35.190 1.00 94.50 769 ASP A C 1
ATOM 6330 O O . ASP A 1 769 ? -19.753 -0.126 35.143 1.00 94.50 769 ASP A O 1
ATOM 6334 N N . ILE A 1 770 ? -17.701 0.608 35.664 1.00 90.50 770 ILE A N 1
ATOM 6335 C CA . ILE A 1 770 ? -17.180 -0.704 36.076 1.00 90.50 770 ILE A CA 1
ATOM 6336 C C . ILE A 1 770 ? -17.878 -1.250 37.334 1.00 90.50 770 ILE A C 1
ATOM 6338 O O . ILE A 1 770 ? -17.861 -2.456 37.574 1.00 90.50 770 ILE A O 1
ATOM 6342 N N . ASN A 1 771 ? -18.496 -0.382 38.143 1.00 88.44 771 ASN A N 1
ATOM 6343 C CA . ASN A 1 771 ? -19.083 -0.768 39.425 1.00 88.44 771 ASN A CA 1
ATOM 6344 C C . ASN A 1 771 ? -20.462 -1.415 39.255 1.00 88.44 771 ASN A C 1
ATOM 6346 O O . ASN A 1 771 ? -20.807 -2.342 39.986 1.00 88.44 771 ASN A O 1
ATOM 6350 N N . ASN A 1 772 ? -21.256 -0.933 38.296 1.00 89.19 772 ASN A N 1
ATOM 6351 C CA . ASN A 1 772 ? -22.619 -1.417 38.037 1.00 89.19 772 ASN A CA 1
ATOM 6352 C C . ASN A 1 772 ? -22.797 -2.032 36.633 1.00 89.19 772 ASN A C 1
ATOM 6354 O O . ASN A 1 772 ? -23.831 -2.642 36.367 1.00 89.19 772 ASN A O 1
ATOM 6358 N N . PHE A 1 773 ? -21.788 -1.922 35.765 1.00 87.31 773 PHE A N 1
ATOM 6359 C CA . PHE A 1 773 ? -21.783 -2.369 34.372 1.00 87.31 773 PHE A CA 1
ATOM 6360 C C . PHE A 1 773 ? -22.856 -1.724 33.476 1.00 87.31 773 PHE A C 1
ATOM 6362 O O . PHE A 1 773 ? -23.264 -2.313 32.472 1.00 87.31 773 PHE A O 1
ATOM 6369 N N . GLU A 1 774 ? -23.301 -0.509 33.802 1.00 92.00 774 GLU A N 1
ATOM 6370 C CA . GLU A 1 774 ? -24.204 0.273 32.957 1.00 92.00 774 GLU A CA 1
ATOM 6371 C C . GLU A 1 774 ? -23.441 0.894 31.780 1.00 92.00 774 GLU A C 1
ATOM 6373 O O . GLU A 1 774 ? -22.443 1.598 31.958 1.00 92.00 774 GLU A O 1
ATOM 6378 N N . VAL A 1 775 ? -23.948 0.664 30.566 1.00 94.38 775 VAL A N 1
ATOM 6379 C CA . VAL A 1 775 ? -23.454 1.290 29.335 1.00 94.38 775 VAL A CA 1
ATOM 6380 C C . VAL A 1 775 ? -24.316 2.500 28.992 1.00 94.38 775 VAL A C 1
ATOM 6382 O O . VAL A 1 775 ? -25.533 2.394 28.852 1.00 94.38 775 VAL A O 1
ATOM 6385 N N . THR A 1 776 ? -23.684 3.659 28.818 1.00 95.81 776 THR A N 1
ATOM 6386 C CA . THR A 1 776 ? -24.353 4.928 28.505 1.00 95.81 776 THR A CA 1
ATOM 6387 C C . THR A 1 776 ? -23.734 5.586 27.275 1.00 95.81 776 THR A C 1
ATOM 6389 O O . THR A 1 776 ? -22.517 5.709 27.185 1.00 95.81 776 THR A O 1
ATOM 6392 N N . ALA A 1 777 ? -24.568 6.067 26.349 1.00 96.88 777 ALA A N 1
ATOM 6393 C CA . ALA A 1 777 ? -24.126 6.941 25.263 1.00 96.88 777 ALA A CA 1
ATOM 6394 C C . ALA A 1 777 ? -23.822 8.354 25.791 1.00 96.88 777 ALA A C 1
ATOM 6396 O O . ALA A 1 777 ? -24.656 8.960 26.469 1.00 96.88 777 ALA A O 1
ATOM 6397 N N . ILE A 1 778 ? -22.643 8.877 25.467 1.00 97.31 778 ILE A N 1
ATOM 6398 C CA . ILE A 1 778 ? -22.112 10.160 25.953 1.00 97.31 778 ILE A CA 1
ATOM 6399 C C . ILE A 1 778 ? -22.159 11.243 24.870 1.00 97.31 778 ILE A C 1
ATOM 6401 O O . ILE A 1 778 ? -22.252 12.428 25.185 1.00 97.31 778 ILE A O 1
ATOM 6405 N N . SER A 1 779 ? -22.157 10.867 23.587 1.00 98.12 779 SER A N 1
ATOM 6406 C CA . SER A 1 779 ? -22.223 11.847 22.501 1.00 98.12 779 SER A CA 1
ATOM 6407 C C . SER A 1 779 ? -23.383 11.648 21.532 1.00 98.12 779 SER A C 1
ATOM 6409 O O . SER A 1 779 ? -23.810 10.523 21.301 1.00 98.12 779 SER A O 1
ATOM 6411 N N . HIS A 1 780 ? -23.831 12.757 20.940 1.00 97.50 780 HIS A N 1
ATOM 6412 C CA . HIS A 1 780 ? -24.611 12.850 19.703 1.00 97.50 780 HIS A CA 1
ATOM 6413 C C . HIS A 1 780 ? -23.962 13.917 18.812 1.00 97.50 780 HIS A C 1
ATOM 6415 O O . HIS A 1 780 ? -23.793 15.059 19.248 1.00 97.50 780 HIS A O 1
ATOM 6421 N N . THR A 1 781 ? -23.564 13.558 17.592 1.00 96.75 781 THR A N 1
ATOM 6422 C CA . THR A 1 781 ? -22.816 14.432 16.669 1.00 96.75 781 THR A CA 1
ATOM 6423 C C . THR A 1 781 ? -23.223 14.200 15.212 1.00 96.75 781 THR A C 1
ATOM 6425 O O . THR A 1 781 ? -23.887 13.217 14.891 1.00 96.75 781 THR A O 1
ATOM 6428 N N . LEU A 1 782 ? -22.823 15.115 14.326 1.00 95.81 782 LEU A N 1
ATOM 6429 C CA . LEU A 1 782 ? -23.013 15.002 12.880 1.00 95.81 782 LEU A CA 1
ATOM 6430 C C . LEU A 1 782 ? -21.873 14.231 12.202 1.00 95.81 782 LEU A C 1
ATOM 6432 O O . LEU A 1 782 ? -22.125 13.334 11.398 1.00 95.81 782 LEU A O 1
ATOM 6436 N N . LYS A 1 783 ? -20.622 14.579 12.519 1.00 95.31 783 LYS A N 1
ATOM 6437 C CA . LYS A 1 783 ? -19.436 14.073 11.809 1.00 95.31 783 LYS A CA 1
ATOM 6438 C C . LYS A 1 783 ? -18.830 12.816 12.423 1.00 95.31 783 LYS A C 1
ATOM 6440 O O . LYS A 1 783 ? -18.177 12.061 11.727 1.00 95.31 783 LYS A O 1
ATOM 6445 N N . GLY A 1 784 ? -19.088 12.566 13.702 1.00 96.81 784 GLY A N 1
ATOM 6446 C CA . GLY A 1 784 ? -18.533 11.430 14.436 1.00 96.81 784 GLY A CA 1
ATOM 6447 C C . GLY A 1 784 ? -17.376 11.826 15.356 1.00 96.81 784 GLY A C 1
ATOM 6448 O O . GLY A 1 784 ? -16.566 12.688 15.015 1.00 96.81 784 GLY A O 1
ATOM 6449 N N . PHE A 1 785 ? -17.321 11.200 16.533 1.00 97.94 785 PHE A N 1
ATOM 6450 C CA . PHE A 1 785 ? -16.231 11.346 17.500 1.00 97.94 785 PHE A CA 1
ATOM 6451 C C . PHE A 1 785 ? -15.484 10.027 17.692 1.00 97.94 785 PHE A C 1
ATOM 6453 O O . PHE A 1 785 ? -16.086 8.953 17.665 1.00 97.94 785 PHE A O 1
ATOM 6460 N N . PHE A 1 786 ? -14.174 10.122 17.905 1.00 97.62 786 PHE A N 1
ATOM 6461 C CA . PHE A 1 786 ? -13.253 8.988 17.896 1.00 97.62 786 PHE A CA 1
ATOM 6462 C C . PHE A 1 786 ? -12.210 9.082 19.003 1.00 97.62 786 PHE A C 1
ATOM 6464 O O . PHE A 1 786 ? -11.906 10.178 19.485 1.00 97.62 786 PHE A O 1
ATOM 6471 N N . ARG A 1 787 ? -11.649 7.917 19.360 1.00 96.81 787 ARG A N 1
ATOM 6472 C CA . ARG A 1 787 ? -10.517 7.754 20.289 1.00 96.81 787 ARG A CA 1
ATOM 6473 C C . ARG A 1 787 ? -10.681 8.584 21.582 1.00 96.81 787 ARG A C 1
ATOM 6475 O O . ARG A 1 787 ? -9.879 9.483 21.845 1.00 96.81 787 ARG A O 1
ATOM 6482 N N . PRO A 1 788 ? -11.745 8.337 22.372 1.00 97.75 788 PRO A N 1
ATOM 6483 C CA . PRO A 1 788 ? -12.044 9.135 23.558 1.00 97.75 788 PRO A CA 1
ATOM 6484 C C . PRO A 1 788 ? -10.970 8.975 24.639 1.00 97.75 788 PRO A C 1
ATOM 6486 O O . PRO A 1 788 ? -10.468 7.875 24.843 1.00 97.75 788 PRO A O 1
ATOM 6489 N N . ILE A 1 789 ? -10.661 10.041 25.383 1.00 97.06 789 ILE A N 1
ATOM 6490 C CA . ILE A 1 789 ? -9.790 10.003 26.573 1.00 97.06 789 ILE A CA 1
ATOM 6491 C C . ILE A 1 789 ? -10.341 10.910 27.660 1.00 97.06 789 ILE A C 1
ATOM 6493 O O . ILE A 1 789 ? -10.651 12.073 27.409 1.00 97.06 789 ILE A O 1
ATOM 6497 N N . ALA A 1 790 ? -10.386 10.424 28.898 1.00 96.44 790 ALA A N 1
ATOM 6498 C CA . ALA A 1 790 ? -10.717 11.265 30.040 1.00 96.44 790 ALA A CA 1
ATOM 6499 C C . ALA A 1 790 ? -9.575 12.239 30.376 1.00 96.44 790 ALA A C 1
ATOM 6501 O O . ALA A 1 790 ? -8.491 11.825 30.785 1.00 96.44 790 ALA A O 1
ATOM 6502 N N . VAL A 1 791 ? -9.839 13.544 30.257 1.00 96.00 791 VAL A N 1
ATOM 6503 C CA . VAL A 1 791 ? -8.908 14.611 30.688 1.00 96.00 791 VAL A CA 1
ATOM 6504 C C . VAL A 1 791 ? -9.276 15.179 32.062 1.00 96.00 791 VAL A C 1
ATOM 6506 O O . VAL A 1 791 ? -8.455 15.789 32.747 1.00 96.00 791 VAL A O 1
ATOM 6509 N N . SER A 1 792 ? -10.520 14.967 32.491 1.00 93.81 792 SER A N 1
ATOM 6510 C CA . SER A 1 792 ? -11.020 15.241 33.838 1.00 93.81 792 SER A CA 1
ATOM 6511 C C . SER A 1 792 ? -12.209 14.316 34.136 1.00 93.81 792 SER A C 1
ATOM 6513 O O . SER A 1 792 ? -12.601 13.512 33.292 1.00 93.81 792 SER A O 1
ATOM 6515 N N . ARG A 1 793 ? -12.816 14.426 35.327 1.00 91.25 793 ARG A N 1
ATOM 6516 C CA . ARG A 1 793 ? -14.045 13.673 35.647 1.00 91.25 793 ARG A CA 1
ATOM 6517 C C . ARG A 1 793 ? -15.216 14.045 34.733 1.00 91.25 793 ARG A C 1
ATOM 6519 O O . ARG A 1 793 ? -16.009 13.179 34.370 1.00 91.25 793 ARG A O 1
ATOM 6526 N N . ASP A 1 794 ? -15.272 15.308 34.319 1.00 94.75 794 ASP A N 1
ATOM 6527 C CA . ASP A 1 794 ? -16.425 15.887 33.625 1.00 94.75 794 ASP A CA 1
ATOM 6528 C C . ASP A 1 794 ? -16.162 16.129 32.133 1.00 94.75 794 ASP A C 1
ATOM 6530 O O . ASP A 1 794 ? -17.018 16.668 31.427 1.00 94.75 794 ASP A O 1
ATOM 6534 N N . SER A 1 795 ? -14.977 15.782 31.619 1.00 96.31 795 SER A N 1
ATOM 6535 C CA . SER A 1 795 ? -14.586 16.136 30.247 1.00 96.31 795 SER A CA 1
ATOM 6536 C C . SER A 1 795 ? -13.724 15.070 29.579 1.00 96.31 795 SER A C 1
ATOM 6538 O O . SER A 1 795 ? -12.796 14.520 30.182 1.00 96.31 795 SER A O 1
ATOM 6540 N N . LEU A 1 796 ? -14.008 14.855 28.294 1.00 98.00 796 LEU A N 1
ATOM 6541 C CA . LEU A 1 796 ? -13.293 13.942 27.416 1.00 98.00 796 LEU A CA 1
ATOM 6542 C C . LEU A 1 796 ? -12.611 14.724 26.294 1.00 98.00 796 LEU A C 1
ATOM 6544 O O . LEU A 1 796 ? -13.220 15.614 25.699 1.00 98.00 796 LEU A O 1
ATOM 6548 N N . PHE A 1 797 ? -11.370 14.363 25.992 1.00 98.31 797 PHE A N 1
ATOM 6549 C CA . PHE A 1 797 ? -10.747 14.644 24.708 1.00 98.31 797 PHE A CA 1
ATOM 6550 C C . PHE A 1 797 ? -11.248 13.633 23.677 1.00 98.31 797 PHE A C 1
ATOM 6552 O O . PHE A 1 797 ? -11.357 12.444 23.980 1.00 98.31 797 PHE A O 1
ATOM 6559 N N . VAL A 1 798 ? -11.561 14.110 22.476 1.00 98.31 798 VAL A N 1
ATOM 6560 C CA . VAL A 1 798 ? -11.970 13.292 21.329 1.00 98.31 798 VAL A CA 1
ATOM 6561 C C . VAL A 1 798 ? -11.403 13.892 20.051 1.00 98.31 798 VAL A C 1
ATOM 6563 O O . VAL A 1 798 ? -11.162 15.100 19.973 1.00 98.31 798 VAL A O 1
ATOM 6566 N N . PHE A 1 799 ? -11.275 13.068 19.021 1.00 97.88 799 PHE A N 1
ATOM 6567 C CA . PHE A 1 799 ? -11.105 13.556 17.661 1.00 97.88 799 PHE A CA 1
ATOM 6568 C C . PHE A 1 799 ? -12.457 13.615 16.948 1.00 97.88 799 PHE A C 1
ATOM 6570 O O . PHE A 1 799 ? -13.216 12.647 16.967 1.00 97.88 799 PHE A O 1
ATOM 6577 N N . GLU A 1 800 ? -12.766 14.749 16.325 1.00 97.88 800 GLU A N 1
ATOM 6578 C CA . GLU A 1 800 ? -13.863 14.877 15.366 1.00 97.88 800 GLU A CA 1
ATOM 6579 C C . GLU A 1 800 ? -13.334 14.591 13.961 1.00 97.88 800 GLU A C 1
ATOM 6581 O O . GLU A 1 800 ? -12.265 15.081 13.596 1.00 97.88 800 GLU A O 1
ATOM 6586 N N . PHE A 1 801 ? -14.066 13.798 13.183 1.00 96.75 801 PHE A N 1
ATOM 6587 C CA . PHE A 1 801 ? -13.704 13.528 11.794 1.00 96.75 801 PHE A CA 1
ATOM 6588 C C . PHE A 1 801 ? -13.949 14.758 10.904 1.00 96.75 801 PHE A C 1
ATOM 6590 O O . PHE A 1 801 ? -14.944 15.466 11.072 1.00 96.75 801 PHE A O 1
ATOM 6597 N N . GLY A 1 802 ? -13.054 15.000 9.951 1.00 95.56 802 GLY A N 1
ATOM 6598 C CA . GLY A 1 802 ? -13.146 16.031 8.919 1.00 95.56 802 GLY A CA 1
ATOM 6599 C C . GLY A 1 802 ? -12.545 15.530 7.606 1.00 95.56 802 GLY A C 1
ATOM 6600 O O . GLY A 1 802 ? -11.837 14.523 7.584 1.00 95.56 802 GLY A O 1
ATOM 6601 N N . MET A 1 803 ? -12.812 16.228 6.500 1.00 94.38 803 MET A N 1
ATOM 6602 C CA . MET A 1 803 ? -12.357 15.785 5.169 1.00 94.38 803 MET A CA 1
ATOM 6603 C C . MET A 1 803 ? -10.833 15.821 4.978 1.00 94.38 803 MET A C 1
ATOM 6605 O O . MET A 1 803 ? -10.299 15.064 4.171 1.00 94.38 803 MET A O 1
ATOM 6609 N N . GLU A 1 804 ? -10.134 16.653 5.750 1.00 93.69 804 GLU A N 1
ATOM 6610 C CA . GLU A 1 804 ? -8.667 16.695 5.819 1.00 93.69 804 GLU A CA 1
ATOM 6611 C C . GLU A 1 804 ? -8.109 15.848 6.977 1.00 93.69 804 GLU A C 1
ATOM 6613 O O . GLU A 1 804 ? -6.912 15.899 7.263 1.00 93.69 804 GLU A O 1
ATOM 6618 N N . GLY A 1 805 ? -8.966 15.100 7.683 1.00 94.50 805 GLY A N 1
ATOM 6619 C CA . GLY A 1 805 ? -8.608 14.246 8.815 1.00 94.50 805 GLY A CA 1
ATOM 6620 C C . GLY A 1 805 ? -9.156 14.690 10.168 1.00 94.50 805 GLY A C 1
ATOM 6621 O O . GLY A 1 805 ? -10.165 15.386 10.271 1.00 94.50 805 GLY A O 1
ATOM 6622 N N . PHE A 1 806 ? -8.516 14.206 11.230 1.00 96.75 806 PHE A N 1
ATOM 6623 C CA . PHE A 1 806 ? -8.992 14.335 12.601 1.00 96.75 806 PHE A CA 1
ATOM 6624 C C . PHE A 1 806 ? -8.653 15.682 13.238 1.00 96.75 806 PHE A C 1
ATOM 6626 O O . PHE A 1 806 ? -7.506 16.131 13.223 1.00 96.75 806 PHE A O 1
ATOM 6633 N N . ILE A 1 807 ? -9.657 16.283 13.884 1.00 97.06 807 ILE A N 1
ATOM 6634 C CA . ILE A 1 807 ? -9.563 17.590 14.543 1.00 97.06 807 ILE A CA 1
ATOM 6635 C C . ILE A 1 807 ? -9.798 17.419 16.056 1.00 97.06 807 ILE A C 1
ATOM 6637 O O . ILE A 1 807 ? -10.833 16.873 16.454 1.00 97.06 807 ILE A O 1
ATOM 6641 N N . PRO A 1 808 ? -8.891 17.891 16.932 1.00 97.50 808 PRO A N 1
ATOM 6642 C CA . PRO A 1 808 ? -8.996 17.700 18.380 1.00 97.50 808 PRO A CA 1
ATOM 6643 C C . PRO A 1 808 ? -10.101 18.560 19.015 1.00 97.50 808 PRO A C 1
ATOM 6645 O O . PRO A 1 808 ? -10.143 19.785 18.842 1.00 97.50 808 PRO A O 1
ATOM 6648 N N . LYS A 1 809 ? -10.973 17.937 19.818 1.00 97.50 809 LYS A N 1
ATOM 6649 C CA . LYS A 1 809 ? -12.085 18.588 20.537 1.00 97.50 809 LYS A CA 1
ATOM 6650 C C . LYS A 1 809 ? -12.160 18.136 21.999 1.00 97.50 809 LYS A C 1
ATOM 6652 O O . LYS A 1 809 ? -11.715 17.049 22.358 1.00 97.50 809 LYS A O 1
ATOM 6657 N N . ILE A 1 810 ? -12.793 18.959 22.840 1.00 98.12 810 ILE A N 1
ATOM 6658 C CA . ILE A 1 810 ? -13.265 18.557 24.177 1.00 98.12 810 ILE A CA 1
ATOM 6659 C C . ILE A 1 810 ? -14.791 18.465 24.183 1.00 98.12 810 ILE A C 1
ATOM 6661 O O . ILE A 1 810 ? -15.459 19.393 23.720 1.00 98.12 810 ILE A O 1
ATOM 6665 N N . ILE A 1 811 ? -15.330 17.398 24.775 1.00 98.12 811 ILE A N 1
ATOM 6666 C CA . ILE A 1 811 ? -16.768 17.200 25.015 1.00 98.12 811 ILE A CA 1
ATOM 6667 C C . ILE A 1 811 ? -17.042 16.911 26.504 1.00 98.12 811 ILE A C 1
ATOM 6669 O O . ILE A 1 811 ? -16.156 16.408 27.204 1.00 98.12 811 ILE A O 1
ATOM 6673 N N . PRO A 1 812 ? -18.243 17.214 27.028 1.00 97.62 812 PRO A N 1
ATOM 6674 C CA . PRO A 1 812 ? -18.609 16.871 28.398 1.00 97.62 812 PRO A CA 1
ATOM 6675 C C . PRO A 1 812 ? -18.822 15.358 28.567 1.00 97.62 812 PRO A C 1
ATOM 6677 O O . PRO A 1 812 ? -19.381 14.695 27.695 1.00 97.62 812 PRO A O 1
ATOM 6680 N N . ASN A 1 813 ? -18.454 14.818 29.731 1.00 96.50 813 ASN A N 1
ATOM 6681 C CA . ASN A 1 813 ? -18.744 13.435 30.132 1.00 96.50 813 ASN A CA 1
ATOM 6682 C C . ASN A 1 813 ? -20.185 13.305 30.676 1.00 96.50 813 ASN A C 1
ATOM 6684 O O . ASN A 1 813 ? -20.409 12.963 31.839 1.00 96.50 813 ASN A O 1
ATOM 6688 N N . LEU A 1 814 ? -21.176 13.630 29.842 1.00 95.19 814 LEU A N 1
ATOM 6689 C CA . LEU A 1 814 ? -22.598 13.631 30.199 1.00 95.19 814 LEU A CA 1
ATOM 6690 C C . LEU A 1 814 ? -23.409 12.757 29.243 1.00 95.19 814 LEU A C 1
ATOM 6692 O O . LEU A 1 814 ? -23.095 12.647 28.066 1.00 95.19 814 LEU A O 1
ATOM 6696 N N . LYS A 1 815 ? -24.484 12.150 29.753 1.00 95.81 815 LYS A N 1
ATOM 6697 C CA . LYS A 1 815 ? -25.377 11.298 28.960 1.00 95.81 815 LYS A CA 1
ATOM 6698 C C . LYS A 1 815 ? -26.007 12.085 27.805 1.00 95.81 815 LYS A C 1
ATOM 6700 O O . LYS A 1 815 ? -26.632 13.122 28.031 1.00 95.81 815 LYS A O 1
ATOM 6705 N N . ALA A 1 816 ? -25.905 11.550 26.591 1.00 94.12 816 ALA A N 1
ATOM 6706 C CA . ALA A 1 816 ? -26.611 12.075 25.430 1.00 94.12 816 ALA A CA 1
ATOM 6707 C C . ALA A 1 816 ? -28.128 11.874 25.591 1.00 94.12 816 ALA A C 1
ATOM 6709 O O . ALA A 1 816 ? -28.585 10.846 26.098 1.00 94.12 816 ALA A O 1
ATOM 6710 N N . LYS A 1 817 ? -28.927 12.853 25.146 1.00 90.31 817 LYS A N 1
ATOM 6711 C CA . LYS A 1 817 ? -30.393 12.815 25.296 1.00 90.31 817 LYS A CA 1
ATOM 6712 C C . LYS A 1 817 ? -31.022 11.668 24.502 1.00 90.31 817 LYS A C 1
ATOM 6714 O O . LYS A 1 817 ? -31.813 10.900 25.047 1.00 90.31 817 LYS A O 1
ATOM 6719 N N . LYS A 1 818 ? -30.703 11.582 23.209 1.00 93.00 818 LYS A N 1
ATOM 6720 C CA . LYS A 1 818 ? -31.236 10.590 22.266 1.00 93.00 818 LYS A CA 1
ATOM 6721 C C . LYS A 1 818 ? -30.301 10.470 21.063 1.00 93.00 818 LYS A C 1
ATOM 6723 O O . LYS A 1 818 ? -29.682 11.456 20.684 1.00 93.00 818 LYS A O 1
ATOM 6728 N N . LEU A 1 819 ? -30.256 9.285 20.457 1.00 94.75 819 LEU A N 1
ATOM 6729 C CA . LEU A 1 819 ? -29.514 9.013 19.226 1.00 94.75 819 LEU A CA 1
ATOM 6730 C C . LEU A 1 819 ? -30.498 8.662 18.100 1.00 94.75 819 LEU A C 1
ATOM 6732 O O . LEU A 1 819 ? -30.993 7.534 18.061 1.00 94.75 819 LEU A O 1
ATOM 6736 N N . PRO A 1 820 ? -30.867 9.612 17.225 1.00 95.38 820 PRO A N 1
ATOM 6737 C CA . PRO A 1 820 ? -31.653 9.300 16.034 1.00 95.38 820 PRO A CA 1
ATOM 6738 C C . PRO A 1 820 ? -30.804 8.487 15.041 1.00 95.38 820 PRO A C 1
ATOM 6740 O O . PRO A 1 820 ? -29.634 8.803 14.836 1.00 95.38 820 PRO A O 1
ATOM 6743 N N . ALA A 1 821 ? -31.377 7.431 14.456 1.00 95.31 821 ALA A N 1
ATOM 6744 C CA . ALA A 1 821 ? -30.684 6.544 13.520 1.00 95.31 821 ALA A CA 1
ATOM 6745 C C . ALA A 1 821 ? -30.767 7.064 12.083 1.00 95.31 821 ALA A C 1
ATOM 6747 O O . ALA A 1 821 ? -31.854 7.418 11.624 1.00 95.31 821 ALA A O 1
ATOM 6748 N N . ILE A 1 822 ? -29.627 7.101 11.392 1.00 96.38 822 ILE A N 1
ATOM 6749 C CA . ILE A 1 822 ? -29.567 7.462 9.972 1.00 96.38 822 ILE A CA 1
ATOM 6750 C C . ILE A 1 822 ? -30.119 6.336 9.091 1.00 96.38 822 ILE A C 1
ATOM 6752 O O . ILE A 1 822 ? -30.337 5.207 9.536 1.00 96.38 822 ILE A O 1
ATOM 6756 N N . GLN A 1 823 ? -30.323 6.648 7.818 1.00 95.50 823 GLN A N 1
ATOM 6757 C CA . GLN A 1 823 ? -30.580 5.661 6.782 1.00 95.50 823 GLN A CA 1
ATOM 6758 C C . GLN A 1 823 ? -29.271 5.303 6.080 1.00 95.50 823 GLN A C 1
ATOM 6760 O O . GLN A 1 823 ? -28.473 6.186 5.776 1.00 95.50 823 GLN A O 1
ATOM 6765 N N . TYR A 1 824 ? -29.096 4.020 5.772 1.00 93.81 824 TYR A N 1
ATOM 6766 C CA . TYR A 1 824 ? -27.997 3.534 4.941 1.00 93.81 824 TYR A CA 1
ATOM 6767 C C . TYR A 1 824 ? -28.450 3.432 3.493 1.00 93.81 824 TYR A C 1
ATOM 6769 O O . TYR A 1 824 ? -29.543 2.924 3.215 1.00 93.81 824 TYR A O 1
ATOM 6777 N N . LEU A 1 825 ? -27.605 3.870 2.563 1.00 92.00 825 LEU A N 1
ATOM 6778 C CA . LEU A 1 825 ? -27.941 3.793 1.146 1.00 92.00 825 LEU A CA 1
ATOM 6779 C C . LEU A 1 825 ? -28.050 2.336 0.675 1.00 92.00 825 LEU A C 1
ATOM 6781 O O . LEU A 1 825 ? -29.033 1.983 0.026 1.00 92.00 825 LEU A O 1
ATOM 6785 N N . GLY A 1 826 ? -27.110 1.472 1.077 1.00 90.31 826 GLY A N 1
ATOM 6786 C CA . GLY A 1 826 ? -27.139 0.042 0.752 1.00 90.31 826 GLY A CA 1
ATOM 6787 C C . GLY A 1 826 ? -28.411 -0.668 1.232 1.00 90.31 826 GLY A C 1
ATOM 6788 O O . GLY A 1 826 ? -28.921 -1.557 0.551 1.00 90.31 826 GLY A O 1
ATOM 6789 N N . GLN A 1 827 ? -29.005 -0.223 2.348 1.00 90.75 827 GLN A N 1
ATOM 6790 C CA . GLN A 1 827 ? -30.251 -0.803 2.863 1.00 90.75 827 GLN A CA 1
ATOM 6791 C C . GLN A 1 827 ? -31.429 -0.537 1.918 1.00 90.75 827 GLN A C 1
ATOM 6793 O O . GLN A 1 827 ? -32.347 -1.353 1.832 1.00 90.75 827 GLN A O 1
ATOM 6798 N N . LYS A 1 828 ? -31.410 0.572 1.165 1.00 92.50 828 LYS A N 1
ATOM 6799 C CA . LYS A 1 828 ? -32.435 0.835 0.147 1.00 92.50 828 LYS A CA 1
ATOM 6800 C C . LYS A 1 828 ? -32.398 -0.192 -0.985 1.00 92.50 828 LYS A C 1
ATOM 6802 O O . LYS A 1 828 ? -33.458 -0.480 -1.528 1.00 92.50 828 LYS A O 1
ATOM 6807 N N . ILE A 1 829 ? -31.230 -0.759 -1.309 1.00 89.94 829 ILE A N 1
ATOM 6808 C CA . ILE A 1 829 ? -31.129 -1.818 -2.324 1.00 89.94 829 ILE A CA 1
ATOM 6809 C C . ILE A 1 829 ? -31.796 -3.088 -1.807 1.00 89.94 829 ILE A C 1
ATOM 6811 O O . ILE A 1 829 ? -32.640 -3.641 -2.501 1.00 89.94 829 ILE A O 1
ATOM 6815 N N . LEU A 1 830 ? -31.474 -3.521 -0.584 1.00 86.31 830 LEU A N 1
ATOM 6816 C CA . LEU A 1 830 ? -32.103 -4.708 0.008 1.00 86.31 830 LEU A CA 1
ATOM 6817 C C . LEU A 1 830 ? -33.627 -4.583 0.079 1.00 86.31 830 LEU A C 1
ATOM 6819 O O . LEU A 1 830 ? -34.335 -5.555 -0.156 1.00 86.31 830 LEU A O 1
ATOM 6823 N N . ASN A 1 831 ? -34.131 -3.382 0.373 1.00 88.81 831 ASN A N 1
ATOM 6824 C CA . ASN A 1 831 ? -35.569 -3.119 0.397 1.00 88.81 831 ASN A CA 1
ATOM 6825 C C . ASN A 1 831 ? -36.212 -3.174 -1.003 1.00 88.81 831 ASN A C 1
ATOM 6827 O O . ASN A 1 831 ? -37.422 -3.362 -1.102 1.00 88.81 831 ASN A O 1
ATOM 6831 N N . LEU A 1 832 ? -35.433 -2.946 -2.064 1.00 89.25 832 LEU A N 1
ATOM 6832 C CA . LEU A 1 832 ? -35.888 -2.992 -3.454 1.00 89.25 832 LEU A CA 1
ATOM 6833 C C . LEU A 1 832 ? -35.819 -4.416 -4.025 1.00 89.25 832 LEU A C 1
ATOM 6835 O O . LEU A 1 832 ? -36.723 -4.822 -4.751 1.00 89.25 832 LEU A O 1
ATOM 6839 N N . ASP A 1 833 ? -34.759 -5.159 -3.702 1.00 86.69 833 ASP A N 1
ATOM 6840 C CA . ASP A 1 833 ? -34.515 -6.512 -4.194 1.00 86.69 833 ASP A CA 1
ATOM 6841 C C . ASP A 1 833 ? -33.948 -7.432 -3.101 1.00 86.69 833 ASP A C 1
ATOM 6843 O O . ASP A 1 833 ? -32.739 -7.542 -2.882 1.00 86.69 833 ASP A O 1
ATOM 6847 N N . GLU A 1 834 ? -34.848 -8.173 -2.457 1.00 86.06 834 GLU A N 1
ATOM 6848 C CA . GLU A 1 834 ? -34.503 -9.152 -1.423 1.00 86.06 834 GLU A CA 1
ATOM 6849 C C . GLU A 1 834 ? -33.741 -10.369 -1.974 1.00 86.06 834 GLU A C 1
ATOM 6851 O O . GLU A 1 834 ? -33.137 -11.124 -1.211 1.00 86.06 834 GLU A O 1
ATOM 6856 N N . SER A 1 835 ? -33.720 -10.600 -3.291 1.00 86.31 835 SER A N 1
ATOM 6857 C CA . SER A 1 835 ? -33.043 -11.783 -3.838 1.00 86.31 835 SER A CA 1
ATOM 6858 C C . SER A 1 835 ? -31.515 -11.727 -3.707 1.00 86.31 835 SER A C 1
ATOM 6860 O O . SER A 1 835 ? -30.864 -12.761 -3.866 1.00 86.31 835 SER A O 1
ATOM 6862 N N . LEU A 1 836 ? -30.946 -10.576 -3.320 1.00 86.50 836 LEU A N 1
ATOM 6863 C CA . LEU A 1 836 ? -29.550 -10.447 -2.883 1.00 86.50 836 LEU A CA 1
ATOM 6864 C C . LEU A 1 836 ? -29.228 -11.301 -1.643 1.00 86.50 836 LEU A C 1
ATOM 6866 O O . LEU A 1 836 ? -28.093 -11.751 -1.503 1.00 86.50 836 LEU A O 1
ATOM 6870 N N . PHE A 1 837 ? -30.210 -11.637 -0.795 1.00 81.38 837 PHE A N 1
ATOM 6871 C CA . PHE A 1 837 ? -30.008 -12.596 0.304 1.00 81.38 837 PHE A CA 1
ATOM 6872 C C . PHE A 1 837 ? -29.621 -13.998 -0.186 1.00 81.38 837 PHE A C 1
ATOM 6874 O O . PHE A 1 837 ? -29.025 -14.773 0.560 1.00 81.38 837 PHE A O 1
ATOM 6881 N N . ASN A 1 838 ? -29.921 -14.335 -1.442 1.00 86.94 838 ASN A N 1
ATOM 6882 C CA . ASN A 1 838 ? -29.541 -15.622 -2.019 1.00 86.94 838 ASN A CA 1
ATOM 6883 C C . ASN A 1 838 ? -28.075 -15.658 -2.483 1.00 86.94 838 ASN A C 1
ATOM 6885 O O . ASN A 1 838 ? -27.599 -16.724 -2.867 1.00 86.94 838 ASN A O 1
ATOM 6889 N N . TRP A 1 839 ? -27.366 -14.521 -2.476 1.00 90.62 839 TRP A N 1
ATOM 6890 C CA . TRP A 1 839 ? -25.954 -14.438 -2.874 1.00 90.62 839 TRP A CA 1
ATOM 6891 C C . TRP A 1 839 ? -24.991 -14.755 -1.725 1.00 90.62 839 TRP A C 1
ATOM 6893 O O . TRP A 1 839 ? -23.799 -14.930 -1.961 1.00 90.62 839 TRP A O 1
ATOM 6903 N N . VAL A 1 840 ? -25.495 -14.860 -0.492 1.00 89.44 840 VAL A N 1
ATOM 6904 C CA . VAL A 1 840 ? -24.674 -15.092 0.700 1.00 89.44 840 VAL A CA 1
ATOM 6905 C C . VAL A 1 840 ? -23.944 -16.429 0.611 1.00 89.44 840 VAL A C 1
ATOM 6907 O O . VAL A 1 840 ? -24.551 -17.494 0.446 1.00 89.44 840 VAL A O 1
ATOM 6910 N N . LEU A 1 841 ? -22.625 -16.380 0.772 1.00 87.31 841 LEU A N 1
ATOM 6911 C CA . LEU A 1 841 ? -21.780 -17.561 0.754 1.00 87.31 841 LEU A CA 1
ATOM 6912 C C . LEU A 1 841 ? -21.900 -18.336 2.068 1.00 87.31 841 LEU A C 1
ATOM 6914 O O . LEU A 1 841 ? -21.893 -17.782 3.167 1.00 87.31 841 LEU A O 1
ATOM 6918 N N . LYS A 1 842 ? -21.941 -19.666 1.965 1.00 81.25 842 LYS A N 1
ATOM 6919 C CA . LYS A 1 842 ? -21.791 -20.543 3.136 1.00 81.25 842 LYS A CA 1
ATOM 6920 C C . LYS A 1 842 ? -20.321 -20.549 3.585 1.00 81.25 842 LYS A C 1
ATOM 6922 O O . LYS A 1 842 ? -19.472 -20.529 2.703 1.00 81.25 842 LYS A O 1
ATOM 6927 N N . PRO A 1 843 ? -19.999 -20.669 4.888 1.00 72.94 843 PRO A N 1
ATOM 6928 C CA . PRO A 1 843 ? -18.611 -20.692 5.358 1.00 72.94 843 PRO A CA 1
ATOM 6929 C C . PRO A 1 843 ? -17.768 -21.804 4.716 1.00 72.94 843 PRO A C 1
ATOM 6931 O O . PRO A 1 843 ? -18.173 -22.973 4.731 1.00 72.94 843 PRO A O 1
ATOM 6934 N N . ALA A 1 844 ? -16.582 -21.453 4.213 1.00 68.19 844 ALA A N 1
ATOM 6935 C CA . ALA A 1 844 ? -15.666 -22.370 3.531 1.00 68.19 844 ALA A CA 1
ATOM 6936 C C . ALA A 1 844 ? -15.210 -23.565 4.392 1.00 68.19 844 ALA A C 1
ATOM 6938 O O . ALA A 1 844 ? -15.131 -24.678 3.873 1.00 68.19 844 ALA A O 1
ATOM 6939 N N . ASN A 1 845 ? -15.053 -23.383 5.714 1.00 59.78 845 ASN A N 1
ATOM 6940 C CA . ASN A 1 845 ? -14.664 -24.434 6.676 1.00 59.78 845 ASN A CA 1
ATOM 6941 C C . ASN A 1 845 ? -15.545 -25.699 6.634 1.00 59.78 845 ASN A C 1
ATOM 6943 O O . ASN A 1 845 ? -15.124 -26.762 7.078 1.00 59.78 845 ASN A O 1
ATOM 6947 N N . LYS A 1 846 ? -16.779 -25.607 6.119 1.00 48.78 846 LYS A N 1
ATOM 6948 C CA . LYS A 1 846 ? -17.705 -26.746 5.989 1.00 48.78 846 LYS A CA 1
ATOM 6949 C C . LYS A 1 846 ? -17.547 -27.537 4.680 1.00 48.78 846 LYS A C 1
ATOM 6951 O O . LYS A 1 846 ? -18.192 -28.572 4.531 1.00 48.78 846 LYS A O 1
ATOM 6956 N N . LYS A 1 847 ? -16.754 -27.048 3.719 1.00 53.75 847 LYS A N 1
ATOM 6957 C CA . LYS A 1 847 ? -16.568 -27.646 2.380 1.00 53.75 847 LYS A CA 1
ATOM 6958 C C . LYS A 1 847 ? -15.177 -28.232 2.144 1.00 53.75 847 LYS A C 1
ATOM 6960 O O . LYS A 1 847 ? -14.992 -28.916 1.142 1.00 53.75 847 LYS A O 1
ATOM 6965 N N . THR A 1 848 ? -14.237 -28.036 3.066 1.00 55.78 848 THR A N 1
ATOM 6966 C CA . THR A 1 848 ? -12.854 -28.525 2.947 1.00 55.78 848 THR A CA 1
ATOM 6967 C C . THR A 1 848 ? -12.771 -30.042 2.735 1.00 55.78 848 THR A C 1
ATOM 6969 O O . THR A 1 848 ? -11.855 -30.516 2.078 1.00 55.78 848 THR A O 1
ATOM 6972 N N . GLU A 1 849 ? -13.747 -30.812 3.231 1.00 46.69 849 GLU A N 1
ATOM 6973 C CA . GLU A 1 849 ? -13.817 -32.271 3.035 1.00 46.69 849 GLU A CA 1
ATOM 6974 C C . GLU A 1 849 ? -14.528 -32.708 1.738 1.00 46.69 849 GLU A C 1
ATOM 6976 O O . GLU A 1 849 ? -14.454 -33.876 1.365 1.00 46.69 849 GLU A O 1
ATOM 6981 N N . GLN A 1 850 ? -15.238 -31.804 1.050 1.00 49.44 850 GLN A N 1
ATOM 6982 C CA . GLN A 1 850 ? -16.008 -32.114 -0.168 1.00 49.44 850 GLN A CA 1
ATOM 6983 C C . GLN A 1 850 ? -15.238 -31.819 -1.460 1.00 49.44 850 GLN A C 1
ATOM 6985 O O . GLN A 1 850 ? -15.603 -32.333 -2.518 1.00 49.44 850 GLN A O 1
ATOM 6990 N N . ASN A 1 851 ? -14.198 -30.990 -1.386 1.00 59.66 851 ASN A N 1
ATOM 6991 C CA . ASN A 1 851 ? -13.394 -30.604 -2.537 1.00 59.66 851 ASN A CA 1
ATOM 6992 C C . ASN A 1 851 ? -12.283 -31.635 -2.790 1.00 59.66 851 ASN A C 1
ATOM 6994 O O . ASN A 1 851 ? -11.543 -32.012 -1.882 1.00 59.66 851 ASN A O 1
ATOM 6998 N N . ASN A 1 852 ? -12.141 -32.066 -4.045 1.00 67.31 852 ASN A N 1
ATOM 6999 C CA . ASN A 1 852 ? -11.038 -32.928 -4.463 1.00 67.31 852 ASN A CA 1
ATOM 7000 C C . ASN A 1 852 ? -9.779 -32.079 -4.666 1.00 67.31 852 ASN A C 1
ATOM 7002 O O . ASN A 1 852 ? -9.586 -31.498 -5.733 1.00 67.31 852 ASN A O 1
ATOM 7006 N N . PHE A 1 853 ? -8.925 -32.016 -3.650 1.00 81.75 853 PHE A N 1
ATOM 7007 C CA . PHE A 1 853 ? -7.593 -31.431 -3.779 1.00 81.75 853 PHE A CA 1
ATOM 7008 C C . PHE A 1 853 ? -6.604 -32.470 -4.298 1.00 81.75 853 PHE A C 1
ATOM 7010 O O . PHE A 1 853 ? -6.654 -33.640 -3.903 1.00 81.75 853 PHE A O 1
ATOM 7017 N N . ARG A 1 854 ? -5.690 -32.047 -5.173 1.00 81.25 854 ARG A N 1
ATOM 7018 C CA . ARG A 1 854 ? -4.506 -32.858 -5.478 1.00 81.25 854 ARG A CA 1
ATOM 7019 C C . ARG A 1 854 ? -3.592 -32.939 -4.255 1.00 81.25 854 ARG A C 1
ATOM 7021 O O . ARG A 1 854 ? -3.725 -32.156 -3.314 1.00 81.25 854 ARG A O 1
ATOM 7028 N N . ALA A 1 855 ? -2.699 -33.926 -4.262 1.00 76.50 855 ALA A N 1
ATOM 7029 C CA . ALA A 1 855 ? -1.656 -34.006 -3.251 1.00 76.50 855 ALA A CA 1
ATOM 7030 C C . ALA A 1 855 ? -0.762 -32.760 -3.325 1.00 76.50 855 ALA A C 1
ATOM 7032 O O . ALA A 1 855 ? -0.634 -32.147 -4.381 1.00 76.50 855 ALA A O 1
ATOM 7033 N N . GLU A 1 856 ? -0.190 -32.393 -2.183 1.00 85.50 856 GLU A N 1
ATOM 7034 C CA . GLU A 1 856 ? 0.875 -31.397 -2.119 1.00 85.50 856 GLU A CA 1
ATOM 7035 C C . GLU A 1 856 ? 2.102 -31.912 -2.883 1.00 85.50 856 GLU A C 1
ATOM 7037 O O . GLU A 1 856 ? 2.486 -33.076 -2.733 1.00 85.50 856 GLU A O 1
ATOM 7042 N N . GLU A 1 857 ? 2.703 -31.043 -3.691 1.00 89.56 857 GLU A N 1
ATOM 7043 C CA . GLU A 1 857 ? 3.920 -31.313 -4.455 1.00 89.56 857 GLU A CA 1
ATOM 7044 C C . GLU A 1 857 ? 4.931 -30.179 -4.226 1.00 89.56 857 GLU A C 1
ATOM 7046 O O . GLU A 1 857 ? 4.554 -29.042 -3.943 1.00 89.56 857 GLU A O 1
ATOM 7051 N N . SER A 1 858 ? 6.232 -30.469 -4.316 1.00 89.00 858 SER A N 1
ATOM 7052 C CA . SER A 1 858 ? 7.255 -29.419 -4.265 1.00 89.00 858 SER A CA 1
ATOM 7053 C C . SER A 1 858 ? 7.197 -28.577 -5.537 1.00 89.00 858 SER A C 1
ATOM 7055 O O . SER A 1 858 ? 7.218 -29.119 -6.642 1.00 89.00 858 SER A O 1
ATOM 7057 N N . TYR A 1 859 ? 7.176 -27.256 -5.386 1.00 92.75 859 TYR A N 1
ATOM 7058 C CA . TYR A 1 859 ? 7.183 -26.340 -6.516 1.00 92.75 859 TYR A CA 1
ATOM 7059 C C . TYR A 1 859 ? 8.543 -26.359 -7.215 1.00 92.75 859 TYR A C 1
ATOM 7061 O O . TYR A 1 859 ? 9.602 -26.399 -6.586 1.00 92.75 859 TYR A O 1
ATOM 7069 N N . ASN A 1 860 ? 8.510 -26.306 -8.542 1.00 92.25 860 ASN A N 1
ATOM 7070 C CA . ASN A 1 860 ? 9.700 -26.211 -9.367 1.00 92.25 860 ASN A CA 1
ATOM 7071 C C . ASN A 1 860 ? 9.489 -25.146 -10.447 1.00 92.25 860 ASN A C 1
ATOM 7073 O O . ASN A 1 860 ? 8.654 -25.334 -11.338 1.00 92.25 860 ASN A O 1
ATOM 7077 N N . GLY A 1 861 ? 10.260 -24.056 -10.394 1.00 92.75 861 GLY A N 1
ATOM 7078 C CA . GLY A 1 861 ? 10.150 -22.960 -11.355 1.00 92.75 861 GLY A CA 1
ATOM 7079 C C . GLY A 1 861 ? 10.361 -23.399 -12.811 1.00 92.75 861 GLY A C 1
ATOM 7080 O O . GLY A 1 861 ? 9.587 -23.013 -13.682 1.00 92.75 861 GLY A O 1
ATOM 7081 N N . LEU A 1 862 ? 11.325 -24.289 -13.093 1.00 94.06 862 LEU A N 1
ATOM 7082 C CA . LEU A 1 862 ? 11.578 -24.786 -14.459 1.00 94.06 862 LEU A CA 1
ATOM 7083 C C . LEU A 1 862 ? 10.399 -25.579 -15.039 1.00 94.06 862 LEU A C 1
ATOM 7085 O O . LEU A 1 862 ? 10.104 -25.450 -16.227 1.00 94.06 862 LEU A O 1
ATOM 7089 N N . GLN A 1 863 ? 9.724 -26.394 -14.224 1.00 93.56 863 GLN A N 1
ATOM 7090 C CA . GLN A 1 863 ? 8.528 -27.137 -14.648 1.00 93.56 863 GLN A CA 1
ATOM 7091 C C . GLN A 1 863 ? 7.315 -26.219 -14.861 1.00 93.56 863 GLN A C 1
ATOM 7093 O O . GLN A 1 863 ? 6.395 -26.582 -15.594 1.00 93.56 863 GLN A O 1
ATOM 7098 N N . ASN A 1 864 ? 7.331 -25.029 -14.254 1.00 93.19 864 ASN A N 1
ATOM 7099 C CA . ASN A 1 864 ? 6.251 -24.047 -14.290 1.00 93.19 864 ASN A CA 1
ATOM 7100 C C . ASN A 1 864 ? 6.491 -22.872 -15.258 1.00 93.19 864 ASN A C 1
ATOM 7102 O O . ASN A 1 864 ? 5.677 -21.947 -15.299 1.00 93.19 864 ASN A O 1
ATOM 7106 N N . LEU A 1 865 ? 7.555 -22.910 -16.067 1.00 95.25 865 LEU A N 1
ATOM 7107 C CA . LEU A 1 865 ? 7.814 -21.906 -17.101 1.00 95.25 865 LEU A CA 1
ATOM 7108 C C . LEU A 1 865 ? 6.663 -21.833 -18.115 1.00 95.25 865 LEU A C 1
ATOM 7110 O O . LEU A 1 865 ? 6.300 -22.830 -18.745 1.00 95.25 865 LEU A O 1
ATOM 7114 N N . LYS A 1 866 ? 6.137 -20.625 -18.334 1.00 93.75 866 LYS A N 1
ATOM 7115 C CA . LYS A 1 866 ? 5.130 -20.333 -19.361 1.00 93.75 866 LYS A CA 1
ATOM 7116 C C . LYS A 1 866 ? 5.585 -19.204 -20.278 1.00 93.75 866 LYS A C 1
ATOM 7118 O O . LYS A 1 866 ? 6.278 -18.281 -19.858 1.00 93.75 866 LYS A O 1
ATOM 7123 N N . ILE A 1 867 ? 5.152 -19.263 -21.538 1.00 94.50 867 ILE A N 1
ATOM 7124 C CA . ILE A 1 867 ? 5.315 -18.164 -22.496 1.00 94.50 867 ILE A CA 1
ATOM 7125 C C . ILE A 1 867 ? 4.292 -17.078 -22.148 1.00 94.50 867 ILE A C 1
ATOM 7127 O O . ILE A 1 867 ? 3.097 -17.242 -22.401 1.00 94.50 867 ILE A O 1
ATOM 7131 N N . GLN A 1 868 ? 4.776 -15.974 -21.584 1.00 92.75 868 GLN A N 1
ATOM 7132 C CA . GLN A 1 868 ? 3.967 -14.810 -21.217 1.00 92.75 868 GLN A CA 1
ATOM 7133 C C . GLN A 1 868 ? 3.645 -13.944 -22.438 1.00 92.75 868 GLN A C 1
ATOM 7135 O O . GLN A 1 868 ? 2.538 -13.434 -22.572 1.00 92.75 868 GLN A O 1
ATOM 7140 N N . SER A 1 869 ? 4.616 -13.820 -23.347 1.00 93.38 869 SER A N 1
ATOM 7141 C CA . SER A 1 869 ? 4.488 -13.073 -24.599 1.00 93.38 869 SER A CA 1
ATOM 7142 C C . SER A 1 869 ? 5.206 -13.791 -25.729 1.00 93.38 869 SER A C 1
ATOM 7144 O O . SER A 1 869 ? 6.340 -14.253 -25.559 1.00 93.38 869 SER A O 1
ATOM 7146 N N . PHE A 1 870 ? 4.604 -13.796 -26.913 1.00 94.56 870 PHE A N 1
ATOM 7147 C CA . PHE A 1 870 ? 5.286 -14.113 -28.167 1.00 94.56 870 PHE A CA 1
ATOM 7148 C C . PHE A 1 870 ? 4.739 -13.215 -29.273 1.00 94.56 870 PHE A C 1
ATOM 7150 O O . PHE A 1 870 ? 3.696 -13.508 -29.840 1.00 94.56 870 PHE A O 1
ATOM 7157 N N . ILE A 1 871 ? 5.405 -12.097 -29.561 1.00 96.69 871 ILE A N 1
ATOM 7158 C CA . ILE A 1 871 ? 4.874 -11.072 -30.473 1.00 96.69 871 ILE A CA 1
ATOM 7159 C C . ILE A 1 871 ? 5.861 -10.739 -31.598 1.00 96.69 871 ILE A C 1
ATOM 7161 O O . ILE A 1 871 ? 7.076 -10.720 -31.370 1.00 96.69 871 ILE A O 1
ATOM 7165 N N . PRO A 1 872 ? 5.375 -10.448 -32.820 1.00 96.81 872 PRO A N 1
ATOM 7166 C CA . PRO A 1 872 ? 6.220 -9.887 -33.862 1.00 96.81 872 PRO A CA 1
ATOM 7167 C C . PRO A 1 872 ? 6.602 -8.448 -33.502 1.00 96.81 872 PRO A C 1
ATOM 7169 O O . PRO A 1 872 ? 5.771 -7.668 -33.032 1.00 96.81 872 PRO A O 1
ATOM 7172 N N . VAL A 1 873 ? 7.856 -8.081 -33.758 1.00 96.12 873 VAL A N 1
ATOM 7173 C CA . VAL A 1 873 ? 8.383 -6.744 -33.464 1.00 96.12 873 VAL A CA 1
ATOM 7174 C C . VAL A 1 873 ? 9.074 -6.134 -34.675 1.00 96.12 873 VAL A C 1
ATOM 7176 O O . VAL A 1 873 ? 9.663 -6.821 -35.513 1.00 96.12 873 VAL A O 1
ATOM 7179 N N . ILE A 1 874 ? 9.002 -4.807 -34.743 1.00 96.12 874 ILE A N 1
ATOM 7180 C CA . ILE A 1 874 ? 9.805 -3.986 -35.642 1.00 96.12 874 ILE A CA 1
ATOM 7181 C C . ILE A 1 874 ? 10.644 -3.084 -34.749 1.00 96.12 874 ILE A C 1
ATOM 7183 O O . ILE A 1 874 ? 10.089 -2.322 -33.957 1.00 96.12 874 ILE A O 1
ATOM 7187 N N . THR A 1 875 ? 11.963 -3.173 -34.871 1.00 95.69 875 THR A N 1
ATOM 7188 C CA . THR A 1 875 ? 12.911 -2.421 -34.040 1.00 95.69 875 THR A CA 1
ATOM 7189 C C . THR A 1 875 ? 14.000 -1.768 -34.882 1.00 95.69 875 THR A C 1
ATOM 7191 O O . THR A 1 875 ? 14.079 -1.961 -36.100 1.00 95.69 875 THR A O 1
ATOM 7194 N N . GLY A 1 876 ? 14.806 -0.911 -34.255 1.00 95.00 876 GLY A N 1
ATOM 7195 C CA . GLY A 1 876 ? 15.913 -0.222 -34.901 1.00 95.00 876 GLY A CA 1
ATOM 7196 C C . GLY A 1 876 ? 17.252 -0.833 -34.507 1.00 95.00 876 GLY A C 1
ATOM 7197 O O . GLY A 1 876 ? 17.469 -1.218 -33.360 1.00 95.00 876 GLY A O 1
ATOM 7198 N N . PHE A 1 877 ? 18.182 -0.873 -35.455 1.00 94.88 877 PHE A N 1
ATOM 7199 C CA . PHE A 1 877 ? 19.598 -1.068 -35.166 1.00 94.88 877 PHE A CA 1
ATOM 7200 C C . PHE A 1 877 ? 20.402 -0.026 -35.933 1.00 94.88 877 PHE A C 1
ATOM 7202 O O . PHE A 1 877 ? 20.541 -0.106 -37.157 1.00 94.88 877 PHE A O 1
ATOM 7209 N N . GLN A 1 878 ? 20.922 0.980 -35.230 1.00 90.94 878 GLN A N 1
ATOM 7210 C CA . GLN A 1 878 ? 21.540 2.140 -35.869 1.00 90.94 878 GLN A CA 1
ATOM 7211 C C . GLN A 1 878 ? 20.597 2.769 -36.918 1.00 90.94 878 GLN A C 1
ATOM 7213 O O . GLN A 1 878 ? 19.568 3.340 -36.566 1.00 90.94 878 GLN A O 1
ATOM 7218 N N . LYS A 1 879 ? 20.933 2.688 -38.212 1.00 90.94 879 LYS A N 1
ATOM 7219 C CA . LYS A 1 879 ? 20.098 3.179 -39.327 1.00 90.94 879 LYS A CA 1
ATOM 7220 C C . LYS A 1 879 ? 19.282 2.078 -40.020 1.00 90.94 879 LYS A C 1
ATOM 7222 O O . LYS A 1 879 ? 18.540 2.392 -40.946 1.00 90.94 879 LYS A O 1
ATOM 7227 N N . GLN A 1 880 ? 19.439 0.818 -39.615 1.00 94.56 880 GLN A N 1
ATOM 7228 C CA . GLN A 1 880 ? 18.731 -0.326 -40.188 1.00 94.56 880 GLN A CA 1
ATOM 7229 C C . GLN A 1 880 ? 17.405 -0.559 -39.461 1.00 94.56 880 GLN A C 1
ATOM 7231 O O . GLN A 1 880 ? 17.305 -0.369 -38.245 1.00 94.56 880 GLN A O 1
ATOM 7236 N N . LYS A 1 881 ? 16.397 -0.998 -40.216 1.00 96.31 881 LYS A N 1
ATOM 7237 C CA . LYS A 1 881 ? 15.136 -1.501 -39.667 1.00 96.31 881 LYS A CA 1
ATOM 7238 C C . LYS A 1 881 ? 15.221 -3.013 -39.526 1.00 96.31 881 LYS A C 1
ATOM 7240 O O . LYS A 1 881 ? 15.592 -3.701 -40.479 1.00 96.31 881 LYS A O 1
ATOM 7245 N N . VAL A 1 882 ? 14.825 -3.517 -38.366 1.00 96.94 882 VAL A N 1
ATOM 7246 C CA . VAL A 1 882 ? 14.893 -4.936 -38.028 1.00 96.94 882 VAL A CA 1
ATOM 7247 C C . VAL A 1 882 ? 13.483 -5.494 -37.909 1.00 96.94 882 VAL A C 1
ATOM 7249 O O . VAL A 1 882 ? 12.643 -4.924 -37.216 1.00 96.94 882 VAL A O 1
ATOM 7252 N N . LEU A 1 883 ? 13.223 -6.604 -38.601 1.00 97.56 883 LEU A N 1
ATOM 7253 C CA . LEU A 1 883 ? 12.005 -7.398 -38.443 1.00 97.56 883 LEU A CA 1
ATOM 7254 C C . LEU A 1 883 ? 12.339 -8.617 -37.586 1.00 97.56 883 LEU A C 1
ATOM 7256 O O . LEU A 1 883 ? 13.296 -9.334 -37.891 1.00 97.56 883 LEU A O 1
ATOM 7260 N N . GLY A 1 884 ? 11.572 -8.858 -36.529 1.00 96.81 884 GLY A N 1
ATOM 7261 C CA . GLY A 1 884 ? 11.890 -9.909 -35.572 1.00 96.81 884 GLY A CA 1
ATOM 7262 C C . GLY A 1 884 ? 10.713 -10.353 -34.720 1.00 96.81 884 GLY A C 1
ATOM 7263 O O . GLY A 1 884 ? 9.554 -10.051 -35.009 1.00 96.81 884 GLY A O 1
ATOM 7264 N N . PHE A 1 885 ? 11.035 -11.075 -33.655 1.00 96.19 885 PHE A N 1
ATOM 7265 C CA . PHE A 1 885 ? 10.096 -11.468 -32.613 1.00 96.19 885 PHE A CA 1
ATOM 7266 C C . PHE A 1 885 ? 10.675 -11.154 -31.235 1.00 96.19 885 PHE A C 1
ATOM 7268 O O . PHE A 1 885 ? 11.891 -11.192 -31.028 1.00 96.19 885 PHE A O 1
ATOM 7275 N N . PHE A 1 886 ? 9.778 -10.868 -30.301 1.00 97.19 886 PHE A N 1
ATOM 7276 C CA . PHE A 1 886 ? 10.068 -10.740 -28.883 1.00 97.19 886 PHE A CA 1
ATOM 7277 C C . PHE A 1 886 ? 9.283 -11.804 -28.125 1.00 97.19 886 PHE A C 1
ATOM 7279 O O . PHE A 1 886 ? 8.087 -11.993 -28.363 1.00 97.19 886 PHE A O 1
ATOM 7286 N N . THR A 1 887 ? 9.953 -12.493 -27.208 1.00 96.56 887 THR A N 1
ATOM 7287 C CA . THR A 1 887 ? 9.310 -13.440 -26.306 1.00 96.56 887 THR A CA 1
ATOM 7288 C C . THR A 1 887 ? 9.779 -13.253 -24.876 1.00 96.56 887 THR A C 1
ATOM 7290 O O . THR A 1 887 ? 10.947 -12.956 -24.628 1.00 96.56 887 THR A O 1
ATOM 7293 N N . HIS A 1 888 ? 8.843 -13.426 -23.951 1.00 96.38 888 HIS A N 1
ATOM 7294 C CA . HIS A 1 888 ? 9.059 -13.378 -22.513 1.00 96.38 888 HIS A CA 1
ATOM 7295 C C . HIS A 1 888 ? 8.496 -14.676 -21.932 1.00 96.38 888 HIS A C 1
ATOM 7297 O O . HIS A 1 888 ? 7.337 -15.021 -22.179 1.00 96.38 888 HIS A O 1
ATOM 7303 N N . ILE A 1 889 ? 9.341 -15.421 -21.228 1.00 96.88 889 ILE A N 1
ATOM 7304 C CA . ILE A 1 889 ? 9.049 -16.715 -20.623 1.00 96.88 889 ILE A CA 1
ATOM 7305 C C . ILE A 1 889 ? 9.404 -16.623 -19.143 1.00 96.88 889 ILE A C 1
ATOM 7307 O O . ILE A 1 889 ? 10.536 -16.279 -18.810 1.00 96.88 889 ILE A O 1
ATOM 7311 N N . SER A 1 890 ? 8.460 -16.949 -18.268 1.00 96.81 890 SER A N 1
ATOM 7312 C CA . SER A 1 890 ? 8.701 -16.934 -16.825 1.00 96.81 890 SER A CA 1
ATOM 7313 C C . SER A 1 890 ? 7.780 -17.882 -16.074 1.00 96.81 890 SER A C 1
ATOM 7315 O O . SER A 1 890 ? 6.741 -18.303 -16.594 1.00 96.81 890 SER A O 1
ATOM 7317 N N . ASP A 1 891 ? 8.174 -18.248 -14.860 1.00 96.00 891 ASP A N 1
ATOM 7318 C CA . ASP A 1 891 ? 7.326 -18.971 -13.918 1.00 96.00 891 ASP A CA 1
ATOM 7319 C C . ASP A 1 891 ? 6.542 -17.991 -13.012 1.00 96.00 891 ASP A C 1
ATOM 7321 O O . ASP A 1 891 ? 6.930 -16.826 -12.881 1.00 96.00 891 ASP A O 1
ATOM 7325 N N . PRO A 1 892 ? 5.441 -18.426 -12.366 1.00 94.19 892 PRO A N 1
ATOM 7326 C CA . PRO A 1 892 ? 4.622 -17.560 -11.513 1.00 94.19 892 PRO A CA 1
ATOM 7327 C C . PRO A 1 892 ? 5.348 -16.839 -10.364 1.00 94.19 892 PRO A C 1
ATOM 7329 O O . PRO A 1 892 ? 4.842 -15.816 -9.903 1.00 94.19 892 PRO A O 1
ATOM 7332 N N . LEU A 1 893 ? 6.481 -17.357 -9.876 1.00 93.12 893 LEU A N 1
ATOM 7333 C CA . LEU A 1 893 ? 7.261 -16.745 -8.793 1.00 93.12 893 LEU A CA 1
ATOM 7334 C C . LEU A 1 893 ? 8.395 -15.843 -9.302 1.00 93.12 893 LEU A C 1
ATOM 7336 O O . LEU A 1 893 ? 9.055 -15.190 -8.490 1.00 93.12 893 LEU A O 1
ATOM 7340 N N . LEU A 1 894 ? 8.609 -15.777 -10.623 1.00 93.25 894 LEU A N 1
ATOM 7341 C CA . LEU A 1 894 ? 9.755 -15.109 -11.249 1.00 93.25 894 LEU A CA 1
ATOM 7342 C C . LEU A 1 894 ? 11.099 -15.635 -10.704 1.00 93.25 894 LEU A C 1
ATOM 7344 O O . LEU A 1 894 ? 12.065 -14.876 -10.571 1.00 93.25 894 LEU A O 1
ATOM 7348 N N . GLU A 1 895 ? 11.164 -16.929 -10.366 1.00 94.25 895 GLU A N 1
ATOM 7349 C CA . GLU A 1 895 ? 12.430 -17.610 -10.076 1.00 94.25 895 GLU A CA 1
ATOM 7350 C C . GLU A 1 895 ? 13.297 -17.668 -11.333 1.00 94.25 895 GLU A C 1
ATOM 7352 O O . GLU A 1 895 ? 14.514 -17.515 -11.257 1.00 94.25 895 GLU A O 1
ATOM 7357 N N . HIS A 1 896 ? 12.662 -17.849 -12.484 1.00 97.19 896 HIS A N 1
ATOM 7358 C CA . HIS A 1 896 ? 13.245 -17.828 -13.810 1.00 97.19 896 HIS A CA 1
ATOM 7359 C C . HIS A 1 896 ? 12.499 -16.794 -14.657 1.00 97.19 896 HIS A C 1
ATOM 7361 O O . HIS A 1 896 ? 11.341 -16.995 -15.017 1.00 97.19 896 HIS A O 1
ATOM 7367 N N . ASP A 1 897 ? 13.176 -15.706 -15.016 1.00 96.94 897 ASP A N 1
ATOM 7368 C CA . ASP A 1 897 ? 12.660 -14.677 -15.920 1.00 96.94 897 ASP A CA 1
ATOM 7369 C C . ASP A 1 897 ? 13.564 -14.581 -17.155 1.00 96.94 897 ASP A C 1
ATOM 7371 O O . ASP A 1 897 ? 14.746 -14.251 -17.057 1.00 96.94 897 ASP A O 1
ATOM 7375 N N . LEU A 1 898 ? 13.030 -14.928 -18.325 1.00 97.38 898 LEU A N 1
ATOM 7376 C CA . LEU A 1 898 ? 13.759 -14.990 -19.585 1.00 97.38 898 LEU A CA 1
ATOM 7377 C C . LEU A 1 898 ? 13.072 -14.127 -20.642 1.00 97.38 898 LEU A C 1
ATOM 7379 O O . LEU A 1 898 ? 11.946 -14.399 -21.051 1.00 97.38 898 LEU A O 1
ATOM 7383 N N . SER A 1 899 ? 13.803 -13.159 -21.191 1.00 96.81 899 SER A N 1
ATOM 7384 C CA . SER A 1 899 ? 13.389 -12.405 -22.376 1.00 96.81 899 SER A CA 1
ATOM 7385 C C . SER A 1 899 ? 14.367 -12.604 -23.528 1.00 96.81 899 SER A C 1
ATOM 7387 O O . SER A 1 899 ? 15.591 -12.577 -23.358 1.00 96.81 899 SER A O 1
ATOM 7389 N N . ILE A 1 900 ? 13.812 -12.824 -24.720 1.00 97.44 900 ILE A N 1
ATOM 7390 C CA . ILE A 1 900 ? 14.561 -13.048 -25.955 1.00 97.44 900 ILE A CA 1
ATOM 7391 C C . ILE A 1 900 ? 13.998 -12.142 -27.043 1.00 97.44 900 ILE A C 1
ATOM 7393 O O . ILE A 1 900 ? 12.795 -12.115 -27.296 1.00 97.44 900 ILE A O 1
ATOM 7397 N N . GLU A 1 901 ? 14.889 -11.443 -27.732 1.00 97.56 901 GLU A N 1
ATOM 7398 C CA . GLU A 1 901 ? 14.587 -10.702 -28.949 1.00 97.56 901 GLU A CA 1
ATOM 7399 C C . GLU A 1 901 ? 15.532 -11.173 -30.051 1.00 97.56 901 GLU A C 1
ATOM 7401 O O . GLU A 1 901 ? 16.752 -11.180 -29.878 1.00 97.56 901 GLU A O 1
ATOM 7406 N N . ALA A 1 902 ? 14.980 -11.571 -31.192 1.00 97.62 902 ALA A N 1
ATOM 7407 C CA . ALA A 1 902 ? 15.769 -11.957 -32.353 1.00 97.62 902 ALA A CA 1
ATOM 7408 C C . ALA A 1 902 ? 15.174 -11.351 -33.618 1.00 97.62 902 ALA A C 1
ATOM 7410 O O . ALA A 1 902 ? 13.954 -11.320 -33.794 1.00 97.62 902 ALA A O 1
ATOM 7411 N N . GLY A 1 903 ? 16.034 -10.889 -34.521 1.00 97.50 903 GLY A N 1
ATOM 7412 C CA . GLY A 1 903 ? 15.584 -10.213 -35.728 1.00 97.50 903 GLY A CA 1
ATOM 7413 C C . GLY A 1 903 ? 16.602 -10.194 -36.856 1.00 97.50 903 GLY A C 1
ATOM 7414 O O . GLY A 1 903 ? 17.790 -10.476 -36.682 1.00 97.50 903 GLY A O 1
ATOM 7415 N N . TYR A 1 904 ? 16.102 -9.849 -38.038 1.00 97.25 904 TYR A N 1
ATOM 7416 C CA . TYR A 1 904 ? 16.868 -9.728 -39.269 1.00 97.25 904 TYR A CA 1
ATOM 7417 C C . TYR A 1 904 ? 16.664 -8.342 -39.889 1.00 97.25 904 TYR A C 1
ATOM 7419 O O . TYR A 1 904 ? 15.554 -7.810 -39.849 1.00 97.25 904 TYR A O 1
ATOM 7427 N N . SER A 1 905 ? 17.714 -7.763 -40.475 1.00 96.94 905 SER A N 1
ATOM 7428 C CA . SER A 1 905 ? 17.659 -6.509 -41.245 1.00 96.94 905 SER A CA 1
ATOM 7429 C C . SER A 1 905 ? 17.554 -6.803 -42.750 1.00 96.94 905 SER A C 1
ATOM 7431 O O . SER A 1 905 ? 18.577 -6.801 -43.445 1.00 96.94 905 SER A O 1
ATOM 7433 N N . PRO A 1 906 ? 16.353 -7.081 -43.303 1.00 94.06 906 PRO A N 1
ATOM 7434 C CA . PRO A 1 906 ? 16.202 -7.481 -44.706 1.00 94.06 906 PRO A CA 1
ATOM 7435 C C . PRO A 1 906 ? 16.404 -6.328 -45.684 1.00 94.06 906 PRO A C 1
ATOM 7437 O O . PRO A 1 906 ? 16.601 -6.536 -46.880 1.00 94.06 906 PRO A O 1
ATOM 7440 N N . PHE A 1 907 ? 16.324 -5.106 -45.180 1.00 91.06 907 PHE A N 1
ATOM 7441 C CA . PHE A 1 907 ? 16.425 -3.905 -45.971 1.00 91.06 907 PHE A CA 1
ATOM 7442 C C . PHE A 1 907 ? 17.909 -3.548 -46.184 1.00 91.06 907 PHE A C 1
ATOM 7444 O O . PHE A 1 907 ? 18.803 -3.923 -45.416 1.00 91.06 907 PHE A O 1
ATOM 7451 N N . ASN A 1 908 ? 18.206 -2.908 -47.316 1.00 87.56 908 ASN A N 1
ATOM 7452 C CA . ASN A 1 908 ? 19.576 -2.622 -47.742 1.00 87.56 908 ASN A CA 1
ATOM 7453 C C . ASN A 1 908 ? 19.998 -1.180 -47.406 1.00 87.56 908 ASN A C 1
ATOM 7455 O O . ASN A 1 908 ? 20.705 -0.553 -48.193 1.00 87.56 908 ASN A O 1
ATOM 7459 N N . GLU A 1 909 ? 19.545 -0.624 -46.274 1.00 92.50 909 GLU A N 1
ATOM 7460 C CA . GLU A 1 909 ? 19.890 0.750 -45.869 1.00 92.50 909 GLU A CA 1
ATOM 7461 C C . GLU A 1 909 ? 21.380 0.884 -45.547 1.00 92.50 909 GLU A C 1
ATOM 7463 O O . GLU A 1 909 ? 21.988 1.916 -45.829 1.00 92.50 909 GLU A O 1
ATOM 7468 N N . VAL A 1 910 ? 21.974 -0.171 -44.978 1.00 89.56 910 VAL A N 1
ATOM 7469 C CA . VAL A 1 910 ? 23.415 -0.278 -44.723 1.00 89.56 910 VAL A CA 1
ATOM 7470 C C . VAL A 1 910 ? 23.903 -1.635 -45.247 1.00 89.56 910 VAL A C 1
ATOM 7472 O O . VAL A 1 910 ? 23.820 -2.632 -44.529 1.00 89.56 910 VAL A O 1
ATOM 7475 N N . PRO A 1 911 ? 24.405 -1.712 -46.496 1.00 86.44 911 PRO A N 1
ATOM 7476 C CA . PRO A 1 911 ? 24.788 -2.985 -47.117 1.00 86.44 911 PRO A CA 1
ATOM 7477 C C . PRO A 1 911 ? 25.870 -3.761 -46.359 1.00 86.44 911 PRO A C 1
ATOM 7479 O O . PRO A 1 911 ? 25.841 -4.986 -46.332 1.00 86.44 911 PRO A O 1
ATOM 7482 N N . ALA A 1 912 ? 26.805 -3.048 -45.726 1.00 87.62 912 ALA A N 1
ATOM 7483 C CA . ALA A 1 912 ? 27.893 -3.629 -44.937 1.00 87.62 912 ALA A CA 1
ATOM 7484 C C . ALA A 1 912 ? 27.539 -3.835 -43.449 1.00 87.62 912 ALA A C 1
ATOM 7486 O O . ALA A 1 912 ? 28.390 -4.262 -42.675 1.00 87.62 912 ALA A O 1
ATOM 7487 N N . GLY A 1 913 ? 26.316 -3.491 -43.031 1.00 88.38 913 GLY A N 1
ATOM 7488 C CA . GLY A 1 913 ? 25.886 -3.604 -41.639 1.00 88.38 913 GLY A CA 1
ATOM 7489 C C . GLY A 1 913 ? 25.536 -5.044 -41.246 1.00 88.38 913 GLY A C 1
ATOM 7490 O O . GLY A 1 913 ? 25.220 -5.863 -42.117 1.00 88.38 913 GLY A O 1
ATOM 7491 N N . PRO A 1 914 ? 25.550 -5.374 -39.940 1.00 93.12 914 PRO A N 1
ATOM 7492 C CA . PRO A 1 914 ? 25.134 -6.689 -39.472 1.00 93.12 914 PRO A CA 1
ATOM 7493 C C . PRO A 1 914 ? 23.667 -6.928 -39.828 1.00 93.12 914 PRO A C 1
ATOM 7495 O O . PRO A 1 914 ? 22.838 -6.026 -39.705 1.00 93.12 914 PRO A O 1
ATOM 7498 N N . LYS A 1 915 ? 23.372 -8.149 -40.284 1.00 95.06 915 LYS A N 1
ATOM 7499 C CA . LYS A 1 915 ? 22.027 -8.555 -40.708 1.00 95.06 915 LYS A CA 1
ATOM 7500 C C . LYS A 1 915 ? 21.252 -9.308 -39.641 1.00 95.06 915 LYS A C 1
ATOM 7502 O O . LYS A 1 915 ? 20.032 -9.309 -39.701 1.00 95.06 915 LYS A O 1
ATOM 7507 N N . PHE A 1 916 ? 21.944 -9.950 -38.706 1.00 96.62 916 PHE A N 1
ATOM 7508 C CA . PHE A 1 916 ? 21.345 -10.710 -37.616 1.00 96.62 916 PHE A CA 1
ATOM 7509 C C . PHE A 1 916 ? 21.513 -9.960 -36.295 1.00 96.62 916 PHE A C 1
ATOM 7511 O O . PHE A 1 916 ? 22.604 -9.456 -36.003 1.00 96.62 916 PHE A O 1
ATOM 7518 N N . HIS A 1 917 ? 20.434 -9.924 -35.518 1.00 97.69 917 HIS A N 1
ATOM 7519 C CA . HIS A 1 917 ? 20.333 -9.225 -34.244 1.00 97.69 917 HIS A CA 1
ATOM 7520 C C . HIS A 1 917 ? 19.766 -10.173 -33.197 1.00 97.69 917 HIS A C 1
ATOM 7522 O O . HIS A 1 917 ? 18.787 -10.874 -33.464 1.00 97.69 917 HIS A O 1
ATOM 7528 N N . PHE A 1 918 ? 20.373 -10.187 -32.015 1.00 97.88 918 PHE A N 1
ATOM 7529 C CA . PHE A 1 918 ? 19.947 -11.053 -30.927 1.00 97.88 918 PHE A CA 1
ATOM 7530 C C . PHE A 1 918 ? 20.187 -10.397 -29.570 1.00 97.88 918 PHE A C 1
ATOM 7532 O O . PHE A 1 918 ? 21.249 -9.823 -29.323 1.00 97.88 918 PHE A O 1
ATOM 7539 N N . ARG A 1 919 ? 19.202 -10.516 -28.686 1.00 97.88 919 ARG A N 1
ATOM 7540 C CA . ARG A 1 919 ? 19.284 -10.166 -27.274 1.00 97.88 919 ARG A CA 1
ATOM 7541 C C . ARG A 1 919 ? 18.661 -11.282 -26.451 1.00 97.88 919 ARG A C 1
ATOM 7543 O O . ARG A 1 919 ? 17.559 -11.733 -26.745 1.00 97.88 919 ARG A O 1
ATOM 7550 N N . LEU A 1 920 ? 19.353 -11.671 -25.392 1.00 98.00 920 LEU A N 1
ATOM 7551 C CA . LEU A 1 920 ? 18.861 -12.574 -24.364 1.00 98.00 920 LEU A CA 1
ATOM 7552 C C . LEU A 1 920 ? 19.158 -11.960 -23.000 1.00 98.00 920 LEU A C 1
ATOM 7554 O O . LEU A 1 920 ? 20.284 -11.531 -22.742 1.00 98.00 920 LEU A O 1
ATOM 7558 N N . LYS A 1 921 ? 18.152 -11.919 -22.135 1.00 97.75 921 LYS A N 1
ATOM 7559 C CA . LYS A 1 921 ? 18.277 -11.551 -20.725 1.00 97.75 921 LYS A CA 1
ATOM 7560 C C . LYS A 1 921 ? 17.600 -12.638 -19.906 1.00 97.75 921 LYS A C 1
ATOM 7562 O O . LYS A 1 921 ? 16.445 -12.955 -20.163 1.00 97.75 921 LYS A O 1
ATOM 7567 N N . TYR A 1 922 ? 18.335 -13.192 -18.958 1.00 98.06 922 TYR A N 1
ATOM 7568 C CA . TYR A 1 922 ? 17.870 -14.214 -18.039 1.00 98.06 922 TYR A CA 1
ATOM 7569 C C . TYR A 1 922 ? 18.179 -13.773 -16.611 1.00 98.06 922 TYR A C 1
ATOM 7571 O O . TYR A 1 922 ? 19.344 -13.540 -16.296 1.00 98.06 922 TYR A O 1
ATOM 7579 N N . ASP A 1 923 ? 17.162 -13.667 -15.768 1.00 97.62 923 ASP A N 1
ATOM 7580 C CA . ASP A 1 923 ? 17.300 -13.400 -14.342 1.00 97.62 923 ASP A CA 1
ATOM 7581 C C . ASP A 1 923 ? 16.868 -14.641 -13.548 1.00 97.62 923 ASP A C 1
ATOM 7583 O O . ASP A 1 923 ? 15.804 -15.217 -13.779 1.00 97.62 923 ASP A O 1
ATOM 7587 N N . TYR A 1 924 ? 17.716 -15.057 -12.609 1.00 96.62 924 TYR A N 1
ATOM 7588 C CA . TYR A 1 924 ? 17.471 -16.156 -11.684 1.00 96.62 924 TYR A CA 1
ATOM 7589 C C . TYR A 1 924 ? 17.312 -15.620 -10.258 1.00 96.62 924 TYR A C 1
ATOM 7591 O O . TYR A 1 924 ? 18.194 -14.918 -9.741 1.00 96.62 924 TYR A O 1
ATOM 7599 N N . LEU A 1 925 ? 16.175 -15.934 -9.631 1.00 91.88 925 LEU A N 1
ATOM 7600 C CA . LEU A 1 925 ? 15.745 -15.461 -8.307 1.00 91.88 925 LEU A CA 1
ATOM 7601 C C . LEU A 1 925 ? 15.769 -13.931 -8.161 1.00 91.88 925 LEU A C 1
ATOM 7603 O O . LEU A 1 925 ? 15.916 -13.415 -7.055 1.00 91.88 925 LEU A O 1
ATOM 7607 N N . GLN A 1 926 ? 15.733 -13.199 -9.281 1.00 91.00 926 GLN A N 1
ATOM 7608 C CA . GLN A 1 926 ? 15.957 -11.746 -9.348 1.00 91.00 926 GLN A CA 1
ATOM 7609 C C . GLN A 1 926 ? 17.286 -11.274 -8.707 1.00 91.00 926 GLN A C 1
ATOM 7611 O O . GLN A 1 926 ? 17.495 -10.077 -8.493 1.00 91.00 926 GLN A O 1
ATOM 7616 N N . LYS A 1 927 ? 18.206 -12.202 -8.405 1.00 94.12 927 LYS A N 1
ATOM 7617 C CA . LYS A 1 927 ? 19.512 -11.938 -7.784 1.00 94.12 927 LYS A CA 1
ATOM 7618 C C . LYS A 1 927 ? 20.636 -12.093 -8.801 1.00 94.12 927 LYS A C 1
ATOM 7620 O O . LYS A 1 927 ? 21.519 -11.239 -8.838 1.00 94.12 927 LYS A O 1
ATOM 7625 N N . PHE A 1 928 ? 20.599 -13.139 -9.629 1.00 97.44 928 PHE A N 1
ATOM 7626 C CA . PHE A 1 928 ? 21.616 -13.422 -10.643 1.00 97.44 928 PHE A CA 1
ATOM 7627 C C . PHE A 1 928 ? 21.107 -13.079 -12.038 1.00 97.44 928 PHE A C 1
ATOM 7629 O O . PHE A 1 928 ? 20.109 -13.641 -12.472 1.00 97.44 928 PHE A O 1
ATOM 7636 N N . GLY A 1 929 ? 21.813 -12.211 -12.753 1.00 97.88 929 GLY A N 1
ATOM 7637 C CA . GLY A 1 929 ? 21.484 -11.849 -14.129 1.00 97.88 929 GLY A CA 1
ATOM 7638 C C . GLY A 1 929 ? 22.499 -12.414 -15.116 1.00 97.88 929 GLY A C 1
ATOM 7639 O O . GLY A 1 929 ? 23.703 -12.362 -14.878 1.00 97.88 929 GLY A O 1
ATOM 7640 N N . LEU A 1 930 ? 22.031 -12.902 -16.259 1.00 98.38 930 LEU A N 1
ATOM 7641 C CA . LEU A 1 930 ? 22.832 -13.247 -17.429 1.00 98.38 930 LEU A CA 1
ATOM 7642 C C . LEU A 1 930 ? 22.278 -12.508 -18.645 1.00 98.38 930 LEU A C 1
ATOM 7644 O O . LEU A 1 930 ? 21.074 -12.479 -18.885 1.00 98.38 930 LEU A O 1
ATOM 7648 N N . GLY A 1 931 ? 23.160 -11.903 -19.435 1.00 98.12 931 GLY A N 1
ATOM 7649 C CA . GLY A 1 931 ? 22.776 -11.167 -20.632 1.00 98.12 931 GLY A CA 1
ATOM 7650 C C . GLY A 1 931 ? 23.707 -11.432 -21.804 1.00 98.12 931 GLY A C 1
ATOM 7651 O O . GLY A 1 931 ? 24.925 -11.476 -21.641 1.00 98.12 931 GLY A O 1
ATOM 7652 N N . ILE A 1 932 ? 23.125 -11.566 -22.991 1.00 98.06 932 ILE A N 1
ATOM 7653 C CA . ILE A 1 932 ? 23.832 -11.687 -24.266 1.00 98.06 932 ILE A CA 1
ATOM 7654 C C . ILE A 1 932 ? 23.210 -10.681 -25.225 1.00 98.06 932 ILE A C 1
ATOM 7656 O O . ILE A 1 932 ? 22.047 -10.813 -25.589 1.00 98.06 932 ILE A O 1
ATOM 7660 N N . ASP A 1 933 ? 23.990 -9.699 -25.656 1.00 97.38 933 ASP A N 1
ATOM 7661 C CA . ASP A 1 933 ? 23.612 -8.749 -26.697 1.00 97.38 933 ASP A CA 1
ATOM 7662 C C . ASP A 1 933 ? 24.542 -8.965 -27.899 1.00 97.38 933 ASP A C 1
ATOM 7664 O O . ASP A 1 933 ? 25.740 -8.731 -27.788 1.00 97.38 933 ASP A O 1
ATOM 7668 N N . GLN A 1 934 ? 24.016 -9.394 -29.046 1.00 97.19 934 GLN A N 1
ATOM 7669 C CA . GLN A 1 934 ? 24.752 -9.543 -30.307 1.00 97.19 934 GLN A CA 1
ATOM 7670 C C . GLN A 1 934 ? 24.121 -8.631 -31.354 1.00 97.19 934 GLN A C 1
ATOM 7672 O O . GLN A 1 934 ? 23.041 -8.925 -31.871 1.00 97.19 934 GLN A O 1
ATOM 7677 N N . ASN A 1 935 ? 24.794 -7.522 -31.674 1.00 95.81 935 ASN A N 1
ATOM 7678 C CA . ASN A 1 935 ? 24.233 -6.447 -32.501 1.00 95.81 935 ASN A CA 1
ATOM 7679 C C . ASN A 1 935 ? 22.799 -6.100 -32.062 1.00 95.81 935 ASN A C 1
ATOM 7681 O O . ASN A 1 935 ? 21.899 -5.970 -32.894 1.00 95.81 935 ASN A O 1
ATOM 7685 N N . ALA A 1 936 ? 22.572 -6.069 -30.746 1.00 94.88 936 ALA A N 1
ATOM 7686 C CA . ALA A 1 936 ? 21.235 -6.045 -30.183 1.00 94.88 936 ALA A CA 1
ATOM 7687 C C . ALA A 1 936 ? 20.489 -4.769 -30.586 1.00 94.88 936 ALA A C 1
ATOM 7689 O O . ALA A 1 936 ? 21.041 -3.665 -30.584 1.00 94.88 936 ALA A O 1
ATOM 7690 N N . THR A 1 937 ? 19.222 -4.945 -30.926 1.00 94.50 937 THR A N 1
ATOM 7691 C CA . THR A 1 937 ? 18.305 -3.895 -31.354 1.00 94.50 937 THR A CA 1
ATOM 7692 C C . THR A 1 937 ? 17.840 -3.017 -30.198 1.00 94.50 937 THR A C 1
ATOM 7694 O O . THR A 1 937 ? 17.934 -3.363 -29.018 1.00 94.50 937 THR A O 1
ATOM 7697 N N . ASP A 1 938 ? 17.321 -1.849 -30.547 1.00 93.81 938 ASP A N 1
ATOM 7698 C CA . ASP A 1 938 ? 16.599 -0.958 -29.649 1.00 93.81 938 ASP A CA 1
ATOM 7699 C C . ASP A 1 938 ? 15.370 -0.441 -30.414 1.00 93.81 938 ASP A C 1
ATOM 7701 O O . ASP A 1 938 ? 15.496 0.133 -31.498 1.00 93.81 938 ASP A O 1
ATOM 7705 N N . PHE A 1 939 ? 14.162 -0.652 -29.886 1.00 94.94 939 PHE A N 1
ATOM 7706 C CA . PHE A 1 939 ? 12.937 -0.113 -30.483 1.00 94.94 939 PHE A CA 1
ATOM 7707 C C . PHE A 1 939 ? 13.042 1.403 -30.722 1.00 94.94 939 PHE A C 1
ATOM 7709 O O . PHE A 1 939 ? 12.657 1.912 -31.777 1.00 94.94 939 PHE A O 1
ATOM 7716 N N . TYR A 1 940 ? 13.638 2.127 -29.778 1.00 94.38 940 TYR A N 1
ATOM 7717 C CA . TYR A 1 940 ? 13.769 3.577 -29.820 1.00 94.38 940 TYR A CA 1
ATOM 7718 C C . TYR A 1 940 ? 14.738 4.049 -30.916 1.00 94.38 940 TYR A C 1
ATOM 7720 O O . TYR A 1 940 ? 14.615 5.172 -31.413 1.00 94.38 940 TYR A O 1
ATOM 7728 N N . ASP A 1 941 ? 15.654 3.198 -31.388 1.00 94.88 941 ASP A N 1
ATOM 7729 C CA . ASP A 1 941 ? 16.518 3.522 -32.529 1.00 94.88 941 ASP A CA 1
ATOM 7730 C C . ASP A 1 941 ? 15.733 3.702 -33.839 1.00 94.88 941 ASP A C 1
ATOM 7732 O O . ASP A 1 941 ? 16.288 4.239 -34.795 1.00 94.88 941 ASP A O 1
ATOM 7736 N N . LEU A 1 942 ? 14.448 3.343 -33.914 1.00 94.62 942 LEU A N 1
ATOM 7737 C CA . LEU A 1 942 ? 13.606 3.664 -35.073 1.00 94.62 942 LEU A CA 1
ATOM 7738 C C . LEU A 1 942 ? 13.386 5.172 -35.262 1.00 94.62 942 LEU A C 1
ATOM 7740 O O . LEU A 1 942 ? 13.274 5.633 -36.398 1.00 94.62 942 LEU A O 1
ATOM 7744 N N . PHE A 1 943 ? 13.334 5.933 -34.168 1.00 93.94 943 PHE A N 1
ATOM 7745 C CA . PHE A 1 943 ? 12.869 7.325 -34.178 1.00 93.94 943 PHE A CA 1
ATOM 7746 C C . PHE A 1 943 ? 13.985 8.332 -33.909 1.00 93.94 943 PHE A C 1
ATOM 7748 O O . PHE A 1 943 ? 13.952 9.444 -34.428 1.00 93.94 943 PHE A O 1
ATOM 7755 N N . ASN A 1 944 ? 14.986 7.946 -33.117 1.00 93.88 944 ASN A N 1
ATOM 7756 C CA . ASN A 1 944 ? 15.979 8.890 -32.613 1.00 93.88 944 ASN A CA 1
ATOM 7757 C C . ASN A 1 944 ? 17.131 9.130 -33.577 1.00 93.88 944 ASN A C 1
ATOM 7759 O O . ASN A 1 944 ? 17.580 8.212 -34.263 1.00 93.88 944 ASN A O 1
ATOM 7763 N N . SER A 1 945 ? 17.686 10.338 -33.566 1.00 90.19 945 SER A N 1
ATOM 7764 C CA . SER A 1 945 ? 18.920 10.652 -34.295 1.00 90.19 945 SER A CA 1
ATOM 7765 C C . SER A 1 945 ? 20.144 9.970 -33.663 1.00 90.19 945 SER A C 1
ATOM 7767 O O . SER A 1 945 ? 20.966 9.379 -34.369 1.00 90.19 945 SER A O 1
ATOM 7769 N N . ARG A 1 946 ? 20.221 9.986 -32.326 1.00 91.31 946 ARG A N 1
ATOM 7770 C CA . ARG A 1 946 ? 21.253 9.322 -31.518 1.00 91.31 946 ARG A CA 1
ATOM 7771 C C . ARG A 1 946 ? 20.895 7.848 -31.271 1.00 91.31 946 ARG A C 1
ATOM 7773 O O . ARG A 1 946 ? 19.827 7.545 -30.735 1.00 91.31 946 ARG A O 1
ATOM 7780 N N . LYS A 1 947 ? 21.784 6.933 -31.669 1.00 91.19 947 LYS A N 1
ATOM 7781 C CA . LYS A 1 947 ? 21.515 5.485 -31.736 1.00 91.19 947 LYS A CA 1
ATOM 7782 C C . LYS A 1 947 ? 22.204 4.718 -30.612 1.00 91.19 947 LYS A C 1
ATOM 7784 O O . LYS A 1 947 ? 23.380 4.956 -30.357 1.00 91.19 947 LYS A O 1
ATOM 7789 N N . ARG A 1 948 ? 21.510 3.761 -29.997 1.00 90.94 948 ARG A N 1
ATOM 7790 C CA . ARG A 1 948 ? 22.048 2.893 -28.935 1.00 90.94 948 ARG A CA 1
ATOM 7791 C C . ARG A 1 948 ? 22.505 1.528 -29.419 1.00 90.94 948 ARG A C 1
ATOM 7793 O O . ARG A 1 948 ? 23.371 0.944 -28.775 1.00 90.94 948 ARG A O 1
ATOM 7800 N N . GLY A 1 949 ? 21.958 1.035 -30.530 1.00 91.00 949 GLY A N 1
ATOM 7801 C CA . GLY A 1 949 ? 22.344 -0.244 -31.118 1.00 91.00 949 GLY A CA 1
ATOM 7802 C C . GLY A 1 949 ? 23.853 -0.291 -31.351 1.00 91.00 949 GLY A C 1
ATOM 7803 O O . GLY A 1 949 ? 24.389 0.463 -32.166 1.00 91.00 949 GLY A O 1
ATOM 7804 N N . MET A 1 950 ? 24.536 -1.144 -30.595 1.00 91.31 950 MET A N 1
ATOM 7805 C CA . MET A 1 950 ? 25.991 -1.269 -30.589 1.00 91.31 950 MET A CA 1
ATOM 7806 C C . MET A 1 950 ? 26.402 -2.415 -31.518 1.00 91.31 950 MET A C 1
ATOM 7808 O O . MET A 1 950 ? 25.844 -3.509 -31.431 1.00 91.31 950 MET A O 1
ATOM 7812 N N . ILE A 1 951 ? 27.375 -2.176 -32.402 1.00 93.25 951 ILE A N 1
ATOM 7813 C CA . ILE A 1 951 ? 28.001 -3.250 -33.192 1.00 93.25 951 ILE A CA 1
ATOM 7814 C C . ILE A 1 951 ? 28.872 -4.099 -32.268 1.00 93.25 951 ILE A C 1
ATOM 7816 O O . ILE A 1 951 ? 29.577 -3.555 -31.421 1.00 93.25 951 ILE A O 1
ATOM 7820 N N . GLY A 1 952 ? 28.825 -5.416 -32.455 1.00 95.25 952 GLY A N 1
ATOM 7821 C CA . GLY A 1 952 ? 29.616 -6.375 -31.693 1.00 95.25 952 GLY A CA 1
ATOM 7822 C C . GLY A 1 952 ? 28.774 -7.166 -30.699 1.00 95.25 952 GLY A C 1
ATOM 7823 O O . GLY A 1 952 ? 27.560 -7.333 -30.877 1.00 95.25 952 GLY A O 1
ATOM 7824 N N . THR A 1 953 ? 29.437 -7.684 -29.669 1.00 96.88 953 THR A N 1
ATOM 7825 C CA . THR A 1 953 ? 28.825 -8.555 -28.659 1.00 96.88 953 THR A CA 1
ATOM 7826 C C . THR A 1 953 ? 29.086 -8.014 -27.261 1.00 96.88 953 THR A C 1
ATOM 7828 O O . THR A 1 953 ? 30.218 -7.641 -26.962 1.00 96.88 953 THR A O 1
ATOM 7831 N N . LYS A 1 954 ? 28.073 -8.017 -26.390 1.00 97.19 954 LYS A N 1
ATOM 7832 C CA . LYS A 1 954 ? 28.211 -7.832 -24.938 1.00 97.19 954 LYS A CA 1
ATOM 7833 C C . LYS A 1 954 ? 27.683 -9.078 -24.232 1.00 97.19 954 LYS A C 1
ATOM 7835 O O . LYS A 1 954 ? 26.496 -9.385 -24.317 1.00 97.19 954 LYS A O 1
ATOM 7840 N N . LEU A 1 955 ? 28.555 -9.765 -23.506 1.00 98.19 955 LEU A N 1
ATOM 7841 C CA . LEU A 1 955 ? 28.184 -10.805 -22.548 1.00 98.19 955 LEU A CA 1
ATOM 7842 C C . LEU A 1 955 ? 28.218 -10.185 -21.157 1.00 98.19 955 LEU A C 1
ATOM 7844 O O . LEU A 1 955 ? 29.210 -9.545 -20.819 1.00 98.19 955 LEU A O 1
ATOM 7848 N N . ARG A 1 956 ? 27.170 -10.347 -20.351 1.00 97.81 956 ARG A N 1
ATOM 7849 C CA . ARG A 1 956 ? 27.151 -9.861 -18.966 1.00 97.81 956 ARG A CA 1
ATOM 7850 C C . ARG A 1 956 ? 26.666 -10.922 -17.997 1.00 97.81 956 ARG A C 1
ATOM 7852 O O . ARG A 1 956 ? 25.754 -11.682 -18.311 1.00 97.81 956 ARG A O 1
ATOM 7859 N N . THR A 1 957 ? 27.261 -10.923 -16.816 1.00 98.38 957 THR A N 1
ATOM 7860 C CA . THR A 1 957 ? 26.764 -11.622 -15.634 1.00 98.38 957 THR A CA 1
ATOM 7861 C C . THR A 1 957 ? 26.702 -10.635 -14.481 1.00 98.38 957 THR A C 1
ATOM 7863 O O . THR A 1 957 ? 27.592 -9.793 -14.347 1.00 98.38 957 THR A O 1
ATOM 7866 N N . SER A 1 958 ? 25.654 -10.692 -13.672 1.00 98.12 958 SER A N 1
ATOM 7867 C CA . SER A 1 958 ? 25.483 -9.789 -12.543 1.00 98.12 958 SER A CA 1
ATOM 7868 C C . SER A 1 958 ? 24.920 -10.497 -11.322 1.00 98.12 958 SER A C 1
ATOM 7870 O O . SER A 1 958 ? 24.275 -11.540 -11.418 1.00 98.12 958 SER A O 1
ATOM 7872 N N . TYR A 1 959 ? 25.192 -9.920 -10.157 1.00 98.06 959 TYR A N 1
ATOM 7873 C CA . TYR A 1 959 ? 24.680 -10.371 -8.876 1.00 98.06 959 TYR A CA 1
ATOM 7874 C C . TYR A 1 959 ? 24.236 -9.174 -8.040 1.00 98.06 959 TYR A C 1
ATOM 7876 O O . TYR A 1 959 ? 24.958 -8.181 -7.915 1.00 98.06 959 TYR A O 1
ATOM 7884 N N . THR A 1 960 ? 23.045 -9.275 -7.461 1.00 96.88 960 THR A N 1
ATOM 7885 C CA . THR A 1 960 ? 22.494 -8.290 -6.532 1.00 96.88 960 THR A CA 1
ATOM 7886 C C . THR A 1 960 ? 22.376 -8.902 -5.147 1.00 96.88 960 THR A C 1
ATOM 7888 O O . THR A 1 960 ? 21.732 -9.932 -4.964 1.00 96.88 960 THR A O 1
ATOM 7891 N N . PHE A 1 961 ? 22.951 -8.215 -4.169 1.00 95.38 961 PHE A N 1
ATOM 7892 C CA . PHE A 1 961 ? 22.872 -8.539 -2.755 1.00 95.38 961 PHE A CA 1
ATOM 7893 C C . PHE A 1 961 ? 22.303 -7.350 -1.979 1.00 95.38 961 PHE A C 1
ATOM 7895 O O . PHE A 1 961 ? 22.599 -6.195 -2.294 1.00 95.38 961 PHE A O 1
ATOM 7902 N N . PHE A 1 962 ? 21.498 -7.614 -0.957 1.00 92.44 962 PHE A N 1
ATOM 7903 C CA . PHE A 1 962 ? 21.013 -6.593 -0.034 1.00 92.44 962 PHE A CA 1
ATOM 7904 C C . PHE A 1 962 ? 21.691 -6.822 1.314 1.00 92.44 962 PHE A C 1
ATOM 7906 O O . PHE A 1 962 ? 21.501 -7.865 1.922 1.00 92.44 962 PHE A O 1
ATOM 7913 N N . TRP A 1 963 ? 22.506 -5.862 1.755 1.00 92.50 963 TRP A N 1
ATOM 7914 C CA . TRP A 1 963 ? 23.115 -5.884 3.092 1.00 92.50 963 TRP A CA 1
ATOM 7915 C C . TRP A 1 963 ? 22.104 -5.518 4.177 1.00 92.50 963 TRP A C 1
ATOM 7917 O O . TRP A 1 963 ? 22.246 -5.937 5.316 1.00 92.50 963 TRP A O 1
ATOM 7927 N N . LEU A 1 964 ? 21.124 -4.691 3.810 1.00 90.12 964 LEU A N 1
ATOM 7928 C CA . LEU A 1 964 ? 19.995 -4.303 4.638 1.00 90.12 964 LEU A CA 1
ATOM 7929 C C . LEU A 1 964 ? 18.814 -3.994 3.719 1.00 90.12 964 LEU A C 1
ATOM 7931 O O . LEU A 1 964 ? 18.964 -3.260 2.731 1.00 90.12 964 LEU A O 1
ATOM 7935 N N . TYR A 1 965 ? 17.649 -4.531 4.057 1.00 87.38 965 TYR A N 1
ATOM 7936 C CA . TYR A 1 965 ? 16.390 -4.246 3.383 1.00 87.38 965 TYR A CA 1
ATOM 7937 C C . TYR A 1 965 ? 15.348 -3.820 4.421 1.00 87.38 965 TYR A C 1
ATOM 7939 O O . TYR A 1 965 ? 14.482 -4.602 4.782 1.00 87.38 965 TYR A O 1
ATOM 7947 N N . ASP A 1 966 ? 15.427 -2.572 4.888 1.00 87.25 966 ASP A N 1
ATOM 7948 C CA . ASP A 1 966 ? 14.509 -2.046 5.903 1.00 87.25 966 ASP A CA 1
ATOM 7949 C C . ASP A 1 966 ? 13.994 -0.650 5.515 1.00 87.25 966 ASP A C 1
ATOM 7951 O O . ASP A 1 966 ? 14.636 0.372 5.731 1.00 87.25 966 ASP A O 1
ATOM 7955 N N . ASN A 1 967 ? 12.841 -0.585 4.844 1.00 86.06 967 ASN A N 1
ATOM 7956 C CA . ASN A 1 967 ? 12.318 0.670 4.293 1.00 86.06 967 ASN A CA 1
ATOM 7957 C C . ASN A 1 967 ? 12.076 1.736 5.388 1.00 86.06 967 ASN A C 1
ATOM 7959 O O . ASN A 1 967 ? 11.275 1.509 6.289 1.00 86.06 967 ASN A O 1
ATOM 7963 N N . PRO A 1 968 ? 12.603 2.972 5.254 1.00 91.25 968 PRO A N 1
ATOM 7964 C CA . PRO A 1 968 ? 13.176 3.579 4.047 1.00 91.25 968 PRO A CA 1
ATOM 7965 C C . PRO A 1 968 ? 14.677 3.333 3.813 1.00 91.25 968 PRO A C 1
ATOM 7967 O O . PRO A 1 968 ? 15.139 3.659 2.720 1.00 91.25 968 PRO A O 1
ATOM 7970 N N . LEU A 1 969 ? 15.413 2.778 4.782 1.00 92.94 969 LEU A N 1
ATOM 7971 C CA . LEU A 1 969 ? 16.850 2.506 4.721 1.00 92.94 969 LEU A CA 1
ATOM 7972 C C . LEU A 1 969 ? 17.176 1.192 3.979 1.00 92.94 969 LEU A C 1
ATOM 7974 O O . LEU A 1 969 ? 17.032 0.079 4.478 1.00 92.94 969 LEU A O 1
ATOM 7978 N N . LYS A 1 970 ? 17.718 1.309 2.770 1.00 94.69 970 LYS A N 1
ATOM 7979 C CA . LYS A 1 970 ? 18.175 0.167 1.965 1.00 94.69 970 LYS A CA 1
ATOM 7980 C C . LYS A 1 970 ? 19.661 0.259 1.687 1.00 94.69 970 LYS A C 1
ATOM 7982 O O . LYS A 1 970 ? 20.140 1.309 1.265 1.00 94.69 970 LYS A O 1
ATOM 7987 N N . ILE A 1 971 ? 20.371 -0.855 1.859 1.00 97.31 971 ILE A N 1
ATOM 7988 C CA . ILE A 1 971 ? 21.774 -1.000 1.465 1.00 97.31 971 ILE A CA 1
ATOM 7989 C C . ILE A 1 971 ? 21.853 -2.098 0.406 1.00 97.31 971 ILE A C 1
ATOM 7991 O O . ILE A 1 971 ? 21.876 -3.291 0.711 1.00 97.31 971 ILE A O 1
ATOM 7995 N N . LYS A 1 972 ? 21.877 -1.687 -0.860 1.00 97.50 972 LYS A N 1
ATOM 7996 C CA . LYS A 1 972 ? 21.938 -2.575 -2.023 1.00 97.50 972 LYS A CA 1
ATOM 7997 C C . LYS A 1 972 ? 23.354 -2.599 -2.582 1.00 97.50 972 LYS A C 1
ATOM 7999 O O . LYS A 1 972 ? 23.931 -1.555 -2.866 1.00 97.50 972 LYS A O 1
ATOM 8004 N N . HIS A 1 973 ? 23.889 -3.789 -2.808 1.00 98.12 973 HIS A N 1
ATOM 8005 C CA . HIS A 1 973 ? 25.167 -4.008 -3.472 1.00 98.12 973 HIS A CA 1
ATOM 8006 C C . HIS A 1 973 ? 24.945 -4.775 -4.771 1.00 98.12 973 HIS A C 1
ATOM 8008 O O . HIS A 1 973 ? 24.419 -5.883 -4.779 1.00 98.12 973 HIS A O 1
ATOM 8014 N N . HIS A 1 974 ? 25.331 -4.171 -5.888 1.00 98.19 974 HIS A N 1
ATOM 8015 C CA . HIS A 1 974 ? 25.239 -4.771 -7.210 1.00 98.19 974 HIS A CA 1
ATOM 8016 C C . HIS A 1 974 ? 26.630 -4.940 -7.823 1.00 98.19 974 HIS A C 1
ATOM 8018 O O . HIS A 1 974 ? 27.410 -3.988 -7.856 1.00 98.19 974 HIS A O 1
ATOM 8024 N N . THR A 1 975 ? 26.933 -6.136 -8.324 1.00 98.44 975 THR A N 1
ATOM 8025 C CA . THR A 1 975 ? 28.179 -6.438 -9.040 1.00 98.44 975 THR A CA 1
ATOM 8026 C C . THR A 1 975 ? 27.854 -6.945 -10.443 1.00 98.44 975 THR A C 1
ATOM 8028 O O . THR A 1 975 ? 27.017 -7.829 -10.587 1.00 98.44 975 THR A O 1
ATOM 8031 N N . GLU A 1 976 ? 28.514 -6.416 -11.470 1.00 98.31 976 GLU A N 1
ATOM 8032 C CA . GLU A 1 976 ? 28.393 -6.849 -12.870 1.00 98.31 976 GLU A CA 1
ATOM 8033 C C . GLU A 1 976 ? 29.787 -7.115 -13.454 1.00 98.31 976 GLU A C 1
ATOM 8035 O O . GLU A 1 976 ? 30.730 -6.357 -13.230 1.00 98.31 976 GLU A O 1
ATOM 8040 N N . VAL A 1 977 ? 29.908 -8.179 -14.245 1.00 98.25 977 VAL A N 1
ATOM 8041 C CA . VAL A 1 977 ? 31.036 -8.406 -15.151 1.00 98.25 977 VAL A CA 1
ATOM 8042 C C . VAL A 1 977 ? 30.502 -8.436 -16.570 1.00 98.25 977 VAL A C 1
ATOM 8044 O O . VAL A 1 977 ? 29.647 -9.259 -16.897 1.00 98.25 977 VAL A O 1
ATOM 8047 N N . ALA A 1 978 ? 31.030 -7.560 -17.416 1.00 97.75 978 ALA A N 1
ATOM 8048 C CA . ALA A 1 978 ? 30.716 -7.496 -18.830 1.00 97.75 978 ALA A CA 1
ATOM 8049 C C . ALA A 1 978 ? 31.963 -7.762 -19.679 1.00 97.75 978 ALA A C 1
ATOM 8051 O O . ALA A 1 978 ? 33.039 -7.244 -19.396 1.00 97.75 978 ALA A O 1
ATOM 8052 N N . TYR A 1 979 ? 31.809 -8.536 -20.747 1.00 97.44 979 TYR A N 1
ATOM 8053 C CA . TYR A 1 979 ? 32.828 -8.770 -21.763 1.00 97.44 979 TYR A CA 1
ATOM 8054 C C . TYR A 1 979 ? 32.309 -8.305 -23.120 1.00 97.44 979 TYR A C 1
ATOM 8056 O O . TYR A 1 979 ? 31.236 -8.726 -23.561 1.00 97.44 979 TYR A O 1
ATOM 8064 N N . TYR A 1 980 ? 33.068 -7.421 -23.754 1.00 96.44 980 TYR A N 1
ATOM 8065 C CA . TYR A 1 980 ? 32.766 -6.816 -25.041 1.00 96.44 980 TYR A CA 1
ATOM 8066 C C . TYR A 1 980 ? 33.684 -7.408 -26.109 1.00 96.44 980 TYR A C 1
ATOM 8068 O O . TYR A 1 980 ? 34.879 -7.567 -25.858 1.00 96.44 980 TYR A O 1
ATOM 8076 N N . THR A 1 981 ? 33.134 -7.722 -27.286 1.00 95.88 981 THR A N 1
ATOM 8077 C CA . THR A 1 981 ? 33.918 -8.157 -28.453 1.00 95.88 981 THR A CA 1
ATOM 8078 C C . THR A 1 981 ? 33.498 -7.452 -29.731 1.00 95.88 981 THR A C 1
ATOM 8080 O O . THR A 1 981 ? 32.302 -7.275 -29.991 1.00 95.88 981 THR A O 1
ATOM 8083 N N . ASN A 1 982 ? 34.482 -7.092 -30.557 1.00 94.19 982 ASN A N 1
ATOM 8084 C CA . ASN A 1 982 ? 34.309 -6.385 -31.827 1.00 94.19 982 ASN A CA 1
ATOM 8085 C C . ASN A 1 982 ? 33.452 -5.112 -31.699 1.00 94.19 982 ASN A C 1
ATOM 8087 O O . ASN A 1 982 ? 32.662 -4.797 -32.592 1.00 94.19 982 ASN A O 1
ATOM 8091 N N . VAL A 1 983 ? 33.578 -4.398 -30.578 1.00 93.94 983 VAL A N 1
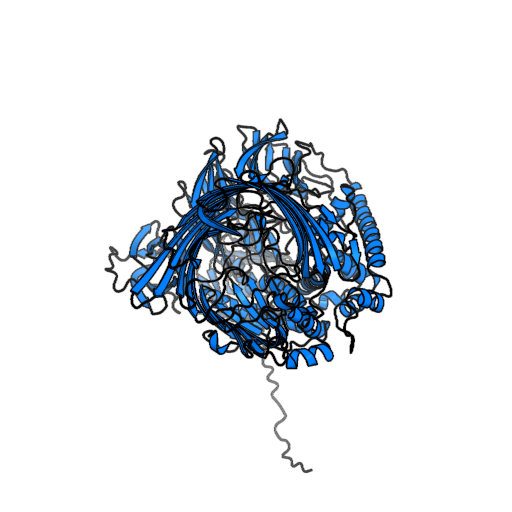ATOM 8092 C CA . VAL A 1 983 ? 32.846 -3.152 -30.339 1.00 93.94 983 VAL A CA 1
ATOM 8093 C C . VAL A 1 983 ? 33.626 -1.975 -30.902 1.00 93.94 983 VAL A C 1
ATOM 8095 O O . VAL A 1 983 ? 34.815 -1.834 -30.665 1.00 93.94 983 VAL A O 1
ATOM 8098 N N . GLU A 1 984 ? 32.966 -1.089 -31.640 1.00 90.75 984 GLU A N 1
ATOM 8099 C CA . GLU A 1 984 ? 33.634 0.097 -32.197 1.00 90.75 984 GLU A CA 1
ATOM 8100 C C . GLU A 1 984 ? 33.396 1.357 -31.361 1.00 90.75 984 GLU A C 1
ATOM 8102 O O . GLU A 1 984 ? 34.279 2.210 -31.225 1.00 90.75 984 GLU A O 1
ATOM 8107 N N . PHE A 1 985 ? 32.199 1.475 -30.790 1.00 91.56 985 PHE A N 1
ATOM 8108 C CA . PHE A 1 985 ? 31.772 2.640 -30.034 1.00 91.56 985 PHE A CA 1
ATOM 8109 C C . PHE A 1 985 ? 30.969 2.230 -28.803 1.00 91.56 985 PHE A C 1
ATOM 8111 O O . PHE A 1 985 ? 30.219 1.258 -28.820 1.00 91.56 985 PHE A O 1
ATOM 8118 N N . ILE A 1 986 ? 31.083 3.038 -27.757 1.00 88.88 986 ILE A N 1
ATOM 8119 C CA . ILE A 1 986 ? 30.243 3.008 -26.559 1.00 88.88 986 ILE A CA 1
ATOM 8120 C C . ILE A 1 986 ? 29.504 4.345 -26.425 1.00 88.88 986 ILE A C 1
ATOM 8122 O O . ILE A 1 986 ? 29.691 5.249 -27.246 1.00 88.88 986 ILE A O 1
ATOM 8126 N N . ASN A 1 987 ? 28.681 4.484 -25.378 1.00 86.44 987 ASN A N 1
ATOM 8127 C CA . ASN A 1 987 ? 28.020 5.745 -25.027 1.00 86.44 987 ASN A CA 1
ATOM 8128 C C . ASN A 1 987 ? 27.200 6.307 -26.205 1.00 86.44 987 ASN A C 1
ATOM 8130 O O . ASN A 1 987 ? 27.550 7.317 -26.815 1.00 86.44 987 ASN A O 1
ATOM 8134 N N . ASP A 1 988 ? 26.118 5.606 -26.554 1.00 86.44 988 ASP A N 1
ATOM 8135 C CA . ASP A 1 988 ? 25.224 5.929 -27.676 1.00 86.44 988 ASP A CA 1
ATOM 8136 C C . ASP A 1 988 ? 25.940 6.057 -29.043 1.00 86.44 988 ASP A C 1
ATOM 8138 O O . ASP A 1 988 ? 25.600 6.905 -29.870 1.00 86.44 988 ASP A O 1
ATOM 8142 N N . ASN A 1 989 ? 26.955 5.218 -29.274 1.00 87.12 989 ASN A N 1
ATOM 8143 C CA . ASN A 1 989 ? 27.803 5.209 -30.471 1.00 87.12 989 ASN A CA 1
ATOM 8144 C C . ASN A 1 989 ? 28.554 6.530 -30.755 1.00 87.12 989 ASN A C 1
ATOM 8146 O O . ASN A 1 989 ? 28.878 6.826 -31.906 1.00 87.12 989 ASN A O 1
ATOM 8150 N N . LEU A 1 990 ? 28.829 7.339 -29.728 1.00 89.69 990 LEU A N 1
ATOM 8151 C CA . LEU A 1 990 ? 29.531 8.621 -29.883 1.00 89.69 990 LEU A CA 1
ATOM 8152 C C . LEU A 1 990 ? 30.995 8.563 -29.445 1.00 89.69 990 LEU A C 1
ATOM 8154 O O . LEU A 1 990 ? 31.809 9.357 -29.914 1.00 89.69 990 LEU A O 1
ATOM 8158 N N . VAL A 1 991 ? 31.344 7.626 -28.564 1.00 90.69 991 VAL A N 1
ATOM 8159 C CA . VAL A 1 991 ? 32.697 7.501 -28.021 1.00 90.69 991 VAL A CA 1
ATOM 8160 C C . VAL A 1 991 ? 33.346 6.264 -28.614 1.00 90.69 991 VAL A C 1
ATOM 8162 O O . VAL A 1 991 ? 32.939 5.142 -28.320 1.00 90.69 991 VAL A O 1
ATOM 8165 N N . ARG A 1 992 ? 34.357 6.464 -29.462 1.00 92.44 992 ARG A N 1
ATOM 8166 C CA . ARG A 1 992 ? 35.121 5.360 -30.049 1.00 92.44 992 ARG A CA 1
ATOM 8167 C C . ARG A 1 992 ? 35.973 4.695 -28.972 1.00 92.44 992 ARG A C 1
ATOM 8169 O O . ARG A 1 992 ? 36.677 5.393 -28.242 1.00 92.44 992 ARG A O 1
ATOM 8176 N N . VAL A 1 993 ? 35.924 3.370 -28.887 1.00 92.75 993 VAL A N 1
ATOM 8177 C CA . VAL A 1 993 ? 36.802 2.622 -27.975 1.00 92.75 993 VAL A CA 1
ATOM 8178 C C . VAL A 1 993 ? 38.214 2.557 -28.554 1.00 92.75 993 VAL A C 1
ATOM 8180 O O . VAL A 1 993 ? 38.380 2.549 -29.777 1.00 92.75 993 VAL A O 1
ATOM 8183 N N . SER A 1 994 ? 39.240 2.541 -27.699 1.00 91.44 994 SER A N 1
ATOM 8184 C CA . SER A 1 994 ? 40.608 2.311 -28.181 1.00 91.44 994 SER A CA 1
ATOM 8185 C C . SER A 1 994 ? 40.806 0.851 -28.576 1.00 91.44 994 SER A C 1
ATOM 8187 O O . SER A 1 994 ? 41.414 0.592 -29.607 1.00 91.44 994 SER A O 1
ATOM 8189 N N . GLU A 1 995 ? 40.203 -0.070 -27.819 1.00 91.12 995 GLU A N 1
ATOM 8190 C CA . GLU A 1 995 ? 40.262 -1.512 -28.054 1.00 91.12 995 GLU A CA 1
ATOM 8191 C C . GLU A 1 995 ? 38.861 -2.115 -28.204 1.00 91.12 995 GLU A C 1
ATOM 8193 O O . GLU A 1 995 ? 38.036 -1.909 -27.310 1.00 91.12 995 GLU A O 1
ATOM 8198 N N . PRO A 1 996 ? 38.578 -2.865 -29.290 1.00 91.62 996 PRO A N 1
ATOM 8199 C CA . PRO A 1 996 ? 37.265 -3.473 -29.514 1.00 91.62 996 PRO A CA 1
ATOM 8200 C C . PRO A 1 996 ? 36.891 -4.594 -28.547 1.00 91.62 996 PRO A C 1
ATOM 8202 O O . PRO A 1 996 ? 35.703 -4.837 -28.321 1.00 91.62 996 PRO A O 1
ATOM 8205 N N . ASP A 1 997 ? 37.908 -5.259 -27.994 1.00 94.62 997 ASP A N 1
ATOM 8206 C CA . ASP A 1 997 ? 37.767 -6.392 -27.090 1.00 94.62 997 ASP A CA 1
ATOM 8207 C C . ASP A 1 997 ? 38.261 -5.995 -25.695 1.00 94.62 997 ASP A C 1
ATOM 8209 O O . ASP A 1 997 ? 39.449 -5.730 -25.473 1.00 94.62 997 ASP A O 1
ATOM 8213 N N . PHE A 1 998 ? 37.348 -5.931 -24.731 1.00 95.12 998 PHE A N 1
ATOM 8214 C CA . PHE A 1 998 ? 37.674 -5.561 -23.354 1.00 95.12 998 PHE A CA 1
ATOM 8215 C C . PHE A 1 998 ? 36.636 -6.102 -22.371 1.00 95.12 998 PHE A C 1
ATOM 8217 O O . PHE A 1 998 ? 35.501 -6.408 -22.733 1.00 95.12 998 PHE A O 1
ATOM 8224 N N . SER A 1 999 ? 37.020 -6.216 -21.103 1.00 96.06 999 SER A N 1
ATOM 8225 C CA . SER A 1 999 ? 36.126 -6.563 -20.005 1.00 96.06 999 SER A CA 1
ATOM 8226 C C . SER A 1 999 ? 35.979 -5.404 -19.025 1.00 96.06 999 SER A C 1
ATOM 8228 O O . SER A 1 999 ? 36.887 -4.585 -18.865 1.00 96.06 999 SER A O 1
ATOM 8230 N N . VAL A 1 1000 ? 34.811 -5.337 -18.391 1.00 96.94 1000 VAL A N 1
ATOM 8231 C CA . VAL A 1 1000 ? 34.452 -4.355 -17.370 1.00 96.94 1000 VAL A CA 1
ATOM 8232 C C . VAL A 1 1000 ? 33.910 -5.106 -16.165 1.00 96.94 1000 VAL A C 1
ATOM 8234 O O . VAL A 1 1000 ? 32.908 -5.807 -16.265 1.00 96.94 1000 VAL A O 1
ATOM 8237 N N . PHE A 1 1001 ? 34.570 -4.949 -15.028 1.00 97.81 1001 PHE A N 1
ATOM 8238 C CA . PHE A 1 1001 ? 34.052 -5.306 -13.717 1.00 97.81 1001 PHE A CA 1
ATOM 8239 C C . PHE A 1 1001 ? 33.472 -4.044 -13.084 1.00 97.81 1001 PHE A C 1
ATOM 8241 O O . PHE A 1 1001 ? 34.166 -3.036 -13.012 1.00 97.81 1001 PHE A O 1
ATOM 8248 N N . GLN A 1 1002 ? 32.236 -4.087 -12.606 1.00 97.81 1002 GLN A N 1
ATOM 8249 C CA . GLN A 1 1002 ? 31.591 -2.988 -11.898 1.00 97.81 1002 GLN A CA 1
ATOM 8250 C C . GLN A 1 1002 ? 31.058 -3.492 -10.563 1.00 97.81 1002 GLN A C 1
ATOM 8252 O O . GLN A 1 1002 ? 30.388 -4.518 -10.502 1.00 97.81 1002 GLN A O 1
ATOM 8257 N N . THR A 1 1003 ? 31.284 -2.726 -9.503 1.00 98.38 1003 THR A N 1
ATOM 8258 C CA . THR A 1 1003 ? 30.636 -2.920 -8.206 1.00 98.38 1003 THR A CA 1
ATOM 8259 C C . THR A 1 1003 ? 30.055 -1.596 -7.731 1.00 98.38 1003 THR A C 1
ATOM 8261 O O . THR A 1 1003 ? 30.747 -0.581 -7.734 1.00 98.38 1003 THR A O 1
ATOM 8264 N N . ASN A 1 1004 ? 28.788 -1.599 -7.327 1.00 98.38 1004 ASN A N 1
ATOM 8265 C CA . ASN A 1 1004 ? 28.061 -0.436 -6.832 1.00 98.38 1004 ASN A CA 1
ATOM 8266 C C . ASN A 1 1004 ? 27.429 -0.748 -5.470 1.00 98.38 1004 ASN A C 1
ATOM 8268 O O . ASN A 1 1004 ? 26.737 -1.755 -5.328 1.00 98.38 1004 ASN A O 1
ATOM 8272 N N . LEU A 1 1005 ? 27.655 0.128 -4.495 1.00 98.56 1005 LEU A N 1
ATOM 8273 C CA . LEU A 1 1005 ? 26.976 0.152 -3.207 1.00 98.56 1005 LEU A CA 1
ATOM 8274 C C . LEU A 1 1005 ? 26.046 1.370 -3.173 1.00 98.56 1005 LEU A C 1
ATOM 8276 O O . LEU A 1 1005 ? 26.512 2.508 -3.230 1.00 98.56 1005 LEU A O 1
ATOM 8280 N N . ASN A 1 1006 ? 24.746 1.122 -3.070 1.00 98.25 1006 ASN A N 1
ATOM 8281 C CA . ASN A 1 1006 ? 23.697 2.126 -2.937 1.00 98.25 1006 ASN A CA 1
ATOM 8282 C C . ASN A 1 1006 ? 23.136 2.073 -1.512 1.00 98.25 1006 ASN A C 1
ATOM 8284 O O . ASN A 1 1006 ? 22.609 1.043 -1.095 1.00 98.25 1006 ASN A O 1
ATOM 8288 N N . ILE A 1 1007 ? 23.261 3.174 -0.772 1.00 98.38 1007 ILE A N 1
ATOM 8289 C CA . ILE A 1 1007 ? 22.671 3.367 0.556 1.00 98.38 1007 ILE A CA 1
ATOM 8290 C C . ILE A 1 1007 ? 21.601 4.438 0.416 1.00 98.38 1007 ILE A C 1
ATOM 8292 O O . ILE A 1 1007 ? 21.906 5.588 0.107 1.00 98.38 1007 ILE A O 1
ATOM 8296 N N . LYS A 1 1008 ? 20.349 4.078 0.646 1.00 96.94 1008 LYS A N 1
ATOM 8297 C CA . LYS A 1 1008 ? 19.202 4.933 0.362 1.00 96.94 1008 LYS A CA 1
ATOM 8298 C C . LYS A 1 1008 ? 18.324 5.038 1.595 1.00 96.94 1008 LYS A C 1
ATOM 8300 O O . LYS A 1 1008 ? 17.873 4.010 2.065 1.00 96.94 1008 LYS A O 1
ATOM 8305 N N . ASP A 1 1009 ? 18.066 6.251 2.070 1.00 96.25 1009 ASP A N 1
ATOM 8306 C CA . ASP A 1 1009 ? 17.088 6.576 3.116 1.00 96.25 1009 ASP A CA 1
ATOM 8307 C C . ASP A 1 1009 ? 16.337 7.839 2.688 1.00 96.25 1009 ASP A C 1
ATOM 8309 O O . ASP A 1 1009 ? 16.716 8.962 3.032 1.00 96.25 1009 ASP A O 1
ATOM 8313 N N . ILE A 1 1010 ? 15.317 7.660 1.844 1.00 95.44 1010 ILE A N 1
ATOM 8314 C CA . ILE A 1 1010 ? 14.525 8.761 1.284 1.00 95.44 1010 ILE A CA 1
ATOM 8315 C C . ILE A 1 1010 ? 13.026 8.492 1.376 1.00 95.44 1010 ILE A C 1
ATOM 8317 O O . ILE A 1 1010 ? 12.562 7.357 1.278 1.00 95.44 1010 ILE A O 1
ATOM 8321 N N . ARG A 1 1011 ? 12.257 9.565 1.563 1.00 94.25 1011 ARG A N 1
ATOM 8322 C CA . ARG A 1 1011 ? 10.836 9.541 1.919 1.00 94.25 1011 ARG A CA 1
ATOM 8323 C C . ARG A 1 1011 ? 10.021 10.531 1.091 1.00 94.25 1011 ARG A C 1
ATOM 8325 O O . ARG A 1 1011 ? 10.556 11.469 0.495 1.00 94.25 1011 ARG A O 1
ATOM 8332 N N . ARG A 1 1012 ? 8.712 10.285 1.068 1.00 93.06 1012 ARG A N 1
ATOM 8333 C CA . ARG A 1 1012 ? 7.688 11.026 0.324 1.00 93.06 1012 ARG A CA 1
ATOM 8334 C C . ARG A 1 1012 ? 6.531 11.376 1.252 1.00 93.06 1012 ARG A C 1
ATOM 8336 O O . ARG A 1 1012 ? 6.221 10.579 2.137 1.00 93.06 1012 ARG A O 1
ATOM 8343 N N . THR A 1 1013 ? 5.900 12.525 1.039 1.00 93.25 1013 THR A N 1
ATOM 8344 C CA . THR A 1 1013 ? 4.632 12.893 1.685 1.00 93.25 1013 THR A CA 1
ATOM 8345 C C . THR A 1 1013 ? 3.442 12.602 0.761 1.00 93.25 1013 THR A C 1
ATOM 8347 O O . THR A 1 1013 ? 3.602 12.418 -0.454 1.00 93.25 1013 THR A O 1
ATOM 8350 N N . ILE A 1 1014 ? 2.235 12.540 1.331 1.00 92.25 1014 ILE A N 1
ATOM 8351 C CA . ILE A 1 1014 ? 0.977 12.403 0.580 1.00 92.25 1014 ILE A CA 1
ATOM 8352 C C . ILE A 1 1014 ? 0.812 13.626 -0.332 1.00 92.25 1014 ILE A C 1
ATOM 8354 O O . ILE A 1 1014 ? 0.811 14.747 0.168 1.00 92.25 1014 ILE A O 1
ATOM 8358 N N . GLY A 1 1015 ? 0.660 13.409 -1.644 1.00 90.50 1015 GLY A N 1
ATOM 8359 C CA . GLY A 1 1015 ? 0.550 14.465 -2.666 1.00 90.50 1015 GLY A CA 1
ATOM 8360 C C . GLY A 1 1015 ? 1.765 14.603 -3.586 1.00 90.50 1015 GLY A C 1
ATOM 8361 O O . GLY A 1 1015 ? 1.623 15.087 -4.719 1.00 90.50 1015 GLY A O 1
ATOM 8362 N N . SER A 1 1016 ? 2.924 14.110 -3.143 1.00 92.56 1016 SER A N 1
ATOM 8363 C CA . SER A 1 1016 ? 4.207 14.238 -3.840 1.00 92.56 1016 SER A CA 1
ATOM 8364 C C . SER A 1 1016 ? 4.250 13.524 -5.201 1.00 92.56 1016 SER A C 1
ATOM 8366 O O . SER A 1 1016 ? 3.623 12.482 -5.403 1.00 92.56 1016 SER A O 1
ATOM 8368 N N . SER A 1 1017 ? 5.003 14.084 -6.156 1.00 90.25 1017 SER A N 1
ATOM 8369 C CA . SER A 1 1017 ? 5.362 13.415 -7.423 1.00 90.25 1017 SER A CA 1
ATOM 8370 C C . SER A 1 1017 ? 6.756 12.768 -7.386 1.00 90.25 1017 SER A C 1
ATOM 8372 O O . SER A 1 1017 ? 7.074 11.941 -8.240 1.00 90.25 1017 SER A O 1
ATOM 8374 N N . ASP A 1 1018 ? 7.579 13.086 -6.379 1.00 92.12 1018 ASP A N 1
ATOM 8375 C CA . ASP A 1 1018 ? 8.979 12.659 -6.259 1.00 92.12 1018 ASP A CA 1
ATOM 8376 C C . ASP A 1 1018 ? 9.413 12.551 -4.780 1.00 92.12 1018 ASP A C 1
ATOM 8378 O O . ASP A 1 1018 ? 8.610 12.769 -3.878 1.00 92.12 1018 ASP A O 1
ATOM 8382 N N . TYR A 1 1019 ? 10.666 12.174 -4.506 1.00 94.69 1019 TYR A N 1
ATOM 8383 C CA . TYR A 1 1019 ? 11.241 12.165 -3.153 1.00 94.69 1019 TYR A CA 1
ATOM 8384 C C . TYR A 1 1019 ? 11.426 13.576 -2.585 1.00 94.69 1019 TYR A C 1
ATOM 8386 O O . TYR A 1 1019 ? 11.875 14.480 -3.284 1.00 94.69 1019 TYR A O 1
ATOM 8394 N N . GLU A 1 1020 ? 11.125 13.748 -1.296 1.00 95.62 1020 GLU A N 1
ATOM 8395 C CA . GLU A 1 1020 ? 11.037 15.075 -0.664 1.00 95.62 1020 GLU A CA 1
ATOM 8396 C C . GLU A 1 1020 ? 11.909 15.220 0.582 1.00 95.62 1020 GLU A C 1
ATOM 8398 O O . GLU A 1 1020 ? 12.154 16.331 1.046 1.00 95.62 1020 GLU A O 1
ATOM 8403 N N . SER A 1 1021 ? 12.385 14.111 1.149 1.00 95.62 1021 SER A N 1
ATOM 8404 C CA . SER A 1 1021 ? 13.215 14.121 2.351 1.00 95.62 1021 SER A CA 1
ATOM 8405 C C . SER A 1 1021 ? 14.178 12.946 2.373 1.00 95.62 1021 SER A C 1
ATOM 8407 O O . SER A 1 1021 ? 13.785 11.839 2.019 1.00 95.62 1021 SER A O 1
ATOM 8409 N N . GLY A 1 1022 ? 15.404 13.168 2.844 1.00 96.50 1022 GLY A N 1
ATOM 8410 C CA . GLY A 1 1022 ? 16.358 12.104 3.159 1.00 96.50 1022 GLY A CA 1
ATOM 8411 C C . GLY A 1 1022 ? 17.669 12.199 2.382 1.00 96.50 1022 GLY A C 1
ATOM 8412 O O . GLY A 1 1022 ? 17.969 13.238 1.788 1.00 96.50 1022 GLY A O 1
ATOM 8413 N N . ASN A 1 1023 ? 18.458 11.125 2.422 1.00 97.75 1023 ASN A N 1
ATOM 8414 C CA . ASN A 1 1023 ? 19.761 11.032 1.767 1.00 97.75 1023 ASN A CA 1
ATOM 8415 C C . ASN A 1 1023 ? 19.878 9.754 0.932 1.00 97.75 1023 ASN A C 1
ATOM 8417 O O . ASN A 1 1023 ? 19.396 8.692 1.321 1.00 97.75 1023 ASN A O 1
ATOM 8421 N N . GLU A 1 1024 ? 20.595 9.846 -0.179 1.00 97.94 1024 GLU A N 1
ATOM 8422 C CA . GLU A 1 1024 ? 21.028 8.696 -0.964 1.00 97.94 1024 GLU A CA 1
ATOM 8423 C C . GLU A 1 1024 ? 22.530 8.814 -1.233 1.00 97.94 1024 GLU A C 1
ATOM 8425 O O . GLU A 1 1024 ? 23.019 9.868 -1.635 1.00 97.94 1024 GLU A O 1
ATOM 8430 N N . PHE A 1 1025 ? 23.266 7.736 -0.982 1.00 98.38 1025 PHE A N 1
ATOM 8431 C CA . PHE A 1 1025 ? 24.689 7.618 -1.254 1.00 98.38 1025 PHE A CA 1
ATOM 8432 C C . PHE A 1 1025 ? 24.916 6.501 -2.262 1.00 98.38 1025 PHE A C 1
ATOM 8434 O O . PHE A 1 1025 ? 24.432 5.384 -2.087 1.00 98.38 1025 PHE A O 1
ATOM 8441 N N . ASN A 1 1026 ? 25.700 6.785 -3.294 1.00 98.12 1026 ASN A N 1
ATOM 8442 C CA . ASN A 1 1026 ? 26.159 5.787 -4.251 1.00 98.12 1026 ASN A CA 1
ATOM 8443 C C . ASN A 1 1026 ? 27.679 5.750 -4.241 1.00 98.12 1026 ASN A C 1
ATOM 8445 O O . ASN A 1 1026 ? 28.324 6.793 -4.296 1.00 98.12 1026 ASN A O 1
ATOM 8449 N N . PHE A 1 1027 ? 28.254 4.556 -4.196 1.00 98.19 1027 PHE A N 1
ATOM 8450 C CA . PHE A 1 1027 ? 29.684 4.339 -4.356 1.00 98.19 1027 PHE A CA 1
ATOM 8451 C C . PHE A 1 1027 ? 29.910 3.274 -5.418 1.00 98.19 1027 PHE A C 1
ATOM 8453 O O . PHE A 1 1027 ? 29.448 2.144 -5.267 1.00 98.19 1027 PHE A O 1
ATOM 8460 N N . THR A 1 1028 ? 30.629 3.619 -6.480 1.00 98.31 1028 THR A N 1
ATOM 8461 C CA . THR A 1 1028 ? 30.865 2.719 -7.609 1.00 98.31 1028 THR A CA 1
ATOM 8462 C C . THR A 1 1028 ? 32.355 2.606 -7.884 1.00 98.31 1028 THR A C 1
ATOM 8464 O O . THR A 1 1028 ? 33.062 3.613 -7.931 1.00 98.31 1028 THR A O 1
ATOM 8467 N N . ILE A 1 1029 ? 32.824 1.382 -8.112 1.00 97.75 1029 ILE A N 1
ATOM 8468 C CA . ILE A 1 1029 ? 34.160 1.082 -8.629 1.00 97.75 1029 ILE A CA 1
ATOM 8469 C C . ILE A 1 1029 ? 33.995 0.321 -9.942 1.00 97.75 1029 ILE A C 1
ATOM 8471 O O . ILE A 1 1029 ? 33.221 -0.637 -10.005 1.00 97.75 1029 ILE A O 1
ATOM 8475 N N . LEU A 1 1030 ? 34.747 0.722 -10.965 1.00 96.75 1030 LEU A N 1
ATOM 8476 C CA . LEU A 1 1030 ? 34.855 0.013 -12.232 1.00 96.75 1030 LEU A CA 1
ATOM 8477 C C . LEU A 1 1030 ? 36.314 -0.351 -12.514 1.00 96.75 1030 LEU A C 1
ATOM 8479 O O . LEU A 1 1030 ? 37.215 0.474 -12.371 1.00 96.75 1030 LEU A O 1
ATOM 8483 N N . GLY A 1 1031 ? 36.543 -1.588 -12.940 1.00 96.00 1031 GLY A N 1
ATOM 8484 C CA . GLY A 1 1031 ? 37.819 -2.083 -13.441 1.00 96.00 1031 GLY A CA 1
ATOM 8485 C C . GLY A 1 1031 ? 37.686 -2.488 -14.902 1.00 96.00 1031 GLY A C 1
ATOM 8486 O O . GLY A 1 1031 ? 36.807 -3.269 -15.251 1.00 96.00 1031 GLY A O 1
ATOM 8487 N N . PHE A 1 1032 ? 38.570 -1.978 -15.747 1.00 95.25 1032 PHE A N 1
ATOM 8488 C CA . PHE A 1 1032 ? 38.639 -2.284 -17.170 1.00 95.25 1032 PHE A CA 1
ATOM 8489 C C . PHE A 1 1032 ? 39.875 -3.128 -17.447 1.00 95.25 1032 PHE A C 1
ATOM 8491 O O . PHE A 1 1032 ? 40.956 -2.827 -16.934 1.00 95.25 1032 PHE A O 1
ATOM 8498 N N . HIS A 1 1033 ? 39.734 -4.150 -18.286 1.00 94.50 1033 HIS A N 1
ATOM 8499 C CA . HIS A 1 1033 ? 40.843 -4.989 -18.736 1.00 94.50 1033 HIS A CA 1
ATOM 8500 C C . HIS A 1 1033 ? 40.771 -5.226 -20.241 1.00 94.50 1033 HIS A C 1
ATOM 8502 O O . HIS A 1 1033 ? 39.709 -5.521 -20.785 1.00 94.50 1033 HIS A O 1
ATOM 8508 N N . THR A 1 1034 ? 41.911 -5.111 -20.917 1.00 93.19 1034 THR A N 1
ATOM 8509 C CA . THR A 1 1034 ? 42.059 -5.472 -22.331 1.00 93.19 1034 THR A CA 1
ATOM 8510 C C . THR A 1 1034 ? 43.406 -6.153 -22.568 1.00 93.19 1034 THR A C 1
ATOM 8512 O O . THR A 1 1034 ? 44.349 -6.004 -21.782 1.00 93.19 1034 THR A O 1
ATOM 8515 N N . TYR A 1 1035 ? 43.490 -6.932 -23.645 1.00 87.50 1035 TYR A N 1
ATOM 8516 C CA . TYR A 1 1035 ? 44.702 -7.630 -24.054 1.00 87.50 1035 TYR A CA 1
ATOM 8517 C C . TYR A 1 1035 ? 45.277 -6.976 -25.310 1.00 87.50 1035 TYR A C 1
ATOM 8519 O O . TYR A 1 1035 ? 44.825 -7.234 -26.423 1.00 87.50 1035 TYR A O 1
ATOM 8527 N N . LEU A 1 1036 ? 46.296 -6.136 -25.123 1.00 80.69 1036 LEU A N 1
ATOM 8528 C CA . LEU A 1 1036 ? 46.885 -5.309 -26.173 1.00 80.69 1036 LEU A CA 1
ATOM 8529 C C . LEU A 1 1036 ? 48.343 -5.698 -26.417 1.00 80.69 1036 LEU A C 1
ATOM 8531 O O . LEU A 1 1036 ? 49.147 -5.688 -25.489 1.00 80.69 1036 LEU A O 1
ATOM 8535 N N . ASN A 1 1037 ? 48.736 -5.954 -27.671 1.00 79.94 1037 ASN A N 1
ATOM 8536 C CA . ASN A 1 1037 ? 50.142 -6.189 -28.050 1.00 79.94 1037 ASN A CA 1
ATOM 8537 C C . ASN A 1 1037 ? 50.853 -7.252 -27.184 1.00 79.94 1037 ASN A C 1
ATOM 8539 O O . ASN A 1 1037 ? 52.025 -7.111 -26.841 1.00 79.94 1037 ASN A O 1
ATOM 8543 N N . SER A 1 1038 ? 50.147 -8.331 -26.839 1.00 76.44 1038 SER A N 1
ATOM 8544 C CA . SER A 1 1038 ? 50.612 -9.402 -25.939 1.00 76.44 1038 SER A CA 1
ATOM 8545 C C . SER A 1 1038 ? 50.814 -9.012 -24.463 1.00 76.44 1038 SER A C 1
ATOM 8547 O O . SER A 1 1038 ? 51.439 -9.763 -23.713 1.00 76.44 1038 SER A O 1
ATOM 8549 N N . LEU A 1 1039 ? 50.283 -7.868 -24.022 1.00 83.56 1039 LEU A N 1
ATOM 8550 C CA . LEU A 1 1039 ? 50.336 -7.378 -22.642 1.00 83.56 1039 LEU A CA 1
ATOM 8551 C C . LEU A 1 1039 ? 48.920 -7.191 -22.076 1.00 83.56 1039 LEU A C 1
ATOM 8553 O O . LEU A 1 1039 ? 47.989 -6.831 -22.793 1.00 83.56 1039 LEU A O 1
ATOM 8557 N N . ASN A 1 1040 ? 48.768 -7.420 -20.770 1.00 87.56 1040 ASN A N 1
ATOM 8558 C CA . ASN A 1 1040 ? 47.535 -7.095 -20.056 1.00 87.56 1040 ASN A CA 1
ATOM 8559 C C . ASN A 1 1040 ? 47.542 -5.614 -19.674 1.00 87.56 1040 ASN A C 1
ATOM 8561 O O . ASN A 1 1040 ? 48.432 -5.173 -18.946 1.00 87.56 1040 ASN A O 1
ATOM 8565 N N . GLU A 1 1041 ? 46.536 -4.876 -20.126 1.00 91.94 1041 GLU A N 1
ATOM 8566 C CA . GLU A 1 1041 ? 46.322 -3.479 -19.763 1.00 91.94 1041 GLU A CA 1
ATOM 8567 C C . GLU A 1 1041 ? 45.115 -3.379 -18.833 1.00 91.94 1041 GLU A C 1
ATOM 8569 O O . GLU A 1 1041 ? 44.087 -4.022 -19.059 1.00 91.94 1041 GLU A O 1
ATOM 8574 N N . PHE A 1 1042 ? 45.240 -2.555 -17.793 1.00 91.88 1042 PHE A N 1
ATOM 8575 C CA . PHE A 1 1042 ? 44.179 -2.317 -16.819 1.00 91.88 1042 PHE A CA 1
ATOM 8576 C C . PHE A 1 1042 ? 43.963 -0.820 -16.600 1.00 91.88 1042 PHE A C 1
ATOM 8578 O O . PHE A 1 1042 ? 44.915 -0.034 -16.639 1.00 91.88 1042 PHE A O 1
ATOM 8585 N N . ALA A 1 1043 ? 42.716 -0.440 -16.343 1.00 93.94 1043 ALA A N 1
ATOM 8586 C CA . ALA A 1 1043 ? 42.330 0.884 -15.867 1.00 93.94 1043 ALA A CA 1
ATOM 8587 C C . ALA A 1 1043 ? 41.279 0.724 -14.769 1.00 93.94 1043 ALA A C 1
ATOM 8589 O O . ALA A 1 1043 ? 40.511 -0.236 -14.774 1.00 93.94 1043 ALA A O 1
ATOM 8590 N N . VAL A 1 1044 ? 41.260 1.638 -13.804 1.00 94.25 1044 VAL A N 1
ATOM 8591 C CA . VAL A 1 1044 ? 40.318 1.589 -12.682 1.00 94.25 1044 VAL A CA 1
ATOM 8592 C C . VAL A 1 1044 ? 39.752 2.978 -12.469 1.00 94.25 1044 VAL A C 1
ATOM 8594 O O . VAL A 1 1044 ? 40.510 3.947 -12.402 1.00 94.25 1044 VAL A O 1
ATOM 8597 N N . GLU A 1 1045 ? 38.439 3.072 -12.317 1.00 95.00 1045 GLU A N 1
ATOM 8598 C CA . GLU A 1 1045 ? 37.771 4.285 -11.872 1.00 95.00 1045 GLU A CA 1
ATOM 8599 C C . GLU A 1 1045 ? 36.925 4.024 -10.626 1.00 95.00 1045 GLU A C 1
ATOM 8601 O O . GLU A 1 1045 ? 36.418 2.925 -10.406 1.00 95.00 1045 GLU A O 1
ATOM 8606 N N . GLY A 1 1046 ? 36.805 5.041 -9.781 1.00 97.06 1046 GLY A N 1
ATOM 8607 C CA . GLY A 1 1046 ? 35.969 5.010 -8.593 1.00 97.06 1046 GLY A CA 1
ATOM 8608 C C . GLY A 1 1046 ? 35.322 6.365 -8.363 1.00 97.06 1046 GLY A C 1
ATOM 8609 O O . GLY A 1 1046 ? 36.006 7.394 -8.394 1.00 97.06 1046 GLY A O 1
ATOM 8610 N N . HIS A 1 1047 ? 34.015 6.366 -8.119 1.00 97.94 1047 HIS A N 1
ATOM 8611 C CA . HIS A 1 1047 ? 33.244 7.575 -7.867 1.00 97.94 1047 HIS A CA 1
ATOM 8612 C C . HIS A 1 1047 ? 32.226 7.390 -6.743 1.00 97.94 1047 HIS A C 1
ATOM 8614 O O . HIS A 1 1047 ? 31.775 6.282 -6.453 1.00 97.94 1047 HIS A O 1
ATOM 8620 N N . ALA A 1 1048 ? 31.873 8.508 -6.114 1.00 98.31 1048 ALA A N 1
ATOM 8621 C CA . ALA A 1 1048 ? 30.859 8.584 -5.077 1.00 98.31 1048 ALA A CA 1
ATOM 8622 C C . ALA A 1 1048 ? 29.866 9.711 -5.378 1.00 98.31 1048 ALA A C 1
ATOM 8624 O O . ALA A 1 1048 ? 30.258 10.763 -5.892 1.00 98.31 1048 ALA A O 1
ATOM 8625 N N . GLU A 1 1049 ? 28.604 9.503 -5.018 1.00 98.44 1049 GLU A N 1
ATOM 8626 C CA . GLU A 1 1049 ? 27.517 10.477 -5.104 1.00 98.44 1049 GLU A CA 1
ATOM 8627 C C . GLU A 1 1049 ? 26.811 10.569 -3.748 1.00 98.44 1049 GLU A C 1
ATOM 8629 O O . GLU A 1 1049 ? 26.621 9.556 -3.074 1.00 98.44 1049 GLU A O 1
ATOM 8634 N N . TRP A 1 1050 ? 26.427 11.781 -3.359 1.00 98.56 1050 TRP A N 1
ATOM 8635 C CA . TRP A 1 1050 ? 25.554 12.065 -2.229 1.00 98.56 1050 TRP A CA 1
ATOM 8636 C C . TRP A 1 1050 ? 24.441 13.001 -2.685 1.00 98.56 1050 TRP A C 1
ATOM 8638 O O . TRP A 1 1050 ? 24.703 14.155 -3.032 1.00 98.56 1050 TRP A O 1
ATOM 8648 N N . ASP A 1 1051 ? 23.213 12.504 -2.646 1.00 98.44 1051 ASP A N 1
ATOM 8649 C CA . ASP A 1 1051 ? 21.985 13.230 -2.936 1.00 98.44 1051 ASP A CA 1
ATOM 8650 C C . ASP A 1 1051 ? 21.263 13.511 -1.599 1.00 98.44 1051 ASP A C 1
ATOM 8652 O O . ASP A 1 1051 ? 21.151 12.633 -0.738 1.00 98.44 1051 ASP A O 1
ATOM 8656 N N . ARG A 1 1052 ? 20.778 14.742 -1.398 1.00 98.00 1052 ARG A N 1
ATOM 8657 C CA . ARG A 1 1052 ? 20.017 15.168 -0.213 1.00 98.00 1052 ARG A CA 1
ATOM 8658 C C . ARG A 1 1052 ? 18.757 15.920 -0.622 1.00 98.00 1052 ARG A C 1
ATOM 8660 O O . ARG A 1 1052 ? 18.833 16.908 -1.351 1.00 98.00 1052 ARG A O 1
ATOM 8667 N N . TYR A 1 1053 ? 17.628 15.493 -0.066 1.00 97.56 1053 TYR A N 1
ATOM 8668 C CA . TYR A 1 1053 ? 16.298 16.040 -0.331 1.00 97.56 1053 TYR A CA 1
ATOM 8669 C C . TYR A 1 1053 ? 15.725 16.674 0.938 1.00 97.56 1053 TYR A C 1
ATOM 8671 O O . TYR A 1 1053 ? 15.855 16.107 2.031 1.00 97.56 1053 TYR A O 1
ATOM 8679 N N . PHE A 1 1054 ? 15.096 17.842 0.813 1.00 95.44 1054 PHE A N 1
ATOM 8680 C CA . PHE A 1 1054 ? 14.273 18.430 1.872 1.00 95.44 1054 PHE A CA 1
ATOM 8681 C C . PHE A 1 1054 ? 13.233 19.406 1.311 1.00 95.44 1054 PHE A C 1
ATOM 8683 O O . PHE A 1 1054 ? 13.474 20.093 0.316 1.00 95.44 1054 PHE A O 1
ATOM 8690 N N . LEU A 1 1055 ? 12.088 19.485 1.990 1.00 93.81 1055 LEU A N 1
ATOM 8691 C CA . LEU A 1 1055 ? 11.068 20.501 1.748 1.00 93.81 1055 LEU A CA 1
ATOM 8692 C C . LEU A 1 1055 ? 11.547 21.869 2.244 1.00 93.81 1055 LEU A C 1
ATOM 8694 O O . LEU A 1 1055 ? 12.217 21.964 3.276 1.00 93.81 1055 LEU A O 1
ATOM 8698 N N . TRP A 1 1056 ? 11.193 22.927 1.515 1.00 87.94 1056 TRP A N 1
ATOM 8699 C CA . TRP A 1 1056 ? 11.495 24.305 1.905 1.00 87.94 1056 TRP A CA 1
ATOM 8700 C C . TRP A 1 1056 ? 10.257 25.204 1.793 1.00 87.94 1056 TRP A C 1
ATOM 8702 O O . TRP A 1 1056 ? 9.650 25.489 2.818 1.00 87.94 1056 TRP A O 1
ATOM 8712 N N . LEU A 1 1057 ? 9.938 25.772 0.620 1.00 89.75 1057 LEU A N 1
ATOM 8713 C CA . LEU A 1 1057 ? 9.130 27.009 0.569 1.00 89.75 1057 LEU A CA 1
ATOM 8714 C C . LEU A 1 1057 ? 7.647 26.795 0.894 1.00 89.75 1057 LEU A C 1
ATOM 8716 O O . LEU A 1 1057 ? 7.014 27.676 1.472 1.00 89.75 1057 LEU A O 1
ATOM 8720 N N . PHE A 1 1058 ? 7.097 25.672 0.453 1.00 89.94 1058 PHE A N 1
ATOM 8721 C CA . PHE A 1 1058 ? 5.697 25.275 0.578 1.00 89.94 1058 PHE A CA 1
ATOM 8722 C C . PHE A 1 1058 ? 5.592 23.769 0.302 1.00 89.94 1058 PHE A C 1
ATOM 8724 O O . PHE A 1 1058 ? 6.567 23.150 -0.137 1.00 89.94 1058 PHE A O 1
ATOM 8731 N N . ASP A 1 1059 ? 4.425 23.183 0.558 1.00 91.62 1059 ASP A N 1
ATOM 8732 C CA . ASP A 1 1059 ? 4.182 21.749 0.389 1.00 91.62 1059 ASP A CA 1
ATOM 8733 C C . ASP A 1 1059 ? 4.589 21.270 -1.005 1.00 91.62 1059 ASP A C 1
ATOM 8735 O O . ASP A 1 1059 ? 4.293 21.909 -2.019 1.00 91.62 1059 ASP A O 1
ATOM 8739 N N . HIS A 1 1060 ? 5.290 20.138 -1.042 1.00 94.62 1060 HIS A N 1
ATOM 8740 C CA . HIS A 1 1060 ? 5.837 19.521 -2.252 1.00 94.62 1060 HIS A CA 1
ATOM 8741 C C . HIS A 1 1060 ? 6.872 20.350 -3.029 1.00 94.62 1060 HIS A C 1
ATOM 8743 O O . HIS A 1 1060 ? 7.245 19.977 -4.143 1.00 94.62 1060 HIS A O 1
ATOM 8749 N N . ASN A 1 1061 ? 7.377 21.459 -2.473 1.00 95.69 1061 ASN A N 1
ATOM 8750 C CA . ASN A 1 1061 ? 8.529 22.154 -3.036 1.00 95.69 1061 ASN A CA 1
ATOM 8751 C C . ASN A 1 1061 ? 9.832 21.569 -2.482 1.00 95.69 1061 ASN A C 1
ATOM 8753 O O . ASN A 1 1061 ? 10.163 21.759 -1.308 1.00 95.69 1061 ASN A O 1
ATOM 8757 N N . VAL A 1 1062 ? 10.578 20.882 -3.347 1.00 96.69 1062 VAL A N 1
ATOM 8758 C CA . VAL A 1 1062 ? 11.767 20.119 -2.963 1.00 96.69 1062 VAL A CA 1
ATOM 8759 C C . VAL A 1 1062 ? 13.030 20.846 -3.387 1.00 96.69 1062 VAL A C 1
ATOM 8761 O O . VAL A 1 1062 ? 13.249 21.110 -4.572 1.00 96.69 1062 VAL A O 1
ATOM 8764 N N . PHE A 1 1063 ? 13.909 21.083 -2.419 1.00 97.56 1063 PHE A N 1
ATOM 8765 C CA . PHE A 1 1063 ? 15.298 21.402 -2.699 1.00 97.56 1063 PHE A CA 1
ATOM 8766 C C . PHE A 1 1063 ? 16.114 20.110 -2.732 1.00 97.56 1063 PHE A C 1
ATOM 8768 O O . PHE A 1 1063 ? 16.164 19.361 -1.752 1.00 97.56 1063 PHE A O 1
ATOM 8775 N N . HIS A 1 1064 ? 16.761 19.856 -3.865 1.00 97.81 1064 HIS A N 1
ATOM 8776 C CA . HIS A 1 1064 ? 17.609 18.694 -4.077 1.00 97.81 1064 HIS A CA 1
ATOM 8777 C C . HIS A 1 1064 ? 19.057 19.142 -4.288 1.00 97.81 1064 HIS A C 1
ATOM 8779 O O . HIS A 1 1064 ? 19.395 19.859 -5.232 1.00 97.81 1064 HIS A O 1
ATOM 8785 N N . PHE A 1 1065 ? 19.918 18.723 -3.367 1.00 98.06 1065 PHE A N 1
ATOM 8786 C CA . PHE A 1 1065 ? 21.355 18.939 -3.424 1.00 98.06 1065 PHE A CA 1
ATOM 8787 C C . PHE A 1 1065 ? 22.053 17.644 -3.811 1.00 98.06 1065 PHE A C 1
ATOM 8789 O O . PHE A 1 1065 ? 21.763 16.605 -3.224 1.00 98.06 1065 PHE A O 1
ATOM 8796 N N . LYS A 1 1066 ? 23.019 17.721 -4.726 1.00 98.31 1066 LYS A N 1
ATOM 8797 C CA . LYS A 1 1066 ? 23.862 16.581 -5.077 1.00 98.31 1066 LYS A CA 1
ATOM 8798 C C . LYS A 1 1066 ? 25.334 16.966 -5.132 1.00 98.31 1066 LYS A C 1
ATOM 8800 O O . LYS A 1 1066 ? 25.704 17.939 -5.791 1.00 98.31 1066 LYS A O 1
ATOM 8805 N N . LEU A 1 1067 ? 26.173 16.167 -4.483 1.00 98.56 1067 LEU A N 1
ATOM 8806 C CA . LEU A 1 1067 ? 27.630 16.224 -4.560 1.00 98.56 1067 LEU A CA 1
ATOM 8807 C C . LEU A 1 1067 ? 28.141 14.909 -5.138 1.00 98.56 1067 LEU A C 1
ATOM 8809 O O . LEU A 1 1067 ? 27.774 13.841 -4.664 1.00 98.56 1067 LEU A O 1
ATOM 8813 N N . ALA A 1 1068 ? 29.024 14.984 -6.123 1.00 98.50 1068 ALA A N 1
ATOM 8814 C CA . ALA A 1 1068 ? 29.697 13.816 -6.657 1.00 98.50 1068 ALA A CA 1
ATOM 8815 C C . ALA A 1 1068 ? 31.185 14.077 -6.868 1.00 98.50 1068 ALA A C 1
ATOM 8817 O O . ALA A 1 1068 ? 31.604 15.200 -7.154 1.00 98.50 1068 ALA A O 1
ATOM 8818 N N . GLY A 1 1069 ? 31.991 13.030 -6.760 1.00 98.25 1069 GLY A N 1
ATOM 8819 C CA . GLY A 1 1069 ? 33.420 13.095 -7.031 1.00 98.25 1069 GLY A CA 1
ATOM 8820 C C . GLY A 1 1069 ? 33.939 11.762 -7.530 1.00 98.25 1069 GLY A C 1
ATOM 8821 O O . GLY A 1 1069 ? 33.462 10.711 -7.104 1.00 98.25 1069 GLY A O 1
ATOM 8822 N N . GLY A 1 1070 ? 34.913 11.807 -8.430 1.00 97.50 1070 GLY A N 1
ATOM 8823 C CA . GLY A 1 1070 ? 35.478 10.604 -9.024 1.00 97.50 1070 GLY A CA 1
ATOM 8824 C C . GLY A 1 1070 ? 36.946 10.753 -9.374 1.00 97.50 1070 GLY A C 1
ATOM 8825 O O . GLY A 1 1070 ? 37.438 11.845 -9.678 1.00 97.50 1070 GLY A O 1
ATOM 8826 N N . TYR A 1 1071 ? 37.644 9.626 -9.331 1.00 95.38 1071 TYR A N 1
ATOM 8827 C CA . TYR A 1 1071 ? 39.041 9.490 -9.716 1.00 95.38 1071 TYR A CA 1
ATOM 8828 C C . TYR A 1 1071 ? 39.206 8.287 -10.643 1.00 95.38 1071 TYR A C 1
ATOM 8830 O O . TYR A 1 1071 ? 38.614 7.238 -10.404 1.00 95.38 1071 TYR A O 1
ATOM 8838 N N . HIS A 1 1072 ? 39.995 8.445 -11.699 1.00 91.94 1072 HIS A N 1
ATOM 8839 C CA . HIS A 1 1072 ? 40.379 7.383 -12.621 1.00 91.94 1072 HIS A CA 1
ATOM 8840 C C . HIS A 1 1072 ? 41.909 7.258 -12.645 1.00 91.94 1072 HIS A C 1
ATOM 8842 O O . HIS A 1 1072 ? 42.634 8.251 -12.772 1.00 91.94 1072 HIS A O 1
ATOM 8848 N N . TYR A 1 1073 ? 42.406 6.027 -12.516 1.00 87.75 1073 TYR A N 1
ATOM 8849 C CA . TYR A 1 1073 ? 43.816 5.701 -12.692 1.00 87.75 1073 TYR A CA 1
ATOM 8850 C C . TYR A 1 1073 ? 44.160 5.719 -14.183 1.00 87.75 1073 TYR A C 1
ATOM 8852 O O . TYR A 1 1073 ? 43.766 4.836 -14.940 1.00 87.75 1073 TYR A O 1
ATOM 8860 N N . VAL A 1 1074 ? 44.893 6.752 -14.595 1.00 76.25 1074 VAL A N 1
ATOM 8861 C CA . VAL A 1 1074 ? 45.121 7.083 -16.005 1.00 76.25 1074 VAL A CA 1
ATOM 8862 C C . VAL A 1 1074 ? 45.888 5.978 -16.740 1.00 76.25 1074 VAL A C 1
ATOM 8864 O O . VAL A 1 1074 ? 47.082 5.791 -16.514 1.00 76.25 1074 VAL A O 1
ATOM 8867 N N . ASN A 1 1075 ? 45.216 5.313 -17.685 1.00 86.19 1075 ASN A N 1
ATOM 8868 C CA . ASN A 1 1075 ? 45.835 4.491 -18.723 1.00 86.19 1075 ASN A CA 1
ATOM 8869 C C . ASN A 1 1075 ? 45.360 4.955 -20.111 1.00 86.19 1075 ASN A C 1
ATOM 8871 O O . ASN A 1 1075 ? 44.233 4.686 -20.520 1.00 86.19 1075 ASN A O 1
ATOM 8875 N N . GLU A 1 1076 ? 46.232 5.640 -20.855 1.00 81.38 1076 GLU A N 1
ATOM 8876 C CA . GLU A 1 1076 ? 45.928 6.178 -22.194 1.00 81.38 1076 GLU A CA 1
ATOM 8877 C C . GLU A 1 1076 ? 45.554 5.101 -23.226 1.00 81.38 1076 GLU A C 1
ATOM 8879 O O . GLU A 1 1076 ? 44.947 5.415 -24.248 1.00 81.38 1076 GLU A O 1
ATOM 8884 N N . LYS A 1 1077 ? 45.893 3.829 -22.975 1.00 85.56 1077 LYS A N 1
ATOM 8885 C CA . LYS A 1 1077 ? 45.559 2.709 -23.867 1.00 85.56 1077 LYS A CA 1
ATOM 8886 C C . LYS A 1 1077 ? 44.113 2.234 -23.722 1.00 85.56 1077 LYS A C 1
ATOM 8888 O O . LYS A 1 1077 ? 43.629 1.525 -24.599 1.00 85.56 1077 LYS A O 1
ATOM 8893 N N . ILE A 1 1078 ? 43.420 2.622 -22.650 1.00 88.50 1078 ILE A N 1
ATOM 8894 C CA . ILE A 1 1078 ? 42.028 2.242 -22.373 1.00 88.50 1078 ILE A CA 1
ATOM 8895 C C . ILE A 1 1078 ? 41.190 3.519 -22.298 1.00 88.50 1078 ILE A C 1
ATOM 8897 O O . ILE A 1 1078 ? 40.742 3.944 -21.235 1.00 88.50 1078 ILE A O 1
ATOM 8901 N N . PHE A 1 1079 ? 40.998 4.171 -23.446 1.00 88.44 1079 PHE A N 1
ATOM 8902 C CA . PHE A 1 1079 ? 40.299 5.458 -23.514 1.00 88.44 1079 PHE A CA 1
ATOM 8903 C C . PHE A 1 1079 ? 38.861 5.367 -22.987 1.00 88.44 1079 PHE A C 1
ATOM 8905 O O . PHE A 1 1079 ? 38.370 6.300 -22.352 1.00 88.44 1079 PHE A O 1
ATOM 8912 N N . GLN A 1 1080 ? 38.214 4.217 -23.192 1.00 90.19 1080 GLN A N 1
ATOM 8913 C CA . GLN A 1 1080 ? 36.866 3.923 -22.716 1.00 90.19 1080 GLN A CA 1
ATOM 8914 C C . GLN A 1 1080 ? 36.708 3.918 -21.185 1.00 90.19 1080 GLN A C 1
ATOM 8916 O O . GLN A 1 1080 ? 35.573 3.922 -20.722 1.00 90.19 1080 GLN A O 1
ATOM 8921 N N . ALA A 1 1081 ? 37.800 3.933 -20.410 1.00 91.19 1081 ALA A N 1
ATOM 8922 C CA . ALA A 1 1081 ? 37.770 3.961 -18.944 1.00 91.19 1081 ALA A CA 1
ATOM 8923 C C . ALA A 1 1081 ? 37.698 5.378 -18.338 1.00 91.19 1081 ALA A C 1
ATOM 8925 O O . ALA A 1 1081 ? 37.735 5.525 -17.121 1.00 91.19 1081 ALA A O 1
ATOM 8926 N N . ARG A 1 1082 ? 37.656 6.434 -19.162 1.00 91.81 1082 ARG A N 1
ATOM 8927 C CA . ARG A 1 1082 ? 37.513 7.819 -18.685 1.00 91.81 1082 ARG A CA 1
ATOM 8928 C C . ARG A 1 1082 ? 36.061 8.145 -18.328 1.00 91.81 1082 ARG A C 1
ATOM 8930 O O . ARG A 1 1082 ? 35.125 7.570 -18.875 1.00 91.81 108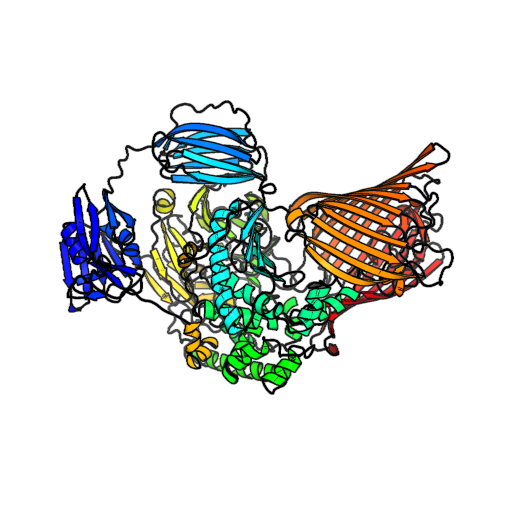2 ARG A O 1
ATOM 8937 N N . TYR A 1 1083 ? 35.874 9.190 -17.525 1.00 93.88 1083 TYR A N 1
ATOM 8938 C CA . TYR A 1 1083 ? 34.557 9.786 -17.318 1.00 93.88 1083 TYR A CA 1
ATOM 8939 C C . TYR A 1 1083 ? 34.157 10.628 -18.531 1.00 93.88 1083 TYR A C 1
ATOM 8941 O O . TYR A 1 1083 ? 34.937 11.471 -18.972 1.00 93.88 1083 TYR A O 1
ATOM 8949 N N . PHE A 1 1084 ? 32.934 10.459 -19.036 1.00 94.25 1084 PHE A N 1
ATOM 8950 C CA . PHE A 1 1084 ? 32.436 11.207 -20.195 1.00 94.25 1084 PHE A CA 1
ATOM 8951 C C . PHE A 1 1084 ? 31.207 12.035 -19.827 1.00 94.25 1084 PHE A C 1
ATOM 8953 O O . PHE A 1 1084 ? 30.090 11.521 -19.834 1.00 94.25 1084 PHE A O 1
ATOM 8960 N N . PHE A 1 1085 ? 31.398 13.325 -19.537 1.00 95.56 1085 PHE A N 1
ATOM 8961 C CA . PHE A 1 1085 ? 30.279 14.235 -19.284 1.00 95.56 1085 PHE A CA 1
ATOM 8962 C C . PHE A 1 1085 ? 29.710 14.800 -20.588 1.00 95.56 1085 PHE A C 1
ATOM 8964 O O . PHE A 1 1085 ? 30.432 14.991 -21.570 1.00 95.56 1085 PHE A O 1
ATOM 8971 N N . GLY A 1 1086 ? 28.411 15.092 -20.603 1.00 94.38 1086 GLY A N 1
ATOM 8972 C CA . GLY A 1 1086 ? 27.763 15.749 -21.737 1.00 94.38 1086 GLY A CA 1
ATOM 8973 C C . GLY A 1 1086 ? 26.323 16.153 -21.458 1.00 94.38 1086 GLY A C 1
ATOM 8974 O O . GLY A 1 1086 ? 25.870 16.027 -20.328 1.00 94.38 1086 GLY A O 1
ATOM 8975 N N . GLY A 1 1087 ? 25.615 16.605 -22.491 1.00 94.44 1087 GLY A N 1
ATOM 8976 C CA . GLY A 1 1087 ? 24.257 17.152 -22.411 1.00 94.44 1087 GLY A CA 1
ATOM 8977 C C . GLY A 1 1087 ? 23.182 16.273 -21.755 1.00 94.44 1087 GLY A C 1
ATOM 8978 O O . GLY A 1 1087 ? 23.456 15.171 -21.285 1.00 94.44 1087 GLY A O 1
ATOM 8979 N N . PHE A 1 1088 ? 21.927 16.731 -21.761 1.00 93.44 1088 PHE A N 1
ATOM 8980 C CA . PHE A 1 1088 ? 20.781 16.141 -21.042 1.00 93.44 1088 PHE A CA 1
ATOM 8981 C C . PHE A 1 1088 ? 20.674 14.613 -21.080 1.00 93.44 1088 PHE A C 1
ATOM 8983 O O . PHE A 1 1088 ? 20.338 14.007 -20.071 1.00 93.44 1088 PHE A O 1
ATOM 8990 N N . GLY A 1 1089 ? 20.945 13.967 -22.214 1.00 91.25 1089 GLY A N 1
ATOM 8991 C CA . GLY A 1 1089 ? 20.798 12.509 -22.337 1.00 91.25 1089 GLY A CA 1
ATOM 8992 C C . GLY A 1 1089 ? 19.426 12.061 -22.798 1.00 91.25 1089 GLY A C 1
ATOM 8993 O O . GLY A 1 1089 ? 19.258 10.907 -23.186 1.00 91.25 1089 GLY A O 1
ATOM 8994 N N . ASN A 1 1090 ? 18.450 12.958 -22.842 1.00 92.81 1090 ASN A N 1
ATOM 8995 C CA . ASN A 1 1090 ? 17.150 12.679 -23.430 1.00 92.81 1090 ASN A CA 1
ATOM 8996 C C . ASN A 1 1090 ? 17.292 12.493 -24.955 1.00 92.81 1090 ASN A C 1
ATOM 8998 O O . ASN A 1 1090 ? 18.083 13.184 -25.604 1.00 92.81 1090 ASN A O 1
ATOM 9002 N N . ARG A 1 1091 ? 16.583 11.502 -25.504 1.00 93.06 1091 ARG A N 1
ATOM 9003 C CA . ARG A 1 1091 ? 16.353 11.330 -26.948 1.00 93.06 1091 ARG A CA 1
ATOM 9004 C C . ARG A 1 1091 ? 14.906 11.700 -27.281 1.00 93.06 1091 ARG A C 1
ATOM 9006 O O . ARG A 1 1091 ? 14.084 11.823 -26.370 1.00 93.06 1091 ARG A O 1
ATOM 9013 N N . GLU A 1 1092 ? 14.604 11.882 -28.558 1.00 94.44 1092 GLU A N 1
ATOM 9014 C CA . GLU A 1 1092 ? 13.289 12.295 -29.053 1.00 94.44 1092 GLU A CA 1
ATOM 9015 C C . GLU A 1 1092 ? 12.167 11.344 -28.594 1.00 94.44 1092 GLU A C 1
ATOM 9017 O O . GLU A 1 1092 ? 11.108 11.804 -28.171 1.00 94.44 1092 GLU A O 1
ATOM 9022 N N . VAL A 1 1093 ? 12.420 10.031 -28.592 1.00 94.75 1093 VAL A N 1
ATOM 9023 C CA . VAL A 1 1093 ? 11.540 8.981 -28.053 1.00 94.75 1093 VAL A CA 1
ATOM 9024 C C . VAL A 1 1093 ? 12.367 8.012 -27.200 1.00 94.75 1093 VAL A C 1
ATOM 9026 O O . VAL A 1 1093 ? 13.374 7.505 -27.677 1.00 94.75 1093 VAL A O 1
ATOM 9029 N N . GLU A 1 1094 ? 12.008 7.732 -25.945 1.00 90.25 1094 GLU A N 1
ATOM 9030 C CA . GLU A 1 1094 ? 12.922 7.023 -25.018 1.00 90.25 1094 GLU A CA 1
ATOM 9031 C C . GLU A 1 1094 ? 12.195 6.308 -23.855 1.00 90.25 1094 GLU A C 1
ATOM 9033 O O . GLU A 1 1094 ? 11.069 6.666 -23.523 1.00 90.25 1094 GLU A O 1
ATOM 9038 N N . ASN A 1 1095 ? 12.847 5.349 -23.181 1.00 90.31 1095 ASN A N 1
ATOM 9039 C CA . ASN A 1 1095 ? 12.370 4.676 -21.951 1.00 90.31 1095 ASN A CA 1
ATOM 9040 C C . ASN A 1 1095 ? 13.196 4.941 -20.673 1.00 90.31 1095 ASN A C 1
ATOM 9042 O O . ASN A 1 1095 ? 13.020 4.264 -19.666 1.00 90.31 1095 ASN A O 1
ATOM 9046 N N . THR A 1 1096 ? 14.135 5.887 -20.671 1.00 88.75 1096 THR A N 1
ATOM 9047 C CA . THR A 1 1096 ? 14.991 6.153 -19.498 1.00 88.75 1096 THR A CA 1
ATOM 9048 C C . THR A 1 1096 ? 14.351 7.128 -18.506 1.00 88.75 1096 THR A C 1
ATOM 9050 O O . THR A 1 1096 ? 13.253 7.639 -18.733 1.00 88.75 1096 THR A O 1
ATOM 9053 N N . SER A 1 1097 ? 15.043 7.444 -17.403 1.00 89.81 1097 SER A N 1
ATOM 9054 C CA . SER A 1 1097 ? 14.575 8.408 -16.395 1.00 89.81 1097 SER A CA 1
ATOM 9055 C C . SER A 1 1097 ? 14.258 9.786 -16.995 1.00 89.81 1097 SER A C 1
ATOM 9057 O O . SER A 1 1097 ? 14.899 10.248 -17.939 1.00 89.81 1097 SER A O 1
ATOM 9059 N N . VAL A 1 1098 ? 13.197 10.432 -16.500 1.00 91.44 1098 VAL A N 1
ATOM 9060 C CA . VAL A 1 1098 ? 12.695 11.736 -16.984 1.00 91.44 1098 VAL A CA 1
ATOM 9061 C C . VAL A 1 1098 ? 13.717 12.850 -16.785 1.00 91.44 1098 VAL A C 1
ATOM 9063 O O . VAL A 1 1098 ? 14.154 13.473 -17.756 1.00 91.44 1098 VAL A O 1
ATOM 9066 N N . ARG A 1 1099 ? 14.150 13.042 -15.541 1.00 93.81 1099 ARG A N 1
ATOM 9067 C CA . ARG A 1 1099 ? 15.085 14.090 -15.121 1.00 93.81 1099 ARG A CA 1
ATOM 9068 C C . ARG A 1 1099 ? 16.533 13.609 -15.217 1.00 93.81 1099 ARG A C 1
ATOM 9070 O O . ARG A 1 1099 ? 17.219 13.457 -14.208 1.00 93.81 1099 ARG A O 1
ATOM 9077 N N . GLN A 1 1100 ? 17.007 13.345 -16.438 1.00 94.19 1100 GLN A N 1
ATOM 9078 C CA . GLN A 1 1100 ? 18.366 12.826 -16.650 1.00 94.19 1100 GLN A CA 1
ATOM 9079 C C . GLN A 1 1100 ? 19.464 13.790 -16.187 1.00 94.19 1100 GLN A C 1
ATOM 9081 O O . GLN A 1 1100 ? 20.545 13.331 -15.841 1.00 94.19 1100 GLN A O 1
ATOM 9086 N N . PHE A 1 1101 ? 19.209 15.101 -16.094 1.00 95.94 1101 PHE A N 1
ATOM 9087 C CA . PHE A 1 1101 ? 20.197 16.057 -15.575 1.00 95.94 1101 PHE A CA 1
ATOM 9088 C C . PHE A 1 1101 ? 20.718 15.696 -14.167 1.00 95.94 1101 PHE A C 1
ATOM 9090 O O . PHE A 1 1101 ? 21.823 16.108 -13.815 1.00 95.94 1101 PHE A O 1
ATOM 9097 N N . ARG A 1 1102 ? 19.969 14.900 -13.385 1.00 95.75 1102 ARG A N 1
ATOM 9098 C CA . ARG A 1 1102 ? 20.377 14.379 -12.066 1.00 95.75 1102 ARG A CA 1
ATOM 9099 C C . ARG A 1 1102 ? 21.427 13.263 -12.129 1.00 95.75 1102 ARG A C 1
ATOM 9101 O O . ARG A 1 1102 ? 22.075 12.972 -11.123 1.00 95.75 1102 ARG A O 1
ATOM 9108 N N . SER A 1 1103 ? 21.593 12.612 -13.280 1.00 95.00 1103 SER A N 1
ATOM 9109 C CA . SER A 1 1103 ? 22.564 11.532 -13.464 1.00 95.00 1103 SER A CA 1
ATOM 9110 C C . SER A 1 1103 ? 24.002 12.060 -13.427 1.00 95.00 1103 SER A C 1
ATOM 9112 O O . SER A 1 1103 ? 24.289 13.171 -13.884 1.00 95.00 1103 SER A O 1
ATOM 9114 N N . LEU A 1 1104 ? 24.927 11.240 -12.918 1.00 94.81 1104 LEU A N 1
ATOM 9115 C CA . LEU A 1 1104 ? 26.326 11.606 -12.685 1.00 94.81 1104 LEU A CA 1
ATOM 9116 C C . LEU A 1 1104 ? 26.980 12.294 -13.891 1.00 94.81 1104 LEU A C 1
ATOM 9118 O O . LEU A 1 1104 ? 27.424 13.440 -13.795 1.00 94.81 1104 LEU A O 1
ATOM 9122 N N . TYR A 1 1105 ? 26.955 11.627 -15.044 1.00 94.38 1105 TYR A N 1
ATOM 9123 C CA . TYR A 1 1105 ? 27.641 12.062 -16.262 1.00 94.38 1105 TYR A CA 1
ATOM 9124 C C . TYR A 1 1105 ? 26.870 13.100 -17.096 1.00 94.38 1105 TYR A C 1
ATOM 9126 O O . TYR A 1 1105 ? 27.301 13.467 -18.188 1.00 94.38 1105 TYR A O 1
ATOM 9134 N N . ARG A 1 1106 ? 25.724 13.596 -16.619 1.00 95.69 1106 ARG A N 1
ATOM 9135 C CA . ARG A 1 1106 ? 24.944 14.615 -17.337 1.00 95.69 1106 ARG A CA 1
ATOM 9136 C C . ARG A 1 1106 ? 25.327 16.004 -16.854 1.00 95.69 1106 ARG A C 1
ATOM 9138 O O . ARG A 1 1106 ? 25.189 16.299 -15.677 1.00 95.69 1106 ARG A O 1
ATOM 9145 N N . PHE A 1 1107 ? 25.799 16.846 -17.756 1.00 96.31 1107 PHE A N 1
ATOM 9146 C CA . PHE A 1 1107 ? 26.127 18.249 -17.556 1.00 96.31 1107 PHE A CA 1
ATOM 9147 C C . PHE A 1 1107 ? 25.463 19.064 -18.676 1.00 96.31 1107 PHE A C 1
ATOM 9149 O O . PHE A 1 1107 ? 26.097 19.351 -19.691 1.00 96.31 1107 PHE A O 1
ATOM 9156 N N . PRO A 1 1108 ? 24.159 19.365 -18.555 1.00 96.50 1108 PRO A N 1
ATOM 9157 C CA . PRO A 1 1108 ? 23.405 19.973 -19.641 1.00 96.50 1108 PRO A CA 1
ATOM 9158 C C . PRO A 1 1108 ? 23.977 21.311 -20.123 1.00 96.50 1108 PRO A C 1
ATOM 9160 O O . PRO A 1 1108 ? 24.471 22.109 -19.328 1.00 96.50 1108 PRO A O 1
ATOM 9163 N N . GLY A 1 1109 ? 23.885 21.575 -21.422 1.00 93.81 1109 GLY A N 1
ATOM 9164 C CA . GLY A 1 1109 ? 24.418 22.781 -22.071 1.00 93.81 1109 GLY A CA 1
ATOM 9165 C C . GLY A 1 1109 ? 25.765 22.589 -22.774 1.00 93.81 1109 GLY A C 1
ATOM 9166 O O . GLY A 1 1109 ? 26.292 23.562 -23.303 1.00 93.81 1109 GLY A O 1
ATOM 9167 N N . VAL A 1 1110 ? 26.300 21.364 -22.807 1.00 93.62 1110 VAL A N 1
ATOM 9168 C CA . VAL A 1 1110 ? 27.435 20.959 -23.658 1.00 93.62 1110 VAL A CA 1
ATOM 9169 C C . VAL A 1 1110 ? 27.070 19.719 -24.487 1.00 93.62 1110 VAL A C 1
ATOM 9171 O O . VAL A 1 1110 ? 26.177 18.968 -24.087 1.00 93.62 1110 VAL A O 1
ATOM 9174 N N . PRO A 1 1111 ? 27.763 19.418 -25.600 1.00 92.25 1111 PRO A N 1
ATOM 9175 C CA . PRO A 1 1111 ? 27.419 18.280 -26.438 1.00 92.25 1111 PRO A CA 1
ATOM 9176 C C . PRO A 1 1111 ? 27.565 16.947 -25.696 1.00 92.25 1111 PRO A C 1
ATOM 9178 O O . PRO A 1 1111 ? 28.318 16.807 -24.726 1.00 92.25 1111 PRO A O 1
ATOM 9181 N N . MET A 1 1112 ? 26.831 15.941 -26.158 1.00 93.06 1112 MET A N 1
ATOM 9182 C CA . MET A 1 1112 ? 26.813 14.614 -25.549 1.00 93.06 1112 MET A CA 1
ATOM 9183 C C . MET A 1 1112 ? 28.214 13.971 -25.523 1.00 93.06 1112 MET A C 1
ATOM 9185 O O . MET A 1 1112 ? 28.888 13.936 -26.548 1.00 93.06 1112 MET A O 1
ATOM 9189 N N . TYR A 1 1113 ? 28.637 13.469 -24.354 1.00 91.81 1113 TYR A N 1
ATOM 9190 C CA . TYR A 1 1113 ? 29.952 12.853 -24.098 1.00 91.81 1113 TYR A CA 1
ATOM 9191 C C . TYR A 1 1113 ? 31.176 13.686 -24.543 1.00 91.81 1113 TYR A C 1
ATOM 9193 O O . TYR A 1 1113 ? 32.219 13.132 -24.884 1.00 91.81 1113 TYR A O 1
ATOM 9201 N N . SER A 1 1114 ? 31.063 15.019 -24.546 1.00 91.75 1114 SER A N 1
ATOM 9202 C CA . SER A 1 1114 ? 32.093 15.935 -25.065 1.00 91.75 1114 SER A CA 1
ATOM 9203 C C . SER A 1 1114 ? 33.199 16.301 -24.073 1.00 91.75 1114 SER A C 1
ATOM 9205 O O . SER A 1 1114 ? 34.244 16.799 -24.493 1.00 91.75 1114 SER A O 1
ATOM 9207 N N . ILE A 1 1115 ? 33.005 16.055 -22.773 1.00 92.88 1115 ILE A N 1
ATOM 9208 C CA . ILE A 1 1115 ? 33.985 16.382 -21.731 1.00 92.88 1115 ILE A CA 1
ATOM 9209 C C . ILE A 1 1115 ? 34.568 15.073 -21.171 1.00 92.88 1115 ILE A C 1
ATOM 9211 O O . ILE A 1 1115 ? 34.010 14.508 -20.223 1.00 92.88 1115 ILE A O 1
ATOM 9215 N N . PRO A 1 1116 ? 35.686 14.571 -21.730 1.00 92.62 1116 PRO A N 1
ATOM 9216 C CA . PRO A 1 1116 ? 36.423 13.463 -21.139 1.00 92.62 1116 PRO A CA 1
ATOM 9217 C C . PRO A 1 1116 ? 37.202 13.961 -19.917 1.00 92.62 1116 PRO A C 1
ATOM 9219 O O . PRO A 1 1116 ? 37.959 14.930 -20.024 1.00 92.62 1116 PRO A O 1
ATOM 9222 N N . ALA A 1 1117 ? 37.056 13.306 -18.769 1.00 93.19 1117 ALA A N 1
ATOM 9223 C CA . ALA A 1 1117 ? 37.711 13.693 -17.523 1.00 93.19 1117 ALA A CA 1
ATOM 9224 C C . ALA A 1 1117 ? 38.428 12.514 -16.849 1.00 93.19 1117 ALA A C 1
ATOM 9226 O O . ALA A 1 1117 ? 37.940 11.387 -16.841 1.00 93.19 1117 ALA A O 1
ATOM 9227 N N . GLU A 1 1118 ? 39.585 12.794 -16.244 1.00 91.62 1118 GLU A N 1
ATOM 9228 C CA . GLU A 1 1118 ? 40.340 11.822 -15.427 1.00 91.62 1118 GLU A CA 1
ATOM 9229 C C . GLU A 1 1118 ? 39.937 11.860 -13.948 1.00 91.62 1118 GLU A C 1
ATOM 9231 O O . GLU A 1 1118 ? 40.028 10.881 -13.217 1.00 91.62 1118 GLU A O 1
ATOM 9236 N N . ARG A 1 1119 ? 39.541 13.035 -13.470 1.00 94.50 1119 ARG A N 1
ATOM 9237 C CA . ARG A 1 1119 ? 39.072 13.252 -12.104 1.00 94.50 1119 ARG A CA 1
ATOM 9238 C C . ARG A 1 1119 ? 38.142 14.439 -12.097 1.00 94.50 1119 ARG A C 1
ATOM 9240 O O . ARG A 1 1119 ? 38.347 15.373 -12.879 1.00 94.50 1119 ARG A O 1
ATOM 9247 N N . PHE A 1 1120 ? 37.159 14.414 -11.213 1.00 97.25 1120 PHE A N 1
ATOM 9248 C CA . PHE A 1 1120 ? 36.184 15.484 -11.131 1.00 97.25 1120 PHE A CA 1
ATOM 9249 C C . PHE A 1 1120 ? 35.606 15.647 -9.730 1.00 97.25 1120 PHE A C 1
ATOM 9251 O O . PHE A 1 1120 ? 35.601 14.716 -8.924 1.00 97.25 1120 PHE A O 1
ATOM 9258 N N . VAL A 1 1121 ? 35.067 16.837 -9.492 1.00 98.19 1121 VAL A N 1
ATOM 9259 C CA . VAL A 1 1121 ? 34.088 17.135 -8.449 1.00 98.19 1121 VAL A CA 1
ATOM 9260 C C . VAL A 1 1121 ? 32.927 17.859 -9.120 1.00 98.19 1121 VAL A C 1
ATOM 9262 O O . VAL A 1 1121 ? 33.135 18.828 -9.852 1.00 98.19 1121 VAL A O 1
ATOM 9265 N N . LYS A 1 1122 ? 31.708 17.382 -8.883 1.00 98.25 1122 LYS A N 1
ATOM 9266 C CA . LYS A 1 1122 ? 30.470 17.924 -9.438 1.00 98.25 1122 LYS A CA 1
ATOM 9267 C C . LYS A 1 1122 ? 29.511 18.280 -8.308 1.00 98.25 1122 LYS A C 1
ATOM 9269 O O . LYS A 1 1122 ? 29.323 17.504 -7.377 1.00 98.25 1122 LYS A O 1
ATOM 9274 N N . LEU A 1 1123 ? 28.884 19.440 -8.421 1.00 98.38 1123 LEU A N 1
ATOM 9275 C CA . LEU A 1 1123 ? 27.825 19.917 -7.542 1.00 98.38 1123 LEU A CA 1
ATOM 9276 C C . LEU A 1 1123 ? 26.569 20.183 -8.366 1.00 98.38 1123 LEU A C 1
ATOM 9278 O O . LEU A 1 1123 ? 26.666 20.689 -9.483 1.00 98.38 1123 LEU A O 1
ATOM 9282 N N . MET A 1 1124 ? 25.400 19.890 -7.807 1.00 98.56 1124 MET A N 1
ATOM 9283 C CA . MET A 1 1124 ? 24.109 20.278 -8.363 1.00 98.56 1124 MET A CA 1
ATOM 9284 C C . MET A 1 1124 ? 23.194 20.806 -7.262 1.00 98.56 1124 MET A C 1
ATOM 9286 O O . MET A 1 1124 ? 23.117 20.246 -6.168 1.00 98.56 1124 MET A O 1
ATOM 9290 N N . PHE A 1 1125 ? 22.467 21.861 -7.606 1.00 98.38 1125 PHE A N 1
ATOM 9291 C CA . PHE A 1 1125 ? 21.324 22.360 -6.862 1.00 98.38 1125 PHE A CA 1
ATOM 9292 C C . PHE A 1 1125 ? 20.109 22.318 -7.776 1.00 98.38 1125 PHE A C 1
ATOM 9294 O O . PHE A 1 1125 ? 20.171 22.805 -8.903 1.00 98.38 1125 PHE A O 1
ATOM 9301 N N . GLU A 1 1126 ? 19.011 21.762 -7.297 1.00 98.12 1126 GLU A N 1
ATOM 9302 C CA . GLU A 1 1126 ? 17.733 21.722 -7.993 1.00 98.12 1126 GLU A CA 1
ATOM 9303 C C . GLU A 1 1126 ? 16.638 22.243 -7.064 1.00 98.12 1126 GLU A C 1
ATOM 9305 O O . GLU A 1 1126 ? 16.570 21.876 -5.891 1.00 98.12 1126 GLU A O 1
ATOM 9310 N N . ASN A 1 1127 ? 15.765 23.079 -7.615 1.00 97.69 1127 ASN A N 1
ATOM 9311 C CA . ASN A 1 1127 ? 14.486 23.420 -7.020 1.00 97.69 1127 ASN A CA 1
ATOM 9312 C C . ASN A 1 1127 ? 13.383 22.786 -7.875 1.00 97.69 1127 ASN A C 1
ATOM 9314 O O . ASN A 1 1127 ? 13.130 23.239 -8.997 1.00 97.69 1127 ASN A O 1
ATOM 9318 N N . ALA A 1 1128 ? 12.762 21.731 -7.352 1.00 96.88 1128 ALA A N 1
ATOM 9319 C CA . ALA A 1 1128 ? 11.610 21.082 -7.962 1.00 96.88 1128 ALA A CA 1
ATOM 9320 C C . ALA A 1 1128 ? 10.329 21.702 -7.392 1.00 96.88 1128 ALA A C 1
ATOM 9322 O O . ALA A 1 1128 ? 10.089 21.705 -6.180 1.00 96.88 1128 ALA A O 1
ATOM 9323 N N . PHE A 1 1129 ? 9.518 22.273 -8.275 1.00 96.69 1129 PHE A N 1
ATOM 9324 C CA . PHE A 1 1129 ? 8.250 22.887 -7.908 1.00 96.69 1129 PHE A CA 1
ATOM 9325 C C . PHE A 1 1129 ? 7.174 21.810 -7.697 1.00 96.69 1129 PHE A C 1
ATOM 9327 O O . PHE A 1 1129 ? 7.266 20.740 -8.304 1.00 96.69 1129 PHE A O 1
ATOM 9334 N N . PRO A 1 1130 ? 6.145 22.088 -6.878 1.00 94.94 1130 PRO A N 1
ATOM 9335 C CA . PRO A 1 1130 ? 5.021 21.186 -6.687 1.00 94.94 1130 PRO A CA 1
ATOM 9336 C C . PRO A 1 1130 ? 4.343 20.811 -8.006 1.00 94.94 1130 PRO A C 1
ATOM 9338 O O . PRO A 1 1130 ? 4.232 21.662 -8.898 1.00 94.94 1130 PRO A O 1
ATOM 9341 N N . PRO A 1 1131 ? 3.815 19.582 -8.109 1.00 94.06 1131 PRO A N 1
ATOM 9342 C CA . PRO A 1 1131 ? 3.094 19.143 -9.292 1.00 94.06 1131 PRO A CA 1
ATOM 9343 C C . PRO A 1 1131 ? 1.818 19.967 -9.506 1.00 94.06 1131 PRO A C 1
ATOM 9345 O O . PRO A 1 1131 ? 0.991 20.127 -8.601 1.00 94.06 1131 PRO A O 1
ATOM 9348 N N . ILE A 1 1132 ? 1.602 20.427 -10.739 1.00 94.25 1132 ILE A N 1
ATOM 9349 C CA . ILE A 1 1132 ? 0.349 21.063 -11.164 1.00 94.25 1132 ILE A CA 1
ATOM 9350 C C . ILE A 1 1132 ? -0.558 19.973 -11.735 1.00 94.25 1132 ILE A C 1
ATOM 9352 O O . ILE A 1 1132 ? -0.292 19.464 -12.820 1.00 94.25 1132 ILE A O 1
ATOM 9356 N N . ARG A 1 1133 ? -1.614 19.594 -11.006 1.00 91.50 1133 ARG A N 1
ATOM 9357 C CA . ARG A 1 1133 ? -2.547 18.518 -11.397 1.00 91.50 1133 ARG A CA 1
ATOM 9358 C C . ARG A 1 1133 ? -3.772 19.061 -12.136 1.00 91.50 1133 ARG A C 1
ATOM 9360 O O . ARG A 1 1133 ? -4.253 20.140 -11.793 1.00 91.50 1133 ARG A O 1
ATOM 9367 N N . PHE A 1 1134 ? -4.294 18.298 -13.097 1.00 89.44 1134 PHE A N 1
ATOM 9368 C CA . PHE A 1 1134 ? -5.444 18.676 -13.930 1.00 89.44 1134 PHE A CA 1
ATOM 9369 C C . PHE A 1 1134 ? -6.558 17.629 -13.852 1.00 89.44 1134 PHE A C 1
ATOM 9371 O O . PHE A 1 1134 ? -6.290 16.433 -13.818 1.00 89.44 1134 PHE A O 1
ATOM 9378 N N . GLY A 1 1135 ? -7.814 18.081 -13.838 1.00 82.56 1135 GLY A N 1
ATOM 9379 C CA . GLY A 1 1135 ? -9.003 17.222 -13.720 1.00 82.56 1135 GLY A CA 1
ATOM 9380 C C . GLY A 1 1135 ? -9.860 17.137 -14.982 1.00 82.56 1135 GLY A C 1
ATOM 9381 O O . GLY A 1 1135 ? -10.775 16.331 -15.050 1.00 82.56 1135 GLY A O 1
ATOM 9382 N N . ASN A 1 1136 ? -9.582 17.982 -15.976 1.00 81.12 1136 ASN A N 1
ATOM 9383 C CA . ASN A 1 1136 ? -10.495 18.272 -17.084 1.00 81.12 1136 ASN A CA 1
ATOM 9384 C C . ASN A 1 1136 ? -9.804 18.359 -18.457 1.00 81.12 1136 ASN A C 1
ATOM 9386 O O . ASN A 1 1136 ? -10.425 18.788 -19.427 1.00 81.12 1136 ASN A O 1
ATOM 9390 N N . ILE A 1 1137 ? -8.521 17.994 -18.552 1.00 86.19 1137 ILE A N 1
ATOM 9391 C CA . ILE A 1 1137 ? -7.766 18.035 -19.810 1.00 86.19 1137 ILE A CA 1
ATOM 9392 C C . ILE A 1 1137 ? -7.602 16.614 -20.339 1.00 86.19 1137 ILE A C 1
ATOM 9394 O O . ILE A 1 1137 ? -6.781 15.837 -19.843 1.00 86.19 1137 ILE A O 1
ATOM 9398 N N . SER A 1 1138 ? -8.376 16.287 -21.369 1.00 83.50 1138 SER A N 1
ATOM 9399 C CA . SER A 1 1138 ? -8.363 14.976 -22.008 1.00 83.50 1138 SER A CA 1
ATOM 9400 C C . SER A 1 1138 ? -8.674 15.060 -23.502 1.00 83.50 1138 SER A C 1
ATOM 9402 O O . SER A 1 1138 ? -9.304 16.003 -23.980 1.00 83.50 1138 SER A O 1
ATOM 9404 N N . LEU A 1 1139 ? -8.201 14.064 -24.250 1.00 80.81 1139 LEU A N 1
ATOM 9405 C CA . LEU A 1 1139 ? -8.574 13.823 -25.641 1.00 80.81 1139 LEU A CA 1
ATOM 9406 C C . LEU A 1 1139 ? -8.790 12.318 -25.821 1.00 80.81 1139 LEU A C 1
ATOM 9408 O O . LEU A 1 1139 ? -7.831 11.548 -25.861 1.00 80.81 1139 LEU A O 1
ATOM 9412 N N . GLY A 1 1140 ? -10.052 11.892 -25.905 1.00 79.56 1140 GLY A N 1
ATOM 9413 C CA . GLY A 1 1140 ? -10.398 10.470 -25.885 1.00 79.56 1140 GLY A CA 1
ATOM 9414 C C . GLY A 1 1140 ? -9.910 9.800 -24.595 1.00 79.56 1140 GLY A C 1
ATOM 9415 O O . GLY A 1 1140 ? -10.135 10.311 -23.505 1.00 79.56 1140 GLY A O 1
ATOM 9416 N N . GLN A 1 1141 ? -9.196 8.682 -24.726 1.00 79.75 1141 GLN A N 1
ATOM 9417 C CA . GLN A 1 1141 ? -8.649 7.902 -23.605 1.00 79.75 1141 GLN A CA 1
ATOM 9418 C C . GLN A 1 1141 ? -7.263 8.390 -23.134 1.00 79.75 1141 GLN A C 1
ATOM 9420 O O . GLN A 1 1141 ? -6.522 7.634 -22.503 1.00 79.75 1141 GLN A O 1
ATOM 9425 N N . HIS A 1 1142 ? -6.881 9.631 -23.458 1.00 86.25 1142 HIS A N 1
ATOM 9426 C CA . HIS A 1 1142 ? -5.605 10.235 -23.074 1.00 86.25 1142 HIS A CA 1
ATOM 9427 C C . HIS A 1 1142 ? -5.848 11.449 -22.170 1.00 86.25 1142 HIS A C 1
ATOM 9429 O O . HIS A 1 1142 ? -6.468 12.426 -22.589 1.00 86.25 1142 HIS A O 1
ATOM 9435 N N . TYR A 1 1143 ? -5.331 11.403 -20.944 1.00 88.56 1143 TYR A N 1
ATOM 9436 C CA . TYR A 1 1143 ? -5.605 12.375 -19.884 1.00 88.56 1143 TYR A CA 1
ATOM 9437 C C . TYR A 1 1143 ? -4.307 13.024 -19.423 1.00 88.56 1143 TYR A C 1
ATOM 9439 O O . TYR A 1 1143 ? -3.358 12.311 -19.099 1.00 88.56 1143 TYR A O 1
ATOM 9447 N N . LEU A 1 1144 ? -4.247 14.355 -19.356 1.00 91.06 1144 LEU A N 1
ATOM 9448 C CA . LEU A 1 1144 ? -3.122 15.036 -18.713 1.00 91.06 1144 LEU A CA 1
ATOM 9449 C C . LEU A 1 1144 ? -3.309 14.942 -17.194 1.00 91.06 1144 LEU A C 1
ATOM 9451 O O . LEU A 1 1144 ? -4.211 15.563 -16.644 1.00 91.06 1144 LEU A O 1
ATOM 9455 N N . ASN A 1 1145 ? -2.465 14.160 -16.523 1.00 90.19 1145 ASN A N 1
ATOM 9456 C CA . ASN A 1 1145 ? -2.535 13.963 -15.076 1.00 90.19 1145 ASN A CA 1
ATOM 9457 C C . ASN A 1 1145 ? -1.933 15.176 -14.349 1.00 90.19 1145 ASN A C 1
ATOM 9459 O O . ASN A 1 1145 ? -2.620 15.871 -13.598 1.00 90.19 1145 ASN A O 1
ATOM 9463 N N . HIS A 1 1146 ? -0.650 15.452 -14.593 1.00 93.38 1146 HIS A N 1
ATOM 9464 C CA . HIS A 1 1146 ? 0.037 16.589 -13.988 1.00 93.38 1146 HIS A CA 1
ATOM 9465 C C . HIS A 1 1146 ? 1.226 17.075 -14.810 1.00 93.38 1146 HIS A C 1
ATOM 9467 O O . HIS A 1 1146 ? 1.713 16.391 -15.712 1.00 93.38 1146 HIS A O 1
ATOM 9473 N N . ILE A 1 1147 ? 1.671 18.283 -14.475 1.00 95.88 1147 ILE A N 1
ATOM 9474 C CA . ILE A 1 1147 ? 2.898 18.892 -14.964 1.00 95.88 1147 ILE A CA 1
ATOM 9475 C C . ILE A 1 1147 ? 3.865 19.042 -13.797 1.00 95.88 1147 ILE A C 1
ATOM 9477 O O . ILE A 1 1147 ? 3.522 19.624 -12.767 1.00 95.88 1147 ILE A O 1
ATOM 9481 N N . ASP A 1 1148 ? 5.082 18.563 -14.003 1.00 96.25 1148 ASP A N 1
ATOM 9482 C CA . ASP A 1 1148 ? 6.213 18.740 -13.106 1.00 96.25 1148 ASP A CA 1
ATOM 9483 C C . ASP A 1 1148 ? 7.185 19.773 -13.696 1.00 96.25 1148 ASP A C 1
ATOM 9485 O O . ASP A 1 1148 ? 7.430 19.795 -14.904 1.00 96.25 1148 ASP A O 1
ATOM 9489 N N . PHE A 1 1149 ? 7.771 20.626 -12.853 1.00 97.56 1149 PHE A N 1
ATOM 9490 C CA . PHE A 1 1149 ? 8.729 21.648 -13.283 1.00 97.56 1149 PHE A CA 1
ATOM 9491 C C . PHE A 1 1149 ? 9.917 21.734 -12.322 1.00 97.56 1149 PHE A C 1
ATOM 9493 O O . PHE A 1 1149 ? 9.734 21.813 -11.108 1.00 97.56 1149 PHE A O 1
ATOM 9500 N N . SER A 1 1150 ? 11.133 21.766 -12.869 1.00 97.69 1150 SER A N 1
ATOM 9501 C CA . SER A 1 1150 ? 12.374 21.921 -12.106 1.00 97.69 1150 SER A CA 1
ATOM 9502 C C . SER A 1 1150 ? 13.267 22.990 -12.726 1.00 97.69 1150 SER A C 1
ATOM 9504 O O . SER A 1 1150 ? 13.432 23.050 -13.946 1.00 97.69 1150 SER A O 1
ATOM 9506 N N . ILE A 1 1151 ? 13.920 23.778 -11.872 1.00 98.38 1151 ILE A N 1
ATOM 9507 C CA . ILE A 1 1151 ? 15.086 24.593 -12.237 1.00 98.38 1151 ILE A CA 1
ATOM 9508 C C . ILE A 1 1151 ? 16.313 24.043 -11.520 1.00 98.38 1151 ILE A C 1
ATOM 9510 O O . ILE A 1 1151 ? 16.220 23.604 -10.374 1.00 98.38 1151 ILE A O 1
ATOM 9514 N N . TYR A 1 1152 ? 17.468 24.068 -12.173 1.00 98.38 1152 TYR A N 1
ATOM 9515 C CA . TYR A 1 1152 ? 18.694 23.543 -11.589 1.00 98.38 1152 TYR A CA 1
ATOM 9516 C C . TYR A 1 1152 ? 19.932 24.328 -12.021 1.00 98.38 1152 TYR A C 1
ATOM 9518 O O . TYR A 1 1152 ? 19.961 24.995 -13.058 1.00 98.38 1152 TYR A O 1
ATOM 9526 N N . ALA A 1 1153 ? 20.981 24.210 -11.216 1.00 98.50 1153 ALA A N 1
ATOM 9527 C CA . ALA A 1 1153 ? 22.319 24.690 -11.508 1.00 98.50 1153 ALA A CA 1
ATOM 9528 C C . ALA A 1 1153 ? 23.338 23.590 -11.198 1.00 98.50 1153 ALA A C 1
ATOM 9530 O O . ALA A 1 1153 ? 23.187 22.859 -10.219 1.00 98.50 1153 ALA A O 1
ATOM 9531 N N . GLN A 1 1154 ? 24.380 23.476 -12.017 1.00 98.38 1154 GLN A N 1
ATOM 9532 C CA . GLN A 1 1154 ? 25.471 22.524 -11.830 1.00 98.38 1154 GLN A CA 1
ATOM 9533 C C . GLN A 1 1154 ? 26.823 23.226 -11.903 1.00 98.38 1154 GLN A C 1
ATOM 9535 O O . GLN A 1 1154 ? 27.021 24.125 -12.715 1.00 98.38 1154 GLN A O 1
ATOM 9540 N N . GLY A 1 1155 ? 27.766 22.792 -11.076 1.00 97.88 1155 GLY A N 1
ATOM 9541 C CA . GLY A 1 1155 ? 29.175 23.162 -11.163 1.00 97.88 1155 GLY A CA 1
ATOM 9542 C C . GLY A 1 1155 ? 30.017 21.907 -11.338 1.00 97.88 1155 GLY A C 1
ATOM 9543 O O . GLY A 1 1155 ? 29.768 20.908 -10.668 1.00 97.88 1155 GLY A O 1
ATOM 9544 N N . LEU A 1 1156 ? 31.002 21.942 -12.227 1.00 97.75 1156 LEU A N 1
ATOM 9545 C CA . LEU A 1 1156 ? 31.924 20.836 -12.467 1.00 97.75 1156 LEU A CA 1
ATOM 9546 C C . LEU A 1 1156 ? 33.350 21.379 -12.481 1.00 97.75 1156 LEU A C 1
ATOM 9548 O O . LEU A 1 1156 ? 33.676 22.258 -13.273 1.00 97.75 1156 LEU A O 1
ATOM 9552 N N . VAL A 1 1157 ? 34.197 20.832 -11.618 1.00 96.94 1157 VAL A N 1
ATOM 9553 C CA . VAL A 1 1157 ? 35.649 21.001 -11.682 1.00 96.94 1157 VAL A CA 1
ATOM 9554 C C . VAL A 1 1157 ? 36.215 19.670 -12.134 1.00 96.94 1157 VAL A C 1
ATOM 9556 O O . VAL A 1 1157 ? 36.030 18.663 -11.451 1.00 96.94 1157 VAL A O 1
ATOM 9559 N N . ALA A 1 1158 ? 36.874 19.641 -13.286 1.00 94.69 1158 ALA A N 1
ATOM 9560 C CA . ALA A 1 1158 ? 37.343 18.402 -13.892 1.00 94.69 1158 ALA A CA 1
ATOM 9561 C C . ALA A 1 1158 ? 38.730 18.580 -14.500 1.00 94.69 1158 ALA A C 1
ATOM 9563 O O . ALA A 1 1158 ? 39.032 19.607 -15.095 1.00 94.69 1158 ALA A O 1
ATOM 9564 N N . ARG A 1 1159 ? 39.576 17.550 -14.397 1.00 92.94 1159 ARG A N 1
ATOM 9565 C CA . ARG A 1 1159 ? 40.827 17.505 -15.160 1.00 92.94 1159 ARG A CA 1
ATOM 9566 C C . ARG A 1 1159 ? 40.523 16.987 -16.559 1.00 92.94 1159 ARG A C 1
ATOM 9568 O O . ARG A 1 1159 ? 40.345 15.782 -16.741 1.00 92.94 1159 ARG A O 1
ATOM 9575 N N . THR A 1 1160 ? 40.468 17.898 -17.519 1.00 87.75 1160 THR A N 1
ATOM 9576 C CA . THR A 1 1160 ? 40.126 17.620 -18.916 1.00 87.75 1160 THR A CA 1
ATOM 9577 C C . THR A 1 1160 ? 40.923 18.539 -19.853 1.00 87.75 1160 THR A C 1
ATOM 9579 O O . THR A 1 1160 ? 41.319 19.625 -19.435 1.00 87.75 1160 THR A O 1
ATOM 9582 N N . PRO A 1 1161 ? 41.165 18.155 -21.121 1.00 82.94 1161 PRO A N 1
ATOM 9583 C CA . PRO A 1 1161 ? 41.800 19.036 -22.106 1.00 82.94 1161 PRO A CA 1
ATOM 9584 C C . PRO A 1 1161 ? 40.979 20.282 -22.491 1.00 82.94 1161 PRO A C 1
ATOM 9586 O O . PRO A 1 1161 ? 41.498 21.141 -23.197 1.00 82.94 1161 PRO A O 1
ATOM 9589 N N . VAL A 1 1162 ? 39.702 20.360 -22.092 1.00 82.00 1162 VAL A N 1
ATOM 9590 C CA . VAL A 1 1162 ? 38.754 21.397 -22.542 1.00 82.00 1162 VAL A CA 1
ATOM 9591 C C . VAL A 1 1162 ? 38.792 22.660 -21.665 1.00 82.00 1162 VAL A C 1
ATOM 9593 O O . VAL A 1 1162 ? 39.011 23.760 -22.170 1.00 82.00 1162 VAL A O 1
ATOM 9596 N N . ALA A 1 1163 ? 38.549 22.520 -20.360 1.00 86.31 1163 ALA A N 1
ATOM 9597 C CA . ALA A 1 1163 ? 38.543 23.597 -19.366 1.00 86.31 1163 ALA A CA 1
ATOM 9598 C C . ALA A 1 1163 ? 38.637 23.003 -17.953 1.00 86.31 1163 ALA A C 1
ATOM 9600 O O . ALA A 1 1163 ? 38.226 21.868 -17.747 1.00 86.31 1163 ALA A O 1
ATOM 9601 N N . ASP A 1 1164 ? 39.103 23.767 -16.965 1.00 88.75 1164 ASP A N 1
ATOM 9602 C CA . ASP A 1 1164 ? 39.194 23.258 -15.586 1.00 88.75 1164 ASP A CA 1
ATOM 9603 C C . ASP A 1 1164 ? 37.871 23.376 -14.807 1.00 88.75 1164 ASP A C 1
ATOM 9605 O O . ASP A 1 1164 ? 37.611 22.588 -13.895 1.00 88.75 1164 ASP A O 1
ATOM 9609 N N . THR A 1 1165 ? 37.024 24.345 -15.176 1.00 94.81 1165 THR A N 1
ATOM 9610 C CA . THR A 1 1165 ? 35.784 24.680 -14.462 1.00 94.81 1165 THR A CA 1
ATOM 9611 C C . THR A 1 1165 ? 34.642 24.932 -15.438 1.00 94.81 1165 THR A C 1
ATOM 9613 O O . THR A 1 1165 ? 34.789 25.689 -16.401 1.00 94.81 1165 THR A O 1
ATOM 9616 N N . PHE A 1 1166 ? 33.484 24.353 -15.132 1.00 96.38 1166 PHE A N 1
ATOM 9617 C CA . PHE A 1 1166 ? 32.243 24.496 -15.877 1.00 96.38 1166 PHE A CA 1
ATOM 9618 C C . PHE A 1 1166 ? 31.103 24.857 -14.925 1.00 96.38 1166 PHE A C 1
ATOM 9620 O O . PHE A 1 1166 ? 31.035 24.369 -13.794 1.00 96.38 1166 PHE A O 1
ATOM 9627 N N . VAL A 1 1167 ? 30.170 25.673 -15.404 1.00 97.38 1167 VAL A N 1
ATOM 9628 C CA . VAL A 1 1167 ? 28.910 25.989 -14.722 1.00 97.38 1167 VAL A CA 1
ATOM 9629 C C . VAL A 1 1167 ? 27.772 25.787 -15.708 1.00 97.38 1167 VAL A C 1
ATOM 9631 O O . VAL A 1 1167 ? 27.894 26.196 -16.854 1.00 97.38 1167 VAL A O 1
ATOM 9634 N N . SER A 1 1168 ? 26.672 25.183 -15.281 1.00 97.75 1168 SER A N 1
ATOM 9635 C CA . SER A 1 1168 ? 25.457 25.015 -16.075 1.00 97.75 1168 SER A CA 1
ATOM 9636 C C . SER A 1 1168 ? 24.246 25.516 -15.301 1.00 97.75 1168 SER A C 1
ATOM 9638 O O . SER A 1 1168 ? 24.167 25.348 -14.085 1.00 97.75 1168 SER A O 1
ATOM 9640 N N . LEU A 1 1169 ? 23.308 26.143 -16.004 1.00 98.44 1169 LEU A N 1
ATOM 9641 C CA . LEU A 1 1169 ? 22.002 26.528 -15.483 1.00 98.44 1169 LEU A CA 1
ATOM 9642 C C . LEU A 1 1169 ? 20.933 26.064 -16.466 1.00 98.44 1169 LEU A C 1
ATOM 9644 O O . LEU A 1 1169 ? 21.036 26.332 -17.666 1.00 98.44 1169 LEU A O 1
ATOM 9648 N N . GLY A 1 1170 ? 19.902 25.393 -15.963 1.00 98.25 1170 GLY A N 1
ATOM 9649 C CA . GLY A 1 1170 ? 18.850 24.848 -16.804 1.00 98.25 1170 GLY A CA 1
ATOM 9650 C C . GLY A 1 1170 ? 17.504 24.717 -16.112 1.00 98.25 1170 GLY A C 1
ATOM 9651 O O . GLY A 1 1170 ? 17.355 24.938 -14.910 1.00 98.25 1170 GLY A O 1
ATOM 9652 N N . ALA A 1 1171 ? 16.510 24.373 -16.919 1.00 98.50 1171 ALA A N 1
ATOM 9653 C CA . ALA A 1 1171 ? 15.150 24.102 -16.493 1.00 98.50 1171 ALA A CA 1
ATOM 9654 C C . ALA A 1 1171 ? 14.572 22.938 -17.303 1.00 98.50 1171 ALA A C 1
ATOM 9656 O O . ALA A 1 1171 ? 14.961 22.719 -18.454 1.00 98.50 1171 ALA A O 1
ATOM 9657 N N . GLN A 1 1172 ? 13.640 22.204 -16.703 1.00 98.12 1172 GLN A N 1
ATOM 9658 C CA . GLN A 1 1172 ? 12.915 21.113 -17.344 1.00 98.12 1172 GLN A CA 1
ATOM 9659 C C . GLN A 1 1172 ? 11.448 21.132 -16.911 1.00 98.12 1172 GLN A C 1
ATOM 9661 O O . GLN A 1 1172 ? 11.148 21.357 -15.739 1.00 98.12 1172 GLN A O 1
ATOM 9666 N N . ILE A 1 1173 ? 10.554 20.893 -17.867 1.00 98.38 1173 ILE A N 1
ATOM 9667 C CA . ILE A 1 1173 ? 9.117 20.715 -17.672 1.00 98.38 1173 ILE A CA 1
ATOM 9668 C C . ILE A 1 1173 ? 8.703 19.347 -18.215 1.00 98.38 1173 ILE A C 1
ATOM 9670 O O . ILE A 1 1173 ? 9.120 18.956 -19.308 1.00 98.38 1173 ILE A O 1
ATOM 9674 N N . ASP A 1 1174 ? 7.880 18.633 -17.457 1.00 96.88 1174 ASP A N 1
ATOM 9675 C CA . ASP A 1 1174 ? 7.432 17.279 -17.763 1.00 96.88 1174 ASP A CA 1
ATOM 9676 C C . ASP A 1 1174 ? 5.900 17.232 -17.724 1.00 96.88 1174 ASP A C 1
ATOM 9678 O O . ASP A 1 1174 ? 5.291 17.544 -16.707 1.00 96.88 1174 ASP A O 1
ATOM 9682 N N . PHE A 1 1175 ? 5.271 16.850 -18.833 1.00 95.56 1175 PHE A N 1
ATOM 9683 C CA . PHE A 1 1175 ? 3.829 16.656 -18.975 1.00 95.56 1175 PHE A CA 1
ATOM 9684 C C . PHE A 1 1175 ? 3.530 15.160 -18.883 1.00 95.56 1175 PHE A C 1
ATOM 9686 O O . PHE A 1 1175 ? 3.915 14.395 -19.773 1.00 95.56 1175 PHE A O 1
ATOM 9693 N N . LEU A 1 1176 ? 2.864 14.736 -17.811 1.00 93.69 1176 LEU A N 1
ATOM 9694 C CA . LEU A 1 1176 ? 2.556 13.332 -17.558 1.00 93.69 1176 LEU A CA 1
ATOM 9695 C C . LEU A 1 1176 ? 1.129 13.018 -17.994 1.00 93.69 1176 LEU A C 1
ATOM 9697 O O . LEU A 1 1176 ? 0.170 13.589 -17.467 1.00 93.69 1176 LEU A O 1
ATOM 9701 N N . PHE A 1 1177 ? 0.991 12.077 -18.924 1.00 91.88 1177 PHE A N 1
ATOM 9702 C CA . PHE A 1 1177 ? -0.302 11.629 -19.421 1.00 91.88 1177 PHE A CA 1
ATOM 9703 C C . PHE A 1 1177 ? -0.608 10.213 -18.942 1.00 91.88 1177 PHE A C 1
ATOM 9705 O O . PHE A 1 1177 ? 0.266 9.350 -18.956 1.00 91.88 1177 PHE A O 1
ATOM 9712 N N . LYS A 1 1178 ? -1.867 9.967 -18.581 1.00 89.81 1178 LYS A N 1
ATOM 9713 C CA . LYS A 1 1178 ? -2.431 8.623 -18.419 1.00 89.81 1178 LYS A CA 1
ATOM 9714 C C . LYS A 1 1178 ? -3.174 8.228 -19.698 1.00 89.81 1178 LYS A C 1
ATOM 9716 O O . LYS A 1 1178 ? -3.840 9.061 -20.318 1.00 89.81 1178 LYS A O 1
ATOM 9721 N N . HIS A 1 1179 ? -3.060 6.974 -20.107 1.00 87.69 1179 HIS A N 1
ATOM 9722 C CA . HIS A 1 1179 ? -3.703 6.402 -21.287 1.00 87.69 1179 HIS A CA 1
ATOM 9723 C C . HIS A 1 1179 ? -4.457 5.142 -20.893 1.00 87.69 1179 HIS A C 1
ATOM 9725 O O . HIS A 1 1179 ? -3.887 4.278 -20.225 1.00 87.69 1179 HIS A O 1
ATOM 9731 N N . TRP A 1 1180 ? -5.735 5.064 -21.273 1.00 85.50 1180 TRP A N 1
ATOM 9732 C CA . TRP A 1 1180 ? -6.648 4.002 -20.831 1.00 85.50 1180 TRP A CA 1
ATOM 9733 C C . TRP A 1 1180 ? -6.515 3.705 -19.323 1.00 85.50 1180 TRP A C 1
ATOM 9735 O O . TRP A 1 1180 ? -6.450 2.554 -18.898 1.00 85.50 1180 TRP A O 1
ATOM 9745 N N . PHE A 1 1181 ? -6.390 4.780 -18.532 1.00 83.50 1181 PHE A N 1
ATOM 9746 C CA . PHE A 1 1181 ? -6.234 4.829 -17.069 1.00 83.50 1181 PHE A CA 1
ATOM 9747 C C . PHE A 1 1181 ? -4.972 4.186 -16.463 1.00 83.50 1181 PHE A C 1
ATOM 9749 O O . PHE A 1 1181 ? -4.488 4.690 -15.449 1.00 83.50 1181 PHE A O 1
ATOM 9756 N N . ASN A 1 1182 ? -4.393 3.163 -17.097 1.00 82.94 1182 ASN A N 1
ATOM 9757 C CA . ASN A 1 1182 ? -3.359 2.306 -16.503 1.00 82.94 1182 ASN A CA 1
ATOM 9758 C C . ASN A 1 1182 ? -1.977 2.400 -17.171 1.00 82.94 1182 ASN A C 1
ATOM 9760 O O . ASN A 1 1182 ? -1.015 1.843 -16.647 1.00 82.94 1182 ASN A O 1
ATOM 9764 N N . LEU A 1 1183 ? -1.848 3.093 -18.306 1.00 89.75 1183 LEU A N 1
ATOM 9765 C CA . LEU A 1 1183 ? -0.561 3.327 -18.968 1.00 89.75 1183 LEU A CA 1
ATOM 9766 C C . LEU A 1 1183 ? -0.136 4.784 -18.792 1.00 89.75 1183 LEU A C 1
ATOM 9768 O O . LEU A 1 1183 ? -0.958 5.684 -18.934 1.00 89.75 1183 LEU A O 1
ATOM 9772 N N . GLU A 1 1184 ? 1.143 5.037 -18.526 1.00 91.00 1184 GLU A N 1
ATOM 9773 C CA . GLU A 1 1184 ? 1.665 6.398 -18.367 1.00 91.00 1184 GLU A CA 1
ATOM 9774 C C . GLU A 1 1184 ? 2.672 6.744 -19.465 1.00 91.00 1184 GLU A C 1
ATOM 9776 O O . GLU A 1 1184 ? 3.593 5.974 -19.737 1.00 91.00 1184 GLU A O 1
ATOM 9781 N N . THR A 1 1185 ? 2.533 7.936 -20.050 1.00 93.44 1185 THR A N 1
ATOM 9782 C CA . THR A 1 1185 ? 3.555 8.553 -20.903 1.00 93.44 1185 THR A CA 1
ATOM 9783 C C . THR A 1 1185 ? 4.025 9.869 -20.320 1.00 93.44 1185 THR A C 1
ATOM 9785 O O . THR A 1 1185 ? 3.367 10.497 -19.487 1.00 93.44 1185 THR A O 1
ATOM 9788 N N . THR A 1 1186 ? 5.199 10.313 -20.753 1.00 94.81 1186 THR A N 1
ATOM 9789 C CA . THR A 1 1186 ? 5.727 11.617 -20.353 1.00 94.81 1186 THR A CA 1
ATOM 9790 C C . THR A 1 1186 ? 6.272 12.347 -21.562 1.00 94.81 1186 THR A C 1
ATOM 9792 O O . THR A 1 1186 ? 7.143 11.833 -22.260 1.00 94.81 1186 THR A O 1
ATOM 9795 N N . PHE A 1 1187 ? 5.782 13.557 -21.798 1.00 95.62 1187 PHE A N 1
ATOM 9796 C CA . PHE A 1 1187 ? 6.396 14.492 -22.727 1.00 95.62 1187 PHE A CA 1
ATOM 9797 C C . PHE A 1 1187 ? 7.230 15.499 -21.940 1.00 95.62 1187 PHE A C 1
ATOM 9799 O O . PHE A 1 1187 ? 6.701 16.229 -21.109 1.00 95.62 1187 PHE A O 1
ATOM 9806 N N . SER A 1 1188 ? 8.527 15.546 -22.200 1.00 96.88 1188 SER A N 1
ATOM 9807 C CA . SER A 1 1188 ? 9.482 16.377 -21.475 1.00 96.88 1188 SER A CA 1
ATOM 9808 C C . SER A 1 1188 ? 10.136 17.383 -22.405 1.00 96.88 1188 SER A C 1
ATOM 9810 O O . SER A 1 1188 ? 10.539 17.042 -23.519 1.00 96.88 1188 SER A O 1
ATOM 9812 N N . ALA A 1 1189 ? 10.315 18.601 -21.911 1.00 98.12 1189 ALA A N 1
ATOM 9813 C CA . ALA A 1 1189 ? 11.083 19.645 -22.567 1.00 98.12 1189 ALA A CA 1
ATOM 9814 C C . ALA A 1 1189 ? 12.086 20.237 -21.580 1.00 98.12 1189 ALA A C 1
ATOM 9816 O O . ALA A 1 1189 ? 11.744 20.519 -20.433 1.00 98.12 1189 ALA A O 1
ATOM 9817 N N . GLY A 1 1190 ? 13.319 20.460 -22.020 1.00 97.75 1190 GLY A N 1
ATOM 9818 C CA . GLY A 1 1190 ? 14.339 21.080 -21.181 1.00 97.75 1190 GLY A CA 1
ATOM 9819 C C . GLY A 1 1190 ? 15.250 21.997 -21.969 1.00 97.75 1190 GLY A C 1
ATOM 9820 O O . GLY A 1 1190 ? 15.419 21.838 -23.177 1.00 97.75 1190 GLY A O 1
ATOM 9821 N N . ILE A 1 1191 ? 15.827 22.967 -21.270 1.00 98.25 1191 ILE A N 1
ATOM 9822 C CA . ILE A 1 1191 ? 16.798 23.920 -21.803 1.00 98.25 1191 ILE A CA 1
ATOM 9823 C C . ILE A 1 1191 ? 17.897 24.142 -20.772 1.00 98.25 1191 ILE A C 1
ATOM 9825 O O . ILE A 1 1191 ? 17.625 24.221 -19.573 1.00 98.25 1191 ILE A O 1
ATOM 9829 N N . ALA A 1 1192 ? 19.137 24.241 -21.232 1.00 98.25 1192 ALA A N 1
ATOM 9830 C CA . ALA A 1 1192 ? 20.275 24.534 -20.379 1.00 98.25 1192 ALA A CA 1
ATOM 9831 C C . ALA A 1 1192 ? 21.308 25.378 -21.112 1.00 98.25 1192 ALA A C 1
ATOM 9833 O O . ALA A 1 1192 ? 21.457 25.296 -22.332 1.00 98.25 1192 ALA A O 1
ATOM 9834 N N . LYS A 1 1193 ? 22.050 26.174 -20.349 1.00 98.06 1193 LYS A N 1
ATOM 9835 C CA . LYS A 1 1193 ? 23.216 26.911 -20.823 1.00 98.06 1193 LYS A CA 1
ATOM 9836 C C . LYS A 1 1193 ? 24.401 26.592 -19.926 1.00 98.06 1193 LYS A C 1
ATOM 9838 O O . LYS A 1 1193 ? 24.284 26.696 -18.708 1.00 98.06 1193 LYS A O 1
ATOM 9843 N N . ALA A 1 1194 ? 25.524 26.231 -20.536 1.00 97.25 1194 ALA A N 1
ATOM 9844 C CA . ALA A 1 1194 ? 26.785 25.995 -19.856 1.00 97.25 1194 ALA A CA 1
ATOM 9845 C C . ALA A 1 1194 ? 27.808 27.091 -20.184 1.00 97.25 1194 ALA A C 1
ATOM 9847 O O . ALA A 1 1194 ? 27.848 27.628 -21.291 1.00 97.25 1194 ALA A O 1
ATOM 9848 N N . TRP A 1 1195 ? 28.662 27.400 -19.214 1.00 96.81 1195 TRP A N 1
ATOM 9849 C CA . TRP A 1 1195 ? 29.777 28.337 -19.304 1.00 96.81 1195 TRP A CA 1
ATOM 9850 C C . TRP A 1 1195 ? 31.054 27.640 -18.852 1.00 96.81 1195 TRP A C 1
ATOM 9852 O O . TRP A 1 1195 ? 31.065 26.979 -17.813 1.00 96.81 1195 TRP A O 1
ATOM 9862 N N . PHE A 1 1196 ? 32.128 27.798 -19.619 1.00 93.12 1196 PHE A N 1
ATOM 9863 C CA . PHE A 1 1196 ? 33.434 27.215 -19.321 1.00 93.12 1196 PHE A CA 1
ATOM 9864 C C . PHE A 1 1196 ? 34.535 28.002 -20.025 1.00 93.12 1196 PHE A C 1
ATOM 9866 O O . PHE A 1 1196 ? 34.387 28.400 -21.183 1.00 93.12 1196 PHE A O 1
ATOM 9873 N N . SER A 1 1197 ? 35.651 28.240 -19.334 1.00 85.31 1197 SER A N 1
ATOM 9874 C CA . SER A 1 1197 ? 36.713 29.128 -19.831 1.00 85.31 1197 SER A CA 1
ATOM 9875 C C . SER A 1 1197 ? 36.132 30.481 -20.308 1.00 85.31 1197 SER A C 1
ATOM 9877 O O . SER A 1 1197 ? 35.389 31.120 -19.566 1.00 85.31 1197 SER A O 1
ATOM 9879 N N . ASN A 1 1198 ? 36.424 30.902 -21.548 1.00 79.50 1198 ASN A N 1
ATOM 9880 C CA . ASN A 1 1198 ? 35.847 32.086 -22.207 1.00 79.50 1198 ASN A CA 1
ATOM 9881 C C . ASN A 1 1198 ? 34.719 31.730 -23.203 1.00 79.50 1198 ASN A C 1
ATOM 9883 O O . ASN A 1 1198 ? 34.430 32.515 -24.106 1.00 79.50 1198 ASN A O 1
ATOM 9887 N N . SER A 1 1199 ? 34.121 30.540 -23.091 1.00 88.94 1199 SER A N 1
ATOM 9888 C CA . SER A 1 1199 ? 33.065 30.049 -23.982 1.00 88.94 1199 SER A CA 1
ATOM 9889 C C . SER A 1 1199 ? 31.745 29.845 -23.236 1.00 88.94 1199 SER A C 1
ATOM 9891 O O . SER A 1 1199 ? 31.688 29.759 -22.005 1.00 88.94 1199 SER A O 1
ATOM 9893 N N . SER A 1 1200 ? 30.661 29.760 -24.000 1.00 92.69 1200 SER A N 1
ATOM 9894 C CA . SER A 1 1200 ? 29.367 29.308 -23.503 1.00 92.69 1200 SER A CA 1
ATOM 9895 C C . SER A 1 1200 ? 28.615 28.576 -24.599 1.00 92.69 1200 SER A C 1
ATOM 9897 O O . SER A 1 1200 ? 28.583 29.053 -25.734 1.00 92.69 1200 SER A O 1
ATOM 9899 N N . GLU A 1 1201 ? 27.943 27.496 -24.236 1.00 94.75 1201 GLU A N 1
ATOM 9900 C CA . GLU A 1 1201 ? 27.082 26.722 -25.125 1.00 94.75 1201 GLU A CA 1
ATOM 9901 C C . GLU A 1 1201 ? 25.696 26.569 -24.502 1.00 94.75 1201 GLU A C 1
ATOM 9903 O O . GLU A 1 1201 ? 25.510 26.752 -23.299 1.00 94.75 1201 GLU A O 1
ATOM 9908 N N . TRP A 1 1202 ? 24.690 26.317 -25.332 1.00 94.94 1202 TRP A N 1
ATOM 9909 C CA . TRP A 1 1202 ? 23.328 26.077 -24.879 1.00 94.94 1202 TRP A CA 1
ATOM 9910 C C . TRP A 1 1202 ? 22.757 24.879 -25.620 1.00 94.94 1202 TRP A C 1
ATOM 9912 O O . TRP A 1 1202 ? 23.105 24.624 -26.772 1.00 94.94 1202 TRP A O 1
ATOM 9922 N N . GLU A 1 1203 ? 21.859 24.165 -24.961 1.00 95.44 1203 GLU A N 1
ATOM 9923 C CA . GLU A 1 1203 ? 21.143 23.050 -25.556 1.00 95.44 1203 GLU A CA 1
ATOM 9924 C C . GLU A 1 1203 ? 19.689 23.042 -25.096 1.00 95.44 1203 GLU A C 1
ATOM 9926 O O . GLU A 1 1203 ? 19.323 23.631 -24.075 1.00 95.44 1203 GLU A O 1
ATOM 9931 N N . TRP A 1 1204 ? 18.867 22.322 -25.843 1.00 96.19 1204 TRP A N 1
ATOM 9932 C CA . TRP A 1 1204 ? 17.492 22.023 -25.487 1.00 96.19 1204 TRP A CA 1
ATOM 9933 C C . TRP A 1 1204 ? 17.130 20.629 -25.984 1.00 96.19 1204 TRP A C 1
ATOM 9935 O O . TRP A 1 1204 ? 17.813 20.069 -26.844 1.00 96.19 1204 TRP A O 1
ATOM 9945 N N . PHE A 1 1205 ? 16.042 20.077 -25.462 1.00 96.00 1205 PHE A N 1
ATOM 9946 C CA . PHE A 1 1205 ? 15.473 18.838 -25.974 1.00 96.00 1205 PHE A CA 1
ATOM 9947 C C . PHE A 1 1205 ? 13.947 18.854 -25.899 1.00 96.00 1205 PHE A C 1
ATOM 9949 O O . PHE A 1 1205 ? 13.360 19.546 -25.066 1.00 96.00 1205 PHE A O 1
ATOM 9956 N N . LEU A 1 1206 ? 13.330 18.031 -26.744 1.00 96.88 1206 LEU A N 1
ATOM 9957 C CA . LEU A 1 1206 ? 11.971 17.521 -26.583 1.00 96.88 1206 LEU A CA 1
ATOM 9958 C C . LEU A 1 1206 ? 12.061 15.995 -26.579 1.00 96.88 1206 LEU A C 1
ATOM 9960 O O . LEU A 1 1206 ? 12.791 15.423 -27.387 1.00 96.88 1206 LEU A O 1
ATOM 9964 N N . SER A 1 1207 ? 11.373 15.343 -25.649 1.00 95.81 1207 SER A N 1
ATOM 9965 C CA . SER A 1 1207 ? 11.467 13.898 -25.443 1.00 95.81 1207 SER A CA 1
ATOM 9966 C C . SER A 1 1207 ? 10.106 13.326 -25.097 1.00 95.81 1207 SER A C 1
ATOM 9968 O O . SER A 1 1207 ? 9.429 13.847 -24.215 1.00 95.81 1207 SER A O 1
ATOM 9970 N N . TYR A 1 1208 ? 9.712 12.251 -25.770 1.00 95.19 1208 TYR A N 1
ATOM 9971 C CA . TYR A 1 1208 ? 8.471 11.540 -25.505 1.00 95.19 1208 TYR A CA 1
ATOM 9972 C C . TYR A 1 1208 ? 8.748 10.127 -24.990 1.00 95.19 1208 TYR A C 1
ATOM 9974 O O . TYR A 1 1208 ? 9.431 9.326 -25.627 1.00 95.19 1208 TYR A O 1
ATOM 9982 N N . LYS A 1 1209 ? 8.211 9.808 -23.818 1.00 93.62 1209 LYS A N 1
ATOM 9983 C CA . LYS A 1 1209 ? 8.384 8.514 -23.161 1.00 93.62 1209 LYS A CA 1
ATOM 9984 C C . LYS A 1 1209 ? 7.107 7.727 -23.282 1.00 93.62 1209 LYS A C 1
ATOM 9986 O O . LYS A 1 1209 ? 6.102 8.120 -22.703 1.00 93.62 1209 LYS A O 1
ATOM 9991 N N . LEU A 1 1210 ? 7.168 6.652 -24.063 1.00 89.62 1210 LEU A N 1
ATOM 9992 C CA . LEU A 1 1210 ? 5.999 5.875 -24.481 1.00 89.62 1210 LEU A CA 1
ATOM 9993 C C . LEU A 1 1210 ? 5.383 5.027 -23.367 1.00 89.62 1210 LEU A C 1
ATOM 9995 O O . LEU A 1 1210 ? 4.203 4.713 -23.445 1.00 89.62 1210 LEU A O 1
ATOM 9999 N N . LEU A 1 1211 ? 6.171 4.649 -22.364 1.00 86.56 1211 LEU A N 1
ATOM 10000 C CA . LEU A 1 1211 ? 5.728 3.902 -21.193 1.00 86.56 1211 LEU A CA 1
ATOM 10001 C C . LEU A 1 1211 ? 6.625 4.290 -20.016 1.00 86.56 1211 LEU A C 1
ATOM 10003 O O . LEU A 1 1211 ? 7.849 4.338 -20.163 1.00 86.56 1211 LEU A O 1
ATOM 10007 N N . LYS A 1 1212 ? 6.023 4.590 -18.868 1.00 72.38 1212 LYS A N 1
ATOM 10008 C CA . LYS A 1 1212 ? 6.725 4.802 -17.594 1.00 72.38 1212 LYS A CA 1
ATOM 10009 C C . LYS A 1 1212 ? 6.794 3.495 -16.790 1.00 72.38 1212 LYS A C 1
ATOM 10011 O O . LYS A 1 1212 ? 6.023 2.578 -17.061 1.00 72.38 1212 LYS A O 1
ATOM 10016 N N . ASN A 1 1213 ? 7.789 3.387 -15.898 1.00 42.69 1213 ASN A N 1
ATOM 10017 C CA . ASN A 1 1213 ? 8.033 2.218 -15.029 1.00 42.69 1213 ASN A CA 1
ATOM 10018 C C . ASN A 1 1213 ? 7.236 2.367 -13.745 1.00 42.69 1213 ASN A C 1
ATOM 10020 O O . ASN A 1 1213 ? 7.197 3.522 -13.250 1.00 42.69 1213 ASN A O 1
#

pLDDT: mean 87.46, std 13.35, range [26.72, 98.56]

Secondary structure (DSSP, 8-state):
-----------SS---------EEEEEETTEEEEEEEEEETTEEEEEHHHHHHHTT-EEEEEGGGTEEEEEETTEEEEEEBT--EEEEEETT-SS-EEEEPSS-BEEETTEEEEEHHHHHHHHHHHTTEEEEEEETTEEEEEE----TT--EEEEEEEEEEETTEEEEEEEESS---EEEEEEETTEEEEEEETEEESS------SS-TTEEEEEEEEETTEEEEEEEES-SSEEEEEEE-TTSSEEEEEEEETTTPPEEEEE-SSEEEEEEGGGHHHHHHHHHHHHHHHHHHHHHHT---SSPEEEEEE-SBSS--EEEE-SSS-EEEEE-SPPPPSTTSS--S-HHHHHHHHHHHHHHHHH---HHHHHHHHHH-SPPPBTTBTTHHHHHHHH--TTSS-HHHHHHHHHHHHHHHTTT-SGGG-HHHHHHHHHHHHTTPPPPPHHHIIIIIHHHSTTTTHHHHHHHHHHHHHHHHHH-HHHHHHHTSPPTT--S-HHHHHHHHHHSS-HHHHHHHHHHHHHHHHHHHHHHHTTSPPPP-EES-S---BEE---EEETTTTEEEEEEE-BTS--EEEEEETTT--EEEEEE-SS--SSS---EEEETTTTEEEEEE-SSSBPPEEEEEETTT--EEEEESS--EEEEEE-TTT-PEEEEEEETTEEEEEEE-TTT--PEEEEEPPTT-EEEEEEE-TTSSEEEEEEE-TTS-EEEEEEEHHHHHH-SSPPEEEEE-SS--EEEEE-TTSSEEEEEE-TTSS-EEEEEETTT--EEE----SS-EEEEEESSSSEEEEEEEETTEEEEEEEES---S--PPPPPHHHHHHHH-GGGGGGPPPPGGGTTTTS-PPPPEE--TGGG-EEEEEEEEEEEETTEEEEEEEEEEE-TT-SEEEEEEEEE--S-SSTTS--EEEEEEEEETTTEEEEEEES--BGGGGT-SS----SSEEEEEEEEEEEEEETTEEEEEEEEEEEEES--EETTTTEE-S-SSEEEEEEEEEEEEEE--BT-SS--EEEEEEEEEEEEEEEETTEEEEEEEEEEEEEEEEE-SSTT-EEEEEEEEEEEE--TT-GGGSEEEBS----SB--S-S-GGGSTTB-TTS-TT-EEESEEEEEEEEEEEEEEE-SS-EETTEEEEEEEEEEEEEEEEE--SS-SEEEEEEEEEEEEEEETTTEEEEEEEEEEEEEETTEEEEEEEEEEES---

Radius of gyration: 34.35 Å; chains: 1; bounding box: 95×94×94 Å

Foldseek 3Di:
DDDDDDDDDDPDDDPDDPPPPQWFWEAEPNDIDTFGWDQDPNFIKTFPVVVCVVLVWDWDDDVVQQKIWTADDQKIWIAHAQAQWIWIDGNPDPGTDIFGHPGHWHADPNTIIGGPPSVQVVVCVRSQWRWDDPDSRYIYTGHNPPPLPPAWEFPDWAWDDDPFFIKIKTFTPAAQPDKDWADAQQKIKIKRAQHHYPDDDDDPHDCNGQFPDWDWDDDPNIIMIIGRGPDRQKDWDWDADPRNRMIIITIGGNVRFFWWWWDFDQAIEIEGPLLVVCVLLLVLLLCLLVVVLCVLQVDDAPHRAYEYEDAFAQAWAWDFDPALHTYIYTYLAHHDDDQLLDFQAQVSSLRSNLHVLLVSLQRADAPQLVVLCVPWGCFDQDQLFNCSVVSNCRNTVRNLAALLQSLQVSQVRSCLQAVNRGDLQGLSLLLQLLQCLVVVPDDAFPQCLQQPCLFQFLCRCSVSNSLSNLLLLLCCLVPNVSLSSQLSHDDHPDRPCPSQNSNCVSVVDGPRVSSVVSNVVSSVQSVVLVVLLVVADFFDWDFQDPDFQRAKAQWDAQLVQRWIWIWGAFGLDFIFTWTAHSNNRDIDTLGGAEAADSHNGWAWEAQNQQQKIWTWHSNHTGAIWIKIARNPVSDIDTQGPSQNWGLWYAANAQRKIWTWHIDSRWTFIWIAGPVRNDIGTQGIDDRSKDWHNWEAANNRQKIWIWIGHNRSFIFTKIFGPVCSRPHPPGDIDTLDRAQRWDQWYAANVRQKIWIWGCNQSATFIWIAGPVPSDIATQTRDSNHWGNWYDSDPFKIWTWGAHRRHTGIMIGTRDGGPDHRHRDRSSVSSCVVDVCSNVSHGDNSVVCSVVTDMDDMDGDDWVVQKDWSTWDWHWFDQQPFIWTWIWTWIGGPQRQKTKIKIWTARPDVPPVPDDGIWIWIWIAGPVFKIWIKGALHTGRCSVPWPQAQRWHWMKTKIKGKDWPDDDPPWTKIKIKMKIWFAQTQADQSRPHGWLDRTKMKIKIKIKTGHFDDGRNEPDTAFDKIKMKMKMKMWDQPPNDIDIKIKIKMKMWGWHDDDGRRWIKIKMKMKMAIDDDPSGQVRWQFAAAQPFTAEDADDQRSCPPDRYDHFGHGSPWTFRIKIKIKIKTKDRWAADSPDDDVQKAFSTKIKMWMKMKMQGDTPPARIKIKTKMKMWTWMDGSSPWIKIWMKMKMKMDGDPDIGIDIDTYIYSGYD

Sequence (1213 aa):
MKFKLTVIFFLFFSYYNFCQSNSLEINYLDKTFLIPAEKINENFYFSLNDFADVMELSYNFIYESGKIELRVEQNKLIFTSRNPFAVFQKIGEPLPVIYQLQTSVVIKNNKFFAPLNSSIYPLSELINCFITSISENRIRILPRRFDPGLTSKIESVHIDEINTGTVIKIRADNKIPLFSIFYGTGSLNVIVRNSELKGSFYSKLINPGFVDSIQAYTRESNVFFAFKLNSEETTAQIERSQDSTELLITIYPREESNWYEMESEHFRIIYREAHSSLVRHILSSAENSLKPLMILFNYTPSEKIVINTYDVSDYGFGATTTVPQNFLRLEIEPLEPGYEVVPYNERFQWLMSHELVHITVNDHSNDIEDFFRSIFSKVPPEQIQPVSVLFSLLTNYSRYTSRWHQEAPAVFIETWFSGGYGRTLGSFDEMYFRTMMIDSIDFPTHLELETILSHKSIFLENIFYLYGTRFITYLTLKYGKEKMLQWFKPDEGDFYSGFINKFENVFGEELENAWENFSKYEKDFQQSNINILNSVEFTPKRNISDESFGWVTQPYFDKDSKNILFGYHRTGELAKIVRFDLNTGNYIELTSMPSPSMIQVSSTAYDSKNKLFFFTTNNNQLYRDIWVVDAYSGKKTLLFEDCRTGSLTVSSQTHELWGVQHDGGRATLVYSQFPYEFLNAVYPFDIGDEIQQLSSNSNGKYLAAVLHKSTGQQSIILIETESLKNSLPVKYRIISSVGSPENPSWSSDDNFIFWNAYNNGVSNIYRLDINNFEVTAISHTLKGFFRPIAVSRDSLFVFEFGMEGFIPKIIPNLKAKKLPAIQYLGQKILNLDESLFNWVLKPANKKTEQNNFRAEESYNGLQNLKIQSFIPVITGFQKQKVLGFFTHISDPLLEHDLSIEAGYSPFNEVPAGPKFHFRLKYDYLQKFGLGIDQNATDFYDLFNSRKRGMIGTKLRTSYTFFWLYDNPLKIKHHTEVAYYTNVEFINDNLVRVSEPDFSVFQTNLNIKDIRRTIGSSDYESGNEFNFTILGFHTYLNSLNEFAVEGHAEWDRYFLWLFDHNVFHFKLAGGYHYVNEKIFQARYFFGGFGNREVENTSVRQFRSLYRFPGVPMYSIPAERFVKLMFENAFPPIRFGNISLGQHYLNHIDFSIYAQGLVARTPVADTFVSLGAQIDFLFKHWFNLETTFSAGIAKAWFSNSSEWEWFLSYKLLKN